Protein AF-A0A2S6G2S8-F1 (afdb_monomer)

Organism: NCBI:txid930118

Foldseek 3Di:
DDDDDDDDDDDDDDDDDDDDDDDDDDDDDDDDDDDDDDDDDDDDDDDDDDDDDDDDDDDDDDDPPDPPDDPQLAQFDADPDPVLLLVLQVVLQCQLDPPDPDVPDPDPDPPDAAFQEEQEQWADLRQVLLVVLLVVLVVLLVVQVVVLVVVVVVVVVVPPDPVVVVCVVVVDDDDDPPDGQDSGRHQYEYEYLAQCPPVVVVVVCPVPPDPCVVPRSSYDYPPLPVLPHDGLAQAQLSLQLSLRLVRRFDLVPDPDVSSSSVCSQQAHCQQFPRHSHAEYEQEAELRHNNRLNNLFNSLQRNQLNLLCVVPPPVVVVVPDPPPVRPDDRDHHAYEYAYEQEDDPDPDDDSSLSSLLSNLVSLLLQLLLLLLQPPPCPPPDDDSSSVSVNDGSGQAYEYFYLCLLVQQCVPPVNPCVDDDPVNSSVQSSVQSSVLVSLLSLLAGDCPSPDPVQCVQLVPDPPFDLHCDRVNCSVFHGYYKKKFKFWDAADPPPPCPPPPPPDPPHDDDLLVRLLQSAARWHADPPVRHTGHMRAHLEPNVQSNVLSVVCVVVVNQLVSQQPRLQQALFAHKEKEKEEEQPDRNHNVSVVVNVVSSCRNRVLYPYYHYHYGYNSDSIIMMMMMTHLSSCNYPSNLSSNLSNQLVWWFDPVRNPDCPSVVLLVCCQVPPDHPVVVLVVGTDFWTDCCSNVVDDPVVVQVVSQVSSCVRNVDPSPRDGSRSSIDTSSSSNSSSVSSNCSSCSDPPPPDPDDPPDDPPDPDDDDDDDDD

Sequence (764 aa):
MSNRHPADMDESIENSNQDRGADNSSAVASEARVVKKATTSRSTSKSKSSSSSSRKTSKAPAAKSADSQAPDSYMYFTERDLDQILSNLDYLRESVFPRVFTDSQKEEGKQQFFPSVCLIGLGRCGSNIALDVAELVHSARSYYLQELDNEERRSREKEIGPMRWIRQSLNLPTANTVKPVFLIEPMVMLGDLDKDIEGRIRFSRRADESTFLEDYNKMKIMDLSEVHAGGAGNAPILGQYLARIILNKDTDHFSNEEWKFIHSYLIDSCGIKANQSRLYFYIFSAGGGTGSGMASEFGLAQQYSYMRKTFDPKLEDRELENRDHSFVFEPIFTSGICILPNIQDNRIEMSEALHINAGRLLCKYLAEEWDFSYNFDADETRDADMMHRIRPWNAMMLISNDIMRYAEQQDEGKIRDVDVNAMEKYANQYISQQIFNILTAQAVTTDYDEDYFRRAGVDIGETIRLDANDLFMSLAGPVAVAYAESVVPTDAHATEFRSINGESRLDIDDLFFRSIDLPHFNKVTEAIEGVSLLPIEASRYREALHKYKESGYDASHLKDLHFFKNCSSIVSIVSLPKDYKLSYMDLNRLKTHLNALFPNTTLKRYALVIGASANLSLTTLVVKSPCLSDDFLTLILAYIKRCFANDQTRYDDSLDEAMLDFIRSPELDEELMDSMLNEFENPAKILDTNWYAIKPMYEKKYREMCHDQDNFVSINDLRLSRGNVKKAIKYLREIFRHRISKTRMISLNGEEGSGSGLTLSGDD

Structure (mmCIF, N/CA/C/O backbone):
data_AF-A0A2S6G2S8-F1
#
_entry.id   AF-A0A2S6G2S8-F1
#
loop_
_atom_site.group_PDB
_atom_site.id
_atom_site.type_symbol
_atom_site.label_atom_id
_atom_site.label_alt_id
_atom_site.label_comp_id
_atom_site.label_asym_id
_atom_site.label_entity_id
_atom_site.label_seq_id
_atom_site.pdbx_PDB_ins_code
_atom_site.Cartn_x
_atom_site.Cartn_y
_atom_site.Cartn_z
_atom_site.occupancy
_atom_site.B_iso_or_equiv
_atom_site.auth_seq_id
_atom_site.auth_comp_id
_atom_site.auth_asym_id
_atom_site.auth_atom_id
_atom_site.pdbx_PDB_model_num
ATOM 1 N N . MET A 1 1 ? 69.456 5.064 32.249 1.00 33.69 1 MET A N 1
ATOM 2 C CA . MET A 1 1 ? 70.598 5.920 31.869 1.00 33.69 1 MET A CA 1
ATOM 3 C C . MET A 1 1 ? 70.098 7.352 31.788 1.00 33.69 1 MET A C 1
ATOM 5 O O . MET A 1 1 ? 69.127 7.586 31.091 1.00 33.69 1 MET A O 1
ATOM 9 N N . SER A 1 2 ? 70.709 8.202 32.619 1.00 32.41 2 SER A N 1
ATOM 10 C CA . SER A 1 2 ? 70.666 9.675 32.744 1.00 32.41 2 SER A CA 1
ATOM 11 C C . SER A 1 2 ? 69.394 10.451 32.337 1.00 32.41 2 SER A C 1
ATOM 13 O O . SER A 1 2 ? 69.088 10.536 31.157 1.00 32.41 2 SER A O 1
ATOM 15 N N . ASN A 1 3 ? 68.603 11.000 33.270 1.00 32.50 3 ASN A N 1
ATOM 16 C CA . ASN A 1 3 ? 68.837 12.166 34.161 1.00 32.50 3 ASN A CA 1
ATOM 17 C C . ASN A 1 3 ? 68.714 13.548 33.484 1.00 32.50 3 ASN A C 1
ATOM 19 O O . ASN A 1 3 ? 69.651 13.945 32.798 1.00 32.50 3 ASN A O 1
ATOM 23 N N . ARG A 1 4 ? 67.655 14.315 33.824 1.00 31.97 4 ARG A N 1
ATOM 24 C CA . ARG A 1 4 ? 67.674 15.554 34.663 1.00 31.97 4 ARG A CA 1
ATOM 25 C C . ARG A 1 4 ? 66.447 16.469 34.409 1.00 31.97 4 ARG A C 1
ATOM 27 O O . ARG A 1 4 ? 66.418 17.186 33.421 1.00 31.97 4 ARG A O 1
ATOM 34 N N . HIS A 1 5 ? 65.411 16.359 35.255 1.00 34.19 5 HIS A N 1
ATOM 35 C CA . HIS A 1 5 ? 65.022 17.278 36.360 1.00 34.19 5 HIS A CA 1
ATOM 36 C C . HIS A 1 5 ? 65.553 18.741 36.392 1.00 34.19 5 HIS A C 1
ATOM 38 O O . HIS A 1 5 ? 66.616 18.979 35.821 1.00 34.19 5 HIS A O 1
ATOM 44 N N . PRO A 1 6 ? 65.055 19.631 37.293 1.00 57.12 6 PRO A N 1
ATOM 45 C CA . PRO A 1 6 ? 63.710 19.833 37.896 1.00 57.12 6 PRO A CA 1
ATOM 46 C C . PRO A 1 6 ? 63.413 21.340 38.218 1.00 57.12 6 PRO A C 1
ATOM 48 O O . PRO A 1 6 ? 64.112 22.220 37.720 1.00 57.12 6 PRO A O 1
ATOM 51 N N . ALA A 1 7 ? 62.467 21.561 39.151 1.00 31.25 7 ALA A N 1
ATOM 52 C CA . ALA A 1 7 ? 62.392 22.631 40.166 1.00 31.25 7 ALA A CA 1
ATOM 53 C C . ALA A 1 7 ? 61.607 23.905 39.814 1.00 31.25 7 ALA A C 1
ATOM 55 O O . ALA A 1 7 ? 61.679 24.391 38.692 1.00 31.25 7 ALA A O 1
ATOM 56 N N . ASP A 1 8 ? 60.902 24.566 40.733 1.00 31.73 8 ASP A N 1
ATOM 57 C CA . ASP A 1 8 ? 60.400 24.284 42.094 1.00 31.73 8 ASP A CA 1
ATOM 58 C C . ASP A 1 8 ? 59.629 25.551 42.537 1.00 31.73 8 ASP A C 1
ATOM 60 O O . ASP A 1 8 ? 59.796 26.616 41.938 1.00 31.73 8 ASP A O 1
ATOM 64 N N . MET A 1 9 ? 58.922 25.408 43.664 1.00 29.02 9 MET A N 1
ATOM 65 C CA . MET A 1 9 ? 58.543 26.431 44.652 1.00 29.02 9 MET A CA 1
ATOM 66 C C . MET A 1 9 ? 57.290 27.275 44.397 1.00 29.02 9 MET A C 1
ATOM 68 O O . MET A 1 9 ? 57.040 27.724 43.286 1.00 29.02 9 MET A O 1
ATOM 72 N N . ASP A 1 10 ? 56.531 27.691 45.409 1.00 29.83 10 ASP A N 1
ATOM 73 C CA . ASP A 1 10 ? 56.193 27.229 46.771 1.00 29.83 10 ASP A CA 1
ATOM 74 C C . ASP A 1 10 ? 55.261 28.325 47.344 1.00 29.83 10 ASP A C 1
ATOM 76 O O . ASP A 1 10 ? 55.234 29.433 46.806 1.00 29.83 10 ASP A O 1
ATOM 80 N N . GLU A 1 11 ? 54.600 28.033 48.472 1.00 30.38 11 GLU A N 1
ATOM 81 C CA . GLU A 1 11 ? 54.036 29.006 49.442 1.00 30.38 11 GLU A CA 1
ATOM 82 C C . GLU A 1 11 ? 52.785 29.829 49.018 1.00 30.38 11 GLU A C 1
ATOM 84 O O . GLU A 1 11 ? 52.640 30.259 47.884 1.00 30.38 11 GLU A O 1
ATOM 89 N N . SER A 1 12 ? 51.807 30.191 49.860 1.00 29.03 12 SER A N 1
ATOM 90 C CA . SER A 1 12 ? 51.545 30.087 51.310 1.00 29.03 12 SER A CA 1
ATOM 91 C C . SER A 1 12 ? 50.116 30.669 51.569 1.00 29.03 12 SER A C 1
ATOM 93 O O . SER A 1 12 ? 49.644 31.490 50.790 1.00 29.03 12 SER A O 1
ATOM 95 N N . ILE A 1 13 ? 49.273 30.067 52.426 1.00 31.22 13 ILE A N 1
ATOM 96 C CA . ILE A 1 13 ? 48.926 30.442 53.826 1.00 31.22 13 ILE A CA 1
ATOM 97 C C . ILE A 1 13 ? 47.856 31.562 54.011 1.00 31.22 13 ILE A C 1
ATOM 99 O O . ILE A 1 13 ? 48.021 32.694 53.581 1.00 31.22 13 ILE A O 1
ATOM 103 N N . GLU A 1 14 ? 46.799 31.175 54.753 1.00 29.50 14 GLU A N 1
ATOM 104 C CA . GLU A 1 14 ? 45.887 31.921 55.662 1.00 29.50 14 GLU A CA 1
ATOM 105 C C . GLU A 1 14 ? 45.035 33.118 55.180 1.00 29.50 14 GLU A C 1
ATOM 107 O O . GLU A 1 14 ? 45.537 34.201 54.903 1.00 29.50 14 GLU A O 1
ATOM 112 N N . ASN A 1 15 ? 43.706 33.035 55.381 1.00 30.06 15 ASN A N 1
ATOM 113 C CA . ASN A 1 15 ? 43.141 33.575 56.628 1.00 30.06 15 ASN A CA 1
ATOM 114 C C . ASN A 1 15 ? 41.675 33.216 56.925 1.00 30.06 15 ASN A C 1
ATOM 116 O O . ASN A 1 15 ? 40.821 33.053 56.061 1.00 30.06 15 ASN A O 1
ATOM 120 N N . SER A 1 16 ? 41.463 33.119 58.231 1.00 30.69 16 SER A N 1
ATOM 121 C CA . SER A 1 16 ? 40.285 32.750 59.008 1.00 30.69 16 SER A CA 1
ATOM 122 C C . SER A 1 16 ? 39.187 33.825 59.140 1.00 30.69 16 SER A C 1
ATOM 124 O O . SER A 1 16 ? 39.471 35.016 59.062 1.00 30.69 16 SER A O 1
ATOM 126 N N . ASN A 1 17 ? 37.967 33.357 59.459 1.00 31.69 17 ASN A N 1
ATOM 127 C CA . ASN A 1 17 ? 37.160 33.661 60.665 1.00 31.69 17 ASN A CA 1
ATOM 128 C C . ASN A 1 17 ? 35.695 34.114 60.469 1.00 31.69 17 ASN A C 1
ATOM 130 O O . ASN A 1 17 ? 35.445 35.190 59.943 1.00 31.69 17 ASN A O 1
ATOM 134 N N . GLN A 1 18 ? 34.801 33.296 61.068 1.00 32.59 18 GLN A N 1
ATOM 135 C CA . GLN A 1 18 ? 33.694 33.627 62.005 1.00 32.59 18 GLN A CA 1
ATOM 136 C C . GLN A 1 18 ? 32.527 34.514 61.489 1.00 32.59 18 GLN A C 1
ATOM 138 O O . GLN A 1 18 ? 32.732 35.466 60.759 1.00 32.59 18 GLN A O 1
ATOM 143 N N . ASP A 1 19 ? 31.247 34.315 61.842 1.00 31.69 19 ASP A N 1
ATOM 144 C CA . ASP A 1 19 ? 30.673 33.786 63.087 1.00 31.69 19 ASP A CA 1
ATOM 145 C C . ASP A 1 19 ? 29.133 33.536 62.968 1.00 31.69 19 ASP A C 1
ATOM 147 O O . ASP A 1 19 ? 28.464 34.261 62.232 1.00 31.69 19 ASP A O 1
ATOM 151 N N . ARG A 1 20 ? 28.606 32.617 63.815 1.00 32.47 20 ARG A N 1
ATOM 152 C CA . ARG A 1 20 ? 27.221 32.473 64.395 1.00 32.47 20 ARG A CA 1
ATOM 153 C C . ARG A 1 20 ? 26.062 31.983 63.489 1.00 32.47 20 ARG A C 1
ATOM 155 O O . ARG A 1 20 ? 25.803 32.577 62.457 1.00 32.47 20 ARG A O 1
ATOM 162 N N . GLY A 1 21 ? 25.268 30.930 63.777 1.00 28.66 21 GLY A N 1
ATOM 163 C CA . GLY A 1 21 ? 24.804 30.294 65.039 1.00 28.66 21 GLY A CA 1
ATOM 164 C C . GLY A 1 21 ? 23.603 31.066 65.631 1.00 28.66 21 GLY A C 1
ATOM 165 O O . GLY A 1 21 ? 23.690 32.283 65.689 1.00 28.66 21 GLY A O 1
ATOM 166 N N . ALA A 1 22 ? 22.472 30.543 66.120 1.00 31.11 22 ALA A N 1
ATOM 167 C CA . ALA A 1 22 ? 21.889 29.219 66.351 1.00 31.11 22 ALA A CA 1
ATOM 168 C C . ALA A 1 22 ? 20.380 29.415 66.710 1.00 31.11 22 ALA A C 1
ATOM 170 O O . ALA A 1 22 ? 19.976 30.536 67.008 1.00 31.11 22 ALA A O 1
ATOM 171 N N . ASP A 1 23 ? 19.602 28.324 66.695 1.00 30.73 23 ASP A N 1
ATOM 172 C CA . ASP A 1 23 ? 18.443 27.953 67.544 1.00 30.73 23 ASP A CA 1
ATOM 173 C C . ASP A 1 23 ? 17.408 28.986 68.055 1.00 30.73 23 ASP A C 1
ATOM 175 O O . ASP A 1 23 ? 17.740 29.922 68.777 1.00 30.73 23 ASP A O 1
ATOM 179 N N . ASN A 1 24 ? 16.105 28.678 67.906 1.00 30.42 24 ASN A N 1
ATOM 180 C CA . ASN A 1 24 ? 15.337 28.080 69.018 1.00 30.42 24 ASN A CA 1
ATOM 181 C C . ASN A 1 24 ? 13.877 27.700 68.696 1.00 30.42 24 ASN A C 1
ATOM 183 O O . ASN A 1 24 ? 13.142 28.377 67.984 1.00 30.42 24 ASN A O 1
ATOM 187 N N . SER A 1 25 ? 13.473 26.613 69.349 1.00 29.48 25 SER A N 1
ATOM 188 C CA . SER A 1 25 ? 12.137 26.039 69.527 1.00 29.48 25 SER A CA 1
ATOM 189 C C . SER A 1 25 ? 11.186 26.868 70.408 1.00 29.48 25 SER A C 1
ATOM 191 O O . SER A 1 25 ? 11.648 27.549 71.320 1.00 29.48 25 SER A O 1
ATOM 193 N N . SER A 1 26 ? 9.865 26.671 70.281 1.00 29.25 26 SER A N 1
ATOM 194 C CA . SER A 1 26 ? 8.993 26.121 71.353 1.00 29.25 26 SER A CA 1
ATOM 195 C C . SER A 1 26 ? 7.488 26.293 71.071 1.00 29.25 26 SER A C 1
ATOM 197 O O . SER A 1 26 ? 7.057 27.132 70.288 1.00 29.25 26 SER A O 1
ATOM 199 N N . ALA A 1 27 ? 6.720 25.398 71.692 1.00 30.36 27 ALA A N 1
ATOM 200 C CA . ALA A 1 27 ? 5.308 25.086 71.500 1.00 30.36 27 ALA A CA 1
ATOM 201 C C . ALA A 1 27 ? 4.349 25.866 72.432 1.00 30.36 27 ALA A C 1
ATOM 203 O O . ALA A 1 27 ? 4.798 26.690 73.223 1.00 30.36 27 ALA A O 1
ATOM 204 N N . VAL A 1 28 ? 3.059 25.467 72.383 1.00 29.58 28 VAL A N 1
ATOM 205 C CA . VAL A 1 28 ? 1.973 25.470 73.413 1.00 29.58 28 VAL A CA 1
ATOM 206 C C . VAL A 1 28 ? 0.704 26.148 72.845 1.00 29.58 28 VAL A C 1
ATOM 208 O O . VAL A 1 28 ? 0.724 27.330 72.540 1.00 29.58 28 VAL A O 1
ATOM 211 N N . ALA A 1 29 ? -0.332 25.412 72.413 1.00 29.47 29 ALA A N 1
ATOM 212 C CA . ALA A 1 29 ? -1.417 24.699 73.130 1.00 29.47 29 ALA A CA 1
ATOM 213 C C . ALA A 1 29 ? -2.687 25.540 73.399 1.00 29.47 29 ALA A C 1
ATOM 215 O O . ALA A 1 29 ? -2.593 26.656 73.898 1.00 29.47 29 ALA A O 1
ATOM 216 N N . SER A 1 30 ? -3.858 24.940 73.114 1.00 27.31 30 SER A N 1
ATOM 217 C CA . SER A 1 30 ? -5.182 25.008 73.800 1.00 27.31 30 SER A CA 1
ATOM 218 C C . SER A 1 30 ? -6.311 24.846 72.759 1.00 27.31 30 SER A C 1
ATOM 220 O O . SER A 1 30 ? -6.373 25.576 71.781 1.00 27.31 30 SER A O 1
ATOM 222 N N . GLU A 1 31 ? -7.004 23.705 72.697 1.00 27.62 31 GLU A N 1
ATOM 223 C CA . GLU A 1 31 ? -8.147 23.216 73.504 1.00 27.62 31 GLU A CA 1
ATOM 224 C C . GLU A 1 31 ? -9.522 23.409 72.820 1.00 27.62 31 GLU A C 1
ATOM 226 O O . GLU A 1 31 ? -9.998 24.516 72.614 1.00 27.62 31 GLU A O 1
ATOM 231 N N . ALA A 1 32 ? -10.124 22.257 72.482 1.00 28.20 32 ALA A N 1
ATOM 232 C CA . ALA A 1 32 ? -11.521 21.814 72.628 1.00 28.20 32 ALA A CA 1
ATOM 233 C C . ALA A 1 32 ? -12.688 22.836 72.606 1.00 28.20 32 ALA A C 1
ATOM 235 O O . ALA A 1 32 ? -12.688 23.812 73.345 1.00 28.20 32 ALA A O 1
ATOM 236 N N . ARG A 1 33 ? -13.843 22.459 72.012 1.00 28.23 33 ARG A N 1
ATOM 237 C CA . ARG A 1 33 ? -14.913 21.648 72.660 1.00 28.23 33 ARG A CA 1
ATOM 238 C C . ARG A 1 33 ? -16.267 21.676 71.890 1.00 28.23 33 ARG A C 1
ATOM 240 O O . ARG A 1 33 ? -16.645 22.696 71.335 1.00 28.23 33 ARG A O 1
ATOM 247 N N . VAL A 1 34 ? -17.035 20.580 72.052 1.00 27.73 34 VAL A N 1
ATOM 248 C CA . VAL A 1 34 ? -18.521 20.399 71.956 1.00 27.73 34 VAL A CA 1
ATOM 249 C C . VAL A 1 34 ? -19.128 20.270 70.535 1.00 27.73 34 VAL A C 1
ATOM 251 O O . VAL A 1 34 ? -19.021 21.192 69.749 1.00 27.73 34 VAL A O 1
ATOM 254 N N . VAL A 1 35 ? -19.719 19.155 70.055 1.00 27.91 35 VAL A N 1
ATOM 255 C CA . VAL A 1 35 ? -20.724 18.160 70.542 1.00 27.91 35 VAL A CA 1
ATOM 256 C C . VAL A 1 35 ? -22.197 18.550 70.291 1.00 27.91 35 VAL A C 1
ATOM 258 O O . VAL A 1 35 ? -22.747 19.347 71.037 1.00 27.91 35 VAL A O 1
ATOM 261 N N . LYS A 1 36 ? -22.851 17.849 69.342 1.00 26.78 36 LYS A N 1
ATOM 262 C CA . LYS A 1 36 ? -24.203 17.203 69.355 1.00 26.78 36 LYS A CA 1
ATOM 263 C C . LYS A 1 36 ? -24.899 17.355 67.989 1.00 26.78 36 LYS A C 1
ATOM 265 O O . LYS A 1 36 ? -24.846 18.435 67.431 1.00 26.78 36 LYS A O 1
ATOM 270 N N . LYS A 1 37 ? -25.487 16.352 67.320 1.00 26.12 37 LYS A N 1
ATOM 271 C CA . LYS A 1 37 ? -26.313 15.151 67.629 1.00 26.12 37 LYS A CA 1
ATOM 272 C C . LYS A 1 37 ? -27.771 15.401 67.203 1.00 26.12 37 LYS A C 1
ATOM 274 O O . LYS A 1 37 ? -28.396 16.313 67.726 1.00 26.12 37 LYS A O 1
ATOM 279 N N . ALA A 1 38 ? -28.283 14.451 66.408 1.00 26.05 38 ALA A N 1
ATOM 280 C CA . ALA A 1 38 ? -29.694 14.096 66.194 1.00 26.05 38 ALA A CA 1
ATOM 281 C C . ALA A 1 38 ? -30.528 15.100 65.352 1.00 26.05 38 ALA A C 1
ATOM 283 O O . ALA A 1 38 ? -30.262 16.287 65.354 1.00 26.05 38 ALA A O 1
ATOM 284 N N . THR A 1 39 ? -31.551 14.715 64.585 1.00 26.08 39 THR A N 1
ATOM 285 C CA . THR A 1 39 ? -32.437 13.557 64.744 1.00 26.08 39 THR A CA 1
ATOM 286 C C . THR A 1 39 ? -33.169 13.241 63.433 1.00 26.08 39 THR A C 1
ATOM 288 O O . THR A 1 39 ? -33.609 14.126 62.711 1.00 26.08 39 THR A O 1
ATOM 291 N N . THR A 1 40 ? -33.330 11.945 63.202 1.00 25.88 40 THR A N 1
ATOM 292 C CA . THR A 1 40 ? -34.345 11.238 62.410 1.00 25.88 40 THR A CA 1
ATOM 293 C C . THR A 1 40 ? -35.781 11.775 62.471 1.00 25.88 40 THR A C 1
ATOM 295 O O . THR A 1 40 ? -36.286 12.062 63.551 1.00 25.88 40 THR A O 1
ATOM 298 N N . SER A 1 41 ? -36.494 11.664 61.346 1.00 27.47 41 SER A N 1
ATOM 299 C CA . SER A 1 41 ? -37.841 11.056 61.204 1.00 27.47 41 SER A CA 1
ATOM 300 C C . SER A 1 41 ? -38.021 10.774 59.698 1.00 27.47 41 SER A C 1
ATOM 302 O O . SER A 1 41 ? -37.724 11.643 58.893 1.00 27.47 41 SER A O 1
ATOM 304 N N . ARG A 1 42 ? -38.277 9.582 59.142 1.00 25.27 42 ARG A N 1
ATOM 305 C CA . ARG A 1 42 ? -39.037 8.364 59.481 1.00 25.27 42 ARG A CA 1
ATOM 306 C C . ARG A 1 42 ? -40.539 8.600 59.659 1.00 25.27 42 ARG A C 1
ATOM 308 O O . ARG A 1 42 ? -40.987 8.932 60.746 1.00 25.27 42 ARG A O 1
ATOM 315 N N . SER A 1 43 ? -41.303 8.333 58.601 1.00 25.11 43 SER A N 1
ATOM 316 C CA . SER A 1 43 ? -42.492 7.454 58.595 1.00 25.11 43 SER A CA 1
ATOM 317 C C . SER A 1 43 ? -43.115 7.490 57.188 1.00 25.11 43 SER A C 1
ATOM 319 O O . SER A 1 43 ? -43.446 8.549 56.683 1.00 25.11 43 SER A O 1
ATOM 321 N N . THR A 1 44 ? -42.988 6.446 56.366 1.00 23.88 44 THR A N 1
ATOM 322 C CA . THR A 1 44 ? -43.687 5.144 56.354 1.00 23.88 44 THR A CA 1
ATOM 323 C C . THR A 1 44 ? -45.146 5.185 55.910 1.00 23.88 44 THR A C 1
ATOM 325 O O . THR A 1 44 ? -46.006 5.657 56.646 1.00 23.88 44 THR A O 1
ATOM 328 N N . SER A 1 45 ? -45.385 4.384 54.860 1.00 24.08 45 SER A N 1
ATOM 329 C CA . SER A 1 45 ? -46.539 3.487 54.673 1.00 24.08 45 SER A CA 1
ATOM 330 C C . SER A 1 45 ? -47.832 4.153 54.186 1.00 24.08 45 SER A C 1
ATOM 332 O O . SER A 1 45 ? -48.115 5.278 54.552 1.00 24.08 45 SER A O 1
ATOM 334 N N . LYS A 1 46 ? -48.701 3.540 53.379 1.00 24.64 46 LYS A N 1
ATOM 335 C CA . LYS A 1 46 ? -48.976 2.133 53.028 1.00 24.64 46 LYS A CA 1
ATOM 336 C C . LYS A 1 46 ? -49.990 2.237 51.860 1.00 24.64 46 LYS A C 1
ATOM 338 O O . LYS A 1 46 ? -50.892 3.055 51.935 1.00 24.64 46 LYS A O 1
ATOM 343 N N . SER A 1 47 ? -49.783 1.593 50.713 1.00 22.66 47 SER A N 1
ATOM 344 C CA . SER A 1 47 ? -50.210 0.221 50.382 1.00 22.66 47 SER A CA 1
ATOM 345 C C . SER A 1 47 ? -51.607 0.086 49.760 1.00 22.66 47 SER A C 1
ATOM 347 O O . SER A 1 47 ? -52.557 0.648 50.294 1.00 22.66 47 SER A O 1
ATOM 349 N N . LYS A 1 48 ? -51.677 -0.878 48.823 1.00 24.66 48 LYS A N 1
ATOM 350 C CA . LYS A 1 48 ? -52.823 -1.705 48.385 1.00 24.66 48 LYS A CA 1
ATOM 351 C C . LYS A 1 48 ? -53.735 -1.105 47.308 1.00 24.66 48 LYS A C 1
ATOM 353 O O . LYS A 1 48 ? -54.063 0.064 47.377 1.00 24.66 48 LYS A O 1
ATOM 358 N N . SER A 1 49 ? -54.268 -1.857 46.346 1.00 22.75 49 SER A N 1
ATOM 359 C CA . SER A 1 49 ? -54.046 -3.214 45.800 1.00 22.75 49 SER A CA 1
ATOM 360 C C . SER A 1 49 ? -55.136 -3.441 44.734 1.00 22.75 49 SER A C 1
ATOM 362 O O . SER A 1 49 ? -56.226 -2.917 44.934 1.00 22.75 49 SER A O 1
ATOM 364 N N . SER A 1 50 ? -54.876 -4.315 43.740 1.00 22.94 50 SER A N 1
ATOM 365 C CA . SER A 1 50 ? -55.834 -5.220 43.033 1.00 22.94 50 SER A CA 1
ATOM 366 C C . SER A 1 50 ? -57.035 -4.609 42.270 1.00 22.94 50 SER A C 1
ATOM 368 O O . SER A 1 50 ? -57.648 -3.671 42.740 1.00 22.94 50 SER A O 1
ATOM 370 N N . SER A 1 51 ? -57.564 -5.122 41.155 1.00 23.44 51 SER A N 1
ATOM 371 C CA . SER A 1 51 ? -57.268 -6.229 40.233 1.00 23.44 51 SER A CA 1
ATOM 372 C C . SER A 1 51 ? -58.316 -6.193 39.093 1.00 23.44 51 SER A C 1
ATOM 374 O O . SER A 1 51 ? -59.450 -5.788 39.319 1.00 23.44 51 SER A O 1
ATOM 376 N N . SER A 1 52 ? -57.947 -6.728 37.921 1.00 22.47 52 SER A N 1
ATOM 377 C CA . SER A 1 52 ? -58.779 -7.475 36.944 1.00 22.47 52 SER A CA 1
ATOM 378 C C . SER A 1 52 ? -59.956 -6.842 36.154 1.00 22.47 52 SER A C 1
ATOM 380 O O . SER A 1 52 ? -61.058 -6.666 36.663 1.00 22.47 52 SER A O 1
ATOM 382 N N . SER A 1 53 ? -59.761 -6.827 34.823 1.00 22.47 53 SER A N 1
ATOM 383 C CA . SER A 1 53 ? -60.591 -7.473 33.771 1.00 22.47 53 SER A CA 1
ATOM 384 C C . SER A 1 53 ? -61.312 -6.609 32.707 1.00 22.47 53 SER A C 1
ATOM 386 O O . SER A 1 53 ? -62.344 -5.993 32.928 1.00 22.47 53 SER A O 1
ATOM 388 N N . SER A 1 54 ? -60.814 -6.784 31.474 1.00 22.52 54 SER A N 1
ATOM 389 C CA . SER A 1 54 ? -61.541 -7.030 30.212 1.00 22.52 54 SER A CA 1
ATOM 390 C C . SER A 1 54 ? -62.178 -5.892 29.380 1.00 22.52 54 SER A C 1
ATOM 392 O O . SER A 1 54 ? -63.123 -5.226 29.777 1.00 22.52 54 SER A O 1
ATOM 394 N N . ARG A 1 55 ? -61.710 -5.865 28.115 1.00 24.02 55 ARG A N 1
ATOM 395 C CA . ARG A 1 55 ? -62.366 -5.491 26.840 1.00 24.02 55 ARG A CA 1
ATOM 396 C C . ARG A 1 55 ? -62.901 -4.060 26.668 1.00 24.02 55 ARG A C 1
ATOM 398 O O . ARG A 1 55 ? -64.014 -3.759 27.079 1.00 24.02 55 ARG A O 1
ATOM 405 N N . LYS A 1 56 ? -62.261 -3.313 25.758 1.00 24.31 56 LYS A N 1
ATOM 406 C CA . LYS A 1 56 ? -62.830 -3.011 24.425 1.00 24.31 56 LYS A CA 1
ATOM 407 C C . LYS A 1 56 ? -61.820 -2.307 23.515 1.00 24.31 56 LYS A C 1
ATOM 409 O O . LYS A 1 56 ? -61.056 -1.450 23.927 1.00 24.31 56 LYS A O 1
ATOM 414 N N . THR A 1 57 ? -61.862 -2.732 22.263 1.00 28.58 57 THR A N 1
ATOM 415 C CA . THR A 1 57 ? -61.190 -2.215 21.074 1.00 28.58 57 THR A CA 1
ATOM 416 C C . THR A 1 57 ? -61.574 -0.767 20.766 1.00 28.58 57 THR A C 1
ATOM 418 O O . THR A 1 57 ? -62.762 -0.481 20.618 1.00 28.58 57 THR A O 1
ATOM 421 N N . SER A 1 58 ? -60.592 0.103 20.530 1.00 23.61 58 SER A N 1
ATOM 422 C CA . SER A 1 58 ? -60.776 1.314 19.720 1.00 23.61 58 SER A CA 1
ATOM 423 C C . SER A 1 58 ? -59.446 1.747 19.101 1.00 23.61 58 SER A C 1
ATOM 425 O O . SER A 1 58 ? -58.497 2.074 19.808 1.00 23.61 58 SER A O 1
ATOM 427 N N . LYS A 1 59 ? -59.405 1.709 17.765 1.00 32.31 59 LYS A N 1
ATOM 428 C CA . LYS A 1 59 ? -58.343 2.230 16.897 1.00 32.31 59 LYS A CA 1
ATOM 429 C C . LYS A 1 59 ? -58.094 3.719 17.173 1.00 32.31 59 LYS A C 1
ATOM 431 O O . LYS A 1 59 ? -59.051 4.487 17.216 1.00 32.31 59 LYS A O 1
ATOM 436 N N . ALA A 1 60 ? -56.825 4.108 17.270 1.00 22.75 60 ALA A N 1
ATOM 437 C CA . ALA A 1 60 ? -56.330 5.487 17.209 1.00 22.75 60 ALA A CA 1
ATOM 438 C C . ALA A 1 60 ? -54.873 5.457 16.670 1.00 22.75 60 ALA A C 1
ATOM 440 O O . ALA A 1 60 ? -54.271 4.384 16.658 1.00 22.75 60 ALA A O 1
ATOM 441 N N . PRO A 1 61 ? -54.357 6.561 16.106 1.00 25.22 61 PRO A N 1
ATOM 442 C CA . PRO A 1 61 ? -53.774 6.617 14.769 1.00 25.22 61 PRO A CA 1
ATOM 443 C C . PRO A 1 61 ? -52.270 6.324 14.724 1.00 25.22 61 PRO A C 1
ATOM 445 O O . PRO A 1 61 ? -51.572 6.425 15.728 1.00 25.22 61 PRO A O 1
ATOM 448 N N . ALA A 1 62 ? -51.795 5.984 13.522 1.00 25.05 62 ALA A N 1
ATOM 449 C CA . ALA A 1 62 ? -50.397 5.737 13.193 1.00 25.05 62 ALA A CA 1
ATOM 450 C C . ALA A 1 62 ? -49.488 6.865 13.709 1.00 25.05 62 ALA A C 1
ATOM 452 O O . ALA A 1 62 ? -49.502 7.985 13.194 1.00 25.05 62 ALA A O 1
ATOM 453 N N . ALA A 1 63 ? -48.700 6.549 14.735 1.00 24.94 63 ALA A N 1
ATOM 454 C CA . ALA A 1 63 ? -47.565 7.354 15.138 1.00 24.94 63 ALA A CA 1
ATOM 455 C C . ALA A 1 63 ? -46.485 7.196 14.063 1.00 24.94 63 ALA A C 1
ATOM 457 O O . ALA A 1 63 ? -46.041 6.084 13.784 1.00 24.94 63 ALA A O 1
ATOM 458 N N . LYS A 1 64 ? -46.106 8.318 13.446 1.00 25.53 64 LYS A N 1
ATOM 459 C CA . LYS A 1 64 ? -44.904 8.434 12.621 1.00 25.53 64 LYS A CA 1
ATOM 460 C C . LYS A 1 64 ? -43.725 7.926 13.451 1.00 25.53 64 LYS A C 1
ATOM 462 O O . LYS A 1 64 ? -43.404 8.526 14.476 1.00 25.53 64 LYS A O 1
ATOM 467 N N . SER A 1 65 ? -43.133 6.813 13.035 1.00 25.33 65 SER A N 1
ATOM 468 C CA . SER A 1 65 ? -41.837 6.371 13.530 1.00 25.33 65 SER A CA 1
ATOM 469 C C . SER A 1 65 ? -40.828 7.461 13.191 1.00 25.33 65 SER A C 1
ATOM 471 O O . SER A 1 65 ? -40.606 7.765 12.021 1.00 25.33 65 SER A O 1
ATOM 473 N N . ALA A 1 66 ? -40.284 8.097 14.223 1.00 25.53 66 ALA A N 1
ATOM 474 C CA . ALA A 1 66 ? -39.043 8.832 14.101 1.00 25.53 66 ALA A CA 1
ATOM 475 C C . ALA A 1 66 ? -37.970 7.805 13.725 1.00 25.53 66 ALA A C 1
ATOM 477 O O . ALA A 1 66 ? -37.669 6.920 14.528 1.00 25.53 66 ALA A O 1
ATOM 478 N N . ASP A 1 67 ? -37.477 7.886 12.491 1.00 25.81 67 ASP A N 1
ATOM 479 C CA . ASP A 1 67 ? -36.257 7.209 12.074 1.00 25.81 67 ASP A CA 1
ATOM 480 C C . ASP A 1 67 ? -35.130 7.675 12.996 1.00 25.81 67 ASP A C 1
ATOM 482 O O . ASP A 1 67 ? -34.662 8.811 12.921 1.00 25.81 67 ASP A O 1
ATOM 486 N N . SER A 1 68 ? -34.704 6.798 13.896 1.00 25.83 68 SER A N 1
ATOM 487 C CA . SER A 1 68 ? -33.388 6.883 14.507 1.00 25.83 68 SER A CA 1
ATOM 488 C C . SER A 1 68 ? -32.375 6.438 13.453 1.00 25.83 68 SER A C 1
ATOM 490 O O . SER A 1 68 ? -31.995 5.268 13.419 1.00 25.83 68 SER A O 1
ATOM 492 N N . GLN A 1 69 ? -31.994 7.349 12.555 1.00 29.67 69 GLN A N 1
ATOM 493 C CA . GLN A 1 69 ? -30.802 7.167 11.730 1.00 29.67 69 GLN A CA 1
ATOM 494 C C . GLN A 1 69 ? -29.603 7.066 12.678 1.00 29.67 69 GLN A C 1
ATOM 496 O O . GLN A 1 69 ? -29.364 7.966 13.487 1.00 29.67 69 GLN A O 1
ATOM 501 N N . ALA A 1 70 ? -28.893 5.939 12.632 1.00 29.81 70 ALA A N 1
ATOM 502 C CA . ALA A 1 70 ? -27.558 5.863 13.202 1.00 29.81 70 ALA A CA 1
ATOM 503 C C . ALA A 1 70 ? -26.693 6.945 12.523 1.00 29.81 70 ALA A C 1
ATOM 505 O O . ALA A 1 70 ? -26.864 7.167 11.324 1.00 29.81 70 ALA A O 1
ATOM 506 N N . PRO A 1 71 ? -25.828 7.660 13.258 1.00 37.16 71 PRO A N 1
ATOM 507 C CA . PRO A 1 71 ? -25.014 8.717 12.669 1.00 37.16 71 PRO A CA 1
ATOM 508 C C . PRO A 1 71 ? -24.109 8.135 11.577 1.00 37.16 71 PRO A C 1
ATOM 510 O O . PRO A 1 71 ? -23.439 7.124 11.801 1.00 37.16 71 PRO A O 1
ATOM 513 N N . ASP A 1 72 ? -24.090 8.775 10.406 1.00 45.66 72 ASP A N 1
ATOM 514 C CA . ASP A 1 72 ? -23.206 8.416 9.297 1.00 45.66 72 ASP A CA 1
ATOM 515 C C . ASP A 1 72 ? -21.747 8.373 9.785 1.00 45.66 72 ASP A C 1
ATOM 517 O O . ASP A 1 72 ? -21.171 9.376 10.210 1.00 45.66 72 ASP A O 1
ATOM 521 N N . SER A 1 73 ? -21.129 7.189 9.731 1.00 50.00 73 SER A N 1
ATOM 522 C CA . SER A 1 73 ? -19.792 6.932 10.294 1.00 50.00 73 SER A CA 1
ATOM 523 C C . SER A 1 73 ? -18.662 7.694 9.585 1.00 50.00 73 SER A C 1
ATOM 525 O O . SER A 1 73 ? -17.551 7.755 10.116 1.00 50.00 73 SER A O 1
ATOM 527 N N . TYR A 1 74 ? -18.913 8.279 8.412 1.00 55.22 74 TYR A N 1
ATOM 528 C CA . TYR A 1 74 ? -17.930 8.992 7.593 1.00 55.22 74 TYR A CA 1
ATOM 529 C C . TYR A 1 74 ? -18.526 10.311 7.092 1.00 55.22 74 TYR A C 1
ATOM 531 O O . TYR A 1 74 ? -19.046 10.405 5.987 1.00 55.22 74 TYR A O 1
ATOM 539 N N . MET A 1 75 ? -18.484 11.339 7.934 1.00 68.81 75 MET A N 1
ATOM 540 C CA . MET A 1 75 ? -18.904 12.694 7.572 1.00 68.81 75 MET A CA 1
ATOM 541 C C . MET A 1 75 ? -17.686 13.492 7.104 1.00 68.81 75 MET A C 1
ATOM 543 O O . MET A 1 75 ? -17.165 14.284 7.881 1.00 68.81 75 MET A O 1
ATOM 547 N N . TYR A 1 76 ? -17.197 13.232 5.886 1.00 84.25 76 TYR A N 1
ATOM 548 C CA . TYR A 1 76 ? -16.142 14.037 5.251 1.00 84.25 76 TYR A CA 1
ATOM 549 C C . TYR A 1 76 ? -16.753 15.229 4.503 1.00 84.25 76 TYR A C 1
ATOM 551 O O . TYR A 1 76 ? -17.845 15.114 3.931 1.00 84.25 76 TYR A O 1
ATOM 559 N N . PHE A 1 77 ? -16.053 16.365 4.478 1.00 85.31 77 PHE A N 1
ATOM 560 C CA . PHE A 1 77 ? -16.410 17.467 3.593 1.00 85.31 77 PHE A CA 1
ATOM 561 C C . PHE A 1 77 ? -16.168 17.030 2.144 1.00 85.31 77 PHE A C 1
ATOM 563 O O . PHE A 1 77 ? -15.122 16.486 1.804 1.00 85.31 77 PHE A O 1
ATOM 570 N N . THR A 1 78 ? -17.164 17.238 1.289 1.00 83.81 78 THR A N 1
ATOM 571 C CA . THR A 1 78 ? -17.072 16.949 -0.145 1.00 83.81 78 THR A CA 1
ATOM 572 C C . THR A 1 78 ? -17.775 18.061 -0.896 1.00 83.81 78 THR A C 1
ATOM 574 O O . THR A 1 78 ? -18.959 18.310 -0.624 1.00 83.81 78 THR A O 1
ATOM 577 N N . GLU A 1 79 ? -17.088 18.674 -1.856 1.00 83.88 79 GLU A N 1
ATOM 578 C CA . GLU A 1 79 ? -17.696 19.685 -2.715 1.00 83.88 79 GLU A CA 1
ATOM 579 C C . GLU A 1 79 ? -18.779 19.032 -3.588 1.00 83.88 79 GLU A C 1
ATOM 581 O O . GLU A 1 79 ? -18.601 17.942 -4.154 1.00 83.88 79 GLU A O 1
ATOM 586 N N . ARG A 1 80 ? -19.944 19.680 -3.646 1.00 79.12 80 ARG A N 1
ATOM 587 C CA . ARG A 1 80 ? -21.126 19.215 -4.380 1.00 79.12 80 ARG A CA 1
ATOM 588 C C . ARG A 1 80 ? -21.304 19.955 -5.698 1.00 79.12 80 ARG A C 1
ATOM 590 O O . ARG A 1 80 ? -21.946 19.405 -6.593 1.00 79.12 80 ARG A O 1
ATOM 597 N N . ASP A 1 81 ? -20.798 21.180 -5.803 1.00 84.00 81 ASP A N 1
ATOM 598 C CA . ASP A 1 81 ? -20.876 21.963 -7.028 1.00 84.00 81 ASP A CA 1
ATOM 599 C C . ASP A 1 81 ? -19.806 21.513 -8.034 1.00 84.00 81 ASP A C 1
ATOM 601 O O . ASP A 1 81 ? -18.601 21.623 -7.808 1.00 84.00 81 ASP A O 1
ATOM 605 N N . LEU A 1 82 ? -20.263 20.980 -9.167 1.00 80.69 82 LEU A N 1
ATOM 606 C CA . LEU A 1 82 ? -19.389 20.487 -10.225 1.00 80.69 82 LEU A CA 1
ATOM 607 C C . LEU A 1 82 ? -18.627 21.619 -10.901 1.00 80.69 82 LEU A C 1
ATOM 609 O O . LEU A 1 82 ? -17.454 21.436 -11.215 1.00 80.69 82 LEU A O 1
ATOM 613 N N . ASP A 1 83 ? -19.261 22.773 -11.103 1.00 85.81 83 ASP A N 1
ATOM 614 C CA . ASP A 1 83 ? -18.616 23.898 -11.777 1.00 85.81 83 ASP A CA 1
ATOM 615 C C . ASP A 1 83 ? -17.459 24.423 -10.920 1.00 85.81 83 ASP A C 1
ATOM 617 O O . ASP A 1 83 ? -16.377 24.721 -11.433 1.00 85.81 83 ASP A O 1
ATOM 621 N N . GLN A 1 84 ? -17.639 24.412 -9.596 1.00 87.56 84 GLN A N 1
ATOM 622 C CA . GLN A 1 84 ? -16.582 24.734 -8.643 1.00 87.56 84 GLN A CA 1
ATOM 623 C C . GLN A 1 84 ? -15.445 23.703 -8.675 1.00 87.56 84 GLN A C 1
ATOM 625 O O . GLN A 1 84 ? -14.276 24.090 -8.743 1.00 87.56 84 GLN A O 1
ATOM 630 N N . ILE A 1 85 ? -15.757 22.399 -8.687 1.00 87.31 85 ILE A N 1
ATOM 631 C CA . ILE A 1 85 ? -14.743 21.333 -8.802 1.00 87.31 85 ILE A CA 1
ATOM 632 C C . ILE A 1 85 ? -13.940 21.496 -10.097 1.00 87.31 85 ILE A C 1
ATOM 634 O O . ILE A 1 85 ? -12.710 21.443 -10.070 1.00 87.31 85 ILE A O 1
ATOM 638 N N . LEU A 1 86 ? -14.610 21.711 -11.231 1.00 88.75 86 LEU A N 1
ATOM 639 C CA . LEU A 1 86 ? -13.962 21.879 -12.532 1.00 88.75 86 LEU A CA 1
ATOM 640 C C . LEU A 1 86 ? -13.097 23.144 -12.568 1.00 88.75 86 LEU A C 1
ATOM 642 O O . LEU A 1 86 ? -11.944 23.069 -12.987 1.00 88.75 86 LEU A O 1
ATOM 646 N N . SER A 1 87 ? -13.590 24.267 -12.039 1.00 89.81 87 SER A N 1
ATOM 647 C CA . SER A 1 87 ? -12.808 25.501 -11.910 1.00 89.81 87 SER A CA 1
ATOM 648 C C . SER A 1 87 ? -11.564 25.305 -11.037 1.00 89.81 87 SER A C 1
ATOM 650 O O . SER A 1 87 ? -10.488 25.810 -11.360 1.00 89.81 87 SER A O 1
ATOM 652 N N . ASN A 1 88 ? -11.687 24.564 -9.933 1.00 91.62 88 ASN A N 1
ATOM 653 C CA . ASN A 1 88 ? -10.565 24.264 -9.047 1.00 91.62 88 ASN A CA 1
ATOM 654 C C . ASN A 1 88 ? -9.518 23.373 -9.737 1.00 91.62 88 ASN A C 1
ATOM 656 O O . ASN A 1 88 ? -8.314 23.595 -9.587 1.00 91.62 88 ASN A O 1
ATOM 660 N N . LEU A 1 89 ? -9.962 22.386 -10.522 1.00 89.50 89 LEU A N 1
ATOM 661 C CA . LEU A 1 89 ? -9.081 21.540 -11.329 1.00 89.50 89 LEU A CA 1
ATOM 662 C C . LEU A 1 89 ? -8.360 22.325 -12.420 1.00 89.50 89 LEU A C 1
ATOM 664 O O . LEU A 1 89 ? -7.178 22.084 -12.660 1.00 89.50 89 LEU A O 1
ATOM 668 N N . ASP A 1 90 ? -9.057 23.242 -13.084 1.00 88.31 90 ASP A N 1
ATOM 669 C CA . ASP A 1 90 ? -8.478 24.075 -14.133 1.00 88.31 90 ASP A CA 1
ATOM 670 C C . ASP A 1 90 ? -7.376 24.971 -13.561 1.00 88.31 90 ASP A C 1
ATOM 672 O O . ASP A 1 90 ? -6.275 25.005 -14.113 1.00 88.31 90 ASP A O 1
ATOM 676 N N . TYR A 1 91 ? -7.611 25.582 -12.395 1.00 89.88 91 TYR A N 1
ATOM 677 C CA . TYR A 1 91 ? -6.587 26.348 -11.684 1.00 89.88 91 TYR A CA 1
ATOM 678 C C . TYR A 1 91 ? -5.365 25.488 -11.328 1.00 89.88 91 TYR A C 1
ATOM 680 O O . TYR A 1 91 ? -4.221 25.860 -11.608 1.00 89.88 91 TYR A O 1
ATOM 688 N N . LEU A 1 92 ? -5.588 24.298 -10.753 1.00 89.12 92 LEU A N 1
ATOM 689 C CA . LEU A 1 92 ? -4.491 23.392 -10.414 1.00 89.12 92 LEU A CA 1
ATOM 690 C C . LEU A 1 92 ? -3.691 23.000 -11.661 1.00 89.12 92 LEU A C 1
ATOM 692 O O . LEU A 1 92 ? -2.459 23.000 -11.630 1.00 89.12 92 LEU A O 1
ATOM 696 N N . ARG A 1 93 ? -4.378 22.707 -12.768 1.00 88.06 93 ARG A N 1
ATOM 697 C CA . ARG A 1 93 ? -3.760 22.336 -14.043 1.00 88.06 93 ARG A CA 1
ATOM 698 C C . ARG A 1 93 ? -2.874 23.451 -14.588 1.00 88.06 93 ARG A C 1
ATOM 700 O O . ARG A 1 93 ? -1.750 23.167 -14.992 1.00 88.06 93 ARG A O 1
ATOM 707 N N . GLU A 1 94 ? -3.337 24.698 -14.558 1.00 86.31 94 GLU A N 1
ATOM 708 C CA . GLU A 1 94 ? -2.536 25.853 -14.985 1.00 86.31 94 GLU A CA 1
ATOM 709 C C . GLU A 1 94 ? -1.285 26.045 -14.121 1.00 86.31 94 GLU A C 1
ATOM 711 O O . GLU A 1 94 ? -0.229 26.406 -14.638 1.00 86.31 94 GLU A O 1
ATOM 716 N N . SER A 1 95 ? -1.375 25.743 -12.822 1.00 84.62 95 SER A N 1
ATOM 717 C CA . SER A 1 95 ? -0.228 25.827 -11.913 1.00 84.62 95 SER A CA 1
ATOM 718 C C . SER A 1 95 ? 0.817 24.725 -12.140 1.00 84.62 95 SER A C 1
ATOM 720 O O . SER A 1 95 ? 2.001 24.942 -11.902 1.00 84.62 95 SER A O 1
ATOM 722 N N . VAL A 1 96 ? 0.383 23.540 -12.582 1.00 83.12 96 VAL A N 1
ATOM 723 C CA . VAL A 1 96 ? 1.240 22.360 -12.780 1.00 83.12 96 VAL A CA 1
ATOM 724 C C . VAL A 1 96 ? 1.889 22.353 -14.165 1.00 83.12 96 VAL A C 1
ATOM 726 O O . VAL A 1 96 ? 3.004 21.859 -14.341 1.00 83.12 96 VAL A O 1
ATOM 729 N N . PHE A 1 97 ? 1.205 22.922 -15.154 1.00 80.06 97 PHE A N 1
ATOM 730 C CA . PHE A 1 97 ? 1.705 23.056 -16.512 1.00 80.06 97 PHE A CA 1
ATOM 731 C C . PHE A 1 97 ? 1.838 24.539 -16.892 1.00 80.06 97 PHE A C 1
ATOM 733 O O . PHE A 1 97 ? 1.015 25.066 -17.649 1.00 80.06 97 PHE A O 1
ATOM 740 N N . PRO A 1 98 ? 2.876 25.239 -16.394 1.00 65.81 98 PRO A N 1
ATOM 741 C CA . PRO A 1 98 ? 3.088 26.630 -16.757 1.00 65.81 98 PRO A CA 1
ATOM 742 C C . PRO A 1 98 ? 3.264 26.750 -18.275 1.00 65.81 98 PRO A C 1
ATOM 744 O O . PRO A 1 98 ? 4.031 26.009 -18.898 1.00 65.81 98 PRO A O 1
ATOM 747 N N . ARG A 1 99 ? 2.533 27.685 -18.896 1.00 56.94 99 ARG A N 1
ATOM 748 C CA . ARG A 1 99 ? 2.632 27.949 -20.338 1.00 56.94 99 ARG A CA 1
ATOM 749 C C . ARG A 1 99 ? 4.036 28.464 -20.647 1.00 56.94 99 ARG A C 1
ATOM 751 O O . ARG A 1 99 ? 4.339 29.631 -20.412 1.00 56.94 99 ARG A O 1
ATOM 758 N N . VAL A 1 100 ? 4.893 27.604 -21.187 1.00 50.09 100 VAL A N 1
ATOM 759 C CA . VAL A 1 100 ? 6.198 28.024 -21.700 1.00 50.09 100 VAL A CA 1
ATOM 760 C C . VAL A 1 100 ? 5.940 28.878 -22.941 1.00 50.09 100 VAL A C 1
ATOM 762 O O . VAL A 1 100 ? 5.586 28.358 -23.999 1.00 50.09 100 VAL A O 1
ATOM 765 N N . PHE A 1 101 ? 6.086 30.198 -22.811 1.00 40.72 101 PHE A N 1
ATOM 766 C CA . PHE A 1 101 ? 6.064 31.138 -23.931 1.00 40.72 101 PHE A CA 1
ATOM 767 C C . PHE A 1 101 ? 7.289 30.888 -24.822 1.00 40.72 101 PHE A C 1
ATOM 769 O O . PHE A 1 101 ? 8.306 31.566 -24.722 1.00 40.72 101 PHE A O 1
ATOM 776 N N . THR A 1 102 ? 7.214 29.882 -25.689 1.00 39.53 102 THR A N 1
ATOM 777 C CA . THR A 1 102 ? 8.094 29.791 -26.853 1.00 39.53 102 THR A CA 1
ATOM 778 C C . THR A 1 102 ? 7.353 30.413 -28.028 1.00 39.53 102 THR A C 1
ATOM 780 O O . THR A 1 102 ? 6.299 29.939 -28.446 1.00 39.53 102 THR A O 1
ATOM 783 N N . ASP A 1 103 ? 7.899 31.516 -28.541 1.00 35.88 103 ASP A N 1
ATOM 784 C CA . ASP A 1 103 ? 7.351 32.399 -29.587 1.00 35.88 103 ASP A CA 1
ATOM 785 C C . ASP A 1 103 ? 7.214 31.737 -30.978 1.00 35.88 103 ASP A C 1
ATOM 787 O O . ASP A 1 103 ? 7.278 32.377 -32.028 1.00 35.88 103 ASP A O 1
ATOM 791 N N . SER A 1 104 ? 7.085 30.416 -31.047 1.00 34.31 104 SER A N 1
ATOM 792 C CA . SER A 1 104 ? 7.153 29.667 -32.300 1.00 34.31 104 SER A CA 1
ATOM 793 C C . SER A 1 104 ? 6.319 28.397 -32.262 1.00 34.31 104 SER A C 1
ATOM 795 O O . SER A 1 104 ? 6.821 27.339 -32.608 1.00 34.31 104 SER A O 1
ATOM 797 N N . GLN A 1 105 ? 5.045 28.506 -31.878 1.00 36.69 105 GLN A N 1
ATOM 798 C CA . GLN A 1 105 ? 3.953 27.711 -32.454 1.00 36.69 105 GLN A CA 1
ATOM 799 C C . GLN A 1 105 ? 2.610 28.203 -31.906 1.00 36.69 105 GLN A C 1
ATOM 801 O O . GLN A 1 105 ? 2.242 27.960 -30.762 1.00 36.69 105 GLN A O 1
ATOM 806 N N . LYS A 1 106 ? 1.844 28.882 -32.764 1.00 37.38 106 LYS A N 1
ATOM 807 C CA . LYS A 1 106 ? 0.386 28.943 -32.638 1.00 37.38 106 LYS A CA 1
ATOM 808 C C . LYS A 1 106 ? -0.165 27.549 -32.976 1.00 37.38 106 LYS A C 1
ATOM 810 O O . LYS A 1 106 ? -0.686 27.364 -34.069 1.00 37.38 106 LYS A O 1
ATOM 815 N N . GLU A 1 107 ? 0.015 26.565 -32.100 1.00 39.12 107 GLU A N 1
ATOM 816 C CA . GLU A 1 107 ? -0.838 25.374 -32.119 1.00 39.12 107 GLU A CA 1
ATOM 817 C C . GLU A 1 107 ? -2.047 25.644 -31.221 1.00 39.12 107 GLU A C 1
ATOM 819 O O . GLU A 1 107 ? -1.922 26.106 -30.088 1.00 39.12 107 GLU A O 1
ATOM 824 N N . GLU A 1 108 ? -3.227 25.421 -31.789 1.00 37.03 108 GLU A N 1
ATOM 825 C CA . GLU A 1 108 ? -4.531 25.495 -31.141 1.00 37.03 108 GLU A CA 1
ATOM 826 C C . GLU A 1 108 ? -4.534 24.719 -29.814 1.00 37.03 108 GLU A C 1
ATOM 828 O O . GLU A 1 108 ? -3.863 23.696 -29.682 1.00 37.03 108 GLU A O 1
ATOM 833 N N . GLY A 1 109 ? -5.276 25.222 -28.822 1.00 41.19 109 GLY A N 1
ATOM 834 C CA . GLY A 1 109 ? -5.253 24.750 -27.438 1.00 41.19 109 GLY A CA 1
ATOM 835 C C . GLY A 1 109 ? -5.531 23.255 -27.270 1.00 41.19 109 GLY A C 1
ATOM 836 O O . GLY A 1 109 ? -6.663 22.851 -27.017 1.00 41.19 109 GLY A O 1
ATOM 837 N N . LYS A 1 110 ? -4.485 22.425 -27.330 1.00 47.53 110 LYS A N 1
ATOM 838 C CA . LYS A 1 110 ? -4.528 21.066 -26.791 1.00 47.53 110 LYS A CA 1
ATOM 839 C C . LYS A 1 110 ? -4.635 21.194 -25.276 1.00 47.53 110 LYS A C 1
ATOM 841 O O . LYS A 1 110 ? -3.675 21.578 -24.611 1.00 47.53 110 LYS A O 1
ATOM 846 N N . GLN A 1 111 ? -5.826 20.919 -24.753 1.00 57.56 111 GLN A N 1
ATOM 847 C CA . GLN A 1 111 ? -6.084 20.816 -23.322 1.00 57.56 111 GLN A CA 1
ATOM 848 C C . GLN A 1 111 ? -5.058 19.846 -22.719 1.00 57.56 111 GLN A C 1
ATOM 850 O O . GLN A 1 111 ? -4.981 18.687 -23.121 1.00 57.56 111 GLN A O 1
ATOM 855 N N . GLN A 1 112 ? -4.201 20.343 -21.827 1.00 70.19 112 GLN A N 1
ATOM 856 C CA . GLN A 1 112 ? -3.228 19.500 -21.140 1.00 70.19 112 GLN A CA 1
ATOM 857 C C . GLN A 1 112 ? -3.974 18.606 -20.147 1.00 70.19 112 GLN A C 1
ATOM 859 O O . GLN A 1 112 ? -4.872 19.061 -19.445 1.00 70.19 112 GLN A O 1
ATOM 864 N N . PHE A 1 113 ? -3.634 17.324 -20.109 1.00 77.88 113 PHE A N 1
ATOM 865 C CA . PHE A 1 113 ? -4.282 16.359 -19.224 1.00 77.88 113 PHE A CA 1
ATOM 866 C C . PHE A 1 113 ? -3.431 16.128 -17.980 1.00 77.88 113 PHE A C 1
ATOM 868 O O . PHE A 1 113 ? -2.199 16.175 -18.048 1.00 77.88 113 PHE A O 1
ATOM 875 N N . PHE A 1 114 ? -4.081 15.863 -16.847 1.00 83.12 114 PHE A N 1
ATOM 876 C CA . PHE A 1 114 ? -3.361 15.409 -15.664 1.00 83.12 114 PHE A CA 1
ATOM 877 C C . PHE A 1 114 ? -2.674 14.063 -15.944 1.00 83.12 114 PHE A C 1
ATOM 879 O O . PHE A 1 114 ? -3.167 13.276 -16.759 1.00 83.12 114 PHE A O 1
ATOM 886 N N . PRO A 1 115 ? -1.540 13.769 -15.284 1.00 81.38 115 PRO A N 1
ATOM 887 C CA . PRO A 1 115 ? -0.943 12.442 -15.338 1.00 81.38 115 PRO A CA 1
ATOM 888 C C . PRO A 1 115 ? -1.940 11.362 -14.904 1.00 81.38 115 PRO A C 1
ATOM 890 O O . PRO A 1 115 ? -2.752 11.584 -14.008 1.00 81.38 115 PRO A O 1
ATOM 893 N N . SER A 1 116 ? -1.844 10.160 -15.472 1.00 79.75 116 SER A N 1
ATOM 894 C CA . SER A 1 116 ? -2.698 9.031 -15.067 1.00 79.75 116 SER A CA 1
ATOM 895 C C . SER A 1 116 ? -2.411 8.525 -13.648 1.00 79.75 116 SER A C 1
ATOM 897 O O . SER A 1 116 ? -3.190 7.746 -13.094 1.00 79.75 116 SER A O 1
ATOM 899 N N . VAL A 1 117 ? -1.308 8.977 -13.051 1.00 84.25 117 VAL A N 1
ATOM 900 C CA . VAL A 1 117 ? -0.780 8.500 -11.777 1.00 84.25 117 VAL A CA 1
ATOM 901 C C . VAL A 1 117 ? -0.567 9.665 -10.825 1.00 84.25 117 VAL A C 1
ATOM 903 O O . VAL A 1 117 ? 0.066 10.660 -11.181 1.00 84.25 117 VAL A O 1
ATOM 906 N N . CYS A 1 118 ? -1.023 9.487 -9.589 1.00 90.44 118 CYS A N 1
ATOM 907 C CA . CYS A 1 118 ? -0.717 10.347 -8.462 1.00 90.44 118 CYS A CA 1
ATOM 908 C C . CYS A 1 118 ? 0.059 9.581 -7.379 1.00 90.44 118 CYS A C 1
ATOM 910 O O . CYS A 1 118 ? -0.374 8.520 -6.926 1.00 90.44 118 CYS A O 1
ATOM 912 N N . LEU A 1 119 ? 1.176 10.146 -6.925 1.00 91.69 119 LEU A N 1
ATOM 913 C CA . LEU A 1 119 ? 1.902 9.720 -5.730 1.00 91.69 119 LEU A CA 1
ATOM 914 C C . LEU A 1 119 ? 1.525 10.644 -4.572 1.00 91.69 119 LEU A C 1
ATOM 916 O O . LEU A 1 119 ? 1.618 11.863 -4.703 1.00 91.69 119 LEU A O 1
ATOM 920 N N . ILE A 1 120 ? 1.100 10.075 -3.447 1.00 94.75 120 ILE A N 1
ATOM 921 C CA . ILE A 1 120 ? 0.748 10.811 -2.234 1.00 94.75 120 ILE A CA 1
ATOM 922 C C . ILE A 1 120 ? 1.711 10.388 -1.124 1.00 94.75 120 ILE A C 1
ATOM 924 O O . ILE A 1 120 ? 1.567 9.311 -0.550 1.00 94.75 120 ILE A O 1
ATOM 928 N N . GLY A 1 121 ? 2.701 11.224 -0.819 1.00 93.44 121 GLY A N 1
ATOM 929 C CA . GLY A 1 121 ? 3.648 10.989 0.271 1.00 93.44 121 GLY A CA 1
ATOM 930 C C . GLY A 1 121 ? 3.145 11.600 1.575 1.00 93.44 121 GLY A C 1
ATOM 931 O O . GLY A 1 121 ? 2.997 12.817 1.652 1.00 93.44 121 GLY A O 1
ATOM 932 N N . LEU A 1 122 ? 2.894 10.782 2.605 1.00 91.62 122 LEU A N 1
ATOM 933 C CA . LEU A 1 122 ? 2.355 11.258 3.887 1.00 91.62 122 LEU A CA 1
ATOM 934 C C . LEU A 1 122 ? 3.302 11.003 5.063 1.00 91.62 122 LEU A C 1
ATOM 936 O O . LEU A 1 122 ? 3.820 9.902 5.274 1.00 91.62 122 LEU A O 1
ATOM 940 N N . GLY A 1 123 ? 3.502 12.051 5.861 1.00 87.62 123 GLY A N 1
ATOM 941 C CA . GLY A 1 123 ? 4.518 12.104 6.904 1.00 87.62 123 GLY A CA 1
ATOM 942 C C . GLY A 1 123 ? 5.938 12.191 6.338 1.00 87.62 123 GLY A C 1
ATOM 943 O O . GLY A 1 123 ? 6.157 12.221 5.124 1.00 87.62 123 GLY A O 1
ATOM 944 N N . ARG A 1 124 ? 6.926 12.174 7.238 1.00 83.94 124 ARG A N 1
ATOM 945 C CA . ARG A 1 124 ? 8.349 12.315 6.893 1.00 83.94 124 ARG A CA 1
ATOM 946 C C . ARG A 1 124 ? 8.850 11.255 5.909 1.00 83.94 124 ARG A C 1
ATOM 948 O O . ARG A 1 124 ? 9.332 11.608 4.838 1.00 83.94 124 ARG A O 1
ATOM 955 N N . CYS A 1 125 ? 8.710 9.979 6.269 1.00 82.94 125 CYS A N 1
ATOM 956 C CA . CYS A 1 125 ? 9.170 8.851 5.451 1.00 82.94 125 CYS A CA 1
ATOM 957 C C . CYS A 1 125 ? 8.438 8.806 4.098 1.00 82.94 125 CYS A C 1
ATOM 959 O O . CYS A 1 125 ? 9.080 8.762 3.052 1.00 82.94 125 CYS A O 1
ATOM 961 N N . GLY A 1 126 ? 7.104 8.931 4.109 1.00 87.00 126 GLY A N 1
ATOM 962 C CA . GLY A 1 126 ? 6.293 8.910 2.891 1.00 87.00 126 GLY A CA 1
ATOM 963 C C . GLY A 1 126 ? 6.637 10.031 1.912 1.00 87.00 126 GLY A C 1
ATOM 964 O O . GLY A 1 126 ? 6.751 9.787 0.713 1.00 87.00 126 GLY A O 1
ATOM 965 N N . SER A 1 127 ? 6.859 11.249 2.419 1.00 87.19 127 SER A N 1
ATOM 966 C CA . SER A 1 127 ? 7.244 12.391 1.581 1.00 87.19 127 SER A CA 1
ATOM 967 C C . SER A 1 127 ? 8.611 12.210 0.920 1.00 87.19 127 SER A C 1
ATOM 969 O O . SER A 1 127 ? 8.768 12.556 -0.246 1.00 87.19 127 SER A O 1
ATOM 971 N N . ASN A 1 128 ? 9.592 11.659 1.643 1.00 83.69 128 ASN A N 1
ATOM 972 C CA . ASN A 1 128 ? 10.934 11.433 1.100 1.00 83.69 128 ASN A CA 1
ATOM 973 C C . ASN A 1 128 ? 10.907 10.394 -0.028 1.00 83.69 128 ASN A C 1
ATOM 975 O O . ASN A 1 128 ? 11.416 10.658 -1.110 1.00 83.69 128 ASN A O 1
ATOM 979 N N . ILE A 1 129 ? 10.228 9.264 0.189 1.00 82.62 129 ILE A N 1
ATOM 980 C CA . ILE A 1 129 ? 10.106 8.215 -0.832 1.00 82.62 129 ILE A CA 1
ATOM 981 C C . ILE A 1 129 ? 9.378 8.743 -2.072 1.00 82.62 129 ILE A C 1
ATOM 983 O O . ILE A 1 129 ? 9.810 8.491 -3.189 1.00 82.62 129 ILE A O 1
ATOM 987 N N . ALA A 1 130 ? 8.284 9.493 -1.901 1.00 86.56 130 ALA A N 1
ATOM 988 C CA . ALA A 1 130 ? 7.544 10.052 -3.032 1.00 86.56 130 ALA A CA 1
ATOM 989 C C . ALA A 1 130 ? 8.417 10.971 -3.909 1.00 86.56 130 ALA A C 1
ATOM 991 O O . ALA A 1 130 ? 8.292 10.946 -5.134 1.00 86.56 130 ALA A O 1
ATOM 992 N N . LEU A 1 131 ? 9.313 11.746 -3.290 1.00 83.50 131 LEU A N 1
ATOM 993 C CA . LEU A 1 131 ? 10.291 12.575 -3.994 1.00 83.50 131 LEU A CA 1
ATOM 994 C C . LEU A 1 131 ? 11.342 11.736 -4.723 1.00 83.50 131 LEU A C 1
ATOM 996 O O . LEU A 1 131 ? 11.610 12.004 -5.891 1.00 83.50 131 LEU A O 1
ATOM 1000 N N . ASP A 1 132 ? 11.888 10.712 -4.067 1.00 78.75 132 ASP A N 1
ATOM 1001 C CA . ASP A 1 132 ? 12.884 9.812 -4.661 1.00 78.75 132 ASP A CA 1
ATOM 1002 C C . ASP A 1 132 ? 12.306 9.095 -5.900 1.00 78.75 132 ASP A C 1
ATOM 1004 O O . ASP A 1 132 ? 12.949 9.037 -6.948 1.00 78.75 132 ASP A O 1
ATOM 1008 N N . VAL A 1 133 ? 11.046 8.640 -5.839 1.00 77.69 133 VAL A N 1
ATOM 1009 C CA . VAL A 1 133 ? 10.332 8.076 -7.002 1.00 77.69 133 VAL A CA 1
ATOM 1010 C C . VAL A 1 133 ? 10.207 9.105 -8.124 1.00 77.69 133 VAL A C 1
ATOM 1012 O O . VAL A 1 133 ? 10.460 8.793 -9.289 1.00 77.69 133 VAL A O 1
ATOM 1015 N N . ALA A 1 134 ? 9.770 10.322 -7.796 1.00 81.44 134 ALA A N 1
ATOM 1016 C CA . ALA A 1 134 ? 9.529 11.367 -8.782 1.00 81.44 134 ALA A CA 1
ATOM 1017 C C . ALA A 1 134 ? 10.818 11.765 -9.511 1.00 81.44 134 ALA A C 1
ATOM 1019 O O . ALA A 1 134 ? 10.813 11.931 -10.732 1.00 81.44 134 ALA A O 1
ATOM 1020 N N . GLU A 1 135 ? 11.924 11.849 -8.778 1.00 78.88 135 GLU A N 1
ATOM 1021 C CA . GLU A 1 135 ? 13.253 12.104 -9.319 1.00 78.88 135 GLU A CA 1
ATOM 1022 C C . GLU A 1 135 ? 13.746 10.958 -10.202 1.00 78.88 135 GLU A C 1
ATOM 1024 O O . GLU A 1 135 ? 14.272 11.220 -11.284 1.00 78.88 135 GLU A O 1
ATOM 1029 N N . LEU A 1 136 ? 13.553 9.699 -9.793 1.00 73.88 136 LEU A N 1
ATOM 1030 C CA . LEU A 1 136 ? 13.918 8.537 -10.608 1.00 73.88 136 LEU A CA 1
ATOM 1031 C C . LEU A 1 136 ? 13.160 8.538 -11.939 1.00 73.88 136 LEU A C 1
ATOM 1033 O O . LEU A 1 136 ? 13.767 8.373 -12.998 1.00 73.88 136 LEU A O 1
ATOM 1037 N N . VAL A 1 137 ? 11.850 8.800 -11.907 1.00 72.69 137 VAL A N 1
ATOM 1038 C CA . VAL A 1 137 ? 11.027 8.916 -13.121 1.00 72.69 137 VAL A CA 1
ATOM 1039 C C . VAL A 1 137 ? 11.492 10.086 -13.990 1.00 72.69 137 VAL A C 1
ATOM 1041 O O . VAL A 1 137 ? 11.614 9.937 -15.207 1.00 72.69 137 VAL A O 1
ATOM 1044 N N . HIS A 1 138 ? 11.765 11.243 -13.385 1.00 76.25 138 HIS A N 1
ATOM 1045 C CA . HIS A 1 138 ? 12.197 12.436 -14.107 1.00 76.25 138 HIS A CA 1
ATOM 1046 C C . HIS A 1 138 ? 13.583 12.263 -14.744 1.00 76.25 138 HIS A C 1
ATOM 1048 O O . HIS A 1 138 ? 13.782 12.619 -15.908 1.00 76.25 138 HIS A O 1
ATOM 1054 N N . SER A 1 139 ? 14.522 11.658 -14.018 1.00 71.81 139 SER A N 1
ATOM 1055 C CA . SER A 1 139 ? 15.875 11.348 -14.485 1.00 71.81 139 SER A CA 1
ATOM 1056 C C . SER A 1 139 ? 15.848 10.327 -15.615 1.00 71.81 139 SER A C 1
ATOM 1058 O O . SER A 1 139 ? 16.447 10.563 -16.664 1.00 71.81 139 SER A O 1
ATOM 1060 N N . ALA A 1 140 ? 15.088 9.239 -15.453 1.00 66.81 140 ALA A N 1
ATOM 1061 C CA . ALA A 1 140 ? 14.912 8.230 -16.492 1.00 66.81 140 ALA A CA 1
ATOM 1062 C C . ALA A 1 140 ? 14.307 8.852 -17.758 1.00 66.81 140 ALA A C 1
ATOM 1064 O O . ALA A 1 140 ? 14.844 8.686 -18.852 1.00 66.81 140 ALA A O 1
ATOM 1065 N N . ARG A 1 141 ? 13.244 9.654 -17.624 1.00 70.06 141 ARG A N 1
ATOM 1066 C CA . ARG A 1 141 ? 12.628 10.357 -18.757 1.00 70.06 141 ARG A CA 1
ATOM 1067 C C . ARG A 1 141 ? 13.606 11.307 -19.446 1.00 70.06 141 ARG A C 1
ATOM 1069 O O . ARG A 1 141 ? 13.670 11.315 -20.672 1.00 70.06 141 ARG A O 1
ATOM 1076 N N . SER A 1 142 ? 14.361 12.090 -18.681 1.00 70.62 142 SER A N 1
ATOM 1077 C CA . SER A 1 142 ? 15.346 13.034 -19.221 1.00 70.62 142 SER A CA 1
ATOM 1078 C C . SER A 1 142 ? 16.462 12.314 -19.974 1.00 70.62 142 SER A C 1
ATOM 1080 O O . SER A 1 142 ? 16.821 12.732 -21.073 1.00 70.62 142 SER A O 1
ATOM 1082 N N . TYR A 1 143 ? 16.953 11.198 -19.430 1.00 69.19 143 TYR A N 1
ATOM 1083 C CA . TYR A 1 143 ? 17.925 10.331 -20.090 1.00 69.19 143 TYR A CA 1
ATOM 1084 C C . TYR A 1 143 ? 17.391 9.799 -21.427 1.00 69.19 143 TYR A C 1
ATOM 1086 O O . TYR A 1 143 ? 18.042 9.976 -22.456 1.00 69.19 143 TYR A O 1
ATOM 1094 N N . TYR A 1 144 ? 16.173 9.244 -21.446 1.00 63.44 144 TYR A N 1
ATOM 1095 C CA . TYR A 1 144 ? 15.555 8.748 -22.681 1.00 63.44 144 TYR A CA 1
ATOM 1096 C C . TYR A 1 144 ? 15.334 9.857 -23.718 1.00 63.44 144 TYR A C 1
ATOM 1098 O O . TYR A 1 144 ? 15.578 9.646 -24.904 1.00 63.44 144 TYR A O 1
ATOM 1106 N N . LEU A 1 145 ? 14.900 11.050 -23.300 1.00 67.00 145 LEU A N 1
ATOM 1107 C CA . LEU A 1 145 ? 14.736 12.190 -24.208 1.00 67.00 145 LEU A CA 1
ATOM 1108 C C . LEU A 1 145 ? 16.077 12.637 -24.806 1.00 67.00 145 LEU A C 1
ATOM 1110 O O . LEU A 1 145 ? 16.147 12.911 -26.001 1.00 67.00 145 LEU A O 1
ATOM 1114 N N . GLN A 1 146 ? 17.150 12.659 -24.010 1.00 69.75 146 GLN A N 1
ATOM 1115 C CA . GLN A 1 146 ? 18.496 12.962 -24.505 1.00 69.75 146 GLN A CA 1
ATOM 1116 C C . GLN A 1 146 ? 19.014 11.889 -25.467 1.00 69.75 146 GLN A C 1
ATOM 1118 O O . GLN A 1 146 ? 19.659 12.217 -26.464 1.00 69.75 146 GLN A O 1
ATOM 1123 N N . GLU A 1 147 ? 18.751 10.611 -25.191 1.00 66.69 147 GLU A N 1
ATOM 1124 C CA . GLU A 1 147 ? 19.124 9.513 -26.080 1.00 66.69 147 GLU A CA 1
ATOM 1125 C C . GLU A 1 147 ? 18.395 9.615 -27.423 1.00 66.69 147 GLU A C 1
ATOM 1127 O O . GLU A 1 147 ? 19.038 9.519 -28.468 1.00 66.69 147 GLU A O 1
ATOM 1132 N N . LEU A 1 148 ? 17.096 9.926 -27.410 1.00 62.81 148 LEU A N 1
ATOM 1133 C CA . LEU A 1 148 ? 16.313 10.185 -28.620 1.00 62.81 148 LEU A CA 1
ATOM 1134 C C . LEU A 1 148 ? 16.835 11.392 -29.396 1.00 62.81 148 LEU A C 1
ATOM 1136 O O . LEU A 1 148 ? 17.038 11.288 -30.602 1.00 62.81 148 LEU A O 1
ATOM 1140 N N . ASP A 1 149 ? 17.119 12.508 -28.726 1.00 67.12 149 ASP A N 1
ATOM 1141 C CA . ASP A 1 149 ? 17.717 13.684 -29.363 1.00 67.12 149 ASP A CA 1
ATOM 1142 C C . ASP A 1 149 ? 19.072 13.343 -30.001 1.00 67.12 149 ASP A C 1
ATOM 1144 O O . ASP A 1 149 ? 19.397 13.815 -31.094 1.00 67.12 149 ASP A O 1
ATOM 1148 N N . ASN A 1 150 ? 19.869 12.497 -29.346 1.00 71.38 150 ASN A N 1
ATOM 1149 C CA . ASN A 1 150 ? 21.146 12.026 -29.867 1.00 71.38 150 ASN A CA 1
ATOM 1150 C C . ASN A 1 150 ? 20.974 11.052 -31.044 1.00 71.38 150 ASN A C 1
ATOM 1152 O O . ASN A 1 150 ? 21.730 11.147 -32.010 1.00 71.38 150 ASN A O 1
ATOM 1156 N N . GLU A 1 151 ? 19.995 10.144 -31.013 1.00 65.00 151 GLU A N 1
ATOM 1157 C CA . GLU A 1 151 ? 19.634 9.264 -32.134 1.00 65.00 151 GLU A CA 1
ATOM 1158 C C . GLU A 1 151 ? 19.089 10.065 -33.325 1.00 65.00 151 GLU A C 1
ATOM 1160 O O . GLU A 1 151 ? 19.477 9.824 -34.472 1.00 65.00 151 GLU A O 1
ATOM 1165 N N . GLU A 1 152 ? 18.254 11.073 -33.078 1.00 64.56 152 GLU A N 1
ATOM 1166 C CA . GLU A 1 152 ? 17.776 12.013 -34.087 1.00 64.56 152 GLU A CA 1
ATOM 1167 C C . GLU A 1 152 ? 18.930 12.814 -34.691 1.00 64.56 152 GLU A C 1
ATOM 1169 O O . GLU A 1 152 ? 19.031 12.932 -35.911 1.00 64.56 152 GLU A O 1
ATOM 1174 N N . ARG A 1 153 ? 19.849 13.333 -33.872 1.00 67.50 153 ARG A N 1
ATOM 1175 C CA . ARG A 1 153 ? 21.048 14.027 -34.367 1.00 67.50 153 ARG A CA 1
ATOM 1176 C C . ARG A 1 153 ? 21.933 13.088 -35.179 1.00 67.50 153 ARG A C 1
ATOM 1178 O O . ARG A 1 153 ? 22.297 13.438 -36.296 1.00 67.50 153 ARG A O 1
ATOM 1185 N N . ARG A 1 154 ? 22.189 11.868 -34.700 1.00 66.44 154 ARG A N 1
ATOM 1186 C CA . ARG A 1 154 ? 22.977 10.848 -35.416 1.00 66.44 154 ARG A CA 1
ATOM 1187 C C . ARG A 1 154 ? 22.310 10.386 -36.711 1.00 66.44 154 ARG A C 1
ATOM 1189 O O . ARG A 1 154 ? 23.007 10.122 -37.684 1.00 66.44 154 ARG A O 1
ATOM 1196 N N . SER A 1 155 ? 20.984 10.270 -36.756 1.00 62.16 155 SER A N 1
ATOM 1197 C CA . SER A 1 155 ? 20.250 9.926 -37.982 1.00 62.16 155 SER A CA 1
ATOM 1198 C C . SER A 1 155 ? 20.271 11.081 -38.987 1.00 62.16 155 SER A C 1
ATOM 1200 O O . SER A 1 155 ? 20.544 10.852 -40.166 1.00 62.16 155 SER A O 1
ATOM 1202 N N . ARG A 1 156 ? 20.119 12.329 -38.520 1.00 62.06 156 ARG A N 1
ATOM 1203 C CA . ARG A 1 156 ? 20.305 13.546 -39.330 1.00 62.06 156 ARG A CA 1
ATOM 1204 C C . ARG A 1 156 ? 21.745 13.696 -39.839 1.00 62.06 156 ARG A C 1
ATOM 1206 O O . ARG A 1 156 ? 21.932 14.170 -40.954 1.00 62.06 156 ARG A O 1
ATOM 1213 N N . GLU A 1 157 ? 22.743 13.274 -39.063 1.00 62.81 157 GLU A N 1
ATOM 1214 C CA . GLU A 1 157 ? 24.164 13.259 -39.447 1.00 62.81 157 GLU A CA 1
ATOM 1215 C C . GLU A 1 157 ? 24.526 12.088 -40.375 1.00 62.81 157 GLU A C 1
ATOM 1217 O O . GLU A 1 157 ? 25.415 12.225 -41.211 1.00 62.81 157 GLU A O 1
ATOM 1222 N N . LYS A 1 158 ? 23.839 10.940 -40.287 1.00 58.12 158 LYS A N 1
ATOM 1223 C CA . LYS A 1 158 ? 23.988 9.826 -41.243 1.00 58.12 158 LYS A CA 1
ATOM 1224 C C . LYS A 1 158 ? 23.308 10.114 -42.589 1.00 58.12 158 LYS A C 1
ATOM 1226 O O . LYS A 1 158 ? 23.743 9.579 -43.607 1.00 58.12 158 LYS A O 1
ATOM 1231 N N . GLU A 1 159 ? 22.295 10.983 -42.634 1.00 51.38 159 GLU A N 1
ATOM 1232 C CA . GLU A 1 159 ? 21.713 11.518 -43.877 1.00 51.38 159 GLU A CA 1
ATOM 1233 C C . GLU A 1 159 ? 22.572 12.655 -44.486 1.00 51.38 159 GLU A C 1
ATOM 1235 O O . GLU A 1 159 ? 22.105 13.778 -44.693 1.00 51.38 159 GLU A O 1
ATOM 1240 N N . ILE A 1 160 ? 23.836 12.383 -44.830 1.00 51.44 160 ILE A N 1
ATOM 1241 C CA . ILE A 1 160 ? 24.658 13.308 -45.633 1.00 51.44 160 ILE A CA 1
ATOM 1242 C C . ILE A 1 160 ? 24.647 12.858 -47.100 1.00 51.44 160 ILE A C 1
ATOM 1244 O O . ILE A 1 160 ? 25.248 11.848 -47.460 1.00 51.44 160 ILE A O 1
ATOM 1248 N N . GLY A 1 161 ? 23.977 13.632 -47.966 1.00 62.03 161 GLY A N 1
ATOM 1249 C CA . GLY A 1 161 ? 24.071 13.504 -49.427 1.00 62.03 161 GLY A CA 1
ATOM 1250 C C . GLY A 1 161 ? 22.756 13.668 -50.217 1.00 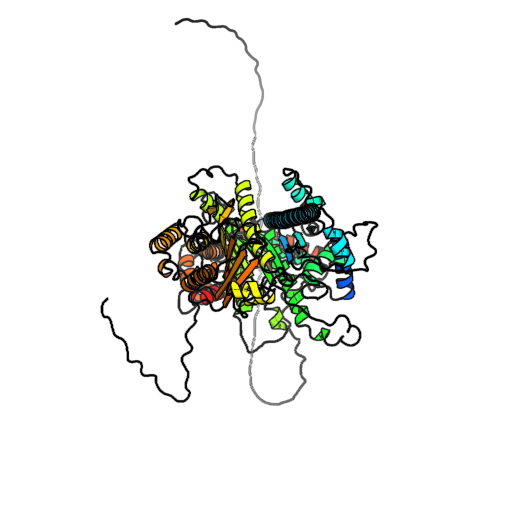62.03 161 GLY A C 1
ATOM 1251 O O . GLY A 1 161 ? 21.692 13.876 -49.630 1.00 62.03 161 GLY A O 1
ATOM 1252 N N . PRO A 1 162 ? 22.811 13.543 -51.566 1.00 53.12 162 PRO A N 1
ATOM 1253 C CA . PRO A 1 162 ? 21.711 13.798 -52.519 1.00 53.12 162 PRO A CA 1
ATOM 1254 C C . PRO A 1 162 ? 20.431 12.972 -52.288 1.00 53.12 162 PRO A C 1
ATOM 1256 O O . PRO A 1 162 ? 19.382 13.286 -52.850 1.00 53.12 162 PRO A O 1
ATOM 1259 N N . MET A 1 163 ? 20.487 11.967 -51.410 1.00 52.00 163 MET A N 1
ATOM 1260 C CA . MET A 1 163 ? 19.344 11.178 -50.949 1.00 52.00 163 MET A CA 1
ATOM 1261 C C . MET A 1 163 ? 18.256 12.039 -50.282 1.00 52.00 163 MET A C 1
ATOM 1263 O O . MET A 1 163 ? 17.071 11.766 -50.456 1.00 52.00 163 MET A O 1
ATOM 1267 N N . ARG A 1 164 ? 18.635 13.113 -49.570 1.00 55.16 164 ARG A N 1
ATOM 1268 C CA . ARG A 1 164 ? 17.695 13.995 -48.849 1.00 55.16 164 ARG A CA 1
ATOM 1269 C C . ARG A 1 164 ? 16.821 14.827 -49.801 1.00 55.16 164 ARG A C 1
ATOM 1271 O O . ARG A 1 164 ? 15.625 14.984 -49.573 1.00 55.16 164 ARG A O 1
ATOM 1278 N N . TRP A 1 165 ? 17.403 15.274 -50.919 1.00 53.47 165 TRP A N 1
ATOM 1279 C CA . TRP A 1 165 ? 16.705 16.001 -51.991 1.00 53.47 165 TRP A CA 1
ATOM 1280 C C . TRP A 1 165 ? 15.763 15.091 -52.799 1.00 53.47 165 TRP A C 1
ATOM 1282 O O . TRP A 1 165 ? 14.637 15.475 -53.123 1.00 53.47 165 TRP A O 1
ATOM 1292 N N . ILE A 1 166 ? 16.180 13.848 -53.065 1.00 57.00 166 ILE A N 1
ATOM 1293 C CA . ILE A 1 166 ? 15.349 12.850 -53.761 1.00 57.00 166 ILE A CA 1
ATOM 1294 C C . ILE A 1 166 ? 14.142 12.441 -52.896 1.00 57.00 166 ILE A C 1
ATOM 1296 O O . ILE A 1 166 ? 13.039 12.270 -53.406 1.00 57.00 166 ILE A O 1
ATOM 1300 N N . ARG A 1 167 ? 14.308 12.351 -51.571 1.00 56.19 167 ARG A N 1
ATOM 1301 C CA . ARG A 1 167 ? 13.216 11.994 -50.648 1.00 56.19 167 ARG A CA 1
ATOM 1302 C C . ARG A 1 167 ? 12.171 13.107 -50.505 1.00 56.19 167 ARG A C 1
ATOM 1304 O O . ARG A 1 167 ? 10.978 12.817 -50.547 1.00 56.19 167 ARG A O 1
ATOM 1311 N N . GLN A 1 168 ? 12.610 14.368 -50.414 1.00 53.91 168 GLN A N 1
ATOM 1312 C CA . GLN A 1 168 ? 11.722 15.541 -50.368 1.00 53.91 168 GLN A CA 1
ATOM 1313 C C . GLN A 1 168 ? 10.954 15.772 -51.677 1.00 53.91 168 GLN A C 1
ATOM 1315 O O . GLN A 1 168 ? 9.820 16.233 -51.636 1.00 53.91 168 GLN A O 1
ATOM 1320 N N . SER A 1 169 ? 11.537 15.436 -52.832 1.00 53.66 169 SER A N 1
ATOM 1321 C CA . SER A 1 169 ? 10.853 15.575 -54.129 1.00 53.66 169 SER A CA 1
ATOM 1322 C C . SER A 1 169 ? 9.840 14.462 -54.421 1.00 53.66 169 SER A C 1
ATOM 1324 O O . SER A 1 169 ? 8.943 14.666 -55.236 1.00 53.66 169 SER A O 1
ATOM 1326 N N . LEU A 1 170 ? 9.942 13.311 -53.743 1.00 56.97 170 LEU A N 1
ATOM 1327 C CA . LEU A 1 170 ? 9.063 12.152 -53.945 1.00 56.97 170 LEU A CA 1
ATOM 1328 C C . LEU A 1 170 ? 8.017 11.939 -52.835 1.00 56.97 170 LEU A C 1
ATOM 1330 O O . LEU A 1 170 ? 7.277 10.962 -52.912 1.00 56.97 170 LEU A O 1
ATOM 1334 N N . ASN A 1 171 ? 7.931 12.816 -51.823 1.00 47.06 171 ASN A N 1
ATOM 1335 C CA . ASN A 1 171 ? 6.998 12.681 -50.686 1.00 47.06 171 ASN A CA 1
ATOM 1336 C C . ASN A 1 171 ? 7.004 11.270 -50.051 1.00 47.06 171 ASN A C 1
ATOM 1338 O O . ASN A 1 171 ? 5.981 10.765 -49.587 1.00 47.06 171 ASN A O 1
ATOM 1342 N N . LEU A 1 172 ? 8.163 10.606 -50.051 1.00 47.31 172 LEU A N 1
ATOM 1343 C CA . LEU A 1 172 ? 8.298 9.277 -49.465 1.00 47.31 172 LEU A CA 1
ATOM 1344 C C . LEU A 1 172 ? 8.241 9.390 -47.933 1.00 47.31 172 LEU A C 1
ATOM 1346 O O . LEU A 1 172 ? 8.933 10.248 -47.377 1.00 47.31 172 LEU A O 1
ATOM 1350 N N . PRO A 1 173 ? 7.468 8.533 -47.241 1.00 41.34 173 PRO A N 1
ATOM 1351 C CA . PRO A 1 173 ? 7.365 8.571 -45.788 1.00 41.34 173 PRO A CA 1
ATOM 1352 C C . PRO A 1 173 ? 8.737 8.347 -45.133 1.00 41.34 173 PRO A C 1
ATOM 1354 O O . PRO A 1 173 ? 9.565 7.557 -45.605 1.00 41.34 173 PRO A O 1
ATOM 1357 N N . THR A 1 174 ? 8.996 9.081 -44.052 1.00 42.41 174 THR A N 1
ATOM 1358 C CA . THR A 1 174 ? 10.186 8.938 -43.208 1.00 42.41 174 THR A CA 1
ATOM 1359 C C . THR A 1 174 ? 10.275 7.502 -42.694 1.00 42.41 174 THR A C 1
ATOM 1361 O O . THR A 1 174 ? 9.300 6.961 -42.177 1.00 42.41 174 THR A O 1
ATOM 1364 N N . ALA A 1 175 ? 11.437 6.860 -42.849 1.00 41.56 175 ALA A N 1
ATOM 1365 C CA . ALA A 1 175 ? 11.665 5.550 -42.245 1.00 41.56 175 ALA A CA 1
ATOM 1366 C C . ALA A 1 175 ? 11.688 5.716 -40.720 1.00 41.56 175 ALA A C 1
ATOM 1368 O O . ALA A 1 175 ? 12.519 6.469 -40.222 1.00 41.56 175 ALA A O 1
ATOM 1369 N N . ASN A 1 176 ? 10.750 5.043 -40.043 1.00 42.47 176 ASN A N 1
ATOM 1370 C CA . ASN A 1 176 ? 10.597 4.898 -38.594 1.00 42.47 176 ASN A CA 1
ATOM 1371 C C . ASN A 1 176 ? 11.056 6.107 -37.772 1.00 42.47 176 ASN A C 1
ATOM 1373 O O . ASN A 1 176 ? 12.164 6.133 -37.241 1.00 42.47 176 ASN A O 1
ATOM 1377 N N . THR A 1 177 ? 10.159 7.078 -37.601 1.00 37.56 177 THR A N 1
ATOM 1378 C CA . THR A 1 177 ? 10.225 7.980 -36.448 1.00 37.56 177 THR A CA 1
ATOM 1379 C C . THR A 1 177 ? 10.211 7.115 -35.190 1.00 37.56 177 THR A C 1
ATOM 1381 O O . THR A 1 177 ? 9.195 6.481 -34.895 1.00 37.56 177 THR A O 1
ATOM 1384 N N . VAL A 1 178 ? 11.346 7.032 -34.498 1.00 40.91 178 VAL A N 1
ATOM 1385 C CA . VAL A 1 178 ? 11.452 6.389 -33.189 1.00 40.91 178 VAL A CA 1
ATOM 1386 C C . VAL A 1 178 ? 10.501 7.139 -32.266 1.00 40.91 178 VAL A C 1
ATOM 1388 O O . VAL A 1 178 ? 10.754 8.285 -31.904 1.00 40.91 178 VAL A O 1
ATOM 1391 N N . LYS A 1 179 ? 9.353 6.536 -31.954 1.00 38.16 179 LYS A N 1
ATOM 1392 C CA . LYS A 1 179 ? 8.430 7.124 -30.990 1.00 38.16 179 LYS A CA 1
ATOM 1393 C C . LYS A 1 179 ? 9.018 6.951 -29.586 1.00 38.16 179 LYS A C 1
ATOM 1395 O O . LYS A 1 179 ? 9.526 5.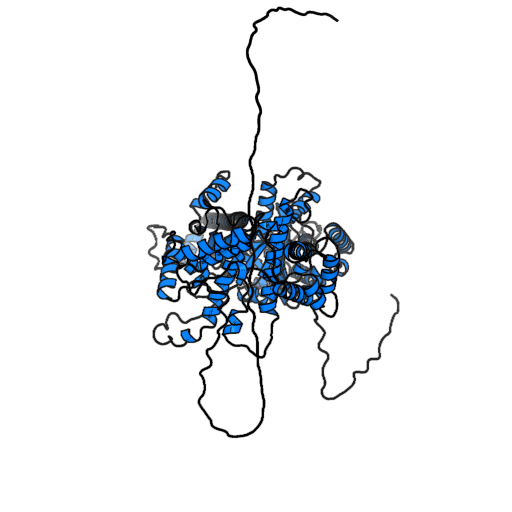867 -29.287 1.00 38.16 179 LYS A O 1
ATOM 1400 N N . PRO A 1 180 ? 8.983 7.989 -28.737 1.00 41.41 180 PRO A N 1
ATOM 1401 C CA . PRO A 1 180 ? 9.436 7.871 -27.359 1.00 41.41 180 PRO A CA 1
ATOM 1402 C C . PRO A 1 180 ? 8.591 6.839 -26.610 1.00 41.41 180 PRO A C 1
ATOM 1404 O O . PRO A 1 180 ? 7.365 6.876 -26.680 1.00 41.41 180 PRO A O 1
ATOM 1407 N N . VAL A 1 181 ? 9.236 5.954 -25.847 1.00 44.28 181 VAL A N 1
ATOM 1408 C CA . VAL A 1 181 ? 8.546 5.188 -24.802 1.00 44.28 181 VAL A CA 1
ATOM 1409 C C . VAL A 1 181 ? 8.183 6.189 -23.706 1.00 44.28 181 VAL A C 1
ATOM 1411 O O . VAL A 1 181 ? 9.058 6.783 -23.075 1.00 44.28 181 VAL A O 1
ATOM 1414 N N . PHE A 1 182 ? 6.890 6.465 -23.537 1.00 51.72 182 PHE A N 1
ATOM 1415 C CA . PHE A 1 182 ? 6.420 7.479 -22.597 1.00 51.72 182 PHE A CA 1
ATOM 1416 C C . PHE A 1 182 ? 6.519 6.972 -21.156 1.00 51.72 182 PHE A C 1
ATOM 1418 O O . PHE A 1 182 ? 5.625 6.289 -20.660 1.00 51.72 182 PHE A O 1
ATOM 1425 N N . LEU A 1 183 ? 7.583 7.366 -20.455 1.00 59.31 183 LEU A N 1
ATOM 1426 C CA . LEU A 1 183 ? 7.578 7.375 -18.996 1.00 59.31 183 LEU A CA 1
ATOM 1427 C C . LEU A 1 183 ? 6.595 8.444 -18.511 1.00 59.31 183 LEU A C 1
ATOM 1429 O O . LEU A 1 183 ? 6.746 9.634 -18.805 1.00 59.31 183 LEU A O 1
ATOM 1433 N N . ILE A 1 184 ? 5.563 8.003 -17.793 1.00 66.00 184 ILE A N 1
ATOM 1434 C CA . ILE A 1 184 ? 4.539 8.880 -17.229 1.00 66.00 184 ILE A CA 1
ATOM 1435 C C . ILE A 1 184 ? 5.137 9.568 -16.004 1.00 66.00 184 ILE A C 1
ATOM 1437 O O . ILE A 1 184 ? 5.338 8.937 -14.972 1.00 66.00 184 ILE A O 1
ATOM 1441 N N . GLU A 1 185 ? 5.409 10.867 -16.109 1.00 75.00 185 GLU A N 1
ATOM 1442 C CA . GLU A 1 185 ? 5.737 11.687 -14.941 1.00 75.00 185 GLU A CA 1
ATOM 1443 C C . GLU A 1 185 ? 4.495 11.850 -14.057 1.00 75.00 185 GLU A C 1
ATOM 1445 O O . GLU A 1 185 ? 3.523 12.460 -14.525 1.00 75.00 185 GLU A O 1
ATOM 1450 N N . PRO A 1 186 ? 4.512 11.335 -12.816 1.00 83.12 186 PRO A N 1
ATOM 1451 C CA . PRO A 1 186 ? 3.348 11.359 -11.944 1.00 83.12 186 PRO A CA 1
ATOM 1452 C C . PRO A 1 186 ? 3.040 12.769 -11.429 1.00 83.12 186 PRO A C 1
ATOM 1454 O O . PRO A 1 186 ? 3.884 13.660 -11.422 1.00 83.12 186 PRO A O 1
ATOM 1457 N N . MET A 1 187 ? 1.815 12.964 -10.951 1.00 89.25 187 MET A N 1
ATOM 1458 C CA . MET A 1 187 ? 1.518 14.054 -10.024 1.00 89.25 187 MET A CA 1
ATOM 1459 C C . MET A 1 187 ? 2.047 13.674 -8.639 1.00 89.25 187 MET A C 1
ATOM 1461 O O . MET A 1 187 ? 1.866 12.529 -8.223 1.00 89.25 187 MET A O 1
ATOM 1465 N N . VAL A 1 188 ? 2.661 14.605 -7.909 1.00 91.12 188 VAL A N 1
ATOM 1466 C CA . VAL A 1 188 ? 3.220 14.333 -6.575 1.00 91.12 188 VAL A CA 1
ATOM 1467 C C . VAL A 1 188 ? 2.581 15.257 -5.548 1.00 91.12 188 VAL A C 1
ATOM 1469 O O . VAL A 1 188 ? 2.690 16.475 -5.647 1.00 91.12 188 VAL A O 1
ATOM 1472 N N . MET A 1 189 ? 1.929 14.673 -4.548 1.00 92.44 189 MET A N 1
ATOM 1473 C CA . MET A 1 189 ? 1.267 15.378 -3.451 1.00 92.44 189 MET A CA 1
ATOM 1474 C C . MET A 1 189 ? 1.953 15.003 -2.140 1.00 92.44 189 MET A C 1
ATOM 1476 O O . MET A 1 189 ? 1.987 13.830 -1.771 1.00 92.44 189 MET A O 1
ATOM 1480 N N . LEU A 1 190 ? 2.506 15.981 -1.430 1.00 91.50 190 LEU A N 1
ATOM 1481 C CA . LEU A 1 190 ? 3.256 15.748 -0.193 1.00 91.50 190 LEU A CA 1
ATOM 1482 C C . LEU A 1 190 ? 2.518 16.363 0.986 1.00 91.50 190 LEU A C 1
ATOM 1484 O O . LEU A 1 190 ? 2.179 17.538 0.937 1.00 91.50 190 LEU A O 1
ATOM 1488 N N . GLY A 1 191 ? 2.275 15.591 2.041 1.00 87.00 191 GLY A N 1
ATOM 1489 C CA . GLY A 1 191 ? 1.606 16.077 3.246 1.00 87.00 191 GLY A CA 1
ATOM 1490 C C . GLY A 1 191 ? 2.308 15.649 4.517 1.00 87.00 191 GLY A C 1
ATOM 1491 O O . GLY A 1 191 ? 2.689 14.491 4.684 1.00 87.00 191 GLY A O 1
ATOM 1492 N N . ASP A 1 192 ? 2.428 16.574 5.457 1.00 83.31 192 ASP A N 1
ATOM 1493 C CA . ASP A 1 192 ? 2.928 16.315 6.800 1.00 83.31 192 ASP A CA 1
ATOM 1494 C C . ASP A 1 192 ? 2.221 17.258 7.781 1.00 83.31 192 ASP A C 1
ATOM 1496 O O . ASP A 1 192 ? 1.732 18.317 7.397 1.00 83.31 192 ASP A O 1
ATOM 1500 N N . LEU A 1 193 ? 2.167 16.869 9.052 1.00 76.94 193 LEU A N 1
ATOM 1501 C CA . LEU A 1 193 ? 1.688 17.732 10.144 1.00 76.94 193 LEU A CA 1
ATOM 1502 C C . LEU A 1 193 ? 2.855 18.465 10.825 1.00 76.94 193 LEU A C 1
ATOM 1504 O O . LEU A 1 193 ? 2.700 19.069 11.891 1.00 76.94 193 LEU A O 1
ATOM 1508 N N . ASP A 1 194 ? 4.058 18.331 10.272 1.00 71.19 194 ASP A N 1
ATOM 1509 C CA . ASP A 1 194 ? 5.233 19.062 10.718 1.00 71.19 194 ASP A CA 1
ATOM 1510 C C . ASP A 1 194 ? 5.202 20.503 10.190 1.00 71.19 194 ASP A C 1
ATOM 1512 O O . ASP A 1 194 ? 4.698 20.780 9.104 1.00 71.19 194 ASP A O 1
ATOM 1516 N N . LYS A 1 195 ? 5.736 21.434 10.980 1.00 61.16 195 LYS A N 1
ATOM 1517 C CA . LYS A 1 195 ? 5.577 22.881 10.779 1.00 61.16 195 LYS A CA 1
ATOM 1518 C C . LYS A 1 195 ? 6.306 23.415 9.539 1.00 61.16 195 LYS A C 1
ATOM 1520 O O . LYS A 1 195 ? 5.963 24.491 9.065 1.00 61.16 195 LYS A O 1
ATOM 1525 N N . ASP A 1 196 ? 7.323 22.707 9.056 1.00 69.44 196 ASP A N 1
ATOM 1526 C CA . ASP A 1 196 ? 8.173 23.158 7.950 1.00 69.44 196 ASP A CA 1
ATOM 1527 C C . ASP A 1 196 ? 8.523 22.002 7.001 1.00 69.44 196 ASP A C 1
ATOM 1529 O O . ASP A 1 196 ? 9.682 21.612 6.841 1.00 69.44 196 ASP A O 1
ATOM 1533 N N . ILE A 1 197 ? 7.495 21.405 6.389 1.00 74.06 197 ILE A N 1
ATOM 1534 C CA . ILE A 1 197 ? 7.684 20.357 5.376 1.00 74.06 197 ILE A CA 1
ATOM 1535 C C . ILE A 1 197 ? 8.521 20.868 4.193 1.00 74.06 197 ILE A C 1
ATOM 1537 O O . ILE A 1 197 ? 9.406 20.158 3.719 1.00 74.06 197 ILE A O 1
ATOM 1541 N N . GLU A 1 198 ? 8.293 22.104 3.750 1.00 73.62 198 GLU A N 1
ATOM 1542 C CA . GLU A 1 198 ? 8.985 22.688 2.604 1.00 73.62 198 GLU A CA 1
ATOM 1543 C C . GLU A 1 198 ? 10.466 22.940 2.906 1.00 73.62 198 GLU A C 1
ATOM 1545 O O . GLU A 1 198 ? 11.339 22.510 2.145 1.00 73.62 198 GLU A O 1
ATOM 1550 N N . GLY A 1 199 ? 10.778 23.568 4.043 1.00 71.25 199 GLY A N 1
ATOM 1551 C CA . GLY A 1 199 ? 12.151 23.756 4.493 1.00 71.25 199 GLY A CA 1
ATOM 1552 C C . GLY A 1 199 ? 12.860 22.429 4.748 1.00 71.25 199 GLY A C 1
ATOM 1553 O O . GLY A 1 199 ? 14.023 22.290 4.370 1.00 71.25 199 GLY A O 1
ATOM 1554 N N . ARG A 1 200 ? 12.162 21.416 5.284 1.00 76.31 200 ARG A N 1
ATOM 1555 C CA . ARG A 1 200 ? 12.701 20.057 5.442 1.00 76.31 200 ARG A CA 1
ATOM 1556 C C . ARG A 1 200 ? 13.057 19.429 4.099 1.00 76.31 200 ARG A C 1
ATOM 1558 O O . ARG A 1 200 ? 14.1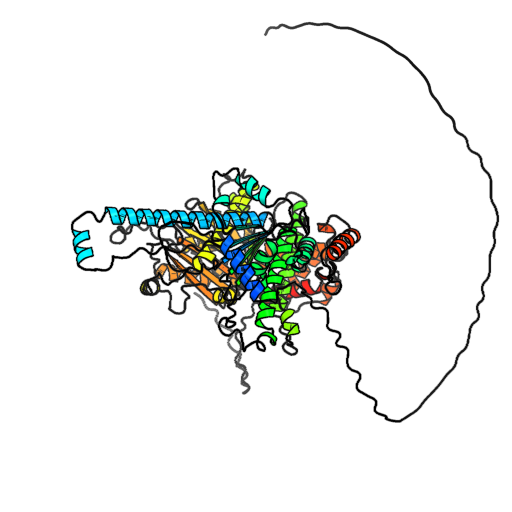78 18.955 3.953 1.00 76.31 200 ARG A O 1
ATOM 1565 N N . ILE A 1 201 ? 12.144 19.443 3.127 1.00 74.25 201 ILE A N 1
ATOM 1566 C CA . ILE A 1 201 ? 12.379 18.892 1.782 1.00 74.25 201 ILE A CA 1
AT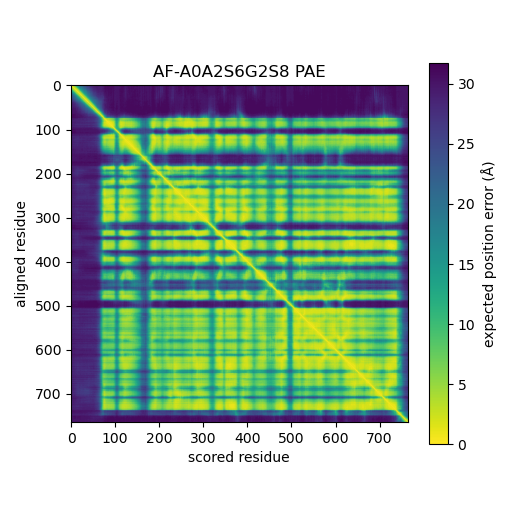OM 1567 C C . ILE A 1 201 ? 13.585 19.580 1.132 1.00 74.25 201 ILE A C 1
ATOM 1569 O O . ILE A 1 201 ? 14.497 18.908 0.650 1.00 74.25 201 ILE A O 1
ATOM 1573 N N . ARG A 1 202 ? 13.641 20.916 1.195 1.00 70.19 202 ARG A N 1
ATOM 1574 C CA . ARG A 1 202 ? 14.766 21.700 0.664 1.00 70.19 202 ARG A CA 1
ATOM 1575 C C . ARG A 1 202 ? 16.077 21.405 1.402 1.00 70.19 202 ARG A C 1
ATOM 1577 O O . ARG A 1 202 ? 17.126 21.327 0.770 1.00 70.19 202 ARG A O 1
ATOM 1584 N N . PHE A 1 203 ? 16.053 21.236 2.726 1.00 64.75 203 PHE A N 1
ATOM 1585 C CA . PHE A 1 203 ? 17.252 20.980 3.531 1.00 64.75 203 PHE A CA 1
ATOM 1586 C C . PHE A 1 203 ? 17.800 19.565 3.336 1.00 64.75 203 PHE A C 1
ATOM 1588 O O . PHE A 1 203 ? 19.006 19.408 3.168 1.00 64.75 203 PHE A O 1
ATOM 1595 N N . SER A 1 204 ? 16.930 18.551 3.297 1.00 61.09 204 SER A N 1
ATOM 1596 C CA . SER A 1 204 ? 17.310 17.159 3.022 1.00 61.09 204 SER A CA 1
ATOM 1597 C C . SER A 1 204 ? 18.009 16.994 1.671 1.00 61.09 204 SER A C 1
ATOM 1599 O O . SER A 1 204 ? 18.779 16.056 1.501 1.00 61.09 204 SER A O 1
ATOM 1601 N N . ARG A 1 205 ? 17.776 17.922 0.735 1.00 61.69 205 ARG A N 1
ATOM 1602 C CA . ARG A 1 205 ? 18.289 17.887 -0.637 1.00 61.69 205 ARG A CA 1
ATOM 1603 C C . ARG A 1 205 ? 19.449 18.852 -0.912 1.00 61.69 205 ARG A C 1
ATOM 1605 O O . ARG A 1 205 ? 20.064 18.748 -1.959 1.00 61.69 205 ARG A O 1
ATOM 1612 N N . ARG A 1 206 ? 19.832 19.733 0.026 1.00 52.06 206 ARG A N 1
ATOM 1613 C CA . ARG A 1 206 ? 20.978 20.663 -0.141 1.00 52.06 206 ARG A CA 1
ATOM 1614 C C . ARG A 1 206 ? 22.347 19.983 -0.286 1.00 52.06 206 ARG A C 1
ATOM 1616 O O . ARG A 1 206 ? 23.317 20.672 -0.588 1.00 52.06 206 ARG A O 1
ATOM 1623 N N . ALA A 1 207 ? 22.441 18.680 -0.024 1.00 50.62 207 ALA A N 1
ATOM 1624 C CA . ALA A 1 207 ? 23.661 17.904 -0.232 1.00 50.62 207 ALA A CA 1
ATOM 1625 C C . ALA A 1 207 ? 23.832 17.416 -1.686 1.00 50.62 207 ALA A C 1
ATOM 1627 O O . ALA A 1 207 ? 24.958 17.110 -2.065 1.00 50.62 207 ALA A O 1
ATOM 1628 N N . ASP A 1 208 ? 22.757 17.392 -2.486 1.00 52.84 208 ASP A N 1
ATOM 1629 C CA . ASP A 1 208 ? 22.775 17.001 -3.898 1.00 52.84 208 ASP A CA 1
ATOM 1630 C C . ASP A 1 208 ? 22.643 18.257 -4.783 1.00 52.84 208 ASP A C 1
ATOM 1632 O O . ASP A 1 208 ? 21.763 19.090 -4.580 1.00 52.84 208 ASP A O 1
ATOM 1636 N N . GLU A 1 209 ? 23.514 18.413 -5.785 1.00 51.16 209 GLU A N 1
ATOM 1637 C CA . GLU A 1 209 ? 23.570 19.568 -6.711 1.00 51.16 209 GLU A CA 1
ATOM 1638 C C . GLU A 1 209 ? 22.357 19.678 -7.672 1.00 51.16 209 GLU A C 1
ATOM 1640 O O . GLU A 1 209 ? 22.404 20.397 -8.670 1.00 51.16 209 GLU A O 1
ATOM 1645 N N . SER A 1 210 ? 21.263 18.954 -7.419 1.00 55.94 210 SER A N 1
ATOM 1646 C CA . SER A 1 210 ? 20.126 18.833 -8.337 1.00 55.94 210 SER A CA 1
ATOM 1647 C C . SER A 1 210 ? 19.165 20.032 -8.253 1.00 55.94 210 SER A C 1
ATOM 1649 O O . SER A 1 210 ? 18.601 20.298 -7.191 1.00 55.94 210 SER A O 1
ATOM 1651 N N . THR A 1 211 ? 18.876 20.692 -9.382 1.00 63.50 211 THR A N 1
ATOM 1652 C CA . THR A 1 211 ? 17.809 21.714 -9.532 1.00 63.50 211 THR A CA 1
ATOM 1653 C C . THR A 1 211 ? 16.392 21.120 -9.592 1.00 63.50 211 THR A C 1
ATOM 1655 O O . THR A 1 211 ? 15.420 21.838 -9.8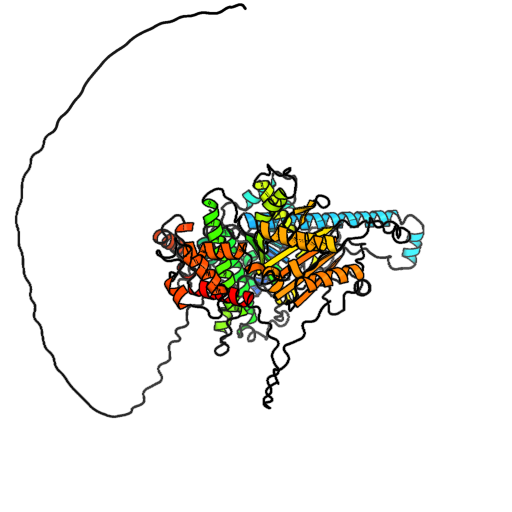04 1.00 63.50 211 THR A O 1
ATOM 1658 N N . PHE A 1 212 ? 16.244 19.812 -9.345 1.00 70.06 212 PHE A N 1
ATOM 1659 C CA . PHE A 1 212 ? 14.997 19.053 -9.498 1.00 70.06 212 PHE A CA 1
ATOM 1660 C C . PHE A 1 212 ? 13.780 19.700 -8.818 1.00 70.06 212 PHE A C 1
ATOM 1662 O O . PHE A 1 212 ? 12.712 19.775 -9.418 1.00 70.06 212 PHE A O 1
ATOM 1669 N N . LEU A 1 213 ? 13.934 20.191 -7.583 1.00 68.94 213 LEU A N 1
ATOM 1670 C CA . LEU A 1 213 ? 12.828 20.804 -6.837 1.00 68.94 213 LEU A CA 1
ATOM 1671 C C . LEU A 1 213 ? 12.317 22.106 -7.474 1.00 68.94 213 LEU A C 1
ATOM 1673 O O . LEU A 1 213 ? 11.151 22.441 -7.285 1.00 68.94 213 LEU A O 1
ATOM 1677 N N . GLU A 1 214 ? 13.170 22.835 -8.197 1.00 66.31 214 GLU A N 1
ATOM 1678 C CA . GLU A 1 214 ? 12.788 24.059 -8.914 1.00 66.31 214 GLU A CA 1
ATOM 1679 C C . GLU A 1 214 ? 12.188 23.736 -10.292 1.00 66.31 214 GLU A C 1
ATOM 1681 O O . GLU A 1 214 ? 11.292 24.439 -10.756 1.00 66.31 214 GLU A O 1
ATOM 1686 N N . ASP A 1 215 ? 12.630 22.641 -10.915 1.00 69.00 215 ASP A N 1
ATOM 1687 C CA . ASP A 1 215 ? 12.226 22.250 -12.269 1.00 69.00 215 ASP A CA 1
ATOM 1688 C C . ASP A 1 215 ? 10.932 21.400 -12.300 1.00 69.00 215 ASP A C 1
ATOM 1690 O O . ASP A 1 215 ? 10.218 21.362 -13.312 1.00 69.00 215 ASP A O 1
ATOM 1694 N N . TYR A 1 216 ? 10.582 20.719 -11.200 1.00 79.44 216 TYR A N 1
ATOM 1695 C CA . TYR A 1 216 ? 9.459 19.776 -11.146 1.00 79.44 216 TYR A CA 1
ATOM 1696 C C . TYR A 1 216 ? 8.120 20.419 -10.734 1.00 79.44 216 TYR A C 1
ATOM 1698 O O . TYR A 1 216 ? 7.632 20.279 -9.613 1.00 79.44 216 TYR A O 1
ATOM 1706 N N . ASN A 1 217 ? 7.447 21.059 -11.695 1.00 80.69 217 ASN A N 1
ATOM 1707 C CA . ASN A 1 217 ? 6.175 21.780 -11.482 1.00 80.69 217 ASN A CA 1
ATOM 1708 C C . ASN A 1 217 ? 4.958 20.901 -11.098 1.00 80.69 217 ASN A C 1
ATOM 1710 O O . ASN A 1 217 ? 3.911 21.418 -10.709 1.00 80.69 217 ASN A O 1
ATOM 1714 N N . LYS A 1 218 ? 5.069 19.568 -11.202 1.00 86.44 218 LYS A N 1
ATOM 1715 C CA . LYS A 1 218 ? 4.002 18.594 -10.875 1.00 86.44 218 LYS A CA 1
ATOM 1716 C C . LYS A 1 218 ? 3.962 18.191 -9.400 1.00 86.44 218 LYS A C 1
ATOM 1718 O O . LYS A 1 218 ? 3.196 17.303 -9.027 1.00 86.44 218 LYS A O 1
ATOM 1723 N N . MET A 1 219 ? 4.791 18.815 -8.570 1.00 88.81 219 MET A N 1
ATOM 1724 C CA . MET A 1 219 ? 4.789 18.622 -7.127 1.00 88.81 219 MET A CA 1
ATOM 1725 C C . MET A 1 219 ? 3.945 19.697 -6.445 1.00 88.81 219 MET A C 1
ATOM 1727 O O . MET A 1 219 ? 4.089 20.887 -6.726 1.00 88.81 219 MET A O 1
ATOM 1731 N N . LYS A 1 220 ? 3.101 19.278 -5.502 1.00 89.94 220 LYS A N 1
ATOM 1732 C CA . LYS A 1 220 ? 2.352 20.164 -4.610 1.00 89.94 220 LYS A CA 1
ATOM 1733 C C . LYS A 1 220 ? 2.514 19.732 -3.163 1.00 89.94 220 LYS A C 1
ATOM 1735 O O . LYS A 1 220 ? 2.510 18.543 -2.839 1.00 89.94 220 LYS A O 1
ATOM 1740 N N . ILE A 1 221 ? 2.654 20.726 -2.296 1.00 87.69 221 ILE A N 1
ATOM 1741 C CA . ILE A 1 221 ? 2.826 20.543 -0.861 1.00 87.69 221 ILE A CA 1
ATOM 1742 C C . ILE A 1 221 ? 1.508 20.914 -0.182 1.00 87.69 221 ILE A C 1
ATOM 1744 O O . ILE A 1 221 ? 1.016 22.030 -0.304 1.00 87.69 221 ILE A O 1
ATOM 1748 N N . MET A 1 222 ? 0.937 19.963 0.547 1.00 87.38 222 MET A N 1
ATOM 1749 C CA . MET A 1 222 ? -0.219 20.166 1.407 1.00 87.38 222 MET A CA 1
ATOM 1750 C C . MET A 1 222 ? 0.261 20.780 2.720 1.00 87.38 222 MET A C 1
ATOM 1752 O O . MET A 1 222 ? 0.678 20.063 3.631 1.00 87.38 222 MET A O 1
ATOM 1756 N N . ASP A 1 223 ? 0.213 22.108 2.817 1.00 81.69 223 ASP A N 1
ATOM 1757 C CA . ASP A 1 223 ? 0.407 22.784 4.100 1.00 81.69 223 ASP A CA 1
ATOM 1758 C C . ASP A 1 223 ? -0.852 22.626 4.965 1.00 81.69 223 ASP A C 1
ATOM 1760 O O . ASP A 1 223 ? -1.885 23.253 4.721 1.00 81.69 223 ASP A O 1
ATOM 1764 N N . LEU A 1 224 ? -0.744 21.743 5.962 1.00 81.50 224 LEU A N 1
ATOM 1765 C CA . LEU A 1 224 ? -1.790 21.391 6.928 1.00 81.50 224 LEU A CA 1
ATOM 1766 C C . LEU A 1 224 ? -1.467 21.928 8.336 1.00 81.50 224 LEU A C 1
ATOM 1768 O O . LEU A 1 224 ? -2.111 21.547 9.323 1.00 81.50 224 LEU A O 1
ATOM 1772 N N . SER A 1 225 ? -0.471 22.817 8.438 1.00 75.50 225 SER A N 1
ATOM 1773 C CA . SER A 1 225 ? 0.060 23.337 9.704 1.00 75.50 225 SER A CA 1
ATOM 1774 C C . SER A 1 225 ? -0.974 24.107 10.532 1.00 75.50 225 SER A C 1
ATOM 1776 O O . SER A 1 225 ? -0.861 24.162 11.761 1.00 75.50 225 SER A O 1
ATOM 1778 N N . GLU A 1 226 ? -2.018 24.632 9.881 1.00 79.69 226 GLU A N 1
ATOM 1779 C CA . GLU A 1 226 ? -3.158 25.292 10.522 1.00 79.69 226 GLU A CA 1
ATOM 1780 C C . GLU A 1 226 ? -3.836 24.385 11.560 1.00 79.69 226 GLU A C 1
ATOM 1782 O O . GLU A 1 226 ? -4.136 24.805 12.679 1.00 79.69 226 GLU A O 1
ATOM 1787 N N . VAL A 1 227 ? -4.053 23.113 11.209 1.00 78.62 227 VAL A N 1
ATOM 1788 C CA . VAL A 1 227 ? -4.726 22.159 12.095 1.00 78.62 227 VAL A CA 1
ATOM 1789 C C . VAL A 1 227 ? -3.767 21.670 13.164 1.00 78.62 227 VAL A C 1
ATOM 1791 O O . VAL A 1 227 ? -4.141 21.568 14.337 1.00 78.62 227 VAL A O 1
ATOM 1794 N N . HIS A 1 228 ? -2.517 21.381 12.813 1.00 76.50 228 HIS A N 1
ATOM 1795 C CA . HIS A 1 228 ? -1.491 21.069 13.794 1.00 76.50 228 HIS A CA 1
ATOM 1796 C C . HIS A 1 228 ? -0.092 21.333 13.248 1.00 76.50 228 HIS A C 1
ATOM 1798 O O . HIS A 1 228 ? 0.248 20.863 12.172 1.00 76.50 228 HIS A O 1
ATOM 1804 N N . ALA A 1 229 ? 0.728 22.017 14.044 1.00 62.50 229 ALA A N 1
ATOM 1805 C CA . ALA A 1 229 ? 2.142 22.227 13.776 1.00 62.50 229 ALA A CA 1
ATOM 1806 C C . ALA A 1 229 ? 2.964 21.456 14.819 1.00 62.50 229 ALA A C 1
ATOM 1808 O O . ALA A 1 229 ? 3.055 21.889 15.971 1.00 62.50 229 ALA A O 1
ATOM 1809 N N . GLY A 1 230 ? 3.519 20.304 14.429 1.00 64.56 230 GLY A N 1
ATOM 1810 C CA . GLY A 1 230 ? 4.384 19.481 15.289 1.00 64.56 230 GLY A CA 1
ATOM 1811 C C . GLY A 1 230 ? 4.206 17.961 15.178 1.00 64.56 230 GLY A C 1
ATOM 1812 O O . GLY A 1 230 ? 4.798 17.232 15.971 1.00 64.56 230 GLY A O 1
ATOM 1813 N N . GLY A 1 231 ? 3.414 17.467 14.218 1.00 61.91 231 GLY A N 1
ATOM 1814 C CA . GLY A 1 231 ? 3.152 16.034 14.057 1.00 61.91 231 GLY A CA 1
ATOM 1815 C C . GLY A 1 231 ? 2.114 15.477 15.040 1.00 61.91 231 GLY A C 1
ATOM 1816 O O . GLY A 1 231 ? 1.866 16.038 16.096 1.00 61.91 231 GLY A O 1
ATOM 1817 N N . ALA A 1 232 ? 1.523 14.320 14.739 1.00 58.66 232 ALA A N 1
ATOM 1818 C CA . ALA A 1 232 ? 0.578 13.638 15.632 1.00 58.66 232 ALA A CA 1
ATOM 1819 C C . ALA A 1 232 ? 1.253 12.873 16.796 1.00 58.66 232 ALA A C 1
ATOM 1821 O O . ALA A 1 232 ? 0.629 12.031 17.445 1.00 58.66 232 ALA A O 1
ATOM 1822 N N . GLY A 1 233 ? 2.550 13.108 17.025 1.00 65.88 233 GLY A N 1
ATOM 1823 C CA . GLY A 1 233 ? 3.400 12.247 17.843 1.00 65.88 233 GLY A CA 1
ATOM 1824 C C . GLY A 1 233 ? 3.525 10.827 17.273 1.00 65.88 233 GLY A C 1
ATOM 1825 O O . GLY A 1 233 ? 3.197 10.557 16.116 1.00 65.88 233 GLY A O 1
ATOM 1826 N N . ASN A 1 234 ? 3.969 9.887 18.106 1.00 71.44 234 ASN A N 1
ATOM 1827 C CA . ASN A 1 234 ? 4.104 8.476 17.736 1.00 71.44 234 ASN A CA 1
ATOM 1828 C C . ASN A 1 234 ? 2.764 7.718 17.764 1.00 71.44 234 ASN A C 1
ATOM 1830 O O . ASN A 1 234 ? 2.791 6.513 17.939 1.00 71.44 234 ASN A O 1
ATOM 1834 N N . ALA A 1 235 ? 1.598 8.364 17.615 1.00 83.38 235 ALA A N 1
ATOM 1835 C CA . ALA A 1 235 ? 0.294 7.712 17.782 1.00 83.38 235 ALA A CA 1
ATOM 1836 C C . ALA A 1 235 ? -0.624 7.835 16.546 1.00 83.38 235 ALA A C 1
ATOM 1838 O O . ALA A 1 235 ? -1.196 8.901 16.306 1.00 83.38 235 ALA A O 1
ATOM 1839 N N . PRO A 1 236 ? -0.861 6.737 15.801 1.00 83.38 236 PRO A N 1
ATOM 1840 C CA . PRO A 1 236 ? -1.714 6.722 14.614 1.00 83.38 236 PRO A CA 1
ATOM 1841 C C . PRO A 1 236 ? -3.140 7.200 14.864 1.00 83.38 236 PRO A C 1
ATOM 1843 O O . PRO A 1 236 ? -3.707 7.877 14.017 1.00 83.38 236 PRO A O 1
ATOM 1846 N N . ILE A 1 237 ? -3.717 6.905 16.034 1.00 88.31 237 ILE A N 1
ATOM 1847 C CA . ILE A 1 237 ? -5.069 7.365 16.389 1.00 88.31 237 ILE A CA 1
ATOM 1848 C C . ILE A 1 237 ? -5.179 8.898 16.403 1.00 88.31 237 ILE A C 1
ATOM 1850 O O . ILE A 1 237 ? -6.193 9.446 15.977 1.00 88.31 237 ILE A O 1
ATOM 1854 N N . LEU A 1 238 ? -4.127 9.601 16.839 1.00 88.31 238 LEU A N 1
ATOM 1855 C CA . LEU A 1 238 ? -4.089 11.062 16.795 1.00 88.31 238 LEU A CA 1
ATOM 1856 C C . LEU A 1 238 ? -3.923 11.557 15.360 1.00 88.31 238 LEU A C 1
ATOM 1858 O O . LEU A 1 238 ? -4.579 12.518 14.973 1.00 88.31 238 LEU A O 1
ATOM 1862 N N . GLY A 1 239 ? -3.090 10.878 14.564 1.00 89.19 239 GLY A N 1
ATOM 1863 C CA . GLY A 1 239 ? -2.915 11.182 13.144 1.00 89.19 239 GLY A CA 1
ATOM 1864 C C . GLY A 1 239 ? -4.225 11.059 12.371 1.00 89.19 239 GLY A C 1
ATOM 1865 O O . GLY A 1 239 ? -4.566 11.960 11.612 1.00 89.19 239 GLY A O 1
ATOM 1866 N N . GLN A 1 240 ? -4.999 10.002 12.634 1.00 90.75 240 GLN A N 1
ATOM 1867 C CA . GLN A 1 240 ? -6.342 9.813 12.075 1.00 90.75 240 GLN A CA 1
ATOM 1868 C C . GLN A 1 240 ? -7.287 10.930 12.514 1.00 90.75 240 GLN A C 1
ATOM 1870 O O . GLN A 1 240 ? -7.965 11.530 11.688 1.00 90.75 240 GLN A O 1
ATOM 1875 N N . TYR A 1 241 ? -7.305 11.265 13.805 1.00 90.94 241 TYR A N 1
ATOM 1876 C CA . TYR A 1 241 ? -8.194 12.309 14.306 1.00 90.94 241 TYR A CA 1
ATOM 1877 C C . TYR A 1 241 ? -7.879 13.689 13.712 1.00 90.94 241 TYR A C 1
ATOM 1879 O O . TYR A 1 241 ? -8.789 14.421 13.330 1.00 90.94 241 TYR A O 1
ATOM 1887 N N . LEU A 1 242 ? -6.596 14.033 13.577 1.00 90.38 242 LEU A N 1
ATOM 1888 C CA . LEU A 1 242 ? -6.161 15.275 12.937 1.00 90.38 242 LEU A CA 1
ATOM 1889 C C . LEU A 1 242 ? -6.482 15.292 11.439 1.00 90.38 242 LEU A C 1
ATOM 1891 O O . LEU A 1 242 ? -7.000 16.293 10.952 1.00 90.38 242 LEU A O 1
ATOM 1895 N N . ALA A 1 243 ? -6.245 14.187 10.727 1.00 91.19 243 ALA A N 1
ATOM 1896 C CA . ALA A 1 243 ? -6.637 14.047 9.325 1.00 91.19 243 ALA A CA 1
ATOM 1897 C C . ALA A 1 243 ? -8.146 14.222 9.142 1.00 91.19 243 ALA A C 1
ATOM 1899 O O . ALA A 1 243 ? -8.590 14.886 8.214 1.00 91.19 243 ALA A O 1
ATOM 1900 N N . ARG A 1 244 ? -8.939 13.687 10.070 1.00 90.25 244 ARG A N 1
ATOM 1901 C CA . ARG A 1 244 ? -10.389 13.830 10.046 1.00 90.25 244 ARG A CA 1
ATOM 1902 C C . ARG A 1 244 ? -10.840 15.265 10.303 1.00 90.25 244 ARG A C 1
ATOM 1904 O O . ARG A 1 244 ? -11.749 15.722 9.632 1.00 90.25 244 ARG A O 1
ATOM 1911 N N . ILE A 1 245 ? -10.174 16.012 11.189 1.00 89.38 245 ILE A N 1
ATOM 1912 C CA . ILE A 1 245 ? -10.405 17.465 11.319 1.00 89.38 245 ILE A CA 1
ATOM 1913 C C . ILE A 1 245 ? -10.113 18.173 9.991 1.00 89.38 245 ILE A C 1
ATOM 1915 O O . ILE A 1 245 ? -10.899 19.014 9.567 1.00 89.38 245 ILE A O 1
ATOM 1919 N N . ILE A 1 246 ? -9.001 17.826 9.336 1.00 89.81 246 ILE A N 1
ATOM 1920 C CA . ILE A 1 246 ? -8.594 18.427 8.059 1.00 89.81 246 ILE A CA 1
ATOM 1921 C C . ILE A 1 246 ? -9.640 18.174 6.970 1.00 89.81 246 ILE A C 1
ATOM 1923 O O . ILE A 1 246 ? -10.026 19.102 6.270 1.00 89.81 246 ILE A O 1
ATOM 1927 N N . LEU A 1 247 ? -10.111 16.933 6.859 1.00 90.50 247 LEU A N 1
ATOM 1928 C CA . LEU A 1 247 ? -11.051 16.489 5.827 1.00 90.50 247 LEU A CA 1
ATOM 1929 C C . LEU A 1 247 ? -12.509 16.866 6.124 1.00 90.50 247 LEU A C 1
ATOM 1931 O O . LEU A 1 247 ? -13.343 16.792 5.231 1.00 90.50 247 LEU A O 1
ATOM 1935 N N . ASN A 1 248 ? -12.841 17.245 7.360 1.00 88.81 248 ASN A N 1
ATOM 1936 C CA . ASN A 1 248 ? -14.193 17.669 7.741 1.00 88.81 248 ASN A CA 1
ATOM 1937 C C . ASN A 1 248 ? -14.365 19.189 7.714 1.00 88.81 248 ASN A C 1
ATOM 1939 O O . ASN A 1 248 ? -15.492 19.684 7.672 1.00 88.81 248 ASN A O 1
ATOM 1943 N N . LYS A 1 249 ? -13.259 19.931 7.775 1.00 87.06 249 LYS A N 1
ATOM 1944 C CA . LYS A 1 249 ? -13.271 21.384 7.688 1.00 87.06 249 LYS A CA 1
ATOM 1945 C C . LYS A 1 249 ? -13.514 21.813 6.238 1.00 87.06 249 LYS A C 1
ATOM 1947 O O . LYS A 1 249 ? -12.922 21.272 5.311 1.00 87.06 249 LYS A O 1
ATOM 1952 N N . ASP A 1 250 ? -14.368 22.817 6.074 1.00 84.38 250 ASP A N 1
ATOM 1953 C CA . ASP A 1 250 ? -14.659 23.440 4.784 1.00 84.38 250 ASP A CA 1
ATOM 1954 C C . ASP A 1 250 ? -13.380 23.992 4.131 1.00 84.38 250 ASP A C 1
ATOM 1956 O O . ASP A 1 250 ? -12.591 24.702 4.768 1.00 84.38 250 ASP A O 1
ATOM 1960 N N . THR A 1 251 ? -13.187 23.658 2.854 1.00 84.69 251 THR A N 1
ATOM 1961 C CA . THR A 1 251 ? -12.012 24.026 2.064 1.00 84.69 251 THR A CA 1
ATOM 1962 C C . THR A 1 251 ? -11.842 25.531 1.886 1.00 84.69 251 THR A C 1
ATOM 1964 O O . THR A 1 251 ? -10.702 25.987 1.812 1.00 84.69 251 THR A O 1
ATOM 1967 N N . ASP A 1 252 ? -12.926 26.312 1.864 1.00 83.62 252 ASP A N 1
ATOM 1968 C CA . ASP A 1 252 ? -12.854 27.773 1.692 1.00 83.62 252 ASP A CA 1
ATOM 1969 C C . ASP A 1 252 ? -12.388 28.502 2.959 1.00 83.62 252 ASP A C 1
ATOM 1971 O O . ASP A 1 252 ? -11.925 29.641 2.907 1.00 83.62 252 ASP A O 1
ATOM 1975 N N . HIS A 1 253 ? -12.479 27.832 4.107 1.00 82.94 253 HIS A N 1
ATOM 1976 C CA . HIS A 1 253 ? -12.118 28.380 5.412 1.00 82.94 253 HIS A CA 1
ATOM 1977 C C . HIS A 1 253 ? -10.704 27.979 5.860 1.00 82.94 253 HIS A C 1
ATOM 1979 O O . HIS A 1 253 ? -10.314 28.256 6.999 1.00 82.94 253 HIS A O 1
ATOM 1985 N N . PHE A 1 254 ? -9.934 27.295 5.012 1.00 84.81 254 PHE A N 1
ATOM 1986 C CA . PHE A 1 254 ? -8.528 26.997 5.279 1.00 84.81 254 PHE A CA 1
ATOM 1987 C C . PHE A 1 254 ? -7.641 28.227 5.090 1.00 84.81 254 PHE A C 1
ATOM 1989 O O . PHE A 1 254 ? -7.840 29.019 4.175 1.00 84.81 254 PHE A O 1
ATOM 1996 N N . SER A 1 255 ? -6.619 28.370 5.939 1.00 82.81 255 SER A N 1
ATOM 1997 C CA . SER A 1 255 ? -5.642 29.457 5.806 1.00 82.81 255 SER A CA 1
ATOM 1998 C C . SER A 1 255 ? -4.782 29.322 4.549 1.00 82.81 255 SER A C 1
ATOM 2000 O O . SER A 1 255 ? -4.281 30.319 4.037 1.00 82.81 255 SER A O 1
ATOM 2002 N N . ASN A 1 256 ? -4.587 28.089 4.074 1.00 84.12 256 ASN A N 1
ATOM 2003 C CA . ASN A 1 256 ? -3.890 27.804 2.831 1.00 84.12 256 ASN A CA 1
ATOM 2004 C C . ASN A 1 256 ? -4.883 27.794 1.660 1.00 84.12 256 ASN A C 1
ATOM 2006 O O . ASN A 1 256 ? -5.668 26.856 1.514 1.00 84.12 256 ASN A O 1
ATOM 2010 N N . GLU A 1 257 ? -4.798 28.804 0.795 1.00 84.88 257 GLU A N 1
ATOM 2011 C CA . GLU A 1 257 ? -5.647 28.924 -0.394 1.00 84.88 257 GLU A CA 1
ATOM 2012 C C . GLU A 1 257 ? -5.437 27.785 -1.405 1.00 84.88 257 GLU A C 1
ATOM 2014 O O . GLU A 1 257 ? -6.336 27.512 -2.202 1.00 84.88 257 GLU A O 1
ATOM 2019 N N . GLU A 1 258 ? -4.291 27.089 -1.371 1.00 87.19 258 GLU A N 1
ATOM 2020 C CA . GLU A 1 258 ? -4.024 25.957 -2.264 1.00 87.19 258 GLU A CA 1
ATOM 2021 C C . GLU A 1 258 ? -4.794 24.688 -1.876 1.00 87.19 258 GLU A C 1
ATOM 2023 O O . GLU A 1 258 ? -5.053 23.835 -2.732 1.00 87.19 258 GLU A O 1
ATOM 2028 N N . TRP A 1 259 ? -5.196 24.560 -0.605 1.00 90.06 259 TRP A N 1
ATOM 2029 C CA . TRP A 1 259 ? -5.827 23.344 -0.090 1.00 90.06 259 TRP A CA 1
ATOM 2030 C C . TRP A 1 259 ? -7.095 22.979 -0.860 1.00 90.06 259 TRP A C 1
ATOM 2032 O O . TRP A 1 259 ? -7.263 21.817 -1.216 1.00 90.06 259 TRP A O 1
ATOM 2042 N N . LYS A 1 260 ? -7.950 23.950 -1.199 1.00 91.50 260 LYS A N 1
ATOM 2043 C CA . LYS A 1 260 ? -9.183 23.689 -1.960 1.00 91.50 260 LYS A CA 1
ATOM 2044 C C . LYS A 1 260 ? -8.914 23.061 -3.330 1.00 91.50 260 LYS A C 1
ATOM 2046 O O . LYS A 1 260 ? -9.640 22.163 -3.749 1.00 91.50 260 LYS A O 1
ATOM 2051 N N . PHE A 1 261 ? -7.838 23.473 -4.004 1.00 92.62 261 PHE A N 1
ATOM 2052 C CA . PHE A 1 261 ? -7.456 22.930 -5.308 1.00 92.62 261 PHE A CA 1
ATOM 2053 C C . PHE A 1 261 ? -6.916 21.505 -5.173 1.00 92.62 261 PHE A C 1
ATOM 2055 O O . PHE A 1 261 ? -7.280 20.624 -5.955 1.00 92.62 261 PHE A O 1
ATOM 2062 N N . ILE A 1 262 ? -6.096 21.259 -4.147 1.00 92.00 262 ILE A N 1
ATOM 2063 C CA . ILE A 1 262 ? -5.560 19.926 -3.851 1.00 92.00 262 ILE A CA 1
ATOM 2064 C C . ILE A 1 262 ? -6.681 18.973 -3.414 1.00 92.00 262 ILE A C 1
ATOM 2066 O O . ILE A 1 262 ? -6.748 17.849 -3.911 1.00 92.00 262 ILE A O 1
ATOM 2070 N N . HIS A 1 263 ? -7.590 19.422 -2.547 1.00 93.31 263 HIS A N 1
ATOM 2071 C CA . HIS A 1 263 ? -8.759 18.665 -2.100 1.00 93.31 263 HIS A CA 1
ATOM 2072 C C . HIS A 1 263 ? -9.665 18.301 -3.279 1.00 93.31 263 HIS A C 1
ATOM 2074 O O . HIS A 1 263 ? -10.010 17.131 -3.456 1.00 93.31 263 HIS A O 1
ATOM 2080 N N . SER A 1 264 ? -9.959 19.271 -4.154 1.00 92.19 264 SER A N 1
ATOM 2081 C CA . SER A 1 264 ? -10.735 19.027 -5.372 1.00 92.19 264 SER A CA 1
ATOM 2082 C C . SER A 1 264 ? -10.081 17.982 -6.274 1.00 92.19 264 SER A C 1
ATOM 2084 O O . SER A 1 264 ? -10.766 17.124 -6.827 1.00 92.19 264 SER A O 1
ATOM 2086 N N . TYR A 1 265 ? -8.755 17.987 -6.406 1.00 93.00 265 TYR A N 1
ATOM 2087 C CA . TYR A 1 265 ? -8.038 16.989 -7.201 1.00 93.00 265 TYR A CA 1
ATOM 2088 C C . TYR A 1 265 ? -7.978 15.599 -6.545 1.00 93.00 265 TYR A C 1
ATOM 2090 O O . TYR A 1 265 ? -8.221 14.596 -7.215 1.00 93.00 265 TYR A O 1
ATOM 2098 N N . LEU A 1 266 ? -7.658 15.519 -5.252 1.00 92.38 266 LEU A N 1
ATOM 2099 C CA . LEU A 1 266 ? -7.457 14.247 -4.554 1.00 92.38 266 LEU A CA 1
ATOM 2100 C C . LEU A 1 266 ? -8.769 13.555 -4.175 1.00 92.38 266 LEU A C 1
ATOM 2102 O O . LEU A 1 266 ? -8.860 12.333 -4.297 1.00 92.38 266 LEU A O 1
ATOM 2106 N N . ILE A 1 267 ? -9.758 14.314 -3.704 1.00 92.44 267 ILE A N 1
ATOM 2107 C CA . ILE A 1 267 ? -10.972 13.789 -3.072 1.00 92.44 267 ILE A CA 1
ATOM 2108 C C . ILE A 1 267 ? -12.188 14.012 -3.969 1.00 92.44 267 ILE A C 1
ATOM 2110 O O . ILE A 1 267 ? -12.864 13.051 -4.339 1.00 92.44 267 ILE A O 1
ATOM 2114 N N . ASP A 1 268 ? -12.475 15.257 -4.358 1.00 89.19 268 ASP A N 1
ATOM 2115 C CA . ASP A 1 268 ? -13.757 15.558 -5.008 1.00 89.19 268 ASP A CA 1
ATOM 2116 C C . ASP A 1 268 ? -13.808 15.068 -6.460 1.00 89.19 268 ASP A C 1
ATOM 2118 O O . ASP A 1 268 ? -14.826 14.558 -6.915 1.00 89.19 268 ASP A O 1
ATOM 2122 N N . SER A 1 269 ? -12.731 15.186 -7.223 1.00 87.94 269 SER A N 1
ATOM 2123 C CA . SER A 1 269 ? -12.737 14.838 -8.650 1.00 87.94 269 SER A CA 1
ATOM 2124 C C . SER A 1 269 ? -12.375 13.387 -8.953 1.00 87.94 269 SER A C 1
ATOM 2126 O O . SER A 1 269 ? -12.307 13.004 -10.122 1.00 87.94 269 SER A O 1
ATOM 2128 N N . CYS A 1 270 ? -12.138 12.575 -7.924 1.00 86.69 270 CYS A N 1
ATOM 2129 C CA . CYS A 1 270 ? -11.724 11.193 -8.098 1.00 86.69 270 CYS A CA 1
ATOM 2130 C C . CYS A 1 270 ? -12.789 10.404 -8.881 1.00 86.69 270 CYS A C 1
ATOM 2132 O O . CYS A 1 270 ? -13.972 10.422 -8.540 1.00 86.69 270 CYS A O 1
ATOM 2134 N N . GLY A 1 271 ? -12.386 9.748 -9.973 1.00 81.06 271 GLY A N 1
ATOM 2135 C CA . GLY A 1 271 ? -13.300 9.019 -10.857 1.00 81.06 271 GLY A CA 1
ATOM 2136 C C . GLY A 1 271 ? -13.938 9.856 -11.978 1.00 81.06 271 GLY A C 1
ATOM 2137 O O . GLY A 1 271 ? -14.363 9.278 -12.980 1.00 81.06 271 GLY A O 1
ATOM 2138 N N . ILE A 1 272 ? -13.942 11.192 -11.890 1.00 84.44 272 ILE A N 1
ATOM 2139 C CA . ILE A 1 272 ? -14.543 12.086 -12.898 1.00 84.44 272 ILE A CA 1
ATOM 2140 C C . ILE A 1 272 ? -13.633 12.202 -14.128 1.00 84.44 272 ILE A C 1
ATOM 2142 O O . ILE A 1 272 ? -12.433 12.387 -13.994 1.00 84.44 272 ILE A O 1
ATOM 2146 N N . LYS A 1 273 ? -14.191 12.192 -15.346 1.00 81.38 273 LYS A N 1
ATOM 2147 C CA . LYS A 1 273 ? -13.446 12.316 -16.622 1.00 81.38 273 LYS A CA 1
ATOM 2148 C C . LYS A 1 273 ? -12.495 13.527 -16.718 1.00 81.38 273 LYS A C 1
ATOM 2150 O O . LYS A 1 273 ? -11.481 13.468 -17.416 1.00 81.38 273 LYS A O 1
ATOM 2155 N N . ALA A 1 274 ? -12.818 14.630 -16.041 1.00 82.00 274 ALA A N 1
ATOM 2156 C CA . ALA A 1 274 ? -11.982 15.833 -15.992 1.00 82.00 274 ALA A CA 1
ATOM 2157 C C . ALA A 1 274 ? -10.663 15.622 -15.226 1.00 82.00 274 ALA A C 1
ATOM 2159 O O . ALA A 1 274 ? -9.689 16.329 -15.494 1.00 82.00 274 ALA A O 1
ATOM 2160 N N . ASN A 1 275 ? -10.622 14.638 -14.324 1.00 85.94 275 ASN A N 1
ATOM 2161 C CA . ASN A 1 275 ? -9.415 14.156 -13.674 1.00 85.94 275 ASN A CA 1
ATOM 2162 C C . ASN A 1 275 ? -8.972 12.841 -14.334 1.00 85.94 275 ASN A C 1
ATOM 2164 O O . ASN A 1 275 ? -9.624 11.808 -14.208 1.00 85.94 275 ASN A O 1
ATOM 2168 N N . GLN A 1 276 ? -7.864 12.879 -15.073 1.00 83.75 276 GLN A N 1
ATOM 2169 C CA . GLN A 1 276 ? -7.365 11.710 -15.806 1.00 83.75 276 GLN A CA 1
ATOM 2170 C C . GLN A 1 276 ? -6.543 10.760 -14.926 1.00 83.75 276 GLN A C 1
ATOM 2172 O O . GLN A 1 276 ? -6.134 9.697 -15.397 1.00 83.75 276 GLN A O 1
ATOM 2177 N N . SER A 1 277 ? -6.289 11.115 -13.664 1.00 86.38 277 SER A N 1
ATOM 2178 C CA . SER A 1 277 ? -5.598 10.241 -12.725 1.00 86.38 277 SER A CA 1
ATOM 2179 C C . SER A 1 277 ? -6.488 9.069 -12.320 1.00 86.38 277 SER A C 1
ATOM 2181 O O . SER A 1 277 ? -7.604 9.244 -11.837 1.00 86.38 277 SER A O 1
ATOM 2183 N N . ARG A 1 278 ? -5.981 7.852 -12.525 1.00 85.44 278 ARG A N 1
ATOM 2184 C CA . ARG A 1 278 ? -6.675 6.594 -12.208 1.00 85.44 278 ARG A CA 1
ATOM 2185 C C . ARG A 1 278 ? -5.945 5.763 -11.171 1.00 85.44 278 ARG A C 1
ATOM 2187 O O . ARG A 1 278 ? -6.577 4.936 -10.524 1.00 85.44 278 ARG A O 1
ATOM 2194 N N . LEU A 1 279 ? -4.643 5.983 -11.000 1.00 86.50 279 LEU A N 1
ATOM 2195 C CA . LEU A 1 279 ? -3.819 5.264 -10.034 1.00 86.50 279 LEU A CA 1
ATOM 2196 C C . LEU A 1 279 ? -3.366 6.218 -8.937 1.00 86.50 279 LEU A C 1
ATOM 2198 O O . LEU A 1 279 ? -2.714 7.224 -9.222 1.00 86.50 279 LEU A O 1
ATOM 2202 N N . TYR A 1 280 ? -3.677 5.880 -7.692 1.00 91.44 280 TYR A N 1
ATOM 2203 C CA . TYR A 1 280 ? -3.278 6.660 -6.526 1.00 91.44 280 TYR A CA 1
ATOM 2204 C C . TYR A 1 280 ? -2.448 5.786 -5.589 1.00 91.44 280 TYR A C 1
ATOM 2206 O O . TYR A 1 280 ? -2.932 4.781 -5.066 1.00 91.44 280 TYR A O 1
ATOM 2214 N N . PHE A 1 281 ? -1.193 6.172 -5.373 1.00 91.88 281 PHE A N 1
ATOM 2215 C CA . PHE A 1 281 ? -0.270 5.462 -4.493 1.00 91.88 281 PHE A CA 1
ATOM 2216 C C . PHE A 1 281 ? -0.026 6.279 -3.228 1.00 91.88 281 PHE A C 1
ATOM 2218 O O . PHE A 1 281 ? 0.628 7.318 -3.272 1.00 91.88 281 PHE A O 1
ATOM 2225 N N . TYR A 1 282 ? -0.548 5.804 -2.101 1.00 94.69 282 TYR A N 1
ATOM 2226 C CA . TYR A 1 282 ? -0.347 6.413 -0.789 1.00 94.69 282 TYR A CA 1
ATOM 2227 C C . TYR A 1 282 ? 0.896 5.819 -0.142 1.00 94.69 282 TYR A C 1
ATOM 2229 O O . TYR A 1 282 ? 0.889 4.652 0.229 1.00 94.69 282 TYR A O 1
ATOM 2237 N N . ILE A 1 283 ? 1.952 6.606 0.014 1.00 92.88 283 ILE A N 1
ATOM 2238 C CA . ILE A 1 283 ? 3.243 6.158 0.533 1.00 92.88 283 ILE A CA 1
ATOM 2239 C C . ILE A 1 283 ? 3.399 6.659 1.964 1.00 92.88 283 ILE A C 1
ATOM 2241 O O . ILE A 1 283 ? 3.338 7.865 2.218 1.00 92.88 283 ILE A O 1
ATOM 2245 N N . PHE A 1 284 ? 3.593 5.740 2.908 1.00 92.81 284 PHE A N 1
ATOM 2246 C CA . PHE A 1 284 ? 3.707 6.077 4.325 1.00 92.81 284 PHE A CA 1
ATOM 2247 C C . PHE A 1 284 ? 4.418 4.977 5.128 1.00 92.81 284 PHE A C 1
ATOM 2249 O O . PHE A 1 284 ? 4.421 3.799 4.776 1.00 92.81 284 PHE A O 1
ATOM 2256 N N . SER A 1 285 ? 4.971 5.357 6.280 1.00 90.69 285 SER A N 1
ATOM 2257 C CA . SER A 1 285 ? 5.487 4.394 7.258 1.00 90.69 285 SER A CA 1
ATOM 2258 C C . SER A 1 285 ? 4.375 3.912 8.188 1.00 90.69 285 SER A C 1
ATOM 2260 O O . SER A 1 285 ? 3.688 4.730 8.805 1.00 90.69 285 SER A O 1
ATOM 2262 N N . ALA A 1 286 ? 4.234 2.592 8.333 1.00 90.38 286 ALA A N 1
ATOM 2263 C CA . ALA A 1 286 ? 3.255 1.953 9.214 1.00 90.38 286 ALA A CA 1
ATOM 2264 C C . ALA A 1 286 ? 3.498 2.282 10.694 1.00 90.38 286 ALA A C 1
ATOM 2266 O O . ALA A 1 286 ? 2.558 2.433 11.470 1.00 90.38 286 ALA A O 1
ATOM 2267 N N . GLY A 1 287 ? 4.772 2.407 11.077 1.00 85.50 287 GLY A N 1
ATOM 2268 C CA . GLY A 1 287 ? 5.175 2.746 12.439 1.00 85.50 287 GLY A CA 1
ATOM 2269 C C . GLY A 1 287 ? 5.000 4.230 12.780 1.00 85.50 287 GLY A C 1
ATOM 2270 O O . GLY A 1 287 ? 4.938 4.582 13.956 1.00 85.50 287 GLY A O 1
ATOM 2271 N N . GLY A 1 288 ? 4.906 5.114 11.782 1.00 84.69 288 GLY A N 1
ATOM 2272 C CA . GLY A 1 288 ? 4.786 6.556 11.999 1.00 84.69 288 GLY A CA 1
ATOM 2273 C C . GLY A 1 288 ? 3.365 6.971 12.383 1.00 84.69 288 GLY A C 1
ATOM 2274 O O . GLY A 1 288 ? 2.421 6.641 11.670 1.00 84.69 288 GLY A O 1
ATOM 2275 N N . GLY A 1 289 ? 3.199 7.749 13.459 1.00 84.06 289 GLY A N 1
ATOM 2276 C CA . GLY A 1 289 ? 1.876 8.200 13.918 1.00 84.06 289 GLY A CA 1
ATOM 2277 C C . GLY A 1 289 ? 1.153 9.102 12.911 1.00 84.06 289 GLY A C 1
ATOM 2278 O O . GLY A 1 289 ? 0.013 8.836 12.540 1.00 84.06 289 GLY A O 1
ATOM 2279 N N . THR A 1 290 ? 1.835 10.131 12.403 1.00 86.38 290 THR A N 1
ATOM 2280 C CA . THR A 1 290 ? 1.280 11.041 11.386 1.00 86.38 290 THR A CA 1
ATOM 2281 C C . THR A 1 290 ? 1.018 10.331 10.054 1.00 86.38 290 THR A C 1
ATOM 2283 O O . THR A 1 290 ? -0.096 10.379 9.544 1.00 86.38 290 THR A O 1
ATOM 2286 N N . GLY A 1 291 ? 2.030 9.653 9.497 1.00 88.38 291 GLY A N 1
ATOM 2287 C CA . GLY A 1 291 ? 1.961 9.064 8.154 1.00 88.38 291 GLY A CA 1
ATOM 2288 C C . GLY A 1 291 ? 0.882 7.989 8.027 1.00 88.38 291 GLY A C 1
ATOM 2289 O O . GLY A 1 291 ? -0.007 8.121 7.191 1.00 88.38 291 GLY A O 1
ATOM 2290 N N . SER A 1 292 ? 0.912 6.967 8.892 1.00 90.81 292 SER A N 1
ATOM 2291 C CA . SER A 1 292 ? -0.084 5.883 8.870 1.00 90.81 292 SER A CA 1
ATOM 2292 C C . SER A 1 292 ? -1.505 6.379 9.158 1.00 90.81 292 SER A C 1
ATOM 2294 O O . SER A 1 292 ? -2.462 5.927 8.525 1.00 90.81 292 SER A O 1
ATOM 2296 N N . GLY A 1 293 ? -1.649 7.328 10.091 1.00 90.94 293 GLY A N 1
ATOM 2297 C CA . GLY A 1 293 ? -2.944 7.869 10.474 1.00 90.94 293 GLY A CA 1
ATOM 2298 C C . GLY A 1 293 ? -3.581 8.704 9.367 1.00 90.94 293 GLY A C 1
ATOM 2299 O O . GLY A 1 293 ? -4.722 8.443 8.992 1.00 90.94 293 GLY A O 1
ATOM 2300 N N . MET A 1 294 ? -2.831 9.654 8.796 1.00 91.75 294 MET A N 1
ATOM 2301 C CA . MET A 1 294 ? -3.325 10.471 7.686 1.00 91.75 294 MET A CA 1
ATOM 2302 C C . MET A 1 294 ? -3.595 9.638 6.442 1.00 91.75 294 MET A C 1
ATOM 2304 O O . MET A 1 294 ? -4.635 9.817 5.821 1.00 91.75 294 MET A O 1
ATOM 2308 N N . ALA A 1 295 ? -2.704 8.711 6.086 1.00 93.94 295 ALA A N 1
ATOM 2309 C CA . ALA A 1 295 ? -2.873 7.933 4.865 1.00 93.94 295 ALA A CA 1
ATOM 2310 C C . ALA A 1 295 ? -4.159 7.107 4.882 1.00 93.94 295 ALA A C 1
ATOM 2312 O O . ALA A 1 295 ? -4.880 7.084 3.886 1.00 93.94 295 ALA A O 1
ATOM 2313 N N . SER A 1 296 ? -4.470 6.477 6.018 1.00 92.75 296 SER A N 1
ATOM 2314 C CA . SER A 1 296 ? -5.707 5.713 6.172 1.00 92.75 296 SER A CA 1
ATOM 2315 C C . SER A 1 296 ? -6.948 6.602 6.031 1.00 92.75 296 SER A C 1
ATOM 2317 O O . SER A 1 296 ? -7.876 6.225 5.325 1.00 92.75 296 SER A O 1
ATOM 2319 N N . GLU A 1 297 ? -6.971 7.791 6.640 1.00 92.56 297 GLU A N 1
ATOM 2320 C CA . GLU A 1 297 ? -8.146 8.675 6.564 1.00 92.56 297 GLU A CA 1
ATOM 2321 C C . GLU A 1 297 ? -8.295 9.374 5.210 1.00 92.56 297 GLU A C 1
ATOM 2323 O O . GLU A 1 297 ? -9.407 9.475 4.704 1.00 92.56 297 GLU A O 1
ATOM 2328 N N . PHE A 1 298 ? -7.200 9.804 4.578 1.00 94.31 298 PHE A N 1
ATOM 2329 C CA . PHE A 1 298 ? -7.252 10.369 3.227 1.00 94.31 298 PHE A CA 1
ATOM 2330 C C . PHE A 1 298 ? -7.697 9.325 2.195 1.00 94.31 298 PHE A C 1
ATOM 2332 O O . PHE A 1 298 ? -8.474 9.653 1.301 1.00 94.31 298 PHE A O 1
ATOM 2339 N N . GLY A 1 299 ? -7.238 8.073 2.324 1.00 93.44 299 GLY A N 1
ATOM 2340 C CA . GLY A 1 299 ? -7.714 6.967 1.490 1.00 93.44 299 GLY A CA 1
ATOM 2341 C C . GLY A 1 299 ? -9.212 6.719 1.682 1.00 93.44 299 GLY A C 1
ATOM 2342 O O . GLY A 1 299 ? -9.956 6.643 0.707 1.00 93.44 299 GLY A O 1
ATOM 2343 N N . LEU A 1 300 ? -9.683 6.689 2.936 1.00 91.88 300 LEU A N 1
ATOM 2344 C CA . LEU A 1 300 ? -11.110 6.547 3.244 1.00 91.88 300 LEU A CA 1
ATOM 2345 C C . LEU A 1 300 ? -11.949 7.699 2.686 1.00 91.88 300 LEU A C 1
ATOM 2347 O O . LEU A 1 300 ? -12.990 7.437 2.096 1.00 91.88 300 LEU A O 1
ATOM 2351 N N . ALA A 1 301 ? -11.501 8.950 2.814 1.00 92.06 301 ALA A N 1
ATOM 2352 C CA . ALA A 1 301 ? -12.212 10.103 2.263 1.00 92.06 301 ALA A CA 1
ATOM 2353 C C . ALA A 1 301 ? -12.281 10.069 0.731 1.00 92.06 301 ALA A C 1
ATOM 2355 O O . ALA A 1 301 ? -13.336 10.346 0.157 1.00 92.06 301 ALA A O 1
ATOM 2356 N N . GLN A 1 302 ? -11.195 9.665 0.065 1.00 92.25 302 GLN A N 1
ATOM 2357 C CA . GLN A 1 302 ? -11.179 9.494 -1.388 1.00 92.25 302 GLN A CA 1
ATOM 2358 C C . GLN A 1 302 ? -12.173 8.410 -1.828 1.00 92.25 302 GLN A C 1
ATOM 2360 O O . GLN A 1 302 ? -12.986 8.640 -2.724 1.00 92.25 302 GLN A O 1
ATOM 2365 N N . GLN A 1 303 ? -12.148 7.245 -1.175 1.00 89.00 303 GLN A N 1
ATOM 2366 C CA . GLN A 1 303 ? -13.053 6.135 -1.482 1.00 89.00 303 GLN A CA 1
ATOM 2367 C C . GLN A 1 303 ? -14.507 6.479 -1.153 1.00 89.00 303 GLN A C 1
ATOM 2369 O O . GLN A 1 303 ? -15.398 6.175 -1.940 1.00 89.00 303 GLN A O 1
ATOM 2374 N N . TYR A 1 304 ? -14.750 7.178 -0.045 1.00 87.69 304 TYR A N 1
ATOM 2375 C CA . TYR A 1 304 ? -16.069 7.679 0.325 1.00 87.69 304 TYR A CA 1
ATOM 2376 C C . TYR A 1 304 ? -16.621 8.642 -0.732 1.00 87.69 304 TYR A C 1
ATOM 2378 O O . TYR A 1 304 ? -17.744 8.455 -1.194 1.00 87.69 304 TYR A O 1
ATOM 2386 N N . SER A 1 305 ? -15.831 9.632 -1.164 1.00 86.75 305 SER A N 1
ATOM 2387 C CA . SER A 1 305 ? -16.222 10.576 -2.222 1.00 86.75 305 SER A CA 1
ATOM 2388 C C . SER A 1 305 ? -16.541 9.850 -3.535 1.00 86.75 305 SER A C 1
ATOM 2390 O O . SER A 1 305 ? -17.585 10.091 -4.144 1.00 86.75 305 SER A O 1
ATOM 2392 N N . TYR A 1 306 ? -15.690 8.900 -3.932 1.00 86.06 306 TYR A N 1
ATOM 2393 C CA . TYR A 1 306 ? -15.877 8.100 -5.142 1.00 86.06 306 TYR A CA 1
ATOM 2394 C C . TYR A 1 306 ? -17.143 7.222 -5.082 1.00 86.06 306 TYR A C 1
ATOM 2396 O O . TYR A 1 306 ? -17.967 7.261 -5.999 1.00 86.06 306 TYR A O 1
ATOM 2404 N N . MET A 1 307 ? -17.351 6.480 -3.987 1.00 80.06 307 MET A N 1
ATOM 2405 C CA . MET A 1 307 ? -18.540 5.640 -3.784 1.00 80.06 307 MET A CA 1
ATOM 2406 C C . MET A 1 307 ? -19.815 6.482 -3.735 1.00 80.06 307 MET A C 1
ATOM 2408 O O . MET A 1 307 ? -20.778 6.177 -4.436 1.00 80.06 307 MET A O 1
ATOM 2412 N N . ARG A 1 308 ? -19.804 7.592 -2.987 1.00 79.00 308 ARG A N 1
ATOM 2413 C CA . ARG A 1 308 ? -20.943 8.511 -2.894 1.00 79.00 308 ARG A CA 1
ATOM 2414 C C . ARG A 1 308 ? -21.417 8.962 -4.267 1.00 79.00 308 ARG A C 1
ATOM 2416 O O . ARG A 1 308 ? -22.608 8.948 -4.531 1.00 79.00 308 ARG A O 1
ATOM 2423 N N . LYS A 1 309 ? -20.487 9.369 -5.133 1.00 76.12 309 LYS A N 1
ATOM 2424 C CA . LYS A 1 309 ? -20.803 9.887 -6.470 1.00 76.12 309 LYS A CA 1
ATOM 2425 C C . LYS A 1 309 ? -21.253 8.790 -7.431 1.00 76.12 309 LYS A C 1
ATOM 2427 O O . LYS A 1 309 ? -22.081 9.057 -8.292 1.00 76.12 309 LYS A O 1
ATOM 2432 N N . THR A 1 310 ? -20.747 7.571 -7.252 1.00 71.25 310 THR A N 1
ATOM 2433 C CA . THR A 1 310 ? -21.139 6.401 -8.050 1.00 71.25 310 THR A CA 1
ATOM 2434 C C . THR A 1 310 ? -22.564 5.934 -7.730 1.00 71.25 310 THR A C 1
ATOM 2436 O O . THR A 1 310 ? -23.251 5.444 -8.620 1.00 71.25 310 THR A O 1
ATOM 2439 N N . PHE A 1 311 ? -23.014 6.092 -6.480 1.00 66.75 311 PHE A N 1
ATOM 2440 C CA . PHE A 1 311 ? -24.283 5.544 -5.986 1.00 66.75 311 PHE A CA 1
ATOM 2441 C C . PHE A 1 311 ? -25.320 6.602 -5.558 1.00 66.75 311 PHE A C 1
ATOM 2443 O O . PHE A 1 311 ? -26.309 6.230 -4.937 1.00 66.75 311 PHE A O 1
ATOM 2450 N N . ASP A 1 312 ? -25.140 7.901 -5.845 1.00 63.81 312 ASP A N 1
ATOM 2451 C CA . ASP A 1 312 ? -26.149 8.927 -5.513 1.00 63.81 312 ASP A CA 1
ATOM 2452 C C . ASP A 1 312 ? -27.256 8.986 -6.588 1.00 63.81 312 ASP A C 1
ATOM 2454 O O . ASP A 1 312 ? -27.030 9.543 -7.668 1.00 63.81 312 ASP A O 1
ATOM 2458 N N . PRO A 1 313 ? -28.479 8.489 -6.307 1.00 52.12 313 PRO A N 1
ATOM 2459 C CA . PRO A 1 313 ? -29.576 8.485 -7.276 1.00 52.12 313 PRO A CA 1
ATOM 2460 C C . PRO A 1 313 ? -30.053 9.900 -7.644 1.00 52.12 313 PRO A C 1
ATOM 2462 O O . PRO A 1 313 ? -30.684 10.091 -8.677 1.00 52.12 313 PRO A O 1
ATOM 2465 N N . LYS A 1 314 ? -29.742 10.932 -6.840 1.00 52.22 314 LYS A N 1
ATOM 2466 C CA . LYS A 1 314 ? -30.152 12.322 -7.127 1.00 52.22 314 LYS A CA 1
ATOM 2467 C C . LYS A 1 314 ? -29.351 12.972 -8.255 1.00 52.22 314 LYS A C 1
ATOM 2469 O O . LYS A 1 314 ? -29.731 14.052 -8.715 1.00 52.22 314 LYS A O 1
ATOM 2474 N N . LEU A 1 315 ? -28.244 12.360 -8.678 1.00 51.47 315 LEU A N 1
ATOM 2475 C CA . LEU A 1 315 ? -27.483 12.809 -9.844 1.00 51.47 315 LEU A CA 1
ATOM 2476 C C . LEU A 1 315 ? -28.168 12.412 -11.163 1.00 51.47 315 LEU A C 1
ATOM 2478 O O . LEU A 1 315 ? -28.028 13.155 -12.133 1.00 51.47 315 LEU A O 1
ATOM 2482 N N . GLU A 1 316 ? -28.976 11.343 -11.179 1.00 44.75 316 GLU A N 1
ATOM 2483 C CA . GLU A 1 316 ? -29.779 10.935 -12.348 1.00 44.75 316 GLU A CA 1
ATOM 2484 C C . GLU A 1 316 ? -30.914 11.940 -12.654 1.00 44.75 316 GLU A C 1
ATOM 2486 O O . GLU A 1 316 ? -31.265 12.170 -13.807 1.00 44.75 316 GLU A O 1
ATOM 2491 N N . ASP A 1 317 ? -31.455 12.633 -11.644 1.00 46.12 317 ASP A N 1
ATOM 2492 C CA . ASP A 1 317 ? -32.578 13.574 -11.824 1.00 46.12 317 ASP A CA 1
ATOM 2493 C C . ASP A 1 317 ? -32.169 14.956 -12.390 1.00 46.12 317 ASP A C 1
ATOM 2495 O O . ASP A 1 317 ? -33.028 15.745 -12.796 1.00 46.12 317 ASP A O 1
ATOM 2499 N N . ARG A 1 318 ? -30.868 15.290 -12.448 1.00 50.50 318 ARG A N 1
ATOM 2500 C CA . ARG A 1 318 ? -30.362 16.581 -12.982 1.00 50.50 318 ARG A CA 1
ATOM 2501 C C . ARG A 1 318 ? -30.111 16.571 -14.506 1.00 50.50 318 ARG A C 1
ATOM 2503 O O . ARG A 1 318 ? -29.569 17.529 -15.054 1.00 50.50 318 ARG A O 1
ATOM 2510 N N . GLU A 1 319 ? -30.525 15.515 -15.204 1.00 47.75 319 GLU A N 1
ATOM 2511 C CA . GLU A 1 319 ? -30.057 15.105 -16.542 1.00 47.75 319 GLU A CA 1
ATOM 2512 C C . GLU A 1 319 ? -30.480 15.925 -17.786 1.00 47.75 319 GLU A C 1
ATOM 2514 O O . GLU A 1 319 ? -30.180 15.516 -18.914 1.00 47.75 319 GLU A O 1
ATOM 2519 N N . LEU A 1 320 ? -31.137 17.084 -17.670 1.00 48.78 320 LEU A N 1
ATOM 2520 C CA . LEU A 1 320 ? -31.642 17.787 -18.868 1.00 48.78 320 LEU A CA 1
ATOM 2521 C C . LEU A 1 320 ? -30.769 18.937 -19.398 1.00 48.78 320 LEU A C 1
ATOM 2523 O O . LEU A 1 320 ? -30.846 19.204 -20.596 1.00 48.78 320 LEU A O 1
ATOM 2527 N N . GLU A 1 321 ? -29.904 19.566 -18.592 1.00 48.41 321 GLU A N 1
ATOM 2528 C CA . GLU A 1 321 ? -29.138 20.756 -19.035 1.00 48.41 321 GLU A CA 1
ATOM 2529 C C . GLU A 1 321 ? -27.616 20.541 -19.208 1.00 48.41 321 GLU A C 1
ATOM 2531 O O . GLU A 1 321 ? -27.008 21.258 -19.996 1.00 48.41 321 GLU A O 1
ATOM 2536 N N . ASN A 1 322 ? -27.003 19.503 -18.613 1.00 46.06 322 ASN A N 1
ATOM 2537 C CA . ASN A 1 322 ? -25.538 19.270 -18.640 1.00 46.06 322 ASN A CA 1
ATOM 2538 C C . ASN A 1 322 ? -25.091 18.037 -19.463 1.00 46.06 322 ASN A C 1
ATOM 2540 O O . ASN A 1 322 ? -24.202 17.282 -19.069 1.00 46.06 322 ASN A O 1
ATOM 2544 N N . ARG A 1 323 ? -25.702 17.806 -20.633 1.00 42.97 323 ARG A N 1
ATOM 2545 C CA . ARG A 1 323 ? -25.462 16.598 -21.456 1.00 42.97 323 ARG A CA 1
ATOM 2546 C C . ARG A 1 323 ? -24.083 16.488 -22.124 1.00 42.97 323 ARG A C 1
ATOM 2548 O O . ARG A 1 323 ? -23.705 15.376 -22.486 1.00 42.97 323 ARG A O 1
ATOM 2555 N N . ASP A 1 324 ? -23.314 17.570 -22.244 1.00 44.78 324 ASP A N 1
ATOM 2556 C CA . ASP A 1 324 ? -21.975 17.518 -22.864 1.00 44.78 324 ASP A CA 1
ATOM 2557 C C . ASP A 1 324 ? -20.876 17.005 -21.906 1.00 44.78 324 ASP A C 1
ATOM 2559 O O . ASP A 1 324 ? -19.797 16.599 -22.345 1.00 44.78 324 ASP A O 1
ATOM 2563 N N . HIS A 1 325 ? -21.173 16.912 -20.604 1.00 44.56 325 HIS A N 1
ATOM 2564 C CA . HIS A 1 325 ? -20.324 16.292 -19.581 1.00 44.56 325 HIS A CA 1
ATOM 2565 C C . HIS A 1 325 ? -20.959 15.007 -19.033 1.00 44.56 325 HIS A C 1
ATOM 2567 O O . HIS A 1 325 ? -21.042 14.823 -17.821 1.00 44.56 325 HIS A O 1
ATOM 2573 N N . SER A 1 326 ? -21.430 14.119 -19.922 1.00 42.12 326 SER A N 1
ATOM 2574 C CA . SER A 1 326 ? -22.047 12.847 -19.525 1.00 42.12 326 SER A CA 1
ATOM 2575 C C . SER A 1 326 ? -21.183 12.125 -18.483 1.00 42.12 326 SER A C 1
ATOM 2577 O O . SER A 1 326 ? -20.013 11.831 -18.754 1.00 42.12 326 SER A O 1
ATOM 2579 N N . PHE A 1 327 ? -21.769 11.862 -17.315 1.00 52.50 327 PHE A N 1
ATOM 2580 C CA . PHE A 1 327 ? -21.199 11.144 -16.178 1.00 52.50 327 PHE A CA 1
ATOM 2581 C C . PHE A 1 327 ? -20.703 9.746 -16.580 1.00 52.50 327 PHE A C 1
ATOM 2583 O O . PHE A 1 327 ? -21.388 8.742 -16.419 1.00 52.50 327 PHE A O 1
ATOM 2590 N N . VAL A 1 328 ? -19.487 9.670 -17.114 1.00 55.00 328 VAL A N 1
ATOM 2591 C CA . VAL A 1 328 ? -18.743 8.418 -17.241 1.00 55.00 328 VAL A CA 1
ATOM 2592 C C . VAL A 1 328 ? -17.789 8.384 -16.058 1.00 55.00 328 VAL A C 1
ATOM 2594 O O . VAL A 1 328 ? -16.720 8.998 -16.095 1.00 55.00 328 VAL A O 1
ATOM 2597 N N . PHE A 1 329 ? -18.222 7.735 -14.976 1.00 66.25 329 PHE A N 1
ATOM 2598 C CA . PHE A 1 329 ? -17.330 7.392 -13.878 1.00 66.25 329 PHE A CA 1
ATOM 2599 C C . PHE A 1 329 ? -16.398 6.294 -14.354 1.00 66.25 329 PHE A C 1
ATOM 2601 O O . PHE A 1 329 ? -16.822 5.221 -14.781 1.00 66.25 329 PHE A O 1
ATOM 2608 N N . GLU A 1 330 ? -15.114 6.600 -14.313 1.00 73.50 330 GLU A N 1
ATOM 2609 C CA . GLU A 1 330 ? -14.073 5.667 -14.695 1.00 73.50 330 GLU A CA 1
ATOM 2610 C C . GLU A 1 330 ? -13.429 5.100 -13.419 1.00 73.50 330 GLU A C 1
ATOM 2612 O O . GLU A 1 330 ? -13.173 5.846 -12.465 1.00 73.50 330 GLU A O 1
ATOM 2617 N N . PRO A 1 331 ? -13.153 3.791 -13.403 1.00 77.81 331 PRO A N 1
ATOM 2618 C CA . PRO A 1 331 ? -12.660 3.085 -12.234 1.00 77.81 331 PRO A CA 1
ATOM 2619 C C . PRO A 1 331 ? -11.276 3.582 -11.829 1.00 77.81 331 PRO A C 1
ATOM 2621 O O . PRO A 1 331 ? -10.412 3.847 -12.668 1.00 77.81 331 PRO A O 1
ATOM 2624 N N . ILE A 1 332 ? -11.077 3.693 -10.520 1.00 86.25 332 ILE A N 1
ATOM 2625 C CA . ILE A 1 332 ? -9.804 4.067 -9.908 1.00 86.25 332 ILE A CA 1
ATOM 2626 C C . ILE A 1 332 ? -9.193 2.860 -9.205 1.00 86.25 332 ILE A C 1
ATOM 2628 O O . ILE A 1 332 ? -9.902 1.996 -8.685 1.00 86.25 332 ILE A O 1
ATOM 2632 N N . PHE A 1 333 ? -7.870 2.839 -9.141 1.00 88.44 333 PHE A N 1
ATOM 2633 C CA . PHE A 1 333 ? -7.117 1.906 -8.325 1.00 88.44 333 PHE A CA 1
ATOM 2634 C C . PHE A 1 333 ? -6.282 2.677 -7.310 1.00 88.44 333 PHE A C 1
ATOM 2636 O O . PHE A 1 333 ? -5.484 3.550 -7.657 1.00 88.44 333 PHE A O 1
ATOM 2643 N N . THR A 1 334 ? -6.465 2.343 -6.040 1.00 91.88 334 THR A N 1
ATOM 2644 C CA . THR A 1 334 ? -5.759 2.959 -4.924 1.00 91.88 334 THR A CA 1
ATOM 2645 C C . THR A 1 334 ? -4.934 1.913 -4.191 1.00 91.88 334 THR A C 1
ATOM 2647 O O . THR A 1 334 ? -5.410 0.819 -3.880 1.00 91.88 334 THR A O 1
ATOM 2650 N N . SER A 1 335 ? -3.673 2.238 -3.920 1.00 92.19 335 SER A N 1
ATOM 2651 C CA . SER A 1 335 ? -2.746 1.335 -3.245 1.00 92.19 335 SER A CA 1
ATOM 2652 C C . SER A 1 335 ? -2.027 2.046 -2.109 1.00 92.19 335 SER A C 1
ATOM 2654 O O . SER A 1 335 ? -1.398 3.083 -2.315 1.00 92.19 335 SER A O 1
ATOM 2656 N N . GLY A 1 336 ? -2.086 1.463 -0.915 1.00 93.69 336 GLY A N 1
ATOM 2657 C CA . GLY A 1 336 ? -1.275 1.870 0.226 1.00 93.69 336 GLY A CA 1
ATOM 2658 C C . GLY A 1 336 ? 0.086 1.185 0.174 1.00 93.69 336 GLY A C 1
ATOM 2659 O O . GLY A 1 336 ? 0.167 -0.033 0.286 1.00 93.69 336 GLY A O 1
ATOM 2660 N N . ILE A 1 337 ? 1.159 1.946 0.009 1.00 92.00 337 ILE A N 1
ATOM 2661 C CA . ILE A 1 337 ? 2.543 1.475 0.077 1.00 92.00 337 ILE A CA 1
ATOM 2662 C C . ILE A 1 337 ? 3.025 1.683 1.505 1.00 92.00 337 ILE A C 1
ATOM 2664 O O . ILE A 1 337 ? 3.290 2.801 1.949 1.00 92.00 337 ILE A O 1
ATOM 2668 N N . CYS A 1 338 ? 3.072 0.569 2.222 1.00 92.06 338 CYS A N 1
ATOM 2669 C CA . CYS A 1 338 ? 3.194 0.495 3.662 1.00 92.06 338 CYS A CA 1
ATOM 2670 C C . CYS A 1 338 ? 4.588 -0.018 4.032 1.00 92.06 338 CYS A C 1
ATOM 2672 O O . CYS A 1 338 ? 4.906 -1.196 3.839 1.00 92.06 338 CYS A O 1
ATOM 2674 N N . ILE A 1 339 ? 5.414 0.878 4.575 1.00 89.94 339 ILE A N 1
ATOM 2675 C CA . ILE A 1 339 ? 6.751 0.540 5.062 1.00 89.94 339 ILE A CA 1
ATOM 2676 C C . ILE A 1 339 ? 6.644 0.038 6.507 1.00 89.94 339 ILE A C 1
ATOM 2678 O O . ILE A 1 339 ? 6.276 0.804 7.409 1.00 89.94 339 ILE A O 1
ATOM 2682 N N . LEU A 1 340 ? 6.948 -1.241 6.729 1.00 89.50 340 LEU A N 1
ATOM 2683 C CA . LEU A 1 340 ? 6.898 -1.893 8.037 1.00 89.50 340 LEU A CA 1
ATOM 2684 C C . LEU A 1 340 ? 8.194 -1.644 8.831 1.00 89.50 340 LEU A C 1
ATOM 2686 O O . LEU A 1 340 ? 9.280 -1.643 8.250 1.00 89.50 340 LEU A O 1
ATOM 2690 N N . PRO A 1 341 ? 8.103 -1.437 10.158 1.00 85.81 341 PRO A N 1
ATOM 2691 C CA . PRO A 1 341 ? 9.277 -1.262 11.010 1.00 85.81 341 PRO A CA 1
ATOM 2692 C C . PRO A 1 341 ? 10.076 -2.566 11.163 1.00 85.81 341 PRO A C 1
ATOM 2694 O O . PRO A 1 341 ? 9.528 -3.649 10.982 1.00 85.81 341 PRO A O 1
ATOM 2697 N N . ASN A 1 342 ? 11.344 -2.456 11.575 1.00 80.31 342 ASN A N 1
ATOM 2698 C CA . ASN A 1 342 ? 12.194 -3.613 11.882 1.00 80.31 342 ASN A CA 1
ATOM 2699 C C . ASN A 1 342 ? 11.623 -4.410 13.055 1.00 80.31 342 ASN A C 1
ATOM 2701 O O . ASN A 1 342 ? 11.356 -3.834 14.114 1.00 80.31 342 ASN A O 1
ATOM 2705 N N . ILE A 1 343 ? 11.483 -5.725 12.905 1.00 75.06 343 ILE A N 1
ATOM 2706 C CA . ILE A 1 343 ? 10.897 -6.588 13.945 1.00 75.06 343 ILE A CA 1
ATOM 2707 C C . ILE A 1 343 ? 11.978 -7.167 14.862 1.00 75.06 343 ILE A C 1
ATOM 2709 O O . ILE A 1 343 ? 11.762 -7.320 16.063 1.00 75.06 343 ILE A O 1
ATOM 2713 N N . GLN A 1 344 ? 13.166 -7.440 14.323 1.00 64.00 344 GLN A N 1
ATOM 2714 C CA . GLN A 1 344 ? 14.221 -8.195 15.007 1.00 64.00 344 GLN A CA 1
ATOM 2715 C C . GLN A 1 344 ? 15.348 -7.326 15.606 1.00 64.00 344 GLN A C 1
ATOM 2717 O O . GLN A 1 344 ? 16.454 -7.836 15.825 1.00 64.00 344 GLN A O 1
ATOM 2722 N N . ASP A 1 345 ? 15.130 -6.023 15.820 1.00 57.12 345 ASP A N 1
ATOM 2723 C CA . ASP A 1 345 ? 16.152 -5.155 16.419 1.00 57.12 345 ASP A CA 1
ATOM 2724 C C . ASP A 1 345 ? 16.170 -5.296 17.952 1.00 57.12 345 ASP A C 1
ATOM 2726 O O . ASP A 1 345 ? 15.225 -4.931 18.649 1.00 57.12 345 ASP A O 1
ATOM 2730 N N . ASN A 1 346 ? 17.276 -5.830 18.480 1.00 43.22 346 ASN A N 1
ATOM 2731 C CA . ASN A 1 346 ? 17.504 -6.025 19.915 1.00 43.22 346 ASN A CA 1
ATOM 2732 C C . ASN A 1 346 ? 17.817 -4.710 20.662 1.00 43.22 346 ASN A C 1
ATOM 2734 O O . ASN A 1 346 ? 18.052 -4.735 21.874 1.00 43.22 346 ASN A O 1
ATOM 2738 N N . ARG A 1 347 ? 17.866 -3.558 19.977 1.00 47.50 347 ARG A N 1
ATOM 2739 C CA . ARG A 1 347 ? 18.118 -2.251 20.597 1.00 47.50 347 ARG A CA 1
ATOM 2740 C C . ARG A 1 347 ? 16.808 -1.509 20.928 1.00 47.50 347 ARG A C 1
ATOM 2742 O O . ARG A 1 347 ? 16.294 -0.760 20.115 1.00 47.50 347 ARG A O 1
ATOM 2749 N N . ILE A 1 348 ? 16.374 -1.667 22.186 1.00 47.72 348 ILE A N 1
ATOM 2750 C CA . ILE A 1 348 ? 15.721 -0.668 23.071 1.00 47.72 348 ILE A CA 1
ATOM 2751 C C . ILE A 1 348 ? 14.326 -0.136 22.647 1.00 47.72 348 ILE A C 1
ATOM 2753 O O . ILE A 1 348 ? 14.188 0.513 21.621 1.00 47.72 348 ILE A O 1
ATOM 2757 N N . GLU A 1 349 ? 13.324 -0.353 23.518 1.00 50.19 349 GLU A N 1
ATOM 2758 C CA . GLU A 1 349 ? 12.008 0.309 23.772 1.00 50.19 349 GLU A CA 1
ATOM 2759 C C . GLU A 1 349 ? 11.290 1.133 22.671 1.00 50.19 349 GLU A C 1
ATOM 2761 O O . GLU A 1 349 ? 10.078 1.003 22.506 1.00 50.19 349 GLU A O 1
ATOM 2766 N N . MET A 1 350 ? 11.990 1.954 21.887 1.00 50.81 350 MET A N 1
ATOM 2767 C CA . MET A 1 350 ? 11.450 2.752 20.777 1.00 50.81 350 MET A CA 1
ATOM 2768 C C . MET A 1 350 ? 10.894 1.881 19.633 1.00 50.81 350 MET A C 1
ATOM 2770 O O . MET A 1 350 ? 9.974 2.302 18.931 1.00 50.81 350 MET A O 1
ATOM 2774 N N . SER A 1 351 ? 11.382 0.642 19.501 1.00 64.50 351 SER A N 1
ATOM 2775 C CA . SER A 1 351 ? 10.841 -0.375 18.585 1.00 64.50 351 SER A CA 1
ATOM 2776 C C . SER A 1 351 ? 9.394 -0.770 18.928 1.00 64.50 351 SER A C 1
ATOM 2778 O O . SER A 1 351 ? 8.564 -0.956 18.036 1.00 64.50 351 SER A O 1
ATOM 2780 N N . GLU A 1 352 ? 9.026 -0.794 20.218 1.00 78.69 352 GLU A N 1
ATOM 2781 C CA . GLU A 1 352 ? 7.707 -1.285 20.631 1.00 78.69 352 GLU A CA 1
ATOM 2782 C C . GLU A 1 352 ? 6.567 -0.383 20.155 1.00 78.69 352 GLU A C 1
ATOM 2784 O O . GLU A 1 352 ? 5.556 -0.876 19.658 1.00 78.69 352 GLU A O 1
ATOM 2789 N N . ALA A 1 353 ? 6.714 0.940 20.279 1.00 82.75 353 ALA A N 1
ATOM 2790 C CA . ALA A 1 353 ? 5.691 1.878 19.821 1.00 82.75 353 ALA A CA 1
ATOM 2791 C C . ALA A 1 353 ? 5.457 1.748 18.307 1.00 82.75 353 ALA A C 1
ATOM 2793 O O . ALA A 1 353 ? 4.311 1.727 17.860 1.00 82.75 353 ALA A O 1
ATOM 2794 N N . LEU A 1 354 ? 6.532 1.577 17.529 1.00 87.12 354 LEU A N 1
ATOM 2795 C CA . LEU A 1 354 ? 6.452 1.365 16.083 1.00 87.12 354 LEU A CA 1
ATOM 2796 C C . LEU A 1 354 ? 5.717 0.061 15.743 1.00 87.12 354 LEU A C 1
ATOM 2798 O O . LEU A 1 354 ? 4.887 0.057 14.833 1.00 87.12 354 LEU A O 1
ATOM 2802 N N . HIS A 1 355 ? 5.964 -1.022 16.489 1.00 89.12 355 HIS A N 1
ATOM 2803 C CA . HIS A 1 355 ? 5.257 -2.297 16.307 1.00 89.12 355 HIS A CA 1
ATOM 2804 C C . HIS A 1 355 ? 3.771 -2.184 16.625 1.00 89.12 355 HIS A C 1
ATOM 2806 O O . HIS A 1 355 ? 2.944 -2.661 15.852 1.00 89.12 355 HIS A O 1
ATOM 2812 N N . ILE A 1 356 ? 3.420 -1.522 17.733 1.00 89.69 356 ILE A N 1
ATOM 2813 C CA . ILE A 1 356 ? 2.020 -1.300 18.117 1.00 89.69 356 ILE A CA 1
ATOM 2814 C C . ILE A 1 356 ? 1.308 -0.469 17.042 1.00 89.69 356 ILE A C 1
ATOM 2816 O O . ILE A 1 356 ? 0.183 -0.789 16.665 1.00 89.69 356 ILE A O 1
ATOM 2820 N N . ASN A 1 357 ? 1.964 0.567 16.518 1.00 91.12 357 ASN A N 1
ATOM 2821 C CA . ASN A 1 357 ? 1.413 1.428 15.475 1.00 91.12 357 ASN A CA 1
ATOM 2822 C C . ASN A 1 357 ? 1.153 0.675 14.173 1.00 91.12 357 ASN A C 1
ATOM 2824 O O . ASN A 1 357 ? 0.047 0.747 13.632 1.00 91.12 357 ASN A O 1
ATOM 2828 N N . ALA A 1 358 ? 2.151 -0.080 13.710 1.00 93.06 358 ALA A N 1
ATOM 2829 C CA . ALA A 1 358 ? 2.021 -0.901 12.519 1.00 93.06 358 ALA A CA 1
ATOM 2830 C C . ALA A 1 358 ? 0.920 -1.952 12.715 1.00 93.06 358 ALA A C 1
ATOM 2832 O O . ALA A 1 358 ? 0.002 -2.036 11.904 1.00 93.06 358 ALA A O 1
ATOM 2833 N N . GLY A 1 359 ? 0.926 -2.674 13.839 1.00 94.38 359 GLY A N 1
ATOM 2834 C CA . GLY A 1 359 ? -0.106 -3.652 14.178 1.00 94.38 359 GLY A CA 1
ATOM 2835 C C . GLY A 1 359 ? -1.516 -3.062 14.237 1.00 94.38 359 GLY A C 1
ATOM 2836 O O . GLY A 1 359 ? -2.454 -3.680 13.735 1.00 94.38 359 GLY A O 1
ATOM 2837 N N . ARG A 1 360 ? -1.675 -1.843 14.772 1.00 94.12 360 ARG A N 1
ATOM 2838 C CA . ARG A 1 360 ? -2.954 -1.117 14.777 1.00 94.12 360 ARG A CA 1
ATOM 2839 C C . ARG A 1 360 ? -3.447 -0.842 13.362 1.00 94.12 360 ARG A C 1
ATOM 2841 O O . ARG A 1 360 ? -4.615 -1.092 13.072 1.00 94.12 360 ARG A O 1
ATOM 2848 N N . LEU A 1 361 ? -2.577 -0.321 12.493 1.00 95.12 361 LEU A N 1
ATOM 2849 C CA . LEU A 1 361 ? -2.919 -0.041 11.098 1.00 95.12 361 LEU A CA 1
ATOM 2850 C C . LEU A 1 361 ? -3.328 -1.323 10.364 1.00 95.12 361 LEU A C 1
ATOM 2852 O O . LEU A 1 361 ? -4.366 -1.340 9.707 1.00 95.12 361 LEU A O 1
ATOM 2856 N N . LEU A 1 362 ? -2.534 -2.388 10.500 1.00 95.81 362 LEU A N 1
ATOM 2857 C CA . LEU A 1 362 ? -2.798 -3.674 9.858 1.00 95.81 362 LEU A CA 1
ATOM 2858 C C . LEU A 1 362 ? -4.115 -4.285 10.352 1.00 95.81 362 LEU A C 1
ATOM 2860 O O . LEU A 1 362 ? -4.916 -4.748 9.546 1.00 95.81 362 LEU A O 1
ATOM 2864 N N . CYS A 1 363 ? -4.376 -4.230 11.661 1.00 96.12 363 CYS A N 1
ATOM 2865 C CA . CYS A 1 363 ? -5.627 -4.700 12.253 1.00 96.12 363 CYS A CA 1
ATOM 2866 C C . CYS A 1 363 ? -6.838 -3.898 11.745 1.00 96.12 363 CYS A C 1
ATOM 2868 O O . CYS A 1 363 ? -7.835 -4.500 11.348 1.00 96.12 363 CYS A O 1
ATOM 2870 N N . LYS A 1 364 ? -6.736 -2.558 11.685 1.00 94.88 364 LYS A N 1
ATOM 2871 C CA . LYS A 1 364 ? -7.776 -1.691 11.097 1.00 94.88 364 LYS A CA 1
ATOM 2872 C C . LYS A 1 364 ? -8.058 -2.092 9.651 1.00 94.88 364 LYS A C 1
ATOM 2874 O O . LYS A 1 364 ? -9.199 -2.392 9.320 1.00 94.88 364 LYS A O 1
ATOM 2879 N N . TYR A 1 365 ? -7.010 -2.158 8.831 1.00 95.38 365 TYR A N 1
ATOM 2880 C CA . TYR A 1 365 ? -7.127 -2.474 7.413 1.00 95.38 365 TYR A CA 1
ATOM 2881 C C . TYR A 1 365 ? -7.749 -3.853 7.181 1.00 95.38 365 TYR A C 1
ATOM 2883 O O . TYR A 1 365 ? -8.674 -3.970 6.391 1.00 95.38 365 TYR A O 1
ATOM 2891 N N . LEU A 1 366 ? -7.316 -4.895 7.904 1.00 95.56 366 LEU A N 1
ATOM 2892 C CA . LEU A 1 366 ? -7.913 -6.228 7.767 1.00 95.56 366 LEU A CA 1
ATOM 2893 C C . LEU A 1 366 ? -9.380 -6.282 8.212 1.00 95.56 366 LEU A C 1
ATOM 2895 O O . LEU A 1 366 ? -10.160 -7.048 7.648 1.00 95.56 366 LEU A O 1
ATOM 2899 N N . ALA A 1 367 ? -9.763 -5.497 9.220 1.00 93.88 367 ALA A N 1
ATOM 2900 C CA . ALA A 1 367 ? -11.154 -5.404 9.647 1.00 93.88 367 ALA A CA 1
ATOM 2901 C C . ALA A 1 367 ? -12.034 -4.727 8.580 1.00 93.88 367 ALA A C 1
ATOM 2903 O O . ALA A 1 367 ? -13.119 -5.224 8.290 1.00 93.88 367 ALA A O 1
ATOM 2904 N N . GLU A 1 368 ? -11.553 -3.642 7.971 1.00 91.62 368 GLU A N 1
ATOM 2905 C CA . GLU A 1 368 ? -12.227 -2.950 6.861 1.00 91.62 368 GLU A CA 1
ATOM 2906 C C . GLU A 1 368 ? -12.278 -3.834 5.600 1.00 91.62 368 GLU A C 1
ATOM 2908 O O . GLU A 1 368 ? -13.305 -3.916 4.929 1.00 91.62 368 GLU A O 1
ATOM 2913 N N . GLU A 1 369 ? -11.210 -4.586 5.315 1.00 91.12 369 GLU A N 1
ATOM 2914 C CA . GLU A 1 369 ? -11.165 -5.582 4.238 1.00 91.12 369 GLU A CA 1
ATOM 2915 C C . GLU A 1 369 ? -12.168 -6.720 4.441 1.00 91.12 369 GLU A C 1
ATOM 2917 O O . GLU A 1 369 ? -12.753 -7.201 3.469 1.00 91.12 369 GLU A O 1
ATOM 2922 N N . TRP A 1 370 ? -12.376 -7.165 5.683 1.00 91.12 370 TRP A N 1
ATOM 2923 C CA . TRP A 1 370 ? -13.405 -8.151 6.012 1.00 91.12 370 TRP A CA 1
ATOM 2924 C C . TRP A 1 370 ? -14.805 -7.621 5.702 1.00 91.12 370 TRP A C 1
ATOM 2926 O O . TRP A 1 370 ? -15.588 -8.302 5.035 1.00 91.12 370 TRP A O 1
ATOM 2936 N N . ASP A 1 371 ? -15.096 -6.398 6.151 1.00 87.81 371 ASP A N 1
ATOM 2937 C CA . ASP A 1 371 ? -16.380 -5.739 5.915 1.00 87.81 371 ASP A CA 1
ATOM 2938 C C . ASP A 1 371 ? -16.640 -5.508 4.423 1.00 87.81 371 ASP A C 1
ATOM 2940 O O . ASP A 1 371 ? -17.761 -5.704 3.955 1.00 87.81 371 ASP A O 1
ATOM 2944 N N . PHE A 1 372 ? -15.599 -5.163 3.663 1.00 85.94 372 PHE A N 1
ATOM 2945 C CA . PHE A 1 372 ? -15.688 -4.978 2.219 1.00 85.94 372 PHE A CA 1
ATOM 2946 C C . PHE A 1 372 ? -15.850 -6.303 1.457 1.00 85.94 372 PHE A C 1
ATOM 2948 O O . PHE A 1 372 ? -16.698 -6.416 0.574 1.00 85.94 372 PHE A O 1
ATOM 2955 N N . SER A 1 373 ? -15.012 -7.300 1.760 1.00 82.38 373 SER A N 1
ATOM 2956 C CA . SER A 1 373 ? -14.821 -8.473 0.894 1.00 82.38 373 SER A CA 1
ATOM 2957 C C . SER A 1 373 ? -15.660 -9.692 1.267 1.00 82.38 373 SER A C 1
ATOM 2959 O O . SER A 1 373 ? -15.852 -10.548 0.406 1.00 82.38 373 SER A O 1
ATOM 2961 N N . TYR A 1 374 ? -16.091 -9.831 2.525 1.00 78.06 374 TYR A N 1
ATOM 2962 C CA . TYR A 1 374 ? -16.679 -11.084 3.027 1.00 78.06 374 TYR A CA 1
ATOM 2963 C C . TYR A 1 374 ? -17.939 -10.906 3.874 1.00 78.06 374 TYR A C 1
ATOM 2965 O O . TYR A 1 374 ? -18.656 -11.884 4.091 1.00 78.06 374 TYR A O 1
ATOM 2973 N N . ASN A 1 375 ? -18.248 -9.692 4.337 1.00 68.25 375 ASN A N 1
ATOM 2974 C CA . ASN A 1 375 ? -19.460 -9.425 5.106 1.00 68.25 375 ASN A CA 1
ATOM 2975 C C . ASN A 1 375 ? -20.696 -9.311 4.188 1.00 68.25 375 ASN A C 1
ATOM 2977 O O . ASN A 1 375 ? -21.250 -8.234 3.967 1.00 68.25 375 ASN A O 1
ATOM 2981 N N . PHE A 1 376 ? -21.101 -10.443 3.608 1.00 59.16 376 PHE A N 1
ATOM 2982 C CA . PHE A 1 376 ? -22.307 -10.585 2.792 1.00 59.16 376 PHE A CA 1
ATOM 2983 C C . PHE A 1 376 ? -23.483 -11.083 3.638 1.00 59.16 376 PHE A C 1
ATOM 2985 O O . PHE A 1 376 ? -24.048 -12.137 3.349 1.00 59.16 376 PHE A O 1
ATOM 2992 N N . ASP A 1 377 ? -23.889 -10.335 4.665 1.00 55.34 377 ASP A N 1
ATOM 2993 C CA . ASP A 1 377 ? -25.268 -10.467 5.143 1.00 55.34 377 ASP A CA 1
ATOM 2994 C C . ASP A 1 377 ? -26.163 -9.939 4.007 1.00 55.34 377 ASP A C 1
ATOM 2996 O O . ASP A 1 377 ? -26.305 -8.736 3.782 1.00 55.34 377 ASP A O 1
ATOM 3000 N N . ALA A 1 378 ? -26.610 -10.869 3.161 1.00 45.41 378 ALA A N 1
ATOM 3001 C CA . ALA A 1 378 ? -27.166 -10.613 1.833 1.00 45.41 378 ALA A CA 1
ATOM 3002 C C . ALA A 1 378 ? -28.618 -10.101 1.850 1.00 45.41 378 ALA A C 1
ATOM 3004 O O . ALA A 1 378 ? -29.124 -9.699 0.805 1.00 45.41 378 ALA A O 1
ATOM 3005 N N . ASP A 1 379 ? -29.273 -10.078 3.013 1.00 45.16 379 ASP A N 1
ATOM 3006 C CA . ASP A 1 379 ? -30.725 -9.883 3.106 1.00 45.16 379 ASP A CA 1
ATOM 3007 C C . ASP A 1 379 ? -31.168 -8.436 3.426 1.00 45.16 379 ASP A C 1
ATOM 3009 O O . ASP A 1 379 ? -32.356 -8.135 3.324 1.00 45.16 379 ASP A O 1
ATOM 3013 N N . GLU A 1 380 ? -30.251 -7.507 3.733 1.00 45.03 380 GLU A N 1
ATOM 3014 C CA . GLU A 1 380 ? -30.581 -6.102 4.055 1.00 45.03 380 GLU A CA 1
ATOM 3015 C C . GLU A 1 380 ? -29.656 -5.089 3.352 1.00 45.03 380 GLU A C 1
ATOM 3017 O O . GLU A 1 380 ? -29.071 -4.223 3.981 1.00 45.03 380 GLU A O 1
ATOM 3022 N N . THR A 1 381 ? -29.480 -5.162 2.030 1.00 44.88 381 THR A N 1
ATOM 3023 C CA . THR A 1 381 ? -28.701 -4.137 1.300 1.00 44.88 381 THR A CA 1
ATOM 3024 C C . THR A 1 381 ? -29.551 -2.892 1.029 1.00 44.88 381 THR A C 1
ATOM 3026 O O . THR A 1 381 ? -30.209 -2.782 -0.003 1.00 44.88 381 THR A O 1
ATOM 3029 N N . ARG A 1 382 ? -29.562 -1.940 1.970 1.00 55.47 382 ARG A N 1
ATOM 3030 C CA . ARG A 1 382 ? -29.969 -0.549 1.691 1.00 55.47 382 ARG A CA 1
ATOM 3031 C C . ARG A 1 382 ? -28.759 0.241 1.182 1.00 55.47 382 ARG A C 1
ATOM 3033 O O . ARG A 1 382 ? -27.633 -0.063 1.562 1.00 55.47 382 ARG A O 1
ATOM 3040 N N . ASP A 1 383 ? -28.979 1.303 0.402 1.00 54.72 383 ASP A N 1
ATOM 3041 C CA . ASP A 1 383 ? -27.905 2.201 -0.078 1.00 54.72 383 ASP A CA 1
ATOM 3042 C C . ASP A 1 383 ? -27.032 2.750 1.073 1.00 54.72 383 ASP A C 1
ATOM 3044 O O . ASP A 1 383 ? -25.831 2.966 0.915 1.00 54.72 383 ASP A O 1
ATOM 3048 N N . ALA A 1 384 ? -27.619 2.904 2.268 1.00 53.47 384 ALA A N 1
ATOM 3049 C CA . ALA A 1 384 ? -26.913 3.290 3.490 1.00 53.47 384 ALA A CA 1
ATOM 3050 C C . ALA A 1 384 ? -25.847 2.261 3.927 1.00 53.47 384 ALA A C 1
ATOM 3052 O O . ALA A 1 384 ? -24.771 2.648 4.377 1.00 53.47 384 ALA A O 1
ATOM 3053 N N . ASP A 1 385 ? -26.090 0.960 3.728 1.00 57.56 385 ASP A N 1
ATOM 3054 C CA . ASP A 1 385 ? -25.160 -0.108 4.115 1.00 57.56 385 ASP A CA 1
ATOM 3055 C C . ASP A 1 385 ? -23.968 -0.235 3.161 1.00 57.56 385 ASP A C 1
ATOM 3057 O O . ASP A 1 385 ? -22.903 -0.706 3.564 1.00 57.56 385 ASP A O 1
ATOM 3061 N N . MET A 1 386 ? -24.093 0.232 1.911 1.00 62.03 386 MET A N 1
ATOM 3062 C CA . MET A 1 386 ? -22.964 0.272 0.972 1.00 62.03 386 MET A CA 1
ATOM 3063 C C . MET A 1 386 ? -21.911 1.298 1.399 1.00 62.03 386 MET A C 1
ATOM 3065 O O . MET A 1 386 ? -20.716 1.033 1.293 1.00 62.03 386 MET A O 1
ATOM 3069 N N . MET A 1 387 ? -22.338 2.426 1.974 1.00 62.62 387 MET A N 1
ATOM 3070 C CA . MET A 1 387 ? -21.434 3.456 2.503 1.00 62.62 387 MET A CA 1
ATOM 3071 C C . MET A 1 387 ? -20.693 3.006 3.770 1.00 62.62 387 MET A C 1
ATOM 3073 O O . MET A 1 387 ? -19.659 3.574 4.120 1.00 62.62 387 MET A O 1
ATOM 3077 N N . HIS A 1 388 ? -21.175 1.950 4.434 1.00 62.25 388 HIS A N 1
ATOM 3078 C CA . HIS A 1 388 ? -20.483 1.289 5.541 1.00 62.25 388 HIS A CA 1
ATOM 3079 C C . HIS A 1 388 ? -19.441 0.255 5.080 1.00 62.25 388 HIS A C 1
ATOM 3081 O O . HIS A 1 388 ? -18.660 -0.226 5.899 1.00 62.25 388 HIS A O 1
ATOM 3087 N N . ARG A 1 389 ? -19.383 -0.063 3.780 1.00 75.56 389 ARG A N 1
ATOM 3088 C CA . ARG A 1 389 ? -18.416 -0.993 3.175 1.00 75.56 389 ARG A CA 1
ATOM 3089 C C . ARG A 1 389 ? -17.354 -0.228 2.397 1.00 75.56 389 ARG A C 1
ATOM 3091 O O . ARG A 1 389 ? -17.181 -0.429 1.198 1.00 75.56 389 ARG A O 1
ATOM 3098 N N . ILE A 1 390 ? -16.642 0.661 3.081 1.00 82.62 390 ILE A N 1
ATOM 3099 C CA . ILE A 1 390 ? -15.484 1.346 2.508 1.00 82.62 390 ILE A CA 1
ATOM 3100 C C . ILE A 1 390 ? -14.197 0.859 3.162 1.00 82.62 390 ILE A C 1
ATOM 3102 O O . ILE A 1 390 ? -14.144 0.531 4.344 1.00 82.62 390 ILE A O 1
ATOM 3106 N N . ARG A 1 391 ? -13.146 0.836 2.357 1.00 88.38 391 ARG A N 1
ATOM 3107 C CA . ARG A 1 391 ? -11.773 0.540 2.757 1.00 88.38 391 ARG A CA 1
ATOM 3108 C C . ARG A 1 391 ? -10.880 1.661 2.237 1.00 8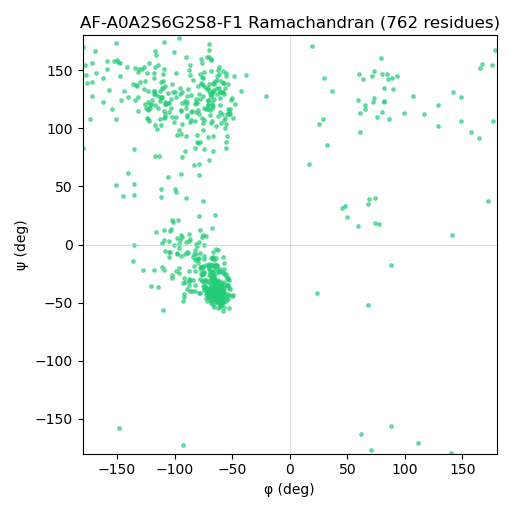8.38 391 ARG A C 1
ATOM 3110 O O . ARG A 1 391 ? -11.223 2.236 1.209 1.00 88.38 391 ARG A O 1
ATOM 3117 N N . PRO A 1 392 ? -9.758 1.984 2.895 1.00 90.44 392 PRO A N 1
ATOM 3118 C CA . PRO A 1 392 ? -8.900 3.097 2.492 1.00 90.44 392 PRO A CA 1
ATOM 3119 C C . PRO A 1 392 ? -8.241 2.882 1.128 1.00 90.44 392 PRO A C 1
ATOM 3121 O O . PRO A 1 392 ? -8.067 3.836 0.375 1.00 90.44 392 PRO A O 1
ATOM 3124 N N . TRP A 1 393 ? -7.870 1.638 0.819 1.00 93.62 393 TRP A N 1
ATOM 3125 C CA . TRP A 1 393 ? -7.151 1.280 -0.401 1.00 93.62 393 TRP A CA 1
ATOM 3126 C C . TRP A 1 393 ? -7.655 -0.044 -0.953 1.00 93.62 393 TRP A C 1
ATOM 3128 O O . TRP A 1 393 ? -8.085 -0.899 -0.186 1.00 93.62 393 TRP A O 1
ATOM 3138 N N . ASN A 1 394 ? -7.553 -0.245 -2.266 1.00 91.88 394 ASN A N 1
ATOM 3139 C CA . ASN A 1 394 ? -7.846 -1.539 -2.886 1.00 91.88 394 ASN A CA 1
ATOM 3140 C C . ASN A 1 394 ? -6.789 -2.588 -2.522 1.00 91.88 394 ASN A C 1
ATOM 3142 O O . ASN A 1 394 ? -7.121 -3.746 -2.261 1.00 91.88 394 ASN A O 1
ATOM 3146 N N . ALA A 1 395 ? -5.523 -2.171 -2.498 1.00 92.62 395 ALA A N 1
ATOM 3147 C CA . ALA A 1 395 ? -4.390 -3.012 -2.146 1.00 92.62 395 ALA A CA 1
ATOM 3148 C C . ALA A 1 395 ? -3.487 -2.330 -1.112 1.00 92.62 395 ALA A C 1
ATOM 3150 O O . ALA A 1 395 ? -3.361 -1.106 -1.081 1.00 92.62 395 ALA A O 1
ATOM 3151 N N . MET A 1 396 ? -2.808 -3.136 -0.295 1.00 94.62 396 MET A N 1
ATOM 3152 C CA . MET A 1 396 ? -1.765 -2.673 0.619 1.00 94.62 396 MET A CA 1
ATOM 3153 C C . MET A 1 396 ? -0.465 -3.408 0.315 1.00 94.62 396 MET A C 1
ATOM 3155 O O . MET A 1 396 ? -0.329 -4.581 0.651 1.00 94.62 396 MET A O 1
ATOM 3159 N N . MET A 1 397 ? 0.487 -2.723 -0.309 1.00 92.31 397 MET A N 1
ATOM 3160 C CA . MET A 1 397 ? 1.818 -3.248 -0.603 1.00 92.31 397 MET A CA 1
ATOM 3161 C C . MET A 1 397 ? 2.700 -3.140 0.637 1.00 92.31 397 MET A C 1
ATOM 3163 O O . MET A 1 397 ? 2.880 -2.053 1.183 1.00 92.31 397 MET A O 1
ATOM 3167 N N . LEU A 1 398 ? 3.233 -4.272 1.081 1.00 92.25 398 LEU A N 1
ATOM 3168 C CA . LEU A 1 398 ? 4.007 -4.407 2.308 1.00 92.25 398 LEU A CA 1
ATOM 3169 C C . LEU A 1 398 ? 5.493 -4.496 1.983 1.00 92.25 398 LEU A C 1
ATOM 3171 O O . LEU A 1 398 ? 5.920 -5.359 1.209 1.00 92.25 398 LEU A O 1
ATOM 3175 N N . ILE A 1 399 ? 6.274 -3.613 2.595 1.00 88.44 399 ILE A N 1
ATOM 3176 C CA . ILE A 1 399 ? 7.722 -3.556 2.412 1.00 88.44 399 ILE A CA 1
ATOM 3177 C C . ILE A 1 399 ? 8.363 -3.486 3.793 1.00 88.44 399 ILE A C 1
ATOM 3179 O O . ILE A 1 399 ? 8.135 -2.533 4.532 1.00 88.44 399 ILE A O 1
ATOM 3183 N N . SER A 1 400 ? 9.116 -4.519 4.163 1.00 86.69 400 SER A N 1
ATOM 3184 C CA . SER A 1 400 ? 9.791 -4.581 5.457 1.00 86.69 400 SER A CA 1
ATOM 3185 C C . SER A 1 400 ? 11.077 -3.761 5.454 1.00 86.69 400 SER A C 1
ATOM 3187 O O . SER A 1 400 ? 11.879 -3.859 4.530 1.00 86.69 400 SER A O 1
ATOM 3189 N N . ASN A 1 401 ? 11.329 -2.991 6.510 1.00 80.12 401 ASN A N 1
ATOM 3190 C CA . ASN A 1 401 ? 12.633 -2.348 6.682 1.00 80.12 401 ASN A CA 1
ATOM 3191 C C . ASN A 1 401 ? 13.763 -3.358 6.960 1.00 80.12 401 ASN A C 1
ATOM 3193 O O . ASN A 1 401 ? 14.931 -3.048 6.711 1.00 80.12 401 ASN A O 1
ATOM 3197 N N . ASP A 1 402 ? 13.436 -4.594 7.365 1.00 77.06 402 ASP A N 1
ATOM 3198 C CA . ASP A 1 402 ? 14.429 -5.654 7.574 1.00 77.06 402 ASP A CA 1
ATOM 3199 C C . ASP A 1 402 ? 15.110 -6.100 6.257 1.00 77.06 402 ASP A C 1
ATOM 3201 O O . ASP A 1 402 ? 16.156 -6.750 6.299 1.00 77.06 402 ASP A O 1
ATOM 3205 N N . ILE A 1 403 ? 14.593 -5.689 5.084 1.00 74.69 403 ILE A N 1
ATOM 3206 C CA . ILE A 1 403 ? 15.212 -5.907 3.760 1.00 74.69 403 ILE A CA 1
ATOM 3207 C C . ILE A 1 403 ? 16.693 -5.497 3.769 1.00 74.69 403 ILE A C 1
ATOM 3209 O O . ILE A 1 403 ? 17.542 -6.247 3.286 1.00 74.69 403 ILE A O 1
ATOM 3213 N N . MET A 1 404 ? 17.028 -4.351 4.370 1.00 69.81 404 MET A N 1
ATOM 3214 C CA . MET A 1 404 ? 18.414 -3.868 4.398 1.00 69.81 404 MET A CA 1
ATOM 3215 C C . MET A 1 404 ? 19.316 -4.785 5.217 1.00 69.81 404 MET A C 1
ATOM 3217 O O . MET A 1 404 ? 20.396 -5.160 4.770 1.00 69.81 404 MET A O 1
ATOM 3221 N N . ARG A 1 405 ? 18.843 -5.232 6.383 1.00 72.19 405 ARG A N 1
ATOM 3222 C CA . ARG A 1 405 ? 19.604 -6.125 7.262 1.00 72.19 405 ARG A CA 1
ATOM 3223 C C . ARG A 1 405 ? 19.965 -7.436 6.564 1.00 72.19 405 ARG A C 1
ATOM 3225 O O . ARG A 1 405 ? 21.050 -7.975 6.787 1.00 72.19 405 ARG A O 1
ATOM 3232 N N . TYR A 1 406 ? 19.059 -7.983 5.758 1.00 70.56 406 TYR A N 1
ATOM 3233 C CA . TYR A 1 406 ? 19.331 -9.217 5.022 1.00 70.56 406 TYR A CA 1
ATOM 3234 C C . TYR A 1 406 ? 20.319 -8.995 3.878 1.00 70.56 406 TYR A C 1
ATOM 3236 O O . TYR A 1 406 ? 21.215 -9.826 3.699 1.00 70.56 406 TYR A O 1
ATOM 3244 N N . ALA A 1 407 ? 20.234 -7.847 3.202 1.00 64.75 407 ALA A N 1
ATOM 3245 C CA . ALA A 1 407 ? 21.188 -7.485 2.165 1.00 64.75 407 ALA A CA 1
ATOM 3246 C C . ALA A 1 407 ? 22.617 -7.338 2.717 1.00 64.75 407 ALA A C 1
ATOM 3248 O O . ALA A 1 407 ? 23.565 -7.837 2.111 1.00 64.75 407 ALA A O 1
ATOM 3249 N N . GLU A 1 408 ? 22.777 -6.768 3.914 1.00 64.81 408 GLU A N 1
ATOM 3250 C CA . GLU A 1 408 ? 24.079 -6.655 4.590 1.00 64.81 408 GLU A CA 1
ATOM 3251 C C . GLU A 1 408 ? 24.694 -8.004 4.967 1.00 64.81 408 GLU A C 1
ATOM 3253 O O . GLU A 1 408 ? 25.906 -8.206 4.850 1.00 64.81 408 GLU A O 1
ATOM 3258 N N . GLN A 1 409 ? 23.864 -8.937 5.444 1.00 64.56 409 GLN A N 1
ATOM 3259 C CA . GLN A 1 409 ? 24.321 -10.251 5.898 1.00 64.56 409 GLN A CA 1
ATOM 3260 C C . GLN A 1 409 ? 24.864 -11.112 4.759 1.00 64.56 409 GLN A C 1
ATOM 3262 O O . GLN A 1 409 ? 25.772 -11.910 4.996 1.00 64.56 409 GLN A O 1
ATOM 3267 N N . GLN A 1 410 ? 24.317 -10.975 3.548 1.00 60.78 410 GLN A N 1
ATOM 3268 C CA . GLN A 1 410 ? 24.800 -11.724 2.390 1.00 60.78 410 GLN A CA 1
ATOM 3269 C C . GLN A 1 410 ? 26.102 -11.156 1.803 1.00 60.78 410 GLN A C 1
ATOM 3271 O O . GLN A 1 410 ? 26.871 -11.921 1.224 1.00 60.78 410 GLN A O 1
ATOM 3276 N N . ASP A 1 411 ? 26.411 -9.867 1.985 1.00 56.25 411 ASP A N 1
ATOM 3277 C CA . ASP A 1 411 ? 27.548 -9.229 1.303 1.00 56.25 411 ASP A CA 1
ATOM 3278 C C . ASP A 1 411 ? 28.895 -9.296 2.066 1.00 56.25 411 ASP A C 1
ATOM 3280 O O . ASP A 1 411 ? 29.670 -8.336 2.127 1.00 56.25 411 ASP A O 1
ATOM 3284 N N . GLU A 1 412 ? 29.174 -10.448 2.695 1.00 53.81 412 GLU A N 1
ATOM 3285 C CA . GLU A 1 412 ? 30.433 -10.791 3.396 1.00 53.81 412 GLU A CA 1
ATOM 3286 C C . GLU A 1 412 ? 30.941 -9.734 4.405 1.00 53.81 412 GLU A C 1
ATOM 3288 O O . GLU A 1 412 ? 32.121 -9.683 4.756 1.00 53.81 412 GLU A O 1
ATOM 3293 N N . GLY A 1 413 ? 30.051 -8.886 4.924 1.00 46.12 413 GLY A N 1
ATOM 3294 C CA . GLY A 1 413 ? 30.385 -7.894 5.940 1.00 46.12 413 GLY A CA 1
ATOM 3295 C C . GLY A 1 413 ? 31.182 -6.679 5.454 1.00 46.12 413 GLY A C 1
ATOM 3296 O O . GLY A 1 413 ? 31.741 -5.979 6.298 1.00 46.12 413 GLY A O 1
ATOM 3297 N N . LYS A 1 414 ? 31.215 -6.373 4.144 1.00 48.94 414 LYS A N 1
ATOM 3298 C CA . LYS A 1 414 ? 31.659 -5.039 3.673 1.00 48.94 414 LYS A CA 1
ATOM 3299 C C . LYS A 1 414 ? 30.691 -3.927 4.083 1.00 48.94 414 LYS A C 1
ATOM 3301 O O . LYS A 1 414 ? 31.101 -2.782 4.231 1.00 48.94 414 LYS A O 1
ATOM 3306 N N . ILE A 1 415 ? 29.437 -4.293 4.329 1.00 50.31 415 ILE A N 1
ATOM 3307 C CA . ILE A 1 415 ? 28.346 -3.415 4.752 1.00 50.31 415 ILE A CA 1
ATOM 3308 C C . ILE A 1 415 ? 28.156 -3.513 6.280 1.00 50.31 415 ILE A C 1
ATOM 3310 O O . ILE A 1 415 ? 27.062 -3.735 6.771 1.00 50.31 415 ILE A O 1
ATOM 3314 N N . ARG A 1 416 ? 29.246 -3.477 7.064 1.00 44.75 416 ARG A N 1
ATOM 3315 C CA . ARG A 1 416 ? 29.177 -3.585 8.541 1.00 44.75 416 ARG A CA 1
ATOM 3316 C C . ARG A 1 416 ? 29.054 -2.247 9.273 1.00 44.75 416 ARG A C 1
ATOM 3318 O O . ARG A 1 416 ? 28.790 -2.263 10.468 1.00 44.75 416 ARG A O 1
ATOM 3325 N N . ASP A 1 417 ? 29.192 -1.132 8.558 1.00 46.91 417 ASP A N 1
ATOM 3326 C CA . ASP A 1 417 ? 29.150 0.233 9.101 1.00 46.91 417 ASP A CA 1
ATOM 3327 C C . ASP A 1 417 ? 28.290 1.164 8.221 1.00 46.91 417 ASP A C 1
ATOM 3329 O O . ASP A 1 417 ? 28.683 2.291 7.915 1.00 46.91 417 ASP A O 1
ATOM 3333 N N . VAL A 1 418 ? 27.128 0.700 7.748 1.00 49.53 418 VAL A N 1
ATOM 3334 C CA . VAL A 1 418 ? 26.199 1.587 7.035 1.00 49.53 418 VAL A CA 1
ATOM 3335 C C . VAL A 1 418 ? 25.362 2.367 8.041 1.00 49.53 418 VAL A C 1
ATOM 3337 O O . VAL A 1 418 ? 24.681 1.807 8.896 1.00 49.53 418 VAL A O 1
ATOM 3340 N N . ASP A 1 419 ? 25.470 3.692 7.949 1.00 55.09 419 ASP A N 1
ATOM 3341 C CA . ASP A 1 419 ? 24.674 4.648 8.714 1.00 55.09 419 ASP A CA 1
ATOM 3342 C C . ASP A 1 419 ? 23.170 4.380 8.510 1.00 55.09 419 ASP A C 1
ATOM 3344 O O . ASP A 1 419 ? 22.730 4.050 7.408 1.00 55.09 419 ASP A O 1
ATOM 3348 N N . VAL A 1 420 ? 22.363 4.583 9.553 1.00 57.44 420 VAL A N 1
ATOM 3349 C CA . VAL A 1 420 ? 20.897 4.418 9.524 1.00 57.44 420 VAL A CA 1
ATOM 3350 C C . VAL A 1 420 ? 20.276 5.238 8.385 1.00 57.44 420 VAL A C 1
ATOM 3352 O O . VAL A 1 420 ? 19.349 4.778 7.721 1.00 57.44 420 VAL A O 1
ATOM 3355 N N . ASN A 1 421 ? 20.838 6.416 8.093 1.00 56.44 421 ASN A N 1
ATOM 3356 C CA . ASN A 1 421 ? 20.397 7.263 6.980 1.00 56.44 421 ASN A CA 1
ATOM 3357 C C . ASN A 1 421 ? 20.653 6.627 5.601 1.00 56.44 421 ASN A C 1
ATOM 3359 O O . ASN A 1 421 ? 19.864 6.804 4.675 1.00 56.44 421 ASN A O 1
ATOM 3363 N N . ALA A 1 422 ? 21.754 5.889 5.447 1.00 60.97 422 ALA A N 1
ATOM 3364 C CA . ALA A 1 422 ? 22.070 5.194 4.205 1.00 60.97 422 ALA A CA 1
ATOM 3365 C C . ALA A 1 422 ? 21.204 3.934 4.035 1.00 60.97 422 ALA A C 1
ATOM 3367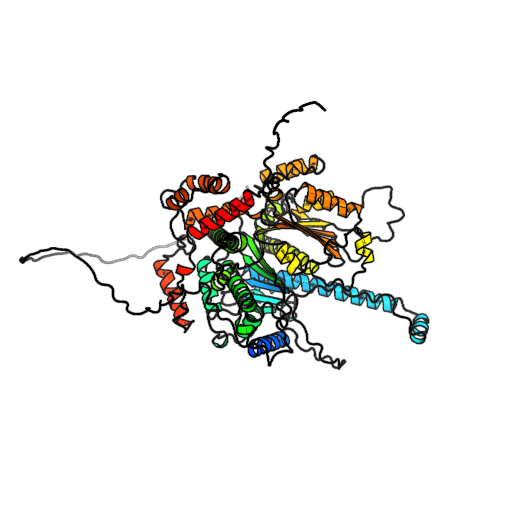 O O . ALA A 1 422 ? 20.746 3.671 2.925 1.00 60.97 422 ALA A O 1
ATOM 3368 N N . MET A 1 423 ? 20.883 3.220 5.123 1.00 59.50 423 MET A N 1
ATOM 3369 C CA . MET A 1 423 ? 19.897 2.128 5.096 1.00 59.50 423 MET A CA 1
ATOM 3370 C C . MET A 1 423 ? 18.509 2.621 4.659 1.00 59.50 423 MET A C 1
A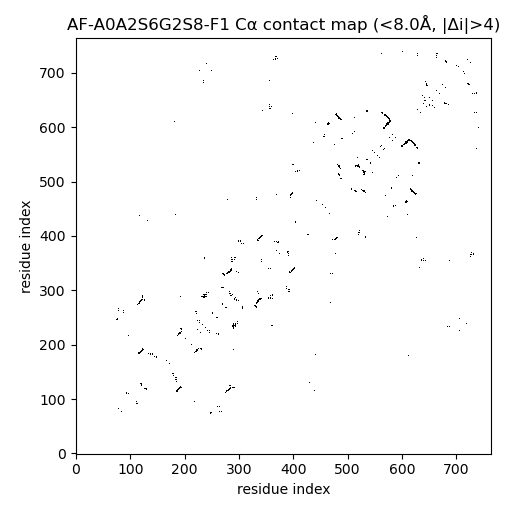TOM 3372 O O . MET A 1 423 ? 17.870 1.995 3.817 1.00 59.50 423 MET A O 1
ATOM 3376 N N . GLU A 1 424 ? 18.052 3.764 5.185 1.00 62.59 424 GLU A N 1
ATOM 3377 C CA . GLU A 1 424 ? 16.780 4.376 4.775 1.00 62.59 424 GLU A CA 1
ATOM 3378 C C . GLU A 1 424 ? 16.794 4.743 3.281 1.00 62.59 424 GLU A C 1
ATOM 3380 O O . GLU A 1 424 ? 15.841 4.443 2.566 1.00 62.59 424 GLU A O 1
ATOM 3385 N N . LYS A 1 425 ? 17.903 5.300 2.771 1.00 66.25 425 LYS A N 1
ATOM 3386 C CA . LYS A 1 425 ? 18.055 5.640 1.345 1.00 66.25 425 LYS A CA 1
ATOM 3387 C C . LYS A 1 425 ? 17.938 4.413 0.431 1.00 66.25 425 LYS A C 1
ATOM 3389 O O . LYS A 1 425 ? 17.237 4.469 -0.577 1.00 66.25 425 LYS A O 1
ATOM 3394 N N . TYR A 1 426 ? 18.579 3.301 0.783 1.00 66.50 426 TYR A N 1
ATOM 3395 C CA . TYR A 1 426 ? 18.507 2.061 0.003 1.00 66.50 426 TYR A CA 1
ATOM 3396 C C . TYR A 1 426 ? 17.117 1.411 0.044 1.00 66.50 426 TYR A C 1
ATOM 3398 O O . TYR A 1 426 ? 16.618 0.947 -0.984 1.00 66.50 426 TYR A O 1
ATOM 3406 N N . ALA A 1 427 ? 16.447 1.429 1.200 1.00 64.38 427 ALA A N 1
ATOM 3407 C CA . ALA A 1 427 ? 15.061 0.980 1.304 1.00 64.38 427 ALA A CA 1
ATOM 3408 C C . ALA A 1 427 ? 14.138 1.839 0.423 1.00 64.38 427 ALA A C 1
ATOM 3410 O O . ALA A 1 427 ? 13.338 1.300 -0.342 1.00 64.38 427 ALA A O 1
ATOM 3411 N N . ASN A 1 428 ? 14.305 3.164 0.451 1.00 69.56 428 ASN A N 1
ATOM 3412 C CA . ASN A 1 428 ? 13.563 4.084 -0.410 1.00 69.56 428 ASN A CA 1
ATOM 3413 C C . ASN A 1 428 ? 13.824 3.813 -1.894 1.00 69.56 428 ASN A C 1
ATOM 3415 O O . ASN A 1 428 ? 12.880 3.826 -2.683 1.00 69.56 428 ASN A O 1
ATOM 3419 N N . GLN A 1 429 ? 15.067 3.515 -2.281 1.00 70.50 429 GLN A N 1
ATOM 3420 C CA . GLN A 1 429 ? 15.418 3.144 -3.653 1.00 70.50 429 GLN A CA 1
ATOM 3421 C C . GLN A 1 429 ? 14.703 1.857 -4.089 1.00 70.50 429 GLN A C 1
ATOM 3423 O O . GLN A 1 429 ? 14.096 1.834 -5.159 1.00 70.50 429 GLN A O 1
ATOM 3428 N N . TYR A 1 430 ? 14.703 0.816 -3.247 1.00 74.00 430 TYR A N 1
ATOM 3429 C CA . TYR A 1 430 ? 13.973 -0.425 -3.520 1.00 74.00 430 TYR A CA 1
ATOM 3430 C C . TYR A 1 430 ? 12.477 -0.165 -3.722 1.00 74.00 430 TYR A C 1
ATOM 3432 O O . TYR A 1 430 ? 11.902 -0.587 -4.727 1.00 74.00 430 TYR A O 1
ATOM 3440 N N . ILE A 1 431 ? 11.854 0.579 -2.802 1.00 72.38 431 ILE A N 1
ATOM 3441 C CA . ILE A 1 431 ? 10.435 0.953 -2.881 1.00 72.38 431 ILE A CA 1
ATOM 3442 C C . ILE A 1 431 ? 10.164 1.715 -4.177 1.00 72.38 431 ILE A C 1
ATOM 3444 O O . ILE A 1 431 ? 9.208 1.414 -4.895 1.00 72.38 431 ILE A O 1
ATOM 3448 N N . SER A 1 432 ? 11.030 2.674 -4.495 1.00 71.25 432 SER A N 1
ATOM 3449 C CA . SER A 1 432 ? 10.866 3.522 -5.665 1.00 71.25 432 SER A CA 1
ATOM 3450 C C . SER A 1 432 ? 10.951 2.738 -6.966 1.00 71.25 432 SER A C 1
ATOM 3452 O O . SER A 1 432 ? 10.147 2.970 -7.869 1.00 71.25 432 SER A O 1
ATOM 3454 N N . GLN A 1 433 ? 11.846 1.752 -7.033 1.00 74.06 433 GLN A N 1
ATOM 3455 C CA . GLN A 1 433 ? 11.952 0.841 -8.166 1.00 74.06 433 GLN A CA 1
ATOM 3456 C C . GLN A 1 433 ? 10.683 -0.007 -8.343 1.00 74.06 433 GLN A C 1
ATOM 3458 O O . GLN A 1 433 ? 10.208 -0.177 -9.466 1.00 74.06 433 GLN A O 1
ATOM 3463 N N . GLN A 1 434 ? 10.090 -0.508 -7.252 1.00 75.00 434 GLN A N 1
ATOM 3464 C CA . GLN A 1 434 ? 8.852 -1.292 -7.346 1.00 75.00 434 GLN A CA 1
ATOM 3465 C C . GLN A 1 434 ? 7.680 -0.447 -7.840 1.00 75.00 434 GLN A C 1
ATOM 3467 O O . GLN A 1 434 ? 6.912 -0.892 -8.694 1.00 75.00 434 GLN A O 1
ATOM 3472 N N . ILE A 1 435 ? 7.574 0.793 -7.352 1.00 73.44 435 ILE A N 1
ATOM 3473 C CA . ILE A 1 435 ? 6.581 1.749 -7.844 1.00 73.44 435 ILE A CA 1
ATOM 3474 C C . ILE A 1 435 ? 6.815 1.992 -9.332 1.00 73.44 435 ILE A C 1
ATOM 3476 O O . ILE A 1 435 ? 5.903 1.788 -10.127 1.00 73.44 435 ILE A O 1
ATOM 3480 N N . PHE A 1 436 ? 8.042 2.330 -9.729 1.00 73.38 436 PHE A N 1
ATOM 3481 C CA . PHE A 1 436 ? 8.416 2.564 -11.123 1.00 73.38 436 PHE A CA 1
ATOM 3482 C C . PHE A 1 436 ? 8.023 1.406 -12.056 1.00 73.38 436 PHE A C 1
ATOM 3484 O O . PHE A 1 436 ? 7.452 1.634 -13.124 1.00 73.38 436 PHE A O 1
ATOM 3491 N N . ASN A 1 437 ? 8.248 0.156 -11.651 1.00 73.06 437 ASN A N 1
ATOM 3492 C CA . ASN A 1 437 ? 7.881 -1.009 -12.461 1.00 73.06 437 ASN A CA 1
ATOM 3493 C C . ASN A 1 437 ? 6.358 -1.142 -12.640 1.00 73.06 437 ASN A C 1
ATOM 3495 O O . ASN A 1 437 ? 5.883 -1.475 -13.726 1.00 73.06 437 ASN A O 1
ATOM 3499 N N . ILE A 1 438 ? 5.571 -0.824 -11.609 1.00 72.12 438 ILE A N 1
ATOM 3500 C CA . ILE A 1 438 ? 4.104 -0.796 -11.714 1.00 72.12 438 ILE A CA 1
ATOM 3501 C C . ILE A 1 438 ? 3.652 0.347 -12.632 1.00 72.12 438 ILE A C 1
ATOM 3503 O O . ILE A 1 438 ? 2.753 0.150 -13.448 1.00 72.12 438 ILE A O 1
ATOM 3507 N N . LEU A 1 439 ? 4.289 1.520 -12.539 1.00 69.88 439 LEU A N 1
ATOM 3508 C CA . LEU A 1 439 ? 3.987 2.683 -13.382 1.00 69.88 439 LEU A CA 1
ATOM 3509 C C . LEU A 1 439 ? 4.274 2.416 -14.861 1.00 69.88 439 LEU A C 1
ATOM 3511 O O . LEU A 1 439 ? 3.475 2.765 -15.727 1.00 69.88 439 LEU A O 1
ATOM 3515 N N . THR A 1 440 ? 5.402 1.778 -15.160 1.00 66.50 440 THR A N 1
ATOM 3516 C CA . THR A 1 440 ? 5.805 1.467 -16.539 1.00 66.50 440 THR A CA 1
ATOM 3517 C C . THR A 1 440 ? 4.905 0.414 -17.186 1.00 66.50 440 THR A C 1
ATOM 3519 O O . THR A 1 440 ? 4.646 0.497 -18.385 1.00 66.50 440 THR A O 1
ATOM 3522 N N . ALA A 1 441 ? 4.320 -0.498 -16.400 1.00 63.16 441 ALA A N 1
ATOM 3523 C CA . ALA A 1 441 ? 3.330 -1.470 -16.874 1.00 63.16 441 ALA A CA 1
ATOM 3524 C C . ALA A 1 441 ? 1.987 -0.864 -17.337 1.00 63.16 441 ALA A C 1
ATOM 3526 O O . ALA A 1 441 ? 1.145 -1.579 -17.884 1.00 63.16 441 ALA A O 1
ATOM 3527 N N . GLN A 1 442 ? 1.792 0.445 -17.144 1.00 61.38 442 GLN A N 1
ATOM 3528 C CA . GLN A 1 442 ? 0.596 1.199 -17.545 1.00 61.38 442 GLN A CA 1
ATOM 3529 C C . GLN A 1 442 ? 0.764 1.942 -18.881 1.00 61.38 442 GLN A C 1
ATOM 3531 O O . GLN A 1 442 ? -0.198 2.531 -19.380 1.00 61.38 442 GLN A O 1
ATOM 3536 N N . ALA A 1 443 ? 1.976 1.985 -19.448 1.00 55.44 443 ALA A N 1
ATOM 3537 C CA . ALA A 1 443 ? 2.262 2.791 -20.632 1.00 55.44 443 ALA A CA 1
ATOM 3538 C C . ALA A 1 443 ? 1.447 2.340 -21.867 1.00 55.44 443 ALA A C 1
ATOM 3540 O O . ALA A 1 443 ? 1.140 1.162 -22.067 1.00 55.44 443 ALA A O 1
ATOM 3541 N N . VAL A 1 444 ? 1.058 3.307 -22.706 1.00 47.31 444 VAL A N 1
ATOM 3542 C CA . VAL A 1 444 ? 0.110 3.109 -23.814 1.00 47.31 444 VAL A CA 1
ATOM 3543 C C . VAL A 1 444 ? 0.737 2.277 -24.943 1.00 47.31 444 VAL A C 1
ATOM 3545 O O . VAL A 1 444 ? 1.732 2.660 -25.543 1.00 47.31 444 VAL A O 1
ATOM 3548 N N . THR A 1 445 ? 0.094 1.162 -25.306 1.00 47.09 445 THR A N 1
ATOM 3549 C CA . THR A 1 445 ? 0.548 0.232 -26.363 1.00 47.09 445 THR A CA 1
ATOM 3550 C C . THR A 1 445 ? 0.334 0.690 -27.806 1.00 47.09 445 THR A C 1
ATOM 3552 O O . THR A 1 445 ? 0.593 -0.085 -28.721 1.00 47.09 445 THR A O 1
ATOM 3555 N N . THR A 1 446 ? -0.115 1.922 -28.061 1.00 45.44 446 THR A N 1
ATOM 3556 C CA . THR A 1 446 ? -0.282 2.436 -29.440 1.00 45.44 446 THR A CA 1
ATOM 3557 C C . THR A 1 446 ? 1.040 2.547 -30.212 1.00 45.44 446 THR A C 1
ATOM 3559 O O . THR A 1 446 ? 1.036 2.885 -31.397 1.00 45.44 446 THR A O 1
ATOM 3562 N N . ASP A 1 447 ? 2.157 2.259 -29.542 1.00 42.47 447 ASP A N 1
ATOM 3563 C CA . ASP A 1 447 ? 3.513 2.316 -30.074 1.00 42.47 447 ASP A CA 1
ATOM 3564 C C . ASP A 1 447 ? 4.176 0.934 -30.226 1.00 42.47 447 ASP A C 1
ATOM 3566 O O . ASP A 1 447 ? 5.312 0.868 -30.692 1.00 42.47 447 ASP A O 1
ATOM 3570 N N . TYR A 1 448 ? 3.484 -0.171 -29.904 1.00 50.59 448 TYR A N 1
ATOM 3571 C CA . TYR A 1 448 ? 4.036 -1.523 -30.050 1.00 50.59 448 TYR A CA 1
ATOM 3572 C C . TYR A 1 448 ? 3.384 -2.304 -31.201 1.00 50.59 448 TYR A C 1
ATOM 3574 O O . TYR A 1 448 ? 2.168 -2.306 -31.370 1.00 50.59 448 TYR A O 1
ATOM 3582 N N . ASP A 1 449 ? 4.214 -2.995 -31.982 1.00 50.72 449 ASP A N 1
ATOM 3583 C CA . ASP A 1 449 ? 3.800 -3.872 -33.081 1.00 50.72 449 ASP A CA 1
ATOM 3584 C C . ASP A 1 449 ? 3.135 -5.151 -32.524 1.00 50.72 449 ASP A C 1
ATOM 3586 O O . ASP A 1 449 ? 3.786 -5.932 -31.824 1.00 50.72 449 ASP A O 1
ATOM 3590 N N . GLU A 1 450 ? 1.848 -5.382 -32.815 1.00 52.66 450 GLU A N 1
ATOM 3591 C CA . GLU A 1 450 ? 1.083 -6.559 -32.352 1.00 52.66 450 GLU A CA 1
ATOM 3592 C C . GLU A 1 450 ? 1.769 -7.893 -32.713 1.00 52.66 450 GLU A C 1
ATOM 3594 O O . GLU A 1 450 ? 1.677 -8.880 -31.973 1.00 52.66 450 GLU A O 1
ATOM 3599 N N . ASP A 1 451 ? 2.532 -7.918 -33.811 1.00 50.53 451 ASP A N 1
ATOM 3600 C CA . ASP A 1 451 ? 3.272 -9.095 -34.268 1.00 50.53 451 ASP A CA 1
ATOM 3601 C C . ASP A 1 451 ? 4.463 -9.445 -33.361 1.00 50.53 451 ASP A C 1
ATOM 3603 O O . ASP A 1 451 ? 4.961 -10.576 -33.375 1.00 50.53 451 ASP A O 1
ATOM 3607 N N . TYR A 1 452 ? 4.970 -8.503 -32.561 1.00 56.41 452 TYR A N 1
ATOM 3608 C CA . TYR A 1 452 ? 6.019 -8.778 -31.578 1.00 56.41 452 TYR A CA 1
ATOM 3609 C C . TYR A 1 452 ? 5.515 -9.688 -30.448 1.00 56.41 452 TYR A C 1
ATOM 3611 O O . TYR A 1 452 ? 6.147 -10.702 -30.151 1.00 56.41 452 TYR A O 1
ATOM 3619 N N . PHE A 1 453 ? 4.349 -9.381 -29.875 1.00 57.09 453 PHE A N 1
ATOM 3620 C CA . PHE A 1 453 ? 3.790 -10.118 -28.736 1.00 57.09 453 PHE A CA 1
ATOM 3621 C C . PHE A 1 453 ? 3.389 -11.548 -29.107 1.00 57.09 453 PHE A C 1
ATOM 3623 O O . PHE A 1 453 ? 3.685 -12.484 -28.363 1.00 57.09 453 PHE A O 1
ATOM 3630 N N . ARG A 1 454 ? 2.842 -11.745 -30.315 1.00 56.28 454 ARG A N 1
ATOM 3631 C CA . ARG A 1 454 ? 2.561 -13.089 -30.848 1.00 56.28 454 ARG A CA 1
ATOM 3632 C C . ARG A 1 454 ? 3.830 -13.925 -31.025 1.00 56.28 454 ARG A C 1
ATOM 3634 O O . ARG A 1 454 ? 3.807 -15.126 -30.776 1.00 56.28 454 ARG A O 1
ATOM 3641 N N . ARG A 1 455 ? 4.953 -13.306 -31.419 1.00 53.44 455 ARG A N 1
ATOM 3642 C CA . ARG A 1 455 ? 6.260 -13.982 -31.562 1.00 53.44 455 ARG A CA 1
ATOM 3643 C C . ARG A 1 455 ? 6.930 -14.288 -30.219 1.00 53.44 455 ARG A C 1
ATOM 3645 O O . ARG A 1 455 ? 7.632 -15.290 -30.125 1.00 53.44 455 ARG A O 1
ATOM 3652 N N . ALA A 1 456 ? 6.690 -13.471 -29.193 1.00 50.47 456 ALA A N 1
ATOM 3653 C CA . ALA A 1 456 ? 7.079 -13.761 -27.809 1.00 50.47 456 ALA A CA 1
ATOM 3654 C C . ALA A 1 456 ? 6.182 -14.835 -27.148 1.00 50.47 456 ALA A C 1
ATOM 3656 O O . ALA A 1 456 ? 6.508 -15.330 -26.072 1.00 50.47 456 ALA A O 1
ATOM 3657 N N . GLY A 1 457 ? 5.076 -15.211 -27.807 1.00 51.16 457 GLY A N 1
ATOM 3658 C CA . GLY A 1 457 ? 4.087 -16.197 -27.363 1.00 51.16 457 GLY A CA 1
ATOM 3659 C C . GLY A 1 457 ? 3.267 -15.765 -26.150 1.00 51.16 457 GLY A C 1
ATOM 3660 O O . GLY A 1 457 ? 2.910 -16.596 -25.315 1.00 51.16 457 GLY A O 1
ATOM 3661 N N . VAL A 1 458 ? 2.981 -14.464 -26.079 1.00 54.88 458 VAL A N 1
ATOM 3662 C CA . VAL A 1 458 ? 1.925 -13.894 -25.237 1.00 54.88 458 VAL A CA 1
ATOM 3663 C C . VAL A 1 458 ? 0.601 -14.096 -25.979 1.00 54.88 458 VAL A C 1
ATOM 3665 O O . VAL A 1 458 ? 0.474 -13.691 -27.138 1.00 54.88 458 VAL A O 1
ATOM 3668 N N . ASP A 1 459 ? -0.350 -14.788 -25.353 1.00 49.94 459 ASP A N 1
ATOM 3669 C CA . ASP A 1 459 ? -1.641 -15.107 -25.977 1.00 49.94 459 ASP A CA 1
ATOM 3670 C C . ASP A 1 459 ? -2.561 -13.870 -25.998 1.00 49.94 459 ASP A C 1
ATOM 3672 O O . ASP A 1 459 ? -2.423 -12.981 -25.164 1.00 49.94 459 ASP A O 1
ATOM 3676 N N . ILE A 1 460 ? -3.534 -13.796 -26.913 1.00 43.16 460 ILE A N 1
ATOM 3677 C CA . ILE A 1 460 ? -4.405 -12.603 -27.084 1.00 43.16 460 ILE A CA 1
ATOM 3678 C C . ILE A 1 460 ? -5.282 -12.327 -25.835 1.00 43.16 460 ILE A C 1
ATOM 3680 O O . ILE A 1 460 ? -5.789 -11.221 -25.661 1.00 43.16 460 ILE A O 1
ATOM 3684 N N . GLY A 1 461 ? -5.441 -13.316 -24.945 1.00 43.25 461 GLY A N 1
ATOM 3685 C CA . GLY A 1 461 ? -6.101 -13.171 -23.639 1.00 43.25 461 GLY A CA 1
ATOM 3686 C C . GLY A 1 461 ? -5.181 -12.761 -22.478 1.00 43.25 461 GLY A C 1
ATOM 3687 O O . GLY A 1 461 ? -5.675 -12.515 -21.380 1.00 43.25 461 GLY A O 1
ATOM 3688 N N . GLU A 1 462 ? -3.864 -12.695 -22.688 1.00 53.69 462 GLU A N 1
ATOM 3689 C CA . GLU A 1 462 ? -2.885 -12.197 -21.718 1.00 53.69 462 GLU A CA 1
ATOM 3690 C C . GLU A 1 462 ? -2.710 -10.689 -21.946 1.00 53.69 462 GLU A C 1
ATOM 3692 O O . GLU A 1 462 ? -2.414 -10.235 -23.053 1.00 53.69 462 GLU A O 1
ATOM 3697 N N . THR A 1 463 ? -2.983 -9.879 -20.921 1.00 52.03 463 THR A N 1
ATOM 3698 C CA . THR A 1 463 ? -3.104 -8.434 -21.106 1.00 52.03 463 THR A CA 1
ATOM 3699 C C . THR A 1 463 ? -1.731 -7.791 -21.312 1.00 52.03 463 THR A C 1
ATOM 3701 O O . THR A 1 463 ? -0.873 -7.785 -20.436 1.00 52.03 463 THR A O 1
ATOM 3704 N N . ILE A 1 464 ? -1.537 -7.186 -22.489 1.00 54.22 464 ILE A N 1
ATOM 3705 C CA . ILE A 1 464 ? -0.338 -6.396 -22.833 1.00 54.22 464 ILE A CA 1
ATOM 3706 C C . ILE A 1 464 ? -0.212 -5.159 -21.911 1.00 54.22 464 ILE A C 1
ATOM 3708 O O . ILE A 1 464 ? 0.862 -4.582 -21.776 1.00 54.22 464 ILE A O 1
ATOM 3712 N N . ARG A 1 465 ? -1.306 -4.765 -21.245 1.00 62.09 465 ARG A N 1
ATOM 3713 C CA . ARG A 1 465 ? -1.375 -3.685 -20.254 1.00 62.09 465 ARG A CA 1
ATOM 3714 C C . ARG A 1 465 ? -1.887 -4.224 -18.920 1.00 62.09 465 ARG A C 1
ATOM 3716 O O . ARG A 1 465 ? -2.611 -5.214 -18.883 1.00 62.09 465 ARG A O 1
ATOM 3723 N N . LEU A 1 466 ? -1.557 -3.536 -17.838 1.00 69.12 466 LEU A N 1
ATOM 3724 C CA . LEU A 1 466 ? -2.381 -3.546 -16.634 1.00 69.12 466 LEU A CA 1
ATOM 3725 C C . LEU A 1 466 ? -3.123 -2.217 -16.667 1.00 69.12 466 LEU A C 1
ATOM 3727 O O . LEU A 1 466 ? -2.455 -1.198 -16.680 1.00 69.12 466 LEU A O 1
ATOM 3731 N N . ASP A 1 467 ? -4.447 -2.179 -16.753 1.00 70.25 467 ASP A N 1
ATOM 3732 C CA . ASP A 1 467 ? -5.194 -0.937 -16.516 1.00 70.25 467 ASP A CA 1
ATOM 3733 C C . ASP A 1 467 ? -5.695 -0.880 -15.059 1.00 70.25 467 ASP A C 1
ATOM 3735 O O . ASP A 1 467 ? -5.472 -1.800 -14.265 1.00 70.25 467 ASP A O 1
ATOM 3739 N N . ALA A 1 468 ? -6.353 0.216 -14.669 1.00 73.88 468 ALA A N 1
ATOM 3740 C CA . ALA A 1 468 ? -6.872 0.363 -13.307 1.00 73.88 468 ALA A CA 1
ATOM 3741 C C . ALA A 1 468 ? -7.896 -0.733 -12.947 1.00 73.88 468 ALA A C 1
ATOM 3743 O O . ALA A 1 468 ? -7.937 -1.170 -11.799 1.00 73.88 468 ALA A O 1
ATOM 3744 N N . ASN A 1 469 ? -8.673 -1.223 -13.918 1.00 79.12 469 ASN A N 1
ATOM 3745 C CA . ASN A 1 469 ? -9.622 -2.318 -13.715 1.00 79.12 469 ASN A CA 1
ATOM 3746 C C . ASN A 1 469 ? -8.919 -3.648 -13.476 1.00 79.12 469 ASN A C 1
ATOM 3748 O O . ASN A 1 469 ? -9.277 -4.390 -12.563 1.00 79.12 469 ASN A O 1
ATOM 3752 N N . ASP A 1 470 ? -7.910 -3.956 -14.282 1.00 77.69 470 ASP A N 1
ATOM 3753 C CA . ASP A 1 470 ? -7.116 -5.163 -14.148 1.00 77.69 470 ASP A CA 1
ATOM 3754 C C . ASP A 1 470 ? -6.410 -5.185 -12.799 1.00 77.69 470 ASP A C 1
ATOM 3756 O O . ASP A 1 470 ? -6.433 -6.214 -12.120 1.00 77.69 470 ASP A O 1
ATOM 3760 N N . LEU A 1 471 ? -5.841 -4.054 -12.371 1.00 80.94 471 LEU A N 1
ATOM 3761 C CA . LEU A 1 471 ? -5.257 -3.919 -11.040 1.00 80.94 471 LEU A CA 1
ATOM 3762 C C . LEU A 1 471 ? -6.314 -4.071 -9.945 1.00 80.94 471 LEU A C 1
ATOM 3764 O O . LEU A 1 471 ? -6.090 -4.840 -9.018 1.00 80.94 471 LEU A O 1
ATOM 3768 N N . PHE A 1 472 ? -7.479 -3.435 -10.069 1.00 81.50 472 PHE A N 1
ATOM 3769 C CA . PHE A 1 472 ? -8.572 -3.562 -9.100 1.00 81.50 472 PHE A CA 1
ATOM 3770 C C . PHE A 1 472 ? -9.047 -5.014 -8.939 1.00 81.50 472 PHE A C 1
ATOM 3772 O O . PHE A 1 472 ? -9.243 -5.490 -7.822 1.00 81.50 472 PHE A O 1
ATOM 3779 N N . MET A 1 473 ? -9.193 -5.742 -10.048 1.00 78.81 473 MET A N 1
ATOM 3780 C CA . MET A 1 473 ? -9.647 -7.136 -10.039 1.00 78.81 473 MET A CA 1
ATOM 3781 C C . MET A 1 473 ? -8.562 -8.114 -9.575 1.00 78.81 473 MET A C 1
ATOM 3783 O O . MET A 1 473 ? -8.882 -9.201 -9.097 1.00 78.81 473 MET A O 1
ATOM 3787 N N . SER A 1 474 ? -7.284 -7.759 -9.735 1.00 82.69 474 SER A N 1
ATOM 3788 C CA . SER A 1 474 ? -6.162 -8.674 -9.476 1.00 82.69 474 SER A CA 1
ATOM 3789 C C . SER A 1 474 ? -5.463 -8.415 -8.150 1.00 82.69 474 SER A C 1
ATOM 3791 O O . SER A 1 474 ? -4.909 -9.349 -7.574 1.00 82.69 474 SER A O 1
ATOM 3793 N N . LEU A 1 475 ? -5.471 -7.175 -7.670 1.00 86.69 475 LEU A N 1
ATOM 3794 C CA . LEU A 1 475 ? -4.821 -6.737 -6.443 1.00 86.69 475 LEU A CA 1
ATOM 3795 C C . LEU A 1 475 ? -5.900 -6.282 -5.457 1.00 86.69 475 LEU A C 1
ATOM 3797 O O . LEU A 1 475 ? -6.404 -5.165 -5.531 1.00 86.69 475 LEU A O 1
ATOM 3801 N N . ALA A 1 476 ? -6.243 -7.167 -4.523 1.00 88.06 476 ALA A N 1
ATOM 3802 C CA . ALA A 1 476 ? -7.174 -6.870 -3.442 1.00 88.06 476 ALA A CA 1
ATOM 3803 C C . ALA A 1 476 ? -6.619 -7.382 -2.109 1.00 88.06 476 ALA A C 1
ATOM 3805 O O . ALA A 1 476 ? -6.326 -8.576 -1.976 1.00 88.06 476 ALA A O 1
ATOM 3806 N N . GLY A 1 477 ? -6.501 -6.492 -1.124 1.00 91.81 477 GLY A N 1
ATOM 3807 C CA . GLY A 1 477 ? -5.958 -6.813 0.194 1.00 91.81 477 GLY A CA 1
ATOM 3808 C C . GLY A 1 477 ? -4.427 -6.667 0.284 1.00 91.81 477 GLY A C 1
ATOM 3809 O O . GLY A 1 477 ? -3.834 -5.876 -0.451 1.00 91.81 477 GLY A O 1
ATOM 3810 N N . PRO A 1 478 ? -3.766 -7.365 1.226 1.00 95.00 478 PRO A N 1
ATOM 3811 C CA . PRO A 1 478 ? -2.313 -7.291 1.421 1.00 95.00 478 PRO A CA 1
ATOM 3812 C C . PRO A 1 478 ? -1.514 -7.858 0.237 1.00 95.00 478 PRO A C 1
ATOM 3814 O O . PRO A 1 478 ? -1.860 -8.915 -0.285 1.00 95.00 478 PRO A O 1
ATOM 3817 N N . VAL A 1 479 ? -0.428 -7.195 -0.162 1.00 94.19 479 VAL A N 1
ATOM 3818 C CA . VAL A 1 479 ? 0.418 -7.547 -1.314 1.00 94.19 479 VAL A CA 1
ATOM 3819 C C . VAL A 1 479 ? 1.894 -7.511 -0.919 1.00 94.19 479 VAL A C 1
ATOM 3821 O O . VAL A 1 479 ? 2.334 -6.579 -0.254 1.00 94.19 479 VAL A O 1
ATOM 3824 N N . ALA A 1 480 ? 2.666 -8.505 -1.349 1.00 93.38 480 ALA A N 1
ATOM 3825 C CA . ALA A 1 480 ? 4.124 -8.519 -1.258 1.00 93.38 480 ALA A CA 1
ATOM 3826 C C . ALA A 1 480 ? 4.724 -8.479 -2.663 1.00 93.38 480 ALA A C 1
ATOM 3828 O O . ALA A 1 480 ? 4.085 -8.902 -3.630 1.00 93.38 480 ALA A O 1
ATOM 3829 N N . VAL A 1 481 ? 5.947 -7.972 -2.767 1.00 91.94 481 VAL A N 1
ATOM 3830 C CA . VAL A 1 481 ? 6.645 -7.771 -4.036 1.00 91.94 481 VAL A CA 1
ATOM 3831 C C . VAL A 1 481 ? 7.902 -8.625 -4.056 1.00 91.94 481 VAL A C 1
ATOM 3833 O O . VAL A 1 481 ? 8.682 -8.581 -3.115 1.00 91.94 481 VAL A O 1
ATOM 3836 N N . ALA A 1 482 ? 8.093 -9.391 -5.120 1.00 92.81 482 ALA A N 1
ATOM 3837 C CA . ALA A 1 482 ? 9.305 -10.149 -5.410 1.00 92.81 482 ALA A CA 1
ATOM 3838 C C . ALA A 1 482 ? 9.982 -9.535 -6.639 1.00 92.81 482 ALA A C 1
ATOM 3840 O O . ALA A 1 482 ? 9.311 -9.352 -7.659 1.00 92.81 482 ALA A O 1
ATOM 3841 N N . TYR A 1 483 ? 11.269 -9.196 -6.552 1.00 92.19 483 TYR A N 1
ATOM 3842 C CA . TYR A 1 483 ? 11.971 -8.464 -7.611 1.00 92.19 483 TYR A CA 1
ATOM 3843 C C . TYR A 1 483 ? 13.358 -9.021 -7.920 1.00 92.19 483 TYR A C 1
ATOM 3845 O O . TYR A 1 483 ? 14.119 -9.309 -7.004 1.00 92.19 483 TYR A O 1
ATOM 3853 N N . ALA A 1 484 ? 13.708 -9.111 -9.203 1.00 91.94 484 ALA A N 1
ATOM 3854 C CA . ALA A 1 484 ? 15.084 -9.326 -9.645 1.00 91.94 484 ALA A CA 1
ATOM 3855 C C . ALA A 1 484 ? 15.358 -8.690 -11.008 1.00 91.94 484 ALA A C 1
ATOM 3857 O O . ALA A 1 484 ? 14.445 -8.471 -11.809 1.00 91.94 484 ALA A O 1
ATOM 3858 N N . GLU A 1 485 ? 16.634 -8.449 -11.293 1.00 88.62 485 GLU A N 1
ATOM 3859 C CA . GLU A 1 485 ? 17.099 -7.818 -12.520 1.00 88.62 485 GLU A CA 1
ATOM 3860 C C . GLU A 1 485 ? 18.291 -8.574 -13.118 1.00 88.62 485 GLU A C 1
ATOM 3862 O O . GLU A 1 485 ? 19.046 -9.270 -12.437 1.00 88.62 485 GLU A O 1
ATOM 3867 N N . SER A 1 486 ? 18.455 -8.503 -14.433 1.00 88.75 486 SER A N 1
ATOM 3868 C CA . SER A 1 486 ? 19.583 -9.108 -15.130 1.00 88.75 486 SER A CA 1
ATOM 3869 C C . SER A 1 486 ? 20.016 -8.237 -16.296 1.00 88.75 486 SER A C 1
ATOM 3871 O O . SER A 1 486 ? 19.197 -7.807 -17.114 1.00 88.75 486 SER A O 1
ATOM 3873 N N . VAL A 1 487 ? 21.323 -7.995 -16.379 1.00 84.50 487 VAL A N 1
ATOM 3874 C CA . VAL A 1 487 ? 21.921 -7.298 -17.515 1.00 84.50 487 VAL A CA 1
ATOM 3875 C C . VAL A 1 487 ? 21.832 -8.192 -18.740 1.00 84.50 487 VAL A C 1
ATOM 3877 O O . VAL A 1 487 ? 22.233 -9.357 -18.724 1.00 84.50 487 VAL A O 1
ATOM 3880 N N . VAL A 1 488 ? 21.328 -7.622 -19.824 1.00 77.12 488 VAL A N 1
ATOM 3881 C CA . VAL A 1 488 ? 21.182 -8.320 -21.092 1.00 77.12 488 VAL A CA 1
ATOM 3882 C C . VAL A 1 488 ? 22.319 -7.905 -22.033 1.00 77.12 488 VAL A C 1
ATOM 3884 O O . VAL A 1 488 ? 22.554 -6.708 -22.200 1.00 77.12 488 VAL A O 1
ATOM 3887 N N . PRO A 1 489 ? 23.024 -8.846 -22.687 1.00 65.44 489 PRO A N 1
ATOM 3888 C CA . PRO A 1 489 ? 24.045 -8.500 -23.670 1.00 65.44 489 PRO A CA 1
ATOM 3889 C C . PRO A 1 489 ? 23.416 -7.858 -24.920 1.00 65.44 489 PRO A C 1
ATOM 3891 O O . PRO A 1 489 ? 22.571 -8.453 -25.585 1.00 65.44 489 PRO A O 1
ATOM 3894 N N . THR A 1 490 ? 23.856 -6.643 -25.254 1.00 54.47 490 THR A N 1
ATOM 3895 C CA . THR A 1 490 ? 23.290 -5.764 -26.298 1.00 54.47 490 THR A CA 1
ATOM 3896 C C . THR A 1 490 ? 23.747 -6.076 -27.733 1.00 54.47 490 THR A C 1
ATOM 3898 O O . THR A 1 490 ? 23.329 -5.404 -28.676 1.00 54.47 490 THR A O 1
ATOM 3901 N N . ASP A 1 491 ? 24.586 -7.095 -27.949 1.00 49.56 491 ASP A N 1
ATOM 3902 C CA . ASP A 1 491 ? 25.161 -7.384 -29.269 1.00 49.56 491 ASP A CA 1
ATOM 3903 C C . ASP A 1 491 ? 24.174 -8.107 -30.206 1.00 49.56 491 ASP A C 1
ATOM 3905 O O . ASP A 1 491 ? 24.192 -9.331 -30.364 1.00 49.56 491 ASP A O 1
ATOM 3909 N N . ALA A 1 492 ? 23.379 -7.324 -30.938 1.00 42.78 492 ALA A N 1
ATOM 3910 C CA . ALA A 1 492 ? 22.519 -7.782 -32.036 1.00 42.78 492 ALA A CA 1
ATOM 3911 C C . ALA A 1 492 ? 23.279 -8.408 -33.235 1.00 42.78 492 ALA A C 1
ATOM 3913 O O . ALA A 1 492 ? 22.655 -8.932 -34.156 1.00 42.78 492 ALA A O 1
ATOM 3914 N N . HIS A 1 493 ? 24.619 -8.393 -33.239 1.00 38.91 493 HIS A N 1
ATOM 3915 C CA . HIS A 1 493 ? 25.458 -9.058 -34.248 1.00 38.91 493 HIS A CA 1
ATOM 3916 C C . HIS A 1 493 ? 25.954 -10.457 -33.838 1.00 38.91 493 HIS A C 1
ATOM 3918 O O . HIS A 1 493 ? 26.613 -11.127 -34.632 1.00 38.91 493 HIS A O 1
ATOM 3924 N N . ALA A 1 494 ? 25.651 -10.926 -32.624 1.00 41.31 494 ALA A N 1
ATOM 3925 C CA . ALA A 1 494 ? 26.156 -12.205 -32.116 1.00 41.31 494 ALA A CA 1
ATOM 3926 C C . ALA A 1 494 ? 25.190 -13.393 -32.300 1.00 41.31 494 ALA A C 1
ATOM 3928 O O . ALA A 1 494 ? 25.520 -14.515 -31.909 1.00 41.31 494 ALA A O 1
ATOM 3929 N N . THR A 1 495 ? 24.014 -13.181 -32.894 1.00 40.88 495 THR A N 1
ATOM 3930 C CA . THR A 1 495 ? 22.924 -14.172 -32.920 1.00 40.88 495 THR A CA 1
ATOM 3931 C C . THR A 1 495 ? 23.050 -15.267 -33.980 1.00 40.88 495 THR A C 1
ATOM 3933 O O . THR A 1 495 ? 22.308 -16.240 -33.897 1.00 40.88 495 THR A O 1
ATOM 3936 N N . GLU A 1 496 ? 24.001 -15.196 -34.919 1.00 41.59 496 GLU A N 1
ATOM 3937 C CA . GLU A 1 496 ? 24.178 -16.263 -35.925 1.00 41.59 496 GLU A CA 1
ATOM 3938 C C . GLU A 1 496 ? 25.388 -17.188 -35.694 1.00 41.59 496 GLU A C 1
ATOM 3940 O O . GLU A 1 496 ? 25.458 -18.236 -36.330 1.00 41.59 496 GLU A O 1
ATOM 3945 N N . PHE A 1 497 ? 26.318 -16.890 -34.769 1.00 38.72 497 PHE A N 1
ATOM 3946 C CA . PHE A 1 497 ? 27.549 -17.704 -34.637 1.00 38.72 497 PHE A CA 1
ATOM 3947 C C . PHE A 1 497 ? 28.001 -18.088 -33.216 1.00 38.72 497 PHE A C 1
ATOM 3949 O O . PHE A 1 497 ? 28.987 -18.810 -33.074 1.00 38.72 497 PHE A O 1
ATOM 3956 N N . ARG A 1 498 ? 27.298 -17.692 -32.143 1.00 43.03 498 ARG A N 1
ATOM 3957 C CA . ARG A 1 498 ? 27.642 -18.107 -30.761 1.00 43.03 498 ARG A CA 1
ATOM 3958 C C . ARG A 1 498 ? 26.784 -19.268 -30.240 1.00 43.03 498 ARG A C 1
ATOM 3960 O O . ARG A 1 498 ? 26.286 -19.223 -29.124 1.00 43.03 498 ARG A O 1
ATOM 3967 N N . SER A 1 499 ? 26.625 -20.333 -31.029 1.00 38.12 499 SER A N 1
ATOM 3968 C CA . SER A 1 499 ? 25.853 -21.528 -30.629 1.00 38.12 499 SER A CA 1
ATOM 3969 C C . SER A 1 499 ? 26.702 -22.687 -30.072 1.00 38.12 499 SER A C 1
ATOM 3971 O O . SER A 1 499 ? 26.260 -23.829 -30.097 1.00 38.12 499 SER A O 1
ATOM 3973 N N . ILE A 1 500 ? 27.931 -22.441 -29.591 1.00 41.03 500 ILE A N 1
ATOM 3974 C CA . ILE A 1 500 ? 28.810 -23.540 -29.126 1.00 41.03 500 ILE A CA 1
ATOM 3975 C C . ILE A 1 500 ? 29.377 -23.346 -27.704 1.00 41.03 500 ILE A C 1
ATOM 3977 O O . ILE A 1 500 ? 29.640 -24.344 -27.045 1.00 41.03 500 ILE A O 1
ATOM 3981 N N . ASN A 1 501 ? 29.451 -22.124 -27.154 1.00 34.31 501 ASN A N 1
ATOM 3982 C CA . ASN A 1 501 ? 29.918 -21.902 -25.773 1.00 34.31 501 ASN A CA 1
ATOM 3983 C C . ASN A 1 501 ? 28.843 -21.165 -24.952 1.00 34.31 501 ASN A C 1
ATOM 3985 O O . ASN A 1 501 ? 28.568 -19.992 -25.190 1.00 34.31 501 ASN A O 1
ATOM 3989 N N . GLY A 1 502 ? 28.205 -21.878 -24.020 1.00 40.56 502 GLY A N 1
ATOM 3990 C CA . GLY A 1 502 ? 26.984 -21.490 -23.300 1.00 40.56 502 GLY A CA 1
ATOM 3991 C C . GLY A 1 502 ? 27.113 -20.440 -22.188 1.00 40.56 502 GLY A C 1
ATOM 3992 O O . GLY A 1 502 ? 26.418 -20.563 -21.190 1.00 40.56 502 GLY A O 1
ATOM 3993 N N . GLU A 1 503 ? 27.952 -19.412 -22.333 1.00 40.94 503 GLU A N 1
ATOM 3994 C CA . GLU A 1 503 ? 28.230 -18.433 -21.257 1.00 40.94 503 GLU A CA 1
ATOM 3995 C C . GLU A 1 503 ? 27.533 -17.065 -21.424 1.00 40.94 503 GLU A C 1
ATOM 3997 O O . GLU A 1 503 ? 27.853 -16.105 -20.731 1.00 40.94 503 GLU A O 1
ATOM 4002 N N . SER A 1 504 ? 26.577 -16.912 -22.346 1.00 49.91 504 SER A N 1
ATOM 4003 C CA . SER A 1 504 ? 25.882 -15.620 -22.546 1.00 49.91 504 SER A CA 1
ATOM 4004 C C . SER A 1 504 ? 24.408 -15.780 -22.913 1.00 49.91 504 SER A C 1
ATOM 4006 O O . SER A 1 504 ? 23.907 -15.114 -23.817 1.00 49.91 504 SER A O 1
ATOM 4008 N N . ARG A 1 505 ? 23.712 -16.705 -22.247 1.00 62.81 505 ARG A N 1
ATOM 4009 C CA . ARG A 1 505 ? 22.259 -16.851 -22.362 1.00 62.81 505 ARG A CA 1
ATOM 4010 C C . ARG A 1 505 ? 21.624 -16.421 -21.044 1.00 62.81 505 ARG A C 1
ATOM 4012 O O . ARG A 1 505 ? 22.113 -16.805 -19.989 1.00 62.81 505 ARG A O 1
ATOM 4019 N N . LEU A 1 506 ? 20.565 -15.619 -21.129 1.00 76.50 506 LEU A N 1
ATOM 4020 C CA . LEU A 1 506 ? 19.736 -15.249 -19.987 1.00 76.50 506 LEU A CA 1
ATOM 4021 C C . LEU A 1 506 ? 19.303 -16.512 -19.228 1.00 76.50 506 LEU A C 1
ATOM 4023 O O . LEU A 1 506 ? 18.689 -17.401 -19.822 1.00 76.50 506 LEU A O 1
ATOM 4027 N N . ASP A 1 507 ? 19.604 -16.571 -17.933 1.00 86.50 507 ASP A N 1
ATOM 4028 C CA . ASP A 1 507 ? 19.151 -17.647 -17.057 1.00 86.50 507 ASP A CA 1
ATOM 4029 C C . ASP A 1 507 ? 17.881 -17.212 -16.312 1.00 86.50 507 ASP A C 1
ATOM 4031 O O . ASP A 1 507 ? 17.923 -16.479 -15.323 1.00 86.50 507 ASP A O 1
ATOM 4035 N N . ILE A 1 508 ? 16.727 -17.638 -16.833 1.00 89.44 508 ILE A N 1
ATOM 4036 C CA . ILE A 1 508 ? 15.419 -17.365 -16.224 1.00 89.44 508 ILE A CA 1
ATOM 4037 C C . ILE A 1 508 ? 15.261 -18.056 -14.874 1.00 89.44 508 ILE A C 1
ATOM 4039 O O . ILE A 1 508 ? 14.548 -17.530 -14.021 1.00 89.44 508 ILE A O 1
ATOM 4043 N N . ASP A 1 509 ? 15.891 -19.212 -14.669 1.00 91.31 509 ASP A N 1
ATOM 4044 C CA . ASP A 1 509 ? 15.749 -19.933 -13.406 1.00 91.31 509 ASP A CA 1
ATOM 4045 C C . ASP A 1 509 ? 16.458 -19.180 -12.292 1.00 91.31 509 ASP A C 1
ATOM 4047 O O . ASP A 1 509 ? 15.897 -18.996 -11.213 1.00 91.31 509 ASP A O 1
ATOM 4051 N N . ASP A 1 510 ? 17.665 -18.689 -12.579 1.00 91.44 510 ASP A N 1
ATOM 4052 C CA . ASP A 1 510 ? 18.406 -17.834 -11.661 1.00 91.44 510 ASP A CA 1
ATOM 4053 C C . ASP A 1 510 ? 17.688 -16.498 -11.422 1.00 91.44 510 ASP A C 1
ATOM 4055 O O . ASP A 1 510 ? 17.518 -16.101 -10.271 1.00 91.44 510 ASP A O 1
ATOM 4059 N N . LEU A 1 511 ? 17.178 -15.842 -12.474 1.00 92.25 511 LEU A N 1
ATOM 4060 C CA . LEU A 1 511 ? 16.391 -14.610 -12.332 1.00 92.25 511 LEU A CA 1
ATOM 4061 C C . LEU A 1 511 ? 15.156 -14.821 -11.442 1.00 92.25 511 LEU A C 1
ATOM 4063 O O . LEU A 1 511 ? 14.890 -14.021 -10.545 1.00 92.25 511 LEU A O 1
ATOM 4067 N N . PHE A 1 512 ? 14.405 -15.901 -11.670 1.00 94.25 512 PHE A N 1
ATOM 4068 C CA . PHE A 1 512 ? 13.238 -16.229 -10.859 1.00 94.25 512 PHE A CA 1
ATOM 4069 C C . PHE A 1 512 ? 13.634 -16.546 -9.415 1.00 94.25 512 PHE A C 1
ATOM 4071 O O . PHE A 1 512 ? 13.019 -16.023 -8.487 1.00 94.25 512 PHE A O 1
ATOM 4078 N N . PHE A 1 513 ? 14.680 -17.348 -9.214 1.00 94.88 513 PHE A N 1
ATOM 4079 C CA . PHE A 1 513 ? 15.199 -17.683 -7.890 1.00 94.88 513 PHE A CA 1
ATOM 4080 C C . PHE A 1 513 ? 15.610 -16.440 -7.101 1.00 94.88 513 PHE A C 1
ATOM 4082 O O . PHE A 1 513 ? 15.148 -16.273 -5.976 1.00 94.88 513 PHE A O 1
ATOM 4089 N N . ARG A 1 514 ? 16.398 -15.538 -7.700 1.00 93.25 514 ARG A N 1
ATOM 4090 C CA . ARG A 1 514 ? 16.805 -14.278 -7.061 1.00 93.25 514 ARG A CA 1
ATOM 4091 C C . ARG A 1 514 ? 15.607 -13.409 -6.701 1.00 93.25 514 ARG A C 1
ATOM 4093 O O . ARG A 1 514 ? 15.615 -12.786 -5.647 1.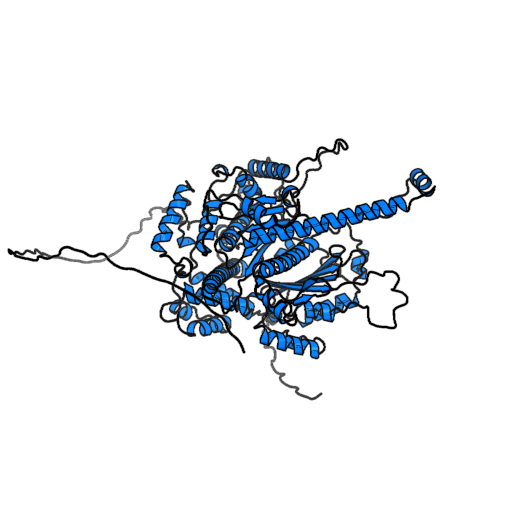00 93.25 514 ARG A O 1
ATOM 4100 N N . SER A 1 515 ? 14.544 -13.433 -7.512 1.00 93.50 515 SER A N 1
ATOM 4101 C CA . SER A 1 515 ? 13.333 -12.656 -7.218 1.00 93.50 515 SER A CA 1
ATOM 4102 C C . SER A 1 515 ? 12.613 -13.114 -5.951 1.00 93.50 515 SER A C 1
ATOM 4104 O O . SER A 1 515 ? 12.017 -12.291 -5.259 1.00 93.50 515 SER A O 1
ATOM 4106 N N . ILE A 1 516 ? 12.687 -14.411 -5.628 1.00 94.44 516 ILE A N 1
ATOM 4107 C CA . ILE A 1 516 ? 12.061 -14.996 -4.437 1.00 94.44 516 ILE A CA 1
ATOM 4108 C C . ILE A 1 516 ? 13.043 -15.217 -3.279 1.00 94.44 516 ILE A C 1
ATOM 4110 O O . ILE A 1 516 ? 12.633 -15.712 -2.229 1.00 94.44 516 ILE A O 1
ATOM 4114 N N . ASP A 1 517 ? 14.322 -14.883 -3.444 1.00 93.25 517 ASP A N 1
ATOM 4115 C CA . ASP A 1 517 ? 15.327 -15.023 -2.391 1.00 93.25 517 ASP A CA 1
ATOM 4116 C C . ASP A 1 517 ? 15.086 -14.002 -1.260 1.00 93.25 517 ASP A C 1
ATOM 4118 O O . ASP A 1 517 ? 14.235 -13.104 -1.342 1.00 93.25 517 ASP A O 1
ATOM 4122 N N . LEU A 1 518 ? 15.842 -14.142 -0.173 1.00 90.88 518 LEU A N 1
ATOM 4123 C CA . LEU A 1 518 ? 15.975 -13.084 0.811 1.00 90.88 518 LEU A CA 1
ATOM 4124 C C . LEU A 1 518 ? 16.507 -11.817 0.127 1.00 90.88 518 LEU A C 1
ATOM 4126 O O . LEU A 1 518 ? 17.308 -11.909 -0.809 1.00 90.88 518 LEU A O 1
ATOM 4130 N N . PRO A 1 519 ? 16.121 -10.642 0.640 1.00 87.25 519 PRO A N 1
ATOM 4131 C CA . PRO A 1 519 ? 16.650 -9.387 0.159 1.00 87.25 519 PRO A CA 1
ATOM 4132 C C . PRO A 1 519 ? 18.176 -9.350 0.082 1.00 87.25 519 PRO A C 1
ATOM 4134 O O . PRO A 1 519 ? 18.848 -9.632 1.078 1.00 87.25 519 PRO A O 1
ATOM 4137 N N . HIS A 1 520 ? 18.718 -9.007 -1.085 1.00 85.94 520 HIS A N 1
ATOM 4138 C CA . HIS A 1 520 ? 20.158 -8.932 -1.324 1.00 85.94 520 HIS A CA 1
ATOM 4139 C C . HIS A 1 520 ? 20.523 -7.878 -2.370 1.00 85.94 520 HIS A C 1
ATOM 4141 O O . HIS A 1 520 ? 19.701 -7.473 -3.189 1.00 85.94 520 HIS A O 1
ATOM 4147 N N . PHE A 1 521 ? 21.772 -7.412 -2.320 1.00 83.06 521 PHE A N 1
ATOM 4148 C CA . PHE A 1 521 ? 22.290 -6.430 -3.266 1.00 83.06 521 PHE A CA 1
ATOM 4149 C C . PHE A 1 521 ? 22.891 -7.127 -4.488 1.00 83.06 521 PHE A C 1
ATOM 4151 O O . PHE A 1 521 ? 23.827 -7.926 -4.374 1.00 83.06 521 PHE A O 1
ATOM 4158 N N . ASN A 1 522 ? 22.383 -6.803 -5.673 1.00 83.31 522 ASN A N 1
ATOM 4159 C CA . ASN A 1 522 ? 22.961 -7.257 -6.924 1.00 83.31 522 ASN A CA 1
ATOM 4160 C C . ASN A 1 522 ? 24.187 -6.403 -7.261 1.00 83.31 522 ASN A C 1
ATOM 4162 O O . ASN A 1 522 ? 24.082 -5.228 -7.595 1.00 83.31 522 ASN A O 1
ATOM 4166 N N . LYS A 1 523 ? 25.374 -7.012 -7.228 1.00 80.50 523 LYS A N 1
ATOM 4167 C CA . LYS A 1 523 ? 26.656 -6.327 -7.488 1.00 80.50 523 LYS A CA 1
ATOM 4168 C C . LYS A 1 523 ? 26.810 -5.799 -8.914 1.00 80.50 523 LYS A C 1
ATOM 4170 O O . LYS A 1 523 ? 27.715 -5.010 -9.160 1.00 80.50 523 LYS A O 1
ATOM 4175 N N . VAL A 1 524 ? 26.006 -6.294 -9.853 1.00 80.69 524 VAL A N 1
ATOM 4176 C CA . VAL A 1 524 ? 26.100 -5.936 -11.271 1.00 80.69 524 VAL A CA 1
ATOM 4177 C C . VAL A 1 524 ? 25.178 -4.768 -11.595 1.00 80.69 524 VAL A C 1
ATOM 4179 O O . VAL A 1 524 ? 25.609 -3.824 -12.247 1.00 80.69 524 VAL A O 1
ATOM 4182 N N . THR A 1 525 ? 23.918 -4.840 -11.165 1.00 78.12 525 THR A N 1
ATOM 4183 C CA . THR A 1 525 ? 22.909 -3.807 -11.458 1.00 78.12 525 THR A CA 1
ATOM 4184 C C . THR A 1 525 ? 22.778 -2.764 -10.355 1.00 78.12 525 THR A C 1
ATOM 4186 O O . THR A 1 525 ? 22.081 -1.777 -10.552 1.00 78.12 525 THR A O 1
ATOM 4189 N N . GLU A 1 526 ? 23.408 -2.989 -9.199 1.00 76.88 526 GLU A N 1
ATOM 4190 C CA . GLU A 1 526 ? 23.253 -2.186 -7.978 1.00 76.88 526 GLU A CA 1
ATOM 4191 C C . GLU A 1 526 ? 21.808 -2.143 -7.445 1.00 76.88 526 GLU A C 1
ATOM 4193 O O . GLU A 1 526 ? 21.452 -1.308 -6.612 1.00 76.88 526 GLU A O 1
ATOM 4198 N N . ALA A 1 527 ? 20.963 -3.065 -7.912 1.00 79.38 527 ALA A N 1
ATOM 4199 C CA . ALA A 1 527 ? 19.583 -3.183 -7.481 1.00 79.38 527 ALA A CA 1
ATOM 4200 C C . ALA A 1 527 ? 19.460 -4.081 -6.246 1.00 79.38 527 ALA A C 1
ATOM 4202 O O . ALA A 1 527 ? 20.222 -5.031 -6.061 1.00 79.38 527 ALA A O 1
ATOM 4203 N N . ILE A 1 528 ? 18.457 -3.805 -5.417 1.00 82.69 528 ILE A N 1
ATOM 4204 C CA . ILE A 1 528 ? 18.081 -4.677 -4.302 1.00 82.69 528 ILE A CA 1
ATOM 4205 C C . ILE A 1 528 ? 17.023 -5.649 -4.806 1.00 82.69 528 ILE A C 1
ATOM 4207 O O . ILE A 1 528 ? 15.987 -5.229 -5.316 1.00 82.69 528 ILE A O 1
ATOM 4211 N N . GLU A 1 529 ? 17.299 -6.937 -4.672 1.00 89.00 529 GLU A N 1
ATOM 4212 C CA . GLU A 1 529 ? 16.492 -8.042 -5.188 1.00 89.00 529 GLU A CA 1
ATOM 4213 C C . GLU A 1 529 ? 15.949 -8.893 -4.046 1.00 89.00 529 GLU A C 1
ATOM 4215 O O . GLU A 1 529 ? 16.462 -8.814 -2.936 1.00 89.00 529 GLU A O 1
ATOM 4220 N N . GLY A 1 530 ? 14.934 -9.714 -4.316 1.00 90.75 530 GLY A N 1
ATOM 4221 C CA . GLY A 1 530 ? 14.293 -10.605 -3.349 1.00 90.75 530 GLY A CA 1
ATOM 4222 C C . GLY A 1 530 ? 12.857 -10.207 -3.003 1.00 90.75 530 GLY A C 1
ATOM 4223 O O . GLY A 1 530 ? 12.249 -9.340 -3.639 1.00 90.75 530 GLY A O 1
ATOM 4224 N N . VAL A 1 531 ? 12.295 -10.872 -1.989 1.00 91.62 531 VAL A N 1
ATOM 4225 C CA . VAL A 1 531 ? 10.912 -10.646 -1.532 1.00 91.62 531 VAL A CA 1
ATOM 4226 C C . VAL A 1 531 ? 10.847 -9.531 -0.486 1.00 91.62 531 VAL A C 1
ATOM 4228 O O . VAL A 1 531 ? 11.584 -9.536 0.495 1.00 91.62 531 VAL A O 1
ATOM 4231 N N . SER A 1 532 ? 9.899 -8.605 -0.645 1.00 89.44 532 SER A N 1
ATOM 4232 C CA . SER A 1 532 ? 9.700 -7.435 0.224 1.00 89.44 532 SER A CA 1
ATOM 4233 C C . SER A 1 532 ? 9.238 -7.767 1.647 1.00 89.44 532 SER A C 1
ATOM 4235 O O . SER A 1 532 ? 9.308 -6.918 2.536 1.00 89.44 532 SER A O 1
ATOM 4237 N N . LEU A 1 533 ? 8.732 -8.980 1.853 1.00 90.06 533 LEU A N 1
ATOM 4238 C CA . LEU A 1 533 ? 8.267 -9.508 3.127 1.00 90.06 533 LEU A CA 1
ATOM 4239 C C . LEU A 1 533 ? 8.554 -11.005 3.156 1.00 90.06 533 LEU A C 1
ATOM 4241 O O . LEU A 1 533 ? 8.122 -11.731 2.257 1.00 90.06 533 LEU A O 1
ATOM 4245 N N . LEU A 1 534 ? 9.283 -11.472 4.167 1.00 89.69 534 LEU A N 1
ATOM 4246 C CA . LEU A 1 534 ? 9.698 -12.867 4.204 1.00 89.69 534 LEU A CA 1
ATOM 4247 C C . LEU A 1 534 ? 8.501 -13.801 4.465 1.00 89.69 534 LEU A C 1
ATOM 4249 O O . LEU A 1 534 ? 7.667 -13.507 5.323 1.00 89.69 534 LEU A O 1
ATOM 4253 N N . PRO A 1 535 ? 8.408 -14.951 3.768 1.00 87.25 535 PRO A N 1
ATOM 4254 C CA . PRO A 1 535 ? 7.336 -15.924 3.989 1.00 87.25 535 PRO A CA 1
ATOM 4255 C C . PRO A 1 535 ? 7.273 -16.477 5.414 1.00 87.25 535 PRO A C 1
ATOM 4257 O O . PRO A 1 535 ? 6.188 -16.732 5.930 1.00 87.25 535 PRO A O 1
ATOM 4260 N N . ILE A 1 536 ? 8.447 -16.708 5.997 1.00 89.81 536 ILE A N 1
ATOM 4261 C CA . ILE A 1 536 ? 8.696 -17.280 7.322 1.00 89.81 536 ILE A CA 1
ATOM 4262 C C . ILE A 1 536 ? 10.016 -16.706 7.847 1.00 89.81 536 ILE A C 1
ATOM 4264 O O . ILE A 1 536 ? 10.756 -16.072 7.090 1.00 89.81 536 ILE A O 1
ATOM 4268 N N . GLU A 1 537 ? 10.351 -16.996 9.103 1.00 86.62 537 GLU A N 1
ATOM 4269 C CA . GLU A 1 537 ? 11.642 -16.642 9.701 1.00 86.62 537 GLU A CA 1
ATOM 4270 C C . GLU A 1 537 ? 12.842 -16.884 8.755 1.00 86.62 537 GLU A C 1
ATOM 4272 O O . GLU A 1 537 ? 13.005 -17.958 8.163 1.00 86.62 537 GLU A O 1
ATOM 4277 N N . ALA A 1 538 ? 13.718 -15.879 8.647 1.00 86.50 538 ALA A N 1
ATOM 4278 C CA . ALA A 1 538 ? 14.821 -15.824 7.688 1.00 86.50 538 ALA A CA 1
ATOM 4279 C C . ALA A 1 538 ? 15.739 -17.060 7.687 1.00 86.50 538 ALA A C 1
ATOM 4281 O O . ALA A 1 538 ? 16.187 -17.495 6.626 1.00 86.50 538 ALA A O 1
ATOM 4282 N N . SER A 1 539 ? 16.030 -17.627 8.862 1.00 88.12 539 SER A N 1
ATOM 4283 C CA . SER A 1 539 ? 16.866 -18.826 9.020 1.00 88.12 539 SER A CA 1
ATOM 4284 C C . SER A 1 539 ? 16.254 -20.021 8.280 1.00 88.12 539 SER A C 1
ATOM 4286 O O . SER A 1 539 ? 16.872 -20.600 7.385 1.00 88.12 539 SER A O 1
ATOM 4288 N N . ARG A 1 540 ? 14.989 -20.309 8.582 1.00 91.00 540 ARG A N 1
ATOM 4289 C CA . ARG A 1 540 ? 14.205 -21.393 7.998 1.00 91.00 540 ARG A CA 1
ATOM 4290 C C . ARG A 1 540 ? 13.922 -21.168 6.516 1.00 91.00 540 ARG A C 1
ATOM 4292 O O . ARG A 1 540 ? 13.949 -22.124 5.741 1.00 91.00 540 ARG A O 1
ATOM 4299 N N . TYR A 1 541 ? 13.669 -19.923 6.108 1.00 93.19 541 TYR A N 1
ATOM 4300 C CA . TYR A 1 541 ? 13.440 -19.610 4.699 1.00 93.19 541 TYR A CA 1
ATOM 4301 C C . TYR A 1 541 ? 14.693 -19.856 3.854 1.00 93.19 541 TYR A C 1
ATOM 4303 O O . TYR A 1 541 ? 14.617 -20.503 2.810 1.00 93.19 541 TYR A O 1
ATOM 4311 N N . ARG A 1 542 ? 15.863 -19.442 4.355 1.00 91.44 542 ARG A N 1
ATOM 4312 C CA . ARG A 1 542 ? 17.156 -19.676 3.700 1.00 91.44 542 ARG A CA 1
ATOM 4313 C C . ARG A 1 542 ? 17.443 -21.166 3.505 1.00 91.44 542 ARG A C 1
ATOM 4315 O O . ARG A 1 542 ? 17.892 -21.566 2.435 1.00 91.44 542 ARG A O 1
ATOM 4322 N N . GLU A 1 543 ? 17.151 -22.001 4.502 1.00 92.94 543 GLU A N 1
ATOM 4323 C CA . GLU A 1 543 ? 17.295 -23.459 4.379 1.00 92.94 543 GLU A CA 1
ATOM 4324 C C . GLU A 1 543 ? 16.365 -24.058 3.315 1.00 92.94 543 GLU A C 1
ATOM 4326 O O . GLU A 1 543 ? 16.765 -24.952 2.567 1.00 92.94 543 GLU A O 1
ATOM 4331 N N . ALA A 1 544 ? 15.121 -23.577 3.235 1.00 93.50 544 ALA A N 1
ATOM 4332 C CA . ALA A 1 544 ? 14.164 -24.034 2.233 1.00 93.50 544 ALA A CA 1
ATOM 4333 C C . ALA A 1 544 ? 14.592 -23.627 0.812 1.00 93.50 544 ALA A C 1
ATOM 4335 O O . ALA A 1 544 ? 14.540 -24.448 -0.104 1.00 93.50 544 ALA A O 1
ATOM 4336 N N . LEU A 1 545 ? 15.089 -22.398 0.643 1.00 93.81 545 LEU A N 1
ATOM 4337 C CA . LEU A 1 545 ? 15.637 -21.899 -0.622 1.00 93.81 545 LEU A CA 1
ATOM 4338 C C . LEU A 1 545 ? 16.892 -22.657 -1.063 1.00 93.81 545 LEU A C 1
ATOM 4340 O O . LEU A 1 545 ? 17.044 -22.946 -2.248 1.00 93.81 545 LEU A O 1
ATOM 4344 N N . HIS A 1 546 ? 17.764 -23.035 -0.126 1.00 93.25 546 HIS A N 1
ATOM 4345 C CA . HIS A 1 546 ? 18.934 -23.858 -0.434 1.00 93.25 546 HIS A CA 1
ATOM 4346 C C . HIS A 1 546 ? 18.521 -25.204 -1.041 1.00 93.25 546 HIS A C 1
ATOM 4348 O O . HIS A 1 546 ? 18.991 -25.570 -2.116 1.00 93.25 546 HIS A O 1
ATOM 4354 N N . LYS A 1 547 ? 17.563 -25.897 -0.410 1.00 93.81 547 LYS A N 1
ATOM 4355 C CA . LYS A 1 547 ? 17.009 -27.162 -0.924 1.00 93.81 547 LYS A CA 1
ATOM 4356 C C . LYS A 1 547 ? 16.313 -26.979 -2.272 1.00 93.81 547 LYS A C 1
ATOM 4358 O O . LYS A 1 547 ? 16.462 -27.812 -3.162 1.00 93.81 547 LYS A O 1
ATOM 4363 N N . TYR A 1 548 ? 15.582 -25.878 -2.442 1.00 93.88 548 TYR A N 1
ATOM 4364 C CA . TYR A 1 548 ? 14.959 -25.516 -3.714 1.00 93.88 548 TYR A CA 1
ATOM 4365 C C . TYR A 1 548 ? 15.999 -25.367 -4.835 1.00 93.88 548 TYR A C 1
ATOM 4367 O O . TYR A 1 548 ? 15.817 -25.920 -5.914 1.00 93.88 548 TYR A O 1
ATOM 4375 N N . LYS A 1 549 ? 17.132 -24.704 -4.578 1.00 92.62 549 LYS A N 1
ATOM 4376 C CA . LYS A 1 549 ? 18.206 -24.548 -5.570 1.00 92.62 549 LYS A CA 1
ATOM 4377 C C . LYS A 1 549 ? 18.936 -25.866 -5.860 1.00 92.62 549 LYS A C 1
ATOM 4379 O O . LYS A 1 549 ? 19.149 -26.198 -7.022 1.00 92.62 549 LYS A O 1
ATOM 4384 N N . GLU A 1 550 ? 19.282 -26.641 -4.830 1.00 93.44 550 GLU A N 1
ATOM 4385 C CA . GLU A 1 550 ? 19.998 -27.923 -4.977 1.00 93.44 550 GLU A CA 1
ATOM 4386 C C . GLU A 1 550 ? 19.189 -29.001 -5.707 1.00 93.44 550 GLU A C 1
ATOM 4388 O O . GLU A 1 550 ? 19.758 -29.837 -6.407 1.00 93.44 550 GLU A O 1
ATOM 4393 N N . SER A 1 551 ? 17.863 -28.974 -5.573 1.00 91.31 551 SER A N 1
ATOM 4394 C CA . SER A 1 551 ? 16.945 -29.899 -6.253 1.00 91.31 551 SER A CA 1
ATOM 4395 C C . SER A 1 551 ? 16.681 -29.546 -7.722 1.00 91.31 551 SER A C 1
ATOM 4397 O O . SER A 1 551 ? 15.896 -30.226 -8.379 1.00 91.31 551 SER A O 1
ATOM 4399 N N . GLY A 1 552 ? 17.323 -28.501 -8.257 1.00 90.06 552 GLY A N 1
ATOM 4400 C CA . GLY A 1 552 ? 17.056 -28.019 -9.611 1.00 90.06 552 GLY A CA 1
ATOM 4401 C C . GLY A 1 552 ? 15.730 -27.266 -9.717 1.00 90.06 552 GLY A C 1
ATOM 4402 O O . GLY A 1 552 ? 15.020 -27.425 -10.708 1.00 90.06 552 GLY A O 1
ATOM 4403 N N . TYR A 1 553 ? 15.417 -26.443 -8.710 1.00 91.12 553 TYR A N 1
ATOM 4404 C CA . TYR A 1 553 ? 14.219 -25.602 -8.634 1.00 91.12 553 TYR A CA 1
ATOM 4405 C C . TYR A 1 553 ? 12.911 -26.393 -8.448 1.00 91.12 553 TYR A C 1
ATOM 4407 O O . TYR A 1 553 ? 11.869 -26.036 -9.001 1.00 91.12 553 TYR A O 1
ATOM 4415 N N . ASP A 1 554 ? 12.931 -27.463 -7.639 1.00 90.94 554 ASP A N 1
ATOM 4416 C CA . ASP A 1 554 ? 11.707 -28.200 -7.303 1.00 90.94 554 ASP A CA 1
ATOM 4417 C C . ASP A 1 554 ? 10.841 -27.427 -6.298 1.00 90.94 554 ASP A C 1
ATOM 4419 O O . ASP A 1 554 ? 11.114 -27.370 -5.094 1.00 90.94 554 ASP A O 1
ATOM 4423 N N . ALA A 1 555 ? 9.724 -26.889 -6.790 1.00 91.75 555 ALA A N 1
ATOM 4424 C CA . ALA A 1 555 ? 8.769 -26.122 -6.001 1.00 91.75 555 ALA A CA 1
ATOM 4425 C C . ALA A 1 555 ? 8.201 -26.880 -4.787 1.00 91.75 555 ALA A C 1
ATOM 4427 O O . ALA A 1 555 ? 7.660 -26.231 -3.894 1.00 91.75 555 ALA A O 1
ATOM 4428 N N . SER A 1 556 ? 8.319 -28.214 -4.696 1.00 91.88 556 SER A N 1
ATOM 4429 C CA . SER A 1 556 ? 7.874 -28.991 -3.526 1.00 91.88 556 SER A CA 1
ATOM 4430 C C . SER A 1 556 ? 8.458 -28.488 -2.197 1.00 91.88 556 SER A C 1
ATOM 4432 O O . SER A 1 556 ? 7.785 -28.560 -1.171 1.00 91.88 556 SER A O 1
ATOM 4434 N N . HIS A 1 557 ? 9.652 -27.887 -2.220 1.00 92.31 557 HIS A N 1
ATOM 4435 C CA . HIS A 1 557 ? 10.313 -27.353 -1.029 1.00 92.31 557 HIS A CA 1
ATOM 4436 C C . HIS A 1 557 ? 9.753 -26.012 -0.532 1.00 92.31 557 HIS A C 1
ATOM 4438 O O . HIS A 1 557 ? 9.971 -25.664 0.629 1.00 92.31 557 HIS A O 1
ATOM 4444 N N . LEU A 1 558 ? 9.034 -25.267 -1.380 1.00 93.25 558 LEU A N 1
ATOM 4445 C CA . LEU A 1 558 ? 8.531 -23.922 -1.068 1.00 93.25 558 LEU A CA 1
ATOM 4446 C C . LEU A 1 558 ? 7.005 -23.810 -1.157 1.00 93.25 558 LEU A C 1
ATOM 4448 O O . LEU A 1 558 ? 6.397 -23.107 -0.353 1.00 93.25 558 LEU A O 1
ATOM 4452 N N . LYS A 1 559 ? 6.368 -24.517 -2.096 1.00 90.75 559 LYS A N 1
ATOM 4453 C CA . LYS A 1 559 ? 4.946 -24.360 -2.452 1.00 90.75 559 LYS A CA 1
ATOM 4454 C C . LYS A 1 559 ? 3.974 -24.580 -1.294 1.00 90.75 559 LYS A C 1
ATOM 4456 O O . LYS A 1 559 ? 2.852 -24.094 -1.357 1.00 90.75 559 LYS A O 1
ATOM 4461 N N . ASP A 1 560 ? 4.375 -25.337 -0.271 1.00 90.88 560 ASP A N 1
ATOM 4462 C CA . ASP A 1 560 ? 3.532 -25.654 0.885 1.00 90.88 560 ASP A CA 1
ATOM 4463 C C . ASP A 1 560 ? 3.552 -24.569 1.971 1.00 90.88 560 ASP A C 1
ATOM 4465 O O . ASP A 1 560 ? 2.707 -24.590 2.869 1.00 90.88 560 ASP A O 1
ATOM 4469 N N . LEU A 1 561 ? 4.463 -23.594 1.879 1.00 92.25 561 LEU A N 1
ATOM 4470 C CA . LEU A 1 561 ? 4.438 -22.414 2.738 1.00 92.25 561 LEU A CA 1
ATOM 4471 C C . LEU A 1 561 ? 3.162 -21.615 2.467 1.00 92.25 561 LEU A C 1
ATOM 4473 O O . LEU A 1 561 ? 2.819 -21.352 1.313 1.00 92.25 561 LEU A O 1
ATOM 4477 N N . HIS A 1 562 ? 2.478 -21.177 3.527 1.00 91.38 562 HIS A N 1
ATOM 4478 C CA . HIS A 1 562 ? 1.216 -20.437 3.415 1.00 91.38 562 HIS A CA 1
ATOM 4479 C C . HIS A 1 562 ? 1.324 -19.198 2.523 1.00 91.38 562 HIS A C 1
ATOM 4481 O O . HIS A 1 562 ? 0.406 -18.905 1.762 1.00 91.38 562 HIS A O 1
ATOM 4487 N N . PHE A 1 563 ? 2.474 -18.526 2.544 1.00 92.38 563 PHE A N 1
ATOM 4488 C CA . PHE A 1 563 ? 2.765 -17.397 1.669 1.00 92.38 563 PHE A CA 1
ATOM 4489 C C . PHE A 1 563 ? 2.549 -17.713 0.176 1.00 92.38 563 PHE A C 1
ATOM 4491 O O . PHE A 1 563 ? 1.950 -16.915 -0.542 1.00 92.38 563 PHE A O 1
ATOM 4498 N N . PHE A 1 564 ? 2.974 -18.888 -0.295 1.00 93.00 564 PHE A N 1
ATOM 4499 C CA . PHE A 1 564 ? 2.823 -19.302 -1.694 1.00 93.00 564 PHE A CA 1
ATOM 4500 C C . PHE A 1 564 ? 1.518 -20.078 -1.920 1.00 93.00 564 PHE A C 1
ATOM 4502 O O . PHE A 1 564 ? 0.749 -19.781 -2.837 1.00 93.00 564 PHE A O 1
ATOM 4509 N N . LYS A 1 565 ? 1.215 -21.027 -1.028 1.00 90.56 565 LYS A N 1
ATOM 4510 C CA . LYS A 1 565 ? 0.059 -21.928 -1.109 1.00 90.56 565 LYS A CA 1
ATOM 4511 C C . LYS A 1 565 ? -1.284 -21.212 -1.061 1.00 90.56 565 LYS A C 1
ATOM 4513 O O . LYS A 1 565 ? -2.211 -21.611 -1.769 1.00 90.56 565 LYS A O 1
ATOM 4518 N N . ASN A 1 566 ? -1.409 -20.223 -0.177 1.00 90.56 566 ASN A N 1
ATOM 4519 C CA . ASN A 1 566 ? -2.666 -19.540 0.122 1.00 90.56 566 ASN A CA 1
ATOM 4520 C C . ASN A 1 566 ? -2.855 -18.260 -0.711 1.00 90.56 566 ASN A C 1
ATOM 4522 O O . ASN A 1 566 ? -3.778 -17.484 -0.466 1.00 90.56 566 ASN A O 1
ATOM 4526 N N . CYS A 1 567 ? -1.979 -18.020 -1.689 1.00 89.88 567 CYS A N 1
ATOM 4527 C CA . CYS A 1 567 ? -2.056 -16.852 -2.549 1.00 89.88 567 CYS A CA 1
ATOM 4528 C C . CYS A 1 567 ? -3.302 -16.907 -3.447 1.00 89.88 567 CYS A C 1
ATOM 4530 O O . CYS A 1 567 ? -3.582 -17.916 -4.101 1.00 89.88 567 CYS A O 1
ATOM 4532 N N . SER A 1 568 ? -4.047 -15.802 -3.498 1.00 86.50 568 SER A N 1
ATOM 4533 C CA . SER A 1 568 ? -5.292 -15.714 -4.275 1.00 86.50 568 SER A CA 1
ATOM 4534 C C . SER A 1 568 ? -5.063 -15.354 -5.745 1.00 86.50 568 SER A C 1
ATOM 4536 O O . SER A 1 568 ? -5.708 -15.927 -6.632 1.00 86.50 568 SER A O 1
ATOM 4538 N N . SER A 1 569 ? -4.122 -14.440 -5.987 1.00 89.50 569 SER A N 1
ATOM 4539 C CA . SER A 1 569 ? -3.805 -13.832 -7.277 1.00 89.50 569 SER A CA 1
ATOM 4540 C C . SER A 1 569 ? -2.310 -13.520 -7.354 1.00 89.50 569 SER A C 1
ATOM 4542 O O . SER A 1 569 ? -1.711 -13.139 -6.345 1.00 89.50 569 SER A O 1
ATOM 4544 N N . ILE A 1 570 ? -1.728 -13.661 -8.544 1.00 91.12 570 ILE A N 1
ATOM 4545 C CA . ILE A 1 570 ? -0.381 -13.171 -8.848 1.00 91.12 570 ILE A CA 1
ATOM 4546 C C . ILE A 1 570 ? -0.410 -12.275 -10.084 1.00 91.12 570 ILE A C 1
ATOM 4548 O O . ILE A 1 570 ? -1.083 -12.574 -11.077 1.00 91.12 570 ILE A O 1
ATOM 4552 N N . VAL A 1 571 ? 0.373 -11.201 -10.037 1.00 89.00 571 VAL A N 1
ATOM 4553 C CA . VAL A 1 571 ? 0.621 -10.325 -11.186 1.00 89.00 571 VAL A CA 1
ATOM 4554 C C . VAL A 1 571 ? 2.123 -10.268 -11.415 1.00 89.00 571 VAL A C 1
ATOM 4556 O O . VAL A 1 571 ? 2.858 -9.808 -10.548 1.00 89.00 571 VAL A O 1
ATOM 4559 N N . SER A 1 572 ? 2.583 -10.756 -12.562 1.00 89.12 572 SER A N 1
ATOM 4560 C CA . SER A 1 572 ? 3.994 -10.744 -12.939 1.00 89.12 572 SER A CA 1
ATOM 4561 C C . SER A 1 572 ? 4.224 -9.722 -14.048 1.00 89.12 572 SER A C 1
ATOM 4563 O O . SER A 1 572 ? 3.583 -9.787 -15.094 1.00 89.12 572 SER A O 1
ATOM 4565 N N . ILE A 1 573 ? 5.109 -8.762 -13.805 1.00 87.06 573 ILE A N 1
ATOM 4566 C CA . ILE A 1 573 ? 5.523 -7.721 -14.742 1.00 87.06 573 ILE A CA 1
ATOM 4567 C C . ILE A 1 573 ? 6.952 -8.045 -15.173 1.00 87.06 573 ILE A C 1
ATOM 4569 O O . ILE A 1 573 ? 7.858 -8.114 -14.342 1.00 87.06 573 ILE A O 1
ATOM 4573 N N . VAL A 1 574 ? 7.148 -8.231 -16.473 1.00 86.25 574 VAL A N 1
ATOM 4574 C CA . VAL A 1 574 ? 8.459 -8.445 -17.086 1.00 86.25 574 VAL A CA 1
ATOM 4575 C C . VAL A 1 574 ? 8.810 -7.201 -17.888 1.00 86.25 574 VAL A C 1
ATOM 4577 O O . VAL A 1 574 ? 8.129 -6.888 -18.863 1.00 86.25 574 VAL A O 1
ATOM 4580 N N . SER A 1 575 ? 9.858 -6.488 -17.483 1.00 81.12 575 SER A N 1
ATOM 4581 C CA . SER A 1 575 ? 10.361 -5.313 -18.197 1.00 81.12 575 SER A CA 1
ATOM 4582 C C . SER A 1 575 ? 11.568 -5.688 -19.045 1.00 81.12 575 SER A C 1
ATOM 4584 O O . SER A 1 575 ? 12.482 -6.356 -18.566 1.00 81.12 575 SER A O 1
ATOM 4586 N N . LEU A 1 576 ? 11.563 -5.280 -20.311 1.00 78.12 576 LEU A N 1
ATOM 4587 C CA . LEU A 1 576 ? 12.576 -5.592 -21.312 1.00 78.12 576 LEU A CA 1
ATOM 4588 C C . LEU A 1 576 ? 13.263 -4.316 -21.820 1.00 78.12 576 LEU A C 1
ATOM 4590 O O . LEU A 1 576 ? 12.588 -3.300 -22.001 1.00 78.12 576 LEU A O 1
ATOM 4594 N N . PRO A 1 577 ? 14.555 -4.382 -22.181 1.00 75.94 577 PRO A N 1
ATOM 4595 C CA . PRO A 1 577 ? 15.215 -3.345 -22.974 1.00 75.94 577 PRO A CA 1
ATOM 4596 C C . PRO A 1 577 ? 14.580 -3.161 -24.361 1.00 75.94 577 PRO A C 1
ATOM 4598 O O . PRO A 1 577 ? 14.033 -4.107 -24.929 1.00 75.94 577 PRO A O 1
ATOM 4601 N N . LYS A 1 578 ? 14.691 -1.952 -24.932 1.00 67.19 578 LYS A N 1
ATOM 4602 C CA . LYS A 1 578 ? 14.032 -1.528 -26.191 1.00 67.19 578 LYS A CA 1
ATOM 4603 C C . LYS A 1 578 ? 14.292 -2.467 -27.380 1.00 67.19 578 LYS A C 1
ATOM 4605 O O . LYS A 1 578 ? 13.382 -2.712 -28.166 1.00 67.19 578 LYS A O 1
ATOM 4610 N N . ASP A 1 579 ? 15.494 -3.034 -27.468 1.00 68.69 579 ASP A N 1
ATOM 4611 C CA . ASP A 1 579 ? 15.919 -3.893 -28.584 1.00 68.69 579 ASP A CA 1
ATOM 4612 C C . ASP A 1 579 ? 16.056 -5.378 -28.210 1.00 68.69 579 ASP A C 1
ATOM 4614 O O . ASP A 1 579 ? 16.461 -6.203 -29.036 1.00 68.69 579 ASP A O 1
ATOM 4618 N N . TYR A 1 580 ? 15.705 -5.752 -26.976 1.00 73.56 580 TYR A N 1
ATOM 4619 C CA . TYR A 1 580 ? 15.821 -7.131 -26.520 1.00 73.56 580 TYR A CA 1
ATOM 4620 C C . TYR A 1 580 ? 14.526 -7.912 -26.716 1.00 73.56 580 TYR A C 1
ATOM 4622 O O . TYR A 1 580 ? 13.452 -7.492 -26.289 1.00 73.56 580 TYR A O 1
ATOM 4630 N N . LYS A 1 581 ? 14.645 -9.105 -27.312 1.00 73.25 581 LYS A N 1
ATOM 4631 C CA . LYS A 1 581 ? 13.521 -10.023 -27.507 1.00 73.25 581 LYS A CA 1
ATOM 4632 C C . LYS A 1 581 ? 13.590 -11.181 -26.530 1.00 73.25 581 LYS A C 1
ATOM 4634 O O . LYS A 1 581 ? 14.476 -12.025 -26.644 1.00 73.25 581 LYS A O 1
ATOM 4639 N N . LEU A 1 582 ? 12.621 -11.255 -25.618 1.00 75.94 582 LEU A N 1
ATOM 4640 C CA . LEU A 1 582 ? 12.467 -12.420 -24.751 1.00 75.94 582 LEU A CA 1
ATOM 4641 C C . LEU A 1 582 ? 12.045 -13.632 -25.588 1.00 75.94 582 LEU A C 1
ATOM 4643 O O . LEU A 1 582 ? 11.103 -13.548 -26.381 1.00 75.94 582 LEU A O 1
ATOM 4647 N N . SER A 1 583 ? 12.739 -14.760 -25.428 1.00 80.12 583 SER A N 1
ATOM 4648 C CA . SER A 1 583 ? 12.387 -15.969 -26.167 1.00 80.12 583 SER A CA 1
ATOM 4649 C C . SER A 1 583 ? 11.117 -16.614 -25.602 1.00 80.12 583 SER A C 1
ATOM 4651 O O . SER A 1 583 ? 10.859 -16.580 -24.398 1.00 80.12 583 SER A O 1
ATOM 4653 N N . TYR A 1 584 ? 10.337 -17.264 -26.468 1.00 77.50 584 TYR A N 1
ATOM 4654 C CA . TYR A 1 584 ? 9.142 -18.005 -26.054 1.00 77.50 584 TYR A CA 1
ATOM 4655 C C . TYR A 1 584 ? 9.447 -19.091 -25.008 1.00 77.50 584 TYR A C 1
ATOM 4657 O O . TYR A 1 584 ? 8.670 -19.315 -24.081 1.00 77.50 584 TYR A O 1
ATOM 4665 N N . MET A 1 585 ? 10.600 -19.758 -25.140 1.00 81.31 585 MET A N 1
ATOM 4666 C CA . MET A 1 585 ? 11.039 -20.784 -24.190 1.00 81.31 585 MET A CA 1
ATOM 4667 C C . MET A 1 585 ? 11.269 -20.196 -22.796 1.00 81.31 585 MET A C 1
ATOM 4669 O O . MET A 1 585 ? 10.860 -20.802 -21.810 1.00 81.31 585 MET A O 1
ATOM 4673 N N . ASP A 1 586 ? 11.883 -19.016 -22.728 1.00 85.00 586 ASP A N 1
ATOM 4674 C CA . ASP A 1 586 ? 12.202 -18.323 -21.480 1.00 85.00 586 ASP A CA 1
ATOM 4675 C C . ASP A 1 586 ? 10.923 -17.867 -20.762 1.00 85.00 586 ASP A C 1
ATOM 4677 O O . ASP A 1 586 ? 10.753 -18.119 -19.568 1.00 85.00 586 ASP A O 1
ATOM 4681 N N . LEU A 1 587 ? 9.964 -17.298 -21.503 1.00 83.06 587 LEU A N 1
ATOM 4682 C CA . LEU A 1 587 ? 8.666 -16.906 -20.950 1.00 83.06 587 LEU A CA 1
ATOM 4683 C C . LEU A 1 587 ? 7.868 -18.118 -20.438 1.00 83.06 587 LEU A C 1
ATOM 4685 O O . LEU A 1 587 ? 7.318 -18.083 -19.338 1.00 83.06 587 LEU A O 1
ATOM 4689 N N . ASN A 1 588 ? 7.825 -19.216 -21.198 1.00 85.62 588 ASN A N 1
ATOM 4690 C CA . ASN A 1 588 ? 7.154 -20.442 -20.760 1.00 85.62 588 ASN A CA 1
ATOM 4691 C C . ASN A 1 588 ? 7.814 -21.075 -19.533 1.00 85.62 588 ASN A C 1
ATOM 4693 O O . ASN A 1 588 ? 7.121 -21.630 -18.675 1.00 85.62 588 ASN A O 1
ATOM 4697 N N . ARG A 1 589 ? 9.142 -20.989 -19.425 1.00 88.94 589 ARG A N 1
ATOM 4698 C CA . ARG A 1 589 ? 9.881 -21.462 -18.252 1.00 88.94 589 ARG A CA 1
ATOM 4699 C C . ARG A 1 589 ? 9.513 -20.648 -17.013 1.00 88.94 589 ARG A C 1
ATOM 4701 O O . ARG A 1 589 ? 9.156 -21.235 -15.996 1.00 88.94 589 ARG A O 1
ATOM 4708 N N . LEU A 1 590 ? 9.452 -19.320 -17.131 1.00 89.25 590 LEU A N 1
ATOM 4709 C CA . LEU A 1 590 ? 8.963 -18.437 -16.067 1.00 89.25 590 LEU A CA 1
ATOM 4710 C C . LEU A 1 590 ? 7.516 -18.768 -15.660 1.00 89.25 590 LEU A C 1
ATOM 4712 O O . LEU A 1 590 ? 7.215 -18.897 -14.472 1.00 89.25 590 LEU A O 1
ATOM 4716 N N . LYS A 1 591 ? 6.617 -18.966 -16.634 1.00 88.69 591 LYS A N 1
ATOM 4717 C CA . LYS A 1 591 ? 5.230 -19.392 -16.370 1.00 88.69 591 LYS A CA 1
ATOM 4718 C C . LYS A 1 591 ? 5.183 -20.727 -15.623 1.00 88.69 591 LYS A C 1
ATOM 4720 O O . LYS A 1 591 ? 4.369 -20.889 -14.718 1.00 88.69 591 LYS A O 1
ATOM 4725 N N . THR A 1 592 ? 6.059 -21.668 -15.971 1.00 91.00 592 THR A N 1
ATOM 4726 C CA . THR A 1 592 ? 6.157 -22.978 -15.307 1.00 91.00 592 THR A CA 1
ATOM 4727 C C . THR A 1 592 ? 6.564 -22.827 -13.843 1.00 91.00 592 THR A C 1
ATOM 4729 O O . THR A 1 592 ? 5.878 -23.370 -12.979 1.00 91.00 592 THR A O 1
ATOM 4732 N N . HIS A 1 593 ? 7.593 -22.025 -13.552 1.00 92.31 593 HIS A N 1
ATOM 4733 C CA . HIS A 1 593 ? 8.018 -21.718 -12.181 1.00 92.31 593 HIS A CA 1
ATOM 4734 C C . HIS A 1 593 ? 6.907 -21.086 -11.349 1.00 92.31 593 HIS A C 1
ATOM 4736 O O . HIS A 1 593 ? 6.584 -21.570 -10.264 1.00 92.31 593 HIS A O 1
ATOM 4742 N N . LEU A 1 594 ? 6.251 -20.056 -11.887 1.00 90.69 594 LEU A N 1
ATOM 4743 C CA . LEU A 1 594 ? 5.132 -19.396 -11.215 1.00 90.69 594 LEU A CA 1
ATOM 4744 C C . LEU A 1 594 ? 3.963 -20.363 -10.985 1.00 90.69 594 LEU A C 1
ATOM 4746 O O . LEU A 1 594 ? 3.343 -20.355 -9.926 1.00 90.69 594 LEU A O 1
ATOM 4750 N N . ASN A 1 595 ? 3.666 -21.244 -11.938 1.00 89.75 595 ASN A N 1
ATOM 4751 C CA . ASN A 1 595 ? 2.604 -22.232 -11.772 1.00 89.75 595 ASN A CA 1
ATOM 4752 C C . ASN A 1 595 ? 2.931 -23.305 -10.734 1.00 89.75 595 ASN A C 1
ATOM 4754 O O . ASN A 1 595 ? 2.032 -23.722 -10.003 1.00 89.75 595 ASN A O 1
ATOM 4758 N N . ALA A 1 596 ? 4.189 -23.731 -10.664 1.00 91.50 596 ALA A N 1
ATOM 4759 C CA . ALA A 1 596 ? 4.646 -24.728 -9.710 1.00 91.50 596 ALA A CA 1
ATOM 4760 C C . ALA A 1 596 ? 4.696 -24.171 -8.279 1.00 91.50 596 ALA A C 1
ATOM 4762 O O . ALA A 1 596 ? 4.265 -24.848 -7.343 1.00 91.50 596 ALA A O 1
ATOM 4763 N N . LEU A 1 597 ? 5.178 -22.933 -8.115 1.00 92.81 597 LEU A N 1
ATOM 4764 C CA . LEU A 1 597 ? 5.290 -22.278 -6.813 1.00 92.81 597 LEU A CA 1
ATOM 4765 C C . LEU A 1 597 ? 3.929 -21.824 -6.268 1.00 92.81 597 LEU A C 1
ATOM 4767 O O . LEU A 1 597 ? 3.689 -21.932 -5.068 1.00 92.81 597 LEU A O 1
ATOM 4771 N N . PHE A 1 598 ? 3.023 -21.377 -7.145 1.00 91.19 598 PHE A N 1
ATOM 4772 C CA . PHE A 1 598 ? 1.699 -20.856 -6.791 1.00 91.19 598 PHE A CA 1
ATOM 4773 C C . PHE A 1 598 ? 0.567 -21.772 -7.315 1.00 91.19 598 PHE A C 1
ATOM 4775 O O . PHE A 1 598 ? -0.087 -21.465 -8.326 1.00 91.19 598 PHE A O 1
ATOM 4782 N N . PRO A 1 599 ? 0.317 -22.924 -6.657 1.00 82.94 599 PRO A N 1
ATOM 4783 C CA . PRO A 1 599 ? -0.558 -23.970 -7.190 1.00 82.94 599 PRO A CA 1
ATOM 4784 C C . PRO A 1 599 ? -2.059 -23.646 -7.111 1.00 82.94 599 PRO A C 1
ATOM 4786 O O . PRO A 1 599 ? -2.812 -24.068 -7.983 1.00 82.94 599 PRO A O 1
ATOM 4789 N N . ASN A 1 600 ? -2.508 -22.898 -6.093 1.00 81.75 600 ASN A N 1
ATOM 4790 C CA . ASN A 1 600 ? -3.938 -22.647 -5.825 1.00 81.75 600 ASN A CA 1
ATOM 4791 C C . ASN A 1 600 ? -4.411 -21.250 -6.257 1.00 81.75 600 ASN A C 1
ATOM 4793 O O . ASN A 1 600 ? -5.476 -20.786 -5.845 1.00 81.75 600 ASN A O 1
ATOM 4797 N N . THR A 1 601 ? -3.602 -20.543 -7.038 1.00 81.69 601 THR A N 1
ATOM 4798 C CA . THR A 1 601 ? -3.908 -19.175 -7.449 1.00 81.69 601 THR A CA 1
ATOM 4799 C C . THR A 1 601 ? -4.977 -19.169 -8.532 1.00 81.69 601 THR A C 1
ATOM 4801 O O . THR A 1 601 ? -4.848 -19.849 -9.549 1.00 81.69 601 THR A O 1
ATOM 4804 N N . THR A 1 602 ? -6.025 -18.380 -8.306 1.00 69.06 602 THR A N 1
ATOM 4805 C CA . THR A 1 602 ? -7.201 -18.303 -9.187 1.00 69.06 602 THR A CA 1
ATOM 4806 C C . THR A 1 602 ? -6.986 -17.378 -10.382 1.00 69.06 602 THR A C 1
ATOM 4808 O O . THR A 1 602 ? -7.465 -17.667 -11.475 1.00 69.06 602 THR A O 1
ATOM 4811 N N . LEU A 1 603 ? -6.231 -16.293 -10.186 1.00 76.44 603 LEU A N 1
ATOM 4812 C CA . LEU A 1 603 ? -5.932 -15.285 -11.198 1.00 76.44 603 LEU A CA 1
ATOM 4813 C C . LEU A 1 603 ? -4.417 -15.158 -11.366 1.00 76.44 603 LEU A C 1
ATOM 4815 O O . LEU A 1 603 ? -3.699 -14.887 -10.406 1.00 76.44 603 LEU A O 1
ATOM 4819 N N . LYS A 1 604 ? -3.930 -15.361 -12.590 1.00 84.19 604 LYS A N 1
ATOM 4820 C CA . LYS A 1 604 ? -2.519 -15.189 -12.948 1.00 84.19 604 LYS A CA 1
ATOM 4821 C C . LYS A 1 604 ? -2.451 -14.223 -14.114 1.00 84.19 604 LYS A C 1
ATOM 4823 O O . LYS A 1 604 ? -3.009 -14.513 -15.171 1.00 84.19 604 LYS A O 1
ATOM 4828 N N . ARG A 1 605 ? -1.807 -13.076 -13.915 1.00 82.31 605 ARG A N 1
ATOM 4829 C CA . ARG A 1 605 ? -1.621 -12.072 -14.967 1.00 82.31 605 ARG A CA 1
ATOM 4830 C C . ARG A 1 605 ? -0.152 -11.865 -15.269 1.00 82.31 605 ARG A C 1
ATOM 4832 O O . ARG A 1 605 ? 0.679 -11.871 -14.363 1.00 82.31 605 ARG A O 1
ATOM 4839 N N . TYR A 1 606 ? 0.129 -11.654 -16.546 1.00 81.56 606 TYR A N 1
ATOM 4840 C CA . TYR A 1 606 ? 1.461 -11.420 -17.077 1.00 81.56 606 TYR A CA 1
ATOM 4841 C C . TYR A 1 606 ? 1.425 -10.125 -17.875 1.00 81.56 606 TYR A C 1
ATOM 4843 O O . TYR A 1 606 ? 0.654 -10.026 -18.823 1.00 81.56 606 TYR A O 1
ATOM 4851 N N . ALA A 1 607 ? 2.242 -9.155 -17.483 1.00 78.44 607 ALA A N 1
ATOM 4852 C CA . ALA A 1 607 ? 2.423 -7.901 -18.194 1.00 78.44 607 ALA A CA 1
ATOM 4853 C C . ALA A 1 607 ? 3.842 -7.858 -18.760 1.00 78.44 607 ALA A C 1
ATOM 4855 O O . ALA A 1 607 ? 4.805 -8.140 -18.046 1.00 78.44 607 ALA A O 1
ATOM 4856 N N . LEU A 1 608 ? 3.971 -7.511 -20.038 1.00 76.56 608 LEU A N 1
ATOM 4857 C CA . LEU A 1 608 ? 5.260 -7.381 -20.710 1.00 76.56 608 LEU A CA 1
ATOM 4858 C C . LEU A 1 608 ? 5.476 -5.921 -21.104 1.00 76.56 608 LEU A C 1
ATOM 4860 O O . LEU A 1 608 ? 4.734 -5.383 -21.922 1.00 76.56 608 LEU A O 1
ATOM 4864 N N . VAL A 1 609 ? 6.506 -5.300 -20.541 1.00 73.69 609 VAL A N 1
ATOM 4865 C CA . VAL A 1 609 ? 6.854 -3.892 -20.755 1.00 73.69 609 VAL A CA 1
ATOM 4866 C C . VAL A 1 609 ? 8.143 -3.827 -21.561 1.00 73.69 609 VAL A C 1
ATOM 4868 O O . VAL A 1 609 ? 9.082 -4.557 -21.267 1.00 73.69 609 VAL A O 1
ATOM 4871 N N . ILE A 1 610 ? 8.210 -2.979 -22.588 1.00 69.81 610 ILE A N 1
ATOM 4872 C CA . ILE A 1 610 ? 9.376 -2.891 -23.481 1.00 69.81 610 ILE A CA 1
ATOM 4873 C C . ILE A 1 610 ? 9.915 -1.463 -23.498 1.00 69.81 610 ILE A C 1
ATOM 4875 O O . ILE A 1 610 ? 9.162 -0.511 -23.709 1.00 69.81 610 ILE A O 1
ATOM 4879 N N . GLY A 1 611 ? 11.230 -1.331 -23.337 1.00 62.50 611 GLY A N 1
ATOM 4880 C CA . GLY A 1 611 ? 11.967 -0.072 -23.406 1.00 62.50 611 GLY A CA 1
ATOM 4881 C C . GLY A 1 611 ? 11.851 0.801 -22.159 1.00 62.50 611 GLY A C 1
ATOM 4882 O O . GLY A 1 611 ? 12.115 1.993 -22.250 1.00 62.50 611 GLY A O 1
ATOM 4883 N N . ALA A 1 612 ? 11.432 0.236 -21.023 1.00 61.69 612 ALA A N 1
ATOM 4884 C CA . ALA A 1 612 ? 11.322 0.967 -19.760 1.00 61.69 612 ALA A CA 1
ATOM 4885 C C . ALA A 1 612 ? 12.594 0.882 -18.897 1.00 61.69 612 ALA A C 1
ATOM 4887 O O . ALA A 1 612 ? 12.892 1.824 -18.164 1.00 61.69 612 ALA A O 1
ATOM 4888 N N . SER A 1 613 ? 13.365 -0.205 -19.008 1.00 65.44 613 SER A N 1
ATOM 4889 C CA . SER A 1 613 ? 14.644 -0.395 -18.311 1.00 65.44 613 SER A CA 1
ATOM 4890 C C . SER A 1 613 ? 15.763 -0.744 -19.294 1.00 65.44 613 SER A C 1
ATOM 4892 O O . SER A 1 613 ? 15.517 -1.331 -20.348 1.00 65.44 613 SER A O 1
ATOM 4894 N N . ALA A 1 614 ? 17.001 -0.400 -18.931 1.00 69.81 614 ALA A N 1
ATOM 4895 C CA . ALA A 1 614 ? 18.207 -0.837 -19.633 1.00 69.81 614 ALA A CA 1
ATOM 4896 C C . ALA A 1 614 ? 18.489 -2.339 -19.440 1.00 69.81 614 ALA A C 1
ATOM 4898 O O . ALA A 1 614 ? 19.197 -2.946 -20.244 1.00 69.81 614 ALA A O 1
ATOM 4899 N N . ASN A 1 615 ? 17.904 -2.945 -18.406 1.00 81.56 615 ASN A N 1
ATOM 4900 C CA . ASN A 1 615 ? 18.065 -4.352 -18.064 1.00 81.56 615 ASN A CA 1
ATOM 4901 C C . ASN A 1 615 ? 16.731 -5.100 -18.172 1.00 81.56 615 ASN A C 1
ATOM 4903 O O . ASN A 1 615 ? 15.654 -4.504 -18.228 1.00 81.56 615 ASN A O 1
ATOM 4907 N N . LEU A 1 616 ? 16.804 -6.429 -18.164 1.00 86.06 616 LEU A N 1
ATOM 4908 C CA . LEU A 1 616 ? 15.627 -7.264 -17.969 1.00 86.06 616 LEU A CA 1
ATOM 4909 C C . LEU A 1 616 ? 15.273 -7.270 -16.485 1.00 86.06 616 LEU A C 1
ATOM 4911 O O . LEU A 1 616 ? 16.101 -7.684 -15.675 1.00 86.06 616 LEU A O 1
ATOM 4915 N N . SER A 1 617 ? 14.041 -6.914 -16.136 1.00 87.31 617 SER A N 1
ATOM 4916 C CA . SER A 1 617 ? 13.562 -7.020 -14.760 1.00 87.31 617 SER A CA 1
ATOM 4917 C C . SER A 1 617 ? 12.291 -7.855 -14.642 1.00 87.31 617 SER A C 1
ATOM 4919 O O . SER A 1 617 ? 11.464 -7.916 -15.555 1.00 87.31 617 SER A O 1
ATOM 4921 N N . LEU A 1 618 ? 12.165 -8.536 -13.507 1.00 91.06 618 LEU A N 1
ATOM 4922 C CA . LEU A 1 618 ? 11.026 -9.358 -13.134 1.00 91.06 618 LEU A CA 1
ATOM 4923 C C . LEU A 1 618 ? 10.473 -8.840 -11.809 1.00 91.06 618 LEU A C 1
ATOM 4925 O O . LEU A 1 618 ? 11.136 -8.951 -10.782 1.00 91.06 618 LEU A O 1
ATOM 4929 N N . THR A 1 619 ? 9.243 -8.336 -11.827 1.00 91.31 619 THR A N 1
ATOM 4930 C CA . THR A 1 619 ? 8.470 -8.005 -10.625 1.00 91.31 619 THR A CA 1
ATOM 4931 C C . THR A 1 619 ? 7.298 -8.973 -10.516 1.00 91.31 619 THR A C 1
ATOM 4933 O O . THR A 1 619 ? 6.504 -9.089 -11.442 1.00 91.31 619 THR A O 1
ATOM 4936 N N . THR A 1 620 ? 7.138 -9.650 -9.382 1.00 92.62 620 THR A N 1
ATOM 4937 C CA . THR A 1 620 ? 5.972 -10.498 -9.094 1.00 92.62 620 THR A CA 1
ATOM 4938 C C . THR A 1 620 ? 5.254 -9.993 -7.848 1.00 92.62 620 THR A C 1
ATOM 4940 O O . THR A 1 620 ? 5.832 -9.929 -6.768 1.00 92.62 620 THR A O 1
ATOM 4943 N N . LEU A 1 621 ? 3.979 -9.641 -8.000 1.00 92.50 621 LEU A N 1
ATOM 4944 C CA . LEU A 1 621 ? 3.091 -9.213 -6.923 1.00 92.50 621 LEU A CA 1
ATOM 4945 C C . LEU A 1 621 ? 2.305 -10.421 -6.403 1.00 92.50 621 LEU A C 1
ATOM 4947 O O . LEU A 1 621 ? 1.584 -11.066 -7.165 1.00 92.50 621 LEU A O 1
ATOM 4951 N N . VAL A 1 622 ? 2.437 -10.712 -5.109 1.00 93.94 622 VAL A N 1
ATOM 4952 C CA . VAL A 1 622 ? 1.799 -11.844 -4.418 1.00 93.94 622 VAL A CA 1
ATOM 4953 C C . VAL A 1 622 ? 0.675 -11.323 -3.528 1.00 93.94 622 VAL A C 1
ATOM 4955 O O . VAL A 1 622 ? 0.929 -10.515 -2.638 1.00 93.94 622 VAL A O 1
ATOM 4958 N N . VAL A 1 623 ? -0.563 -11.777 -3.750 1.00 92.75 623 VAL A N 1
ATOM 4959 C CA . VAL A 1 623 ? -1.769 -11.127 -3.201 1.00 92.75 623 VAL A CA 1
ATOM 4960 C C . VAL A 1 623 ? -2.479 -11.973 -2.130 1.00 92.75 623 VAL A C 1
ATOM 4962 O O . VAL A 1 623 ? -2.682 -13.185 -2.280 1.00 92.75 623 VAL A O 1
ATOM 4965 N N . LYS A 1 624 ? -2.944 -11.297 -1.073 1.00 92.38 624 LYS A N 1
ATOM 4966 C CA . LYS A 1 624 ? -3.604 -11.763 0.164 1.00 92.38 624 LYS A CA 1
ATOM 4967 C C . LYS A 1 624 ? -2.729 -12.562 1.122 1.00 92.38 624 LYS A C 1
ATOM 4969 O O . LYS A 1 624 ? -2.645 -12.195 2.289 1.00 92.38 624 LYS A O 1
ATOM 4974 N N . SER A 1 625 ? -2.055 -13.609 0.659 1.00 92.62 625 SER A N 1
ATOM 4975 C CA . SER A 1 625 ? -1.217 -14.471 1.506 1.00 92.62 625 SER A CA 1
ATOM 4976 C C . SER A 1 625 ? -0.079 -13.789 2.287 1.00 92.62 625 SER A C 1
ATOM 4978 O O . SER A 1 625 ? 0.295 -14.356 3.315 1.00 92.62 625 SER A O 1
ATOM 4980 N N . PRO A 1 626 ? 0.439 -12.591 1.928 1.00 94.12 626 PRO A N 1
ATOM 4981 C CA . PRO A 1 626 ? 1.429 -11.891 2.753 1.00 94.12 626 PRO A CA 1
ATOM 4982 C C . PRO A 1 626 ? 0.996 -11.639 4.203 1.00 94.12 626 PRO A C 1
ATOM 4984 O O . PRO A 1 626 ? 1.848 -11.563 5.085 1.00 94.12 626 PRO A O 1
ATOM 4987 N N . CYS A 1 627 ? -0.311 -11.572 4.485 1.00 93.25 627 CYS A N 1
ATOM 4988 C CA . CYS A 1 627 ? -0.813 -11.439 5.858 1.00 93.25 627 CYS A CA 1
ATOM 4989 C C . CYS A 1 627 ? -0.586 -12.673 6.747 1.00 93.25 627 CYS A C 1
ATOM 4991 O O . CYS A 1 627 ? -0.780 -12.596 7.956 1.00 93.25 627 CYS A O 1
ATOM 4993 N N . LEU A 1 628 ? -0.185 -13.802 6.154 1.00 93.00 628 LEU A N 1
ATOM 4994 C CA . LEU A 1 628 ? 0.170 -15.036 6.857 1.00 93.00 628 LEU A CA 1
ATOM 4995 C C . LEU A 1 628 ? 1.680 -15.160 7.108 1.00 93.00 628 LEU A C 1
ATOM 4997 O O . LEU A 1 628 ? 2.116 -16.205 7.584 1.00 93.00 628 LEU A O 1
ATOM 5001 N N . SER A 1 629 ? 2.471 -14.141 6.756 1.00 92.06 629 SER A N 1
ATOM 5002 C CA . SER A 1 629 ? 3.892 -14.088 7.116 1.00 92.06 629 SER A CA 1
ATOM 5003 C C . SER A 1 629 ? 4.071 -13.909 8.623 1.00 92.06 629 SER A C 1
ATOM 5005 O O . SER A 1 629 ? 3.252 -13.264 9.290 1.00 92.06 629 SER A O 1
ATOM 5007 N N . ASP A 1 630 ? 5.170 -14.449 9.148 1.00 88.69 630 ASP A N 1
ATOM 5008 C CA . ASP A 1 630 ? 5.503 -14.354 10.573 1.00 88.69 630 ASP A CA 1
ATOM 5009 C C . ASP A 1 630 ? 5.612 -12.884 11.022 1.00 88.69 630 ASP A C 1
ATOM 5011 O O . ASP A 1 630 ? 5.089 -12.512 12.075 1.00 88.69 630 ASP A O 1
ATOM 5015 N N . ASP A 1 631 ? 6.201 -12.027 10.186 1.00 86.56 631 ASP A N 1
ATOM 5016 C CA . ASP A 1 631 ? 6.362 -10.591 10.432 1.00 86.56 631 ASP A CA 1
ATOM 5017 C C . ASP A 1 631 ? 5.009 -9.883 10.610 1.00 86.56 631 ASP A C 1
ATOM 5019 O O . ASP A 1 631 ? 4.773 -9.170 11.590 1.00 86.56 631 ASP A O 1
ATOM 5023 N N . PHE A 1 632 ? 4.076 -10.119 9.685 1.00 92.00 632 PHE A N 1
ATOM 5024 C CA . PHE A 1 632 ? 2.756 -9.493 9.712 1.00 92.00 632 PHE A CA 1
ATOM 5025 C C . PHE A 1 632 ? 1.944 -9.927 10.939 1.00 92.00 632 PHE A C 1
ATOM 5027 O O . PHE A 1 632 ? 1.340 -9.094 11.624 1.00 92.00 632 PHE A O 1
ATOM 5034 N N . LEU A 1 633 ? 1.949 -11.229 11.239 1.00 92.31 633 LEU A N 1
ATOM 5035 C CA . LEU A 1 633 ? 1.251 -11.788 12.397 1.00 92.31 633 LEU A CA 1
ATOM 5036 C C . LEU A 1 633 ? 1.839 -11.269 13.711 1.00 92.31 633 LEU A C 1
ATOM 5038 O O . LEU A 1 633 ? 1.084 -10.921 14.620 1.00 92.31 633 LEU A O 1
ATOM 5042 N N . THR A 1 634 ? 3.166 -11.147 13.790 1.00 90.81 634 THR A N 1
ATOM 5043 C CA . THR A 1 634 ? 3.866 -10.616 14.966 1.00 90.81 634 THR A CA 1
ATOM 5044 C C . THR A 1 634 ? 3.445 -9.180 15.266 1.00 90.81 634 THR A C 1
ATOM 5046 O O . THR A 1 634 ? 3.159 -8.856 16.418 1.00 90.81 634 THR A O 1
ATOM 5049 N N . LEU A 1 635 ? 3.330 -8.323 14.246 1.00 92.75 635 LEU A N 1
ATOM 5050 C CA . LEU A 1 635 ? 2.890 -6.934 14.419 1.00 92.75 635 LEU A CA 1
ATOM 5051 C C . LEU A 1 635 ? 1.441 -6.846 14.927 1.00 92.75 635 LEU A C 1
ATOM 5053 O O . LEU A 1 635 ? 1.162 -6.105 15.873 1.00 92.75 635 LEU A O 1
ATOM 5057 N N . ILE A 1 636 ? 0.517 -7.624 14.350 1.00 94.12 636 ILE A N 1
ATOM 5058 C CA . ILE A 1 636 ? -0.881 -7.668 14.814 1.00 94.12 636 ILE A CA 1
ATOM 5059 C C . ILE A 1 636 ? -0.968 -8.182 16.254 1.00 94.12 636 ILE A C 1
ATOM 5061 O O . ILE A 1 636 ? -1.643 -7.570 17.086 1.00 94.12 636 ILE A O 1
ATOM 5065 N N . LEU A 1 637 ? -0.268 -9.273 16.568 1.00 92.00 637 LEU A N 1
ATOM 5066 C CA . LEU A 1 637 ? -0.237 -9.848 17.910 1.00 92.00 637 LEU A CA 1
ATOM 5067 C C . LEU A 1 637 ? 0.333 -8.853 18.926 1.00 92.00 637 LEU A C 1
ATOM 5069 O O . LEU A 1 637 ? -0.258 -8.645 19.985 1.00 92.00 637 LEU A O 1
ATOM 5073 N N . ALA A 1 638 ? 1.432 -8.177 18.581 1.00 89.94 638 ALA A N 1
ATOM 5074 C CA . ALA A 1 638 ? 2.056 -7.165 19.424 1.00 89.94 638 ALA A CA 1
ATOM 5075 C C . ALA A 1 638 ? 1.082 -6.036 19.780 1.00 89.94 638 ALA A C 1
ATOM 5077 O O . ALA A 1 638 ? 1.050 -5.605 20.936 1.00 89.94 638 ALA A O 1
ATOM 5078 N N . TYR A 1 639 ? 0.274 -5.593 18.816 1.00 93.06 639 TYR A N 1
ATOM 5079 C CA . TYR A 1 639 ? -0.778 -4.607 19.033 1.00 93.06 639 TYR A CA 1
ATOM 5080 C C . TYR A 1 639 ? -1.905 -5.145 19.928 1.00 93.06 639 TYR A C 1
ATOM 5082 O O . TYR A 1 639 ? -2.214 -4.527 20.949 1.00 93.06 639 TYR A O 1
ATOM 5090 N N . ILE A 1 640 ? -2.482 -6.311 19.614 1.00 93.38 640 ILE A N 1
ATOM 5091 C CA . ILE A 1 640 ? -3.596 -6.894 20.386 1.00 93.38 640 ILE A CA 1
ATOM 5092 C C . ILE A 1 640 ? -3.171 -7.153 21.837 1.00 93.38 640 ILE A C 1
ATOM 5094 O O . ILE A 1 640 ? -3.836 -6.696 22.772 1.00 93.38 640 ILE A O 1
ATOM 5098 N N . LYS A 1 641 ? -2.019 -7.800 22.044 1.00 90.69 641 LYS A N 1
ATOM 5099 C CA . LYS A 1 641 ? -1.483 -8.104 23.377 1.00 90.69 641 LYS A CA 1
ATOM 5100 C C . LYS A 1 641 ? -1.241 -6.843 24.201 1.00 90.69 641 LYS A C 1
ATOM 5102 O O . LYS A 1 641 ? -1.496 -6.810 25.402 1.00 90.69 641 LYS A O 1
ATOM 5107 N N . ARG A 1 642 ? -0.769 -5.759 23.581 1.00 88.44 642 ARG A N 1
ATOM 5108 C CA . ARG A 1 642 ? -0.412 -4.535 24.315 1.00 88.44 642 ARG A CA 1
ATOM 5109 C C . ARG A 1 642 ? -1.584 -3.578 24.517 1.00 88.44 642 ARG A C 1
ATOM 5111 O O . ARG A 1 642 ? -1.582 -2.898 25.547 1.00 88.44 642 ARG A O 1
ATOM 5118 N N . CYS A 1 643 ? -2.545 -3.526 23.599 1.00 90.81 643 CYS A N 1
ATOM 5119 C CA . CYS A 1 643 ? -3.631 -2.542 23.607 1.00 90.81 643 CYS A CA 1
ATOM 5120 C C . CYS A 1 643 ? -5.009 -3.117 23.955 1.00 90.81 643 CYS A C 1
ATOM 5122 O O . CYS A 1 643 ? -5.852 -2.344 24.405 1.00 90.81 643 CYS A O 1
ATOM 5124 N N . PHE A 1 644 ? -5.244 -4.422 23.798 1.00 92.69 644 PHE A N 1
ATOM 5125 C CA . PHE A 1 644 ? -6.538 -5.051 24.089 1.00 92.69 644 PHE A CA 1
ATOM 5126 C C . PHE A 1 644 ? -6.505 -6.041 25.247 1.00 92.69 644 PHE A C 1
ATOM 5128 O O . PHE A 1 644 ? -7.482 -6.080 25.991 1.00 92.69 644 PHE A O 1
ATOM 5135 N N . ALA A 1 645 ? -5.428 -6.812 25.425 1.00 90.75 645 ALA A N 1
ATOM 5136 C CA . ALA A 1 645 ? -5.380 -7.851 26.455 1.00 90.75 645 ALA A CA 1
ATOM 5137 C C . ALA A 1 645 ? -5.715 -7.311 27.855 1.00 90.75 645 ALA A C 1
ATOM 5139 O O . ALA A 1 645 ? -5.280 -6.220 28.247 1.00 90.75 645 ALA A O 1
ATOM 5140 N N . ASN A 1 646 ? -6.504 -8.080 28.600 1.00 89.69 646 ASN A N 1
ATOM 5141 C CA . ASN A 1 646 ? -6.803 -7.801 29.999 1.00 89.69 646 ASN A CA 1
ATOM 5142 C C . ASN A 1 646 ? -5.564 -8.037 30.889 1.00 89.69 646 ASN A C 1
ATOM 5144 O O . ASN A 1 646 ? -4.579 -8.643 30.471 1.00 89.69 646 ASN A O 1
ATOM 5148 N N . ASP A 1 647 ? -5.608 -7.589 32.145 1.00 83.94 647 ASP A N 1
ATOM 5149 C CA . ASP A 1 647 ? -4.452 -7.696 33.050 1.00 83.94 647 ASP A CA 1
ATOM 5150 C C . ASP A 1 647 ? -4.025 -9.146 33.357 1.00 83.94 647 ASP A C 1
ATOM 5152 O O . ASP A 1 647 ? -2.905 -9.362 33.813 1.00 83.94 647 ASP A O 1
ATOM 5156 N N . GLN A 1 648 ? -4.894 -10.132 33.101 1.00 80.56 648 GLN A N 1
ATOM 5157 C CA . GLN A 1 648 ? -4.621 -11.552 33.347 1.00 80.56 648 GLN A CA 1
ATOM 5158 C C . GLN A 1 648 ? -3.813 -12.197 32.214 1.00 80.56 648 GLN A C 1
ATOM 5160 O O . GLN A 1 648 ? -2.909 -12.971 32.492 1.00 80.56 648 GLN A O 1
ATOM 5165 N N . THR A 1 649 ? -4.110 -11.848 30.961 1.00 82.19 649 THR A N 1
ATOM 5166 C CA . THR A 1 649 ? -3.559 -12.488 29.744 1.00 82.19 649 THR A CA 1
ATOM 5167 C C . THR A 1 649 ? -2.476 -11.657 29.056 1.00 82.19 649 THR A C 1
ATOM 5169 O O . THR A 1 649 ? -1.843 -12.079 28.094 1.00 82.19 649 THR A O 1
ATOM 5172 N N . ARG A 1 650 ? -2.245 -10.429 29.530 1.00 78.00 650 ARG A N 1
ATOM 5173 C CA . ARG A 1 650 ? -1.272 -9.510 28.929 1.00 78.00 650 ARG A CA 1
ATOM 5174 C C . ARG A 1 650 ? 0.182 -9.961 29.076 1.00 78.00 650 ARG A C 1
ATOM 5176 O O . ARG A 1 650 ? 1.013 -9.583 28.249 1.00 78.00 650 ARG A O 1
ATOM 5183 N N . TYR A 1 651 ? 0.496 -10.678 30.153 1.00 78.56 651 TYR A N 1
ATOM 5184 C CA . TYR A 1 651 ? 1.872 -10.965 30.574 1.00 78.56 651 TYR A CA 1
ATOM 5185 C C . TYR A 1 651 ? 2.300 -12.419 30.364 1.00 78.56 651 TYR A C 1
ATOM 5187 O O . TYR A 1 651 ? 3.466 -12.724 30.596 1.00 78.56 651 TYR A O 1
ATOM 5195 N N . ASP A 1 652 ? 1.390 -13.296 29.946 1.00 82.38 652 ASP A N 1
ATOM 5196 C CA . ASP A 1 652 ? 1.690 -14.692 29.640 1.00 82.38 652 ASP A CA 1
ATOM 5197 C C . ASP A 1 652 ? 1.625 -14.961 28.127 1.00 82.38 652 ASP A C 1
ATOM 5199 O O . ASP A 1 652 ? 1.293 -14.079 27.327 1.00 82.38 652 ASP A O 1
ATOM 5203 N N . ASP A 1 653 ? 1.990 -16.178 27.731 1.00 85.62 653 ASP A N 1
ATOM 5204 C CA . ASP A 1 653 ? 1.979 -16.616 26.330 1.00 85.62 653 ASP A CA 1
ATOM 5205 C C . ASP A 1 653 ? 0.605 -17.178 25.917 1.00 85.62 653 ASP A C 1
ATOM 5207 O O . ASP A 1 653 ? 0.415 -17.604 24.778 1.00 85.62 653 ASP A O 1
ATOM 5211 N N . SER A 1 654 ? -0.391 -17.139 26.817 1.00 88.00 654 SER A N 1
ATOM 5212 C CA . SER A 1 654 ? -1.717 -17.722 26.575 1.00 88.00 654 SER A CA 1
ATOM 5213 C C . SER A 1 654 ? -2.421 -17.065 25.390 1.00 88.00 654 SER A C 1
ATOM 5215 O O . SER A 1 654 ? -3.041 -17.748 24.577 1.00 88.00 654 SER A O 1
ATOM 5217 N N . LEU A 1 655 ? -2.293 -15.740 25.255 1.00 88.75 655 LEU A N 1
ATOM 5218 C CA . LEU A 1 655 ? -2.854 -15.002 24.128 1.00 88.75 655 LEU A CA 1
ATOM 5219 C C . LEU A 1 655 ? -2.125 -15.314 22.820 1.00 88.75 655 LEU A C 1
ATOM 5221 O O . LEU A 1 655 ? -2.758 -15.326 21.768 1.00 88.75 655 LEU A O 1
ATOM 5225 N N . ASP A 1 656 ? -0.822 -15.582 22.873 1.00 89.69 656 ASP A N 1
ATOM 5226 C CA . ASP A 1 656 ? -0.025 -15.877 21.683 1.00 89.69 656 ASP A CA 1
ATOM 5227 C C . ASP A 1 656 ? -0.434 -17.240 21.102 1.00 89.69 656 ASP A C 1
ATOM 5229 O O . ASP A 1 656 ? -0.703 -17.356 19.903 1.00 89.69 656 ASP A O 1
ATOM 5233 N N . GLU A 1 657 ? -0.586 -18.248 21.967 1.00 90.56 657 GLU A N 1
ATOM 5234 C CA . GLU A 1 657 ? -1.111 -19.569 21.602 1.00 90.56 657 GLU A CA 1
ATOM 5235 C C . GLU A 1 657 ? -2.566 -19.484 21.119 1.00 90.56 657 GLU A C 1
ATOM 5237 O O . GLU A 1 657 ? -2.892 -19.973 20.031 1.00 90.56 657 GLU A O 1
ATOM 5242 N N . ALA A 1 658 ? -3.427 -18.782 21.866 1.00 91.06 658 ALA A N 1
ATOM 5243 C CA . ALA A 1 658 ? -4.830 -18.607 21.506 1.00 91.06 658 ALA A CA 1
ATOM 5244 C C . ALA A 1 658 ? -4.995 -17.913 20.148 1.00 91.06 658 ALA A C 1
ATOM 5246 O O . ALA A 1 658 ? -5.860 -18.297 19.369 1.00 91.06 658 ALA A O 1
ATOM 5247 N N . MET A 1 659 ? -4.150 -16.933 19.811 1.00 90.56 659 MET A N 1
ATOM 5248 C CA . MET A 1 659 ? -4.192 -16.248 18.515 1.00 90.56 659 MET A CA 1
ATOM 5249 C C . MET A 1 659 ? -3.891 -17.181 17.339 1.00 90.56 659 MET A C 1
ATOM 5251 O O . MET A 1 659 ? -4.538 -17.076 16.293 1.00 90.56 659 MET A O 1
ATOM 5255 N N . LEU A 1 660 ? -2.964 -18.128 17.498 1.00 90.69 660 LEU A N 1
ATOM 5256 C CA . LEU A 1 660 ? -2.713 -19.151 16.480 1.00 90.69 660 LEU A CA 1
ATOM 5257 C C . LEU A 1 660 ? -3.905 -20.101 16.341 1.00 90.69 660 LEU A C 1
ATOM 5259 O O . LEU A 1 660 ? -4.306 -20.424 15.218 1.00 90.69 660 LEU A O 1
ATOM 5263 N N . ASP A 1 661 ? -4.510 -20.504 17.455 1.00 92.00 661 ASP A N 1
ATOM 5264 C CA . ASP A 1 661 ? -5.694 -21.364 17.458 1.00 92.00 661 ASP A CA 1
ATOM 5265 C C . ASP A 1 661 ? -6.915 -20.652 16.870 1.00 92.00 661 ASP A C 1
ATOM 5267 O O . ASP A 1 661 ? -7.647 -21.233 16.064 1.00 92.00 661 ASP A O 1
ATOM 5271 N N . PHE A 1 662 ? -7.085 -19.358 17.142 1.00 93.19 662 PHE A N 1
ATOM 5272 C CA . PHE A 1 662 ? -8.100 -18.530 16.502 1.00 93.19 662 PHE A CA 1
ATOM 5273 C C . PHE A 1 662 ? -7.920 -18.455 14.990 1.00 93.19 662 PHE A C 1
ATOM 5275 O O . PHE A 1 662 ? -8.896 -18.187 14.304 1.00 93.19 662 PHE A O 1
ATOM 5282 N N . ILE A 1 663 ? -6.743 -18.728 14.424 1.00 91.31 663 ILE A N 1
ATOM 5283 C CA . ILE A 1 663 ? -6.551 -18.808 12.968 1.00 91.31 663 ILE A CA 1
ATOM 5284 C C . ILE A 1 663 ? -6.748 -20.249 12.464 1.00 91.31 663 ILE A C 1
ATOM 5286 O O . ILE A 1 663 ? -7.422 -20.473 11.454 1.00 91.31 663 ILE A O 1
ATOM 5290 N N . ARG A 1 664 ? -6.207 -21.239 13.182 1.00 90.88 664 ARG A N 1
ATOM 5291 C CA . ARG A 1 664 ? -6.100 -22.638 12.730 1.00 90.88 664 ARG A CA 1
ATOM 5292 C C . ARG A 1 664 ? -7.337 -23.491 13.020 1.00 90.88 664 ARG A C 1
ATOM 5294 O O . ARG A 1 664 ? -7.728 -24.293 12.172 1.00 90.88 664 ARG A O 1
ATOM 5301 N N . SER A 1 665 ? -7.956 -23.330 14.189 1.00 88.81 665 SER A N 1
ATOM 5302 C CA . SER A 1 665 ? -9.056 -24.180 14.675 1.00 88.81 665 SER A CA 1
ATOM 5303 C C . SER A 1 665 ? -10.280 -24.117 13.766 1.00 88.81 665 SER A C 1
ATOM 5305 O O . SER A 1 665 ? -10.531 -23.046 13.216 1.00 88.81 665 SER A O 1
ATOM 5307 N N . PRO A 1 666 ? -11.070 -25.203 13.602 1.00 84.94 666 PRO A N 1
ATOM 5308 C CA . PRO A 1 666 ? -12.194 -25.298 12.655 1.00 84.94 666 PRO A CA 1
ATOM 5309 C C . PRO A 1 666 ? -13.343 -24.319 12.943 1.00 84.94 666 PRO A C 1
ATOM 5311 O O . PRO A 1 666 ? -13.945 -23.784 12.008 1.00 84.94 666 PRO A O 1
ATOM 5314 N N . GLU A 1 667 ? -13.569 -23.986 14.205 1.00 87.25 667 GLU A N 1
ATOM 5315 C CA . GLU A 1 667 ? -14.544 -22.986 14.645 1.00 87.25 667 GLU A CA 1
ATOM 5316 C C . GLU A 1 667 ? -13.814 -21.833 15.334 1.00 87.25 667 GLU A C 1
ATOM 5318 O O . GLU A 1 667 ? -12.660 -21.987 15.740 1.00 87.25 667 GLU A O 1
ATOM 5323 N N . LEU A 1 668 ? -14.402 -20.634 15.297 1.00 88.88 668 LEU A N 1
ATOM 5324 C CA . LEU A 1 668 ? -13.831 -19.466 15.967 1.00 88.88 668 LEU A CA 1
ATOM 5325 C C . LEU A 1 668 ? -14.484 -19.366 17.340 1.00 88.88 668 LEU A C 1
ATOM 5327 O O . LEU A 1 668 ? -15.686 -19.126 17.416 1.00 88.88 668 LEU A O 1
ATOM 5331 N N . ASP A 1 669 ? -13.691 -19.531 18.392 1.00 91.25 669 ASP A N 1
ATOM 5332 C CA . ASP A 1 669 ? -14.152 -19.324 19.760 1.00 91.25 669 ASP A CA 1
ATOM 5333 C C . ASP A 1 669 ? -14.156 -17.823 20.084 1.00 91.25 669 ASP A C 1
ATOM 5335 O O . ASP A 1 669 ? -13.169 -17.238 20.537 1.00 91.25 669 ASP A O 1
ATOM 5339 N N . GLU A 1 670 ? -15.272 -17.169 19.763 1.00 91.94 670 GLU A N 1
ATOM 5340 C CA . GLU A 1 670 ? -15.454 -15.750 20.054 1.00 91.94 670 GLU A CA 1
ATOM 5341 C C . GLU A 1 670 ? -15.619 -15.461 21.552 1.00 91.94 670 GLU A C 1
ATOM 5343 O O . GLU A 1 670 ? -15.279 -14.357 21.982 1.00 91.94 670 GLU A O 1
ATOM 5348 N N . GLU A 1 671 ? -16.103 -16.426 22.340 1.00 92.69 671 GLU A N 1
ATOM 5349 C CA . GLU A 1 671 ? -16.306 -16.265 23.784 1.00 92.69 671 GLU A CA 1
ATOM 5350 C C . GLU A 1 671 ? -14.966 -16.209 24.518 1.00 92.69 671 GLU A C 1
ATOM 5352 O O . GLU A 1 671 ? -14.752 -15.331 25.360 1.00 92.69 671 GLU A O 1
ATOM 5357 N N . LEU A 1 672 ? -14.030 -17.090 24.149 1.00 91.62 672 LEU A N 1
ATOM 5358 C CA . LEU A 1 672 ? -12.668 -17.052 24.669 1.00 91.62 672 LEU A CA 1
ATOM 5359 C C . LEU A 1 672 ? -12.014 -15.705 24.351 1.00 91.62 672 LEU A C 1
ATOM 5361 O O . LEU A 1 672 ? -11.483 -15.055 25.250 1.00 91.62 672 LEU A O 1
ATOM 5365 N N . MET A 1 673 ? -12.130 -15.225 23.112 1.00 91.56 673 MET A N 1
ATOM 5366 C CA . MET A 1 673 ? -11.588 -13.923 22.717 1.00 91.56 673 MET A CA 1
ATOM 5367 C C . MET A 1 673 ? -12.196 -12.765 23.525 1.00 91.56 673 MET A C 1
ATOM 5369 O O . MET A 1 673 ? -11.468 -11.886 23.990 1.00 91.56 673 MET A O 1
ATOM 5373 N N . ASP A 1 674 ? -13.513 -12.784 23.747 1.00 93.25 674 ASP A N 1
ATOM 5374 C CA . ASP A 1 674 ? -14.209 -11.781 24.559 1.00 93.25 674 ASP A CA 1
ATOM 5375 C C . ASP A 1 674 ? -13.796 -11.818 26.036 1.00 93.25 674 ASP A C 1
ATOM 5377 O O . ASP A 1 674 ? -13.844 -10.784 26.703 1.00 93.25 674 ASP A O 1
ATOM 5381 N N . SER A 1 675 ? -13.380 -12.981 26.545 1.00 92.69 675 SER A N 1
ATOM 5382 C CA . SER A 1 675 ? -12.874 -13.127 27.913 1.00 92.69 675 SER A CA 1
ATOM 5383 C C . SER A 1 675 ? -11.444 -12.595 28.079 1.00 92.69 675 SER A C 1
ATOM 5385 O O . SER A 1 675 ? -11.100 -12.086 29.148 1.00 92.69 675 SER A O 1
ATOM 5387 N N . MET A 1 676 ? -10.619 -12.673 27.027 1.00 92.25 676 MET A N 1
ATOM 5388 C CA . MET A 1 676 ? -9.206 -12.272 27.052 1.00 92.25 676 MET A CA 1
ATOM 5389 C C . MET A 1 676 ? -9.005 -10.781 26.740 1.00 92.25 676 MET A C 1
ATOM 5391 O O . MET A 1 676 ? -8.054 -10.169 27.230 1.00 92.25 676 MET A O 1
ATOM 5395 N N . LEU A 1 677 ? -9.889 -10.179 25.937 1.00 94.12 677 LEU A N 1
ATOM 5396 C CA . LEU A 1 677 ? -9.724 -8.820 25.414 1.00 94.12 677 LEU A CA 1
ATOM 5397 C C . LEU A 1 677 ? -10.708 -7.813 26.028 1.00 94.12 677 LEU A C 1
ATOM 5399 O O . LEU A 1 677 ? -11.897 -8.074 26.194 1.00 94.12 677 LEU A O 1
ATOM 5403 N N . ASN A 1 678 ? -10.218 -6.602 26.288 1.00 93.25 678 ASN A N 1
ATOM 5404 C CA . ASN A 1 678 ? -11.046 -5.445 26.615 1.00 93.25 678 ASN A CA 1
ATOM 5405 C C . ASN A 1 678 ? -11.874 -4.989 25.398 1.00 93.25 678 ASN A C 1
ATOM 5407 O O . ASN A 1 678 ? -11.525 -5.257 24.252 1.00 93.25 678 ASN A O 1
ATOM 5411 N N . GLU A 1 679 ? -12.956 -4.242 25.634 1.00 93.19 679 GLU A N 1
ATOM 5412 C CA . GLU A 1 679 ? -13.865 -3.806 24.563 1.00 93.19 679 GLU A CA 1
ATOM 5413 C C . GLU A 1 679 ? -13.210 -2.868 23.538 1.00 93.19 679 GLU A C 1
ATOM 5415 O O . GLU A 1 679 ? -13.456 -3.012 22.342 1.00 93.19 679 GLU A O 1
ATOM 5420 N N . PHE A 1 680 ? -12.356 -1.943 23.987 1.00 92.00 680 PHE A N 1
ATOM 5421 C CA . PHE A 1 680 ? -11.721 -0.921 23.152 1.00 92.00 680 PHE A CA 1
ATOM 5422 C C . PHE A 1 680 ? -10.214 -0.843 23.398 1.00 92.00 680 PHE A C 1
ATOM 5424 O O . PHE A 1 680 ? -9.761 -0.991 24.535 1.00 92.00 680 PHE A O 1
ATOM 5431 N N . GLU A 1 681 ? -9.452 -0.497 22.360 1.00 91.19 681 GLU A N 1
ATOM 5432 C CA . GLU A 1 681 ? -7.994 -0.357 22.428 1.00 91.19 681 GLU A CA 1
ATOM 5433 C C . GLU A 1 681 ? -7.552 0.676 23.472 1.00 91.19 681 GLU A C 1
ATOM 5435 O O . GLU A 1 681 ? -8.134 1.755 23.563 1.00 91.19 681 GLU A O 1
ATOM 5440 N N . ASN A 1 682 ? -6.500 0.406 24.242 1.00 87.69 682 ASN A N 1
ATOM 5441 C CA . ASN A 1 682 ? -5.904 1.378 25.156 1.00 87.69 682 ASN A CA 1
ATOM 5442 C C . ASN A 1 682 ? -4.635 2.013 24.544 1.00 87.69 682 ASN A C 1
ATOM 5444 O O . ASN A 1 682 ? -3.581 1.368 24.536 1.00 87.69 682 ASN A O 1
ATOM 5448 N N . PRO A 1 683 ? -4.690 3.278 24.079 1.00 81.50 683 PRO A N 1
ATOM 5449 C CA . PRO A 1 683 ? -3.556 3.941 23.432 1.00 81.50 683 PRO A CA 1
ATOM 5450 C C . PRO A 1 683 ? -2.519 4.509 24.418 1.00 81.50 683 PRO A C 1
ATOM 5452 O O . PRO A 1 683 ? -1.508 5.056 23.982 1.00 81.50 683 PRO A O 1
ATOM 5455 N N . ALA A 1 684 ? -2.726 4.390 25.738 1.00 78.75 684 ALA A N 1
ATOM 5456 C CA . ALA A 1 684 ? -1.862 5.012 26.749 1.00 78.75 684 ALA A CA 1
ATOM 5457 C C . ALA A 1 684 ? -0.381 4.606 26.636 1.00 78.75 684 ALA A C 1
ATOM 5459 O O . ALA A 1 684 ? 0.490 5.426 26.902 1.00 78.75 684 ALA A O 1
ATOM 5460 N N . LYS A 1 685 ? -0.094 3.370 26.196 1.00 74.12 685 LYS A N 1
ATOM 5461 C CA . LYS A 1 685 ? 1.284 2.891 25.987 1.00 74.12 685 LYS A CA 1
ATOM 5462 C C . LYS A 1 685 ? 2.036 3.639 24.885 1.00 74.12 685 LYS A C 1
ATOM 5464 O O . LYS A 1 685 ? 3.246 3.763 24.968 1.00 74.12 685 LYS A O 1
ATOM 5469 N N . ILE A 1 686 ? 1.331 4.102 23.858 1.00 75.12 686 ILE A N 1
ATOM 5470 C CA . ILE A 1 686 ? 1.932 4.787 22.707 1.00 75.12 686 ILE A CA 1
ATOM 5471 C C . ILE A 1 686 ? 2.067 6.287 22.986 1.00 75.12 686 ILE A C 1
ATOM 5473 O O . ILE A 1 686 ? 3.004 6.940 22.541 1.00 75.12 686 ILE A O 1
ATOM 5477 N N . LEU A 1 687 ? 1.095 6.836 23.713 1.00 73.31 687 LEU A N 1
ATOM 5478 C CA . LEU A 1 687 ? 0.989 8.267 23.980 1.00 73.31 687 LEU A CA 1
ATOM 5479 C C . LEU A 1 687 ? 1.868 8.745 25.135 1.00 73.31 687 LEU A C 1
ATOM 5481 O O . LEU A 1 687 ? 1.978 9.953 25.321 1.00 73.31 687 LEU A O 1
ATOM 5485 N N . ASP A 1 688 ? 2.413 7.821 25.932 1.00 71.44 688 ASP A N 1
ATOM 5486 C CA . ASP A 1 688 ? 3.164 8.097 27.167 1.00 71.44 688 ASP A CA 1
ATOM 5487 C C . ASP A 1 688 ? 2.472 9.142 28.070 1.00 71.44 688 ASP A C 1
ATOM 5489 O O . ASP A 1 688 ? 3.075 9.992 28.719 1.00 71.44 688 ASP A O 1
ATOM 5493 N N . THR A 1 689 ? 1.138 9.172 28.024 1.00 71.62 689 THR A N 1
ATOM 5494 C CA . THR A 1 689 ? 0.296 10.187 28.661 1.00 71.62 689 THR A CA 1
ATOM 5495 C C . THR A 1 689 ? -1.110 9.626 28.844 1.00 71.62 689 THR A C 1
ATOM 5497 O O . THR A 1 689 ? -1.590 8.779 28.087 1.00 71.62 689 THR A O 1
ATOM 5500 N N . ASN A 1 690 ? -1.805 10.111 29.873 1.00 77.25 690 ASN A N 1
ATOM 5501 C CA . ASN A 1 690 ? -3.156 9.676 30.189 1.00 77.25 690 ASN A CA 1
ATOM 5502 C C . ASN A 1 690 ? -4.161 10.073 29.086 1.00 77.25 690 ASN A C 1
ATOM 5504 O O . ASN A 1 690 ? -4.335 11.256 28.783 1.00 77.25 690 ASN A O 1
ATOM 5508 N N . TRP A 1 691 ? -4.896 9.089 28.556 1.00 80.75 691 TRP A N 1
ATOM 5509 C CA . TRP A 1 691 ? -5.968 9.289 27.572 1.00 80.75 691 TRP A CA 1
ATOM 5510 C C . TRP A 1 691 ? -7.009 10.326 28.018 1.00 80.75 691 TRP A C 1
ATOM 5512 O O . TRP A 1 691 ? -7.457 11.143 27.213 1.00 80.75 691 TRP A O 1
ATOM 5522 N N . TYR A 1 692 ? -7.340 10.359 29.315 1.00 80.38 692 TYR A N 1
ATOM 5523 C CA . TYR A 1 692 ? -8.293 11.319 29.881 1.00 80.38 692 TYR A CA 1
ATOM 5524 C C . TYR A 1 692 ? -7.812 12.777 29.813 1.00 80.38 692 TYR A C 1
ATOM 5526 O O . TYR A 1 692 ? -8.639 13.684 29.872 1.00 80.38 692 TYR A O 1
ATOM 5534 N N . ALA A 1 693 ? -6.504 13.011 29.673 1.00 81.56 693 ALA A N 1
ATOM 5535 C CA . ALA A 1 693 ? -5.935 14.346 29.489 1.00 81.56 693 ALA A CA 1
ATOM 5536 C C . ALA A 1 693 ? -5.860 14.740 28.004 1.00 81.56 693 ALA A C 1
ATOM 5538 O O . ALA A 1 693 ? -6.140 15.883 27.648 1.00 81.56 693 ALA A O 1
ATOM 5539 N N . ILE A 1 694 ? -5.525 13.783 27.134 1.00 81.75 694 ILE A N 1
ATOM 5540 C CA . ILE A 1 694 ? -5.365 14.002 25.690 1.00 81.75 694 ILE A CA 1
ATOM 5541 C C . ILE A 1 694 ? -6.708 14.246 25.003 1.00 81.75 694 ILE A C 1
ATOM 5543 O O . ILE A 1 694 ? -6.834 15.177 24.207 1.00 81.75 694 ILE A O 1
ATOM 5547 N N . LYS A 1 695 ? -7.724 13.441 25.329 1.00 87.06 695 LYS A N 1
ATOM 5548 C CA . LYS A 1 695 ? -9.036 13.498 24.675 1.00 87.06 695 LYS A CA 1
ATOM 5549 C C . LYS A 1 695 ? -9.648 14.914 24.679 1.00 87.06 695 LYS A C 1
ATOM 5551 O O . LYS A 1 695 ? -9.938 15.416 23.593 1.00 87.06 695 LYS A O 1
ATOM 5556 N N . PRO A 1 696 ? -9.805 15.600 25.831 1.00 87.50 696 PRO A N 1
ATOM 5557 C CA . PRO A 1 696 ? -10.406 16.933 25.856 1.00 87.50 696 PRO A CA 1
ATOM 5558 C C . PRO A 1 696 ? -9.633 17.967 25.033 1.00 87.50 696 PRO A C 1
ATOM 5560 O O . PRO A 1 696 ? -10.243 18.869 24.468 1.00 87.50 696 PRO A O 1
ATOM 5563 N N . MET A 1 697 ? -8.303 17.844 24.949 1.00 85.94 697 MET A N 1
ATOM 5564 C CA . MET A 1 697 ? -7.459 18.769 24.190 1.00 85.94 697 MET A CA 1
ATOM 5565 C C . MET A 1 697 ? -7.747 18.685 22.686 1.00 85.94 697 MET A C 1
ATOM 5567 O O . MET A 1 697 ? -7.981 19.710 22.045 1.00 85.94 697 MET A O 1
ATOM 5571 N N . TYR A 1 698 ? -7.768 17.473 22.129 1.00 86.38 698 TYR A N 1
ATOM 5572 C CA . TYR A 1 698 ? -8.030 17.269 20.703 1.00 86.38 698 TYR A CA 1
ATOM 5573 C C . TYR A 1 698 ? -9.501 17.508 20.343 1.00 86.38 698 TYR A C 1
ATOM 5575 O O . TYR A 1 698 ? -9.788 18.121 19.318 1.00 86.38 698 TYR A O 1
ATOM 5583 N N . GLU A 1 699 ? -10.448 17.110 21.195 1.00 89.12 699 GLU A N 1
ATOM 5584 C CA . GLU A 1 699 ? -11.871 17.394 20.966 1.00 89.12 699 GLU A CA 1
ATOM 5585 C C . GLU A 1 699 ? -12.187 18.889 21.025 1.00 89.12 699 GLU A C 1
ATOM 5587 O O . GLU A 1 699 ? -12.990 19.378 20.230 1.00 89.12 699 GLU A O 1
ATOM 5592 N N . LYS A 1 700 ? -11.524 19.637 21.917 1.00 88.31 700 LYS A N 1
ATOM 5593 C CA . LYS A 1 700 ? -11.607 21.100 21.932 1.00 88.31 700 LYS A CA 1
ATOM 5594 C C . LYS A 1 700 ? -11.107 21.684 20.610 1.00 88.31 700 LYS A C 1
ATOM 5596 O O . LYS A 1 700 ? -11.819 22.486 20.017 1.00 88.31 700 LYS A O 1
ATOM 5601 N N . LYS A 1 701 ? -9.949 21.226 20.122 1.00 86.00 701 LYS A N 1
ATOM 5602 C CA . LYS A 1 701 ? -9.415 21.643 18.818 1.00 86.00 701 LYS A CA 1
ATOM 5603 C C . LYS A 1 701 ? -10.394 21.349 17.675 1.00 86.00 701 LYS A C 1
ATOM 5605 O O . LYS A 1 701 ? -10.614 22.223 16.848 1.00 86.00 701 LYS A O 1
ATOM 5610 N N . TYR A 1 702 ? -11.021 20.170 17.640 1.00 85.69 702 TYR A N 1
ATOM 5611 C CA . TYR A 1 702 ? -12.032 19.852 16.619 1.00 85.69 702 TYR A CA 1
ATOM 5612 C C . TYR A 1 702 ? -13.151 20.896 16.604 1.00 85.69 702 TYR A C 1
ATOM 5614 O O . TYR A 1 702 ? -13.480 21.429 15.553 1.00 85.69 702 TYR A O 1
ATOM 5622 N N . ARG A 1 703 ? -13.706 21.230 17.775 1.00 86.31 703 ARG A N 1
ATOM 5623 C CA . ARG A 1 703 ? -14.807 22.203 17.898 1.00 86.31 703 ARG A CA 1
ATOM 5624 C C . ARG A 1 703 ? -14.400 23.639 17.564 1.00 86.31 703 ARG A C 1
ATOM 5626 O O . ARG A 1 703 ? -15.254 24.434 17.194 1.00 86.31 703 ARG A O 1
ATOM 5633 N N . GLU A 1 704 ? -13.129 23.985 17.746 1.00 85.31 704 GLU A N 1
ATOM 5634 C CA . GLU A 1 704 ? -12.592 25.292 17.349 1.00 85.31 704 GLU A CA 1
ATOM 5635 C C . GLU A 1 704 ? -12.434 25.393 15.825 1.00 85.31 704 GLU A C 1
ATOM 5637 O O . GLU A 1 704 ? -12.689 26.456 15.265 1.00 85.31 704 GLU A O 1
ATOM 5642 N N . MET A 1 705 ? -12.061 24.291 15.164 1.00 82.38 705 MET A N 1
ATOM 5643 C CA . MET A 1 705 ? -11.757 24.256 13.726 1.00 82.38 705 MET A CA 1
ATOM 5644 C C . MET A 1 705 ? -12.964 23.921 12.839 1.00 82.38 705 MET A C 1
ATOM 5646 O O . MET A 1 705 ? -13.040 24.392 11.708 1.00 82.38 705 MET A O 1
ATOM 5650 N N . CYS A 1 706 ? -13.893 23.095 13.324 1.00 80.62 706 CYS A N 1
ATOM 5651 C CA . CYS A 1 706 ? -15.108 22.689 12.619 1.00 80.62 706 CYS A CA 1
ATOM 5652 C C . CYS A 1 706 ? -16.315 23.371 13.280 1.00 80.62 706 CYS A C 1
ATOM 5654 O O . CYS A 1 706 ? -16.651 23.071 14.425 1.00 80.62 706 CYS A O 1
ATOM 5656 N N . HIS A 1 707 ? -16.962 24.300 12.569 1.00 67.88 707 HIS A N 1
ATOM 5657 C CA . HIS A 1 707 ? -18.063 25.110 13.113 1.00 67.88 707 HIS A CA 1
ATOM 5658 C C . HIS A 1 707 ? -19.423 24.395 13.145 1.00 67.88 707 HIS A C 1
ATOM 5660 O O . HIS A 1 707 ? -20.344 24.874 13.807 1.00 67.88 707 HIS A O 1
ATOM 5666 N N . ASP A 1 708 ? -19.545 23.252 12.469 1.00 68.31 708 ASP A N 1
ATOM 5667 C CA . ASP A 1 708 ? -20.774 22.465 12.426 1.00 68.31 708 ASP A CA 1
ATOM 5668 C C . ASP A 1 708 ? -20.858 21.506 13.627 1.00 68.31 708 ASP A C 1
ATOM 5670 O O . ASP A 1 708 ? -20.126 20.515 13.712 1.00 68.31 708 ASP A O 1
ATOM 5674 N N . GLN A 1 709 ? -21.733 21.826 14.587 1.00 61.69 709 GLN A N 1
ATOM 5675 C CA . GLN A 1 709 ? -21.921 21.017 15.797 1.00 61.69 709 GLN A CA 1
ATOM 5676 C C . GLN A 1 709 ? -22.577 19.666 15.508 1.00 61.69 709 GLN A C 1
ATOM 5678 O O . GLN A 1 709 ? -22.344 18.724 16.269 1.00 61.69 709 GLN A O 1
ATOM 5683 N N . ASP A 1 710 ? -23.342 19.558 14.419 1.00 66.50 710 ASP A N 1
ATOM 5684 C CA . ASP A 1 710 ? -24.040 18.324 14.055 1.00 66.50 710 ASP A CA 1
ATOM 5685 C C . ASP A 1 710 ? -23.064 17.275 13.482 1.00 66.50 710 ASP A C 1
ATOM 5687 O O . ASP A 1 710 ? -23.321 16.076 13.568 1.00 66.50 710 ASP A O 1
ATOM 5691 N N . ASN A 1 711 ? -21.884 17.710 13.019 1.00 70.00 711 ASN A N 1
ATOM 5692 C CA . ASN A 1 711 ? -20.827 16.856 12.464 1.00 70.00 711 ASN A CA 1
ATOM 5693 C C . ASN A 1 711 ? -19.668 16.601 13.444 1.00 70.00 711 ASN A C 1
ATOM 5695 O O . ASN A 1 711 ? -18.549 16.285 13.027 1.00 70.00 711 ASN A O 1
ATOM 5699 N N . PHE A 1 712 ? -19.878 16.770 14.753 1.00 81.06 712 PHE A N 1
ATOM 5700 C CA . PHE A 1 712 ? -18.840 16.487 15.746 1.00 81.06 712 PHE A CA 1
ATOM 5701 C C . PHE A 1 712 ? -18.546 14.983 15.843 1.00 81.06 712 PHE A C 1
ATOM 5703 O O . PHE A 1 712 ? -19.439 14.184 16.112 1.00 81.06 712 PHE A O 1
ATOM 5710 N N . VAL A 1 713 ? -17.270 14.612 15.711 1.00 82.50 713 VAL A N 1
ATOM 5711 C CA . VAL A 1 713 ? -16.787 13.235 15.889 1.00 82.50 713 VAL A CA 1
ATOM 5712 C C . VAL A 1 713 ? -15.939 13.175 17.154 1.00 82.50 713 VAL A C 1
ATOM 5714 O O . VAL A 1 713 ? -14.999 13.956 17.303 1.00 82.50 713 VAL A O 1
ATOM 5717 N N . SER A 1 714 ? -16.240 12.255 18.074 1.00 87.00 714 SER A N 1
ATOM 5718 C CA . SER A 1 714 ? -15.381 12.037 19.239 1.00 87.00 714 SER A CA 1
ATOM 5719 C C . SER A 1 714 ? -14.146 11.253 18.821 1.00 87.00 714 SER A C 1
ATOM 5721 O O . SER A 1 714 ? -14.212 10.304 18.045 1.00 87.00 714 SER A O 1
ATOM 5723 N N . ILE A 1 715 ? -12.998 11.563 19.421 1.00 86.62 715 ILE A N 1
ATOM 5724 C CA . ILE A 1 715 ? -11.790 10.751 19.219 1.00 86.62 715 ILE A CA 1
ATOM 5725 C C . ILE A 1 715 ? -11.972 9.300 19.695 1.00 86.62 715 ILE A C 1
ATOM 5727 O O . ILE A 1 715 ? -11.283 8.392 19.234 1.00 86.62 715 ILE A O 1
ATOM 5731 N N . ASN A 1 716 ? -12.918 9.060 20.609 1.00 87.25 716 ASN A N 1
ATOM 5732 C CA . ASN A 1 716 ? -13.276 7.709 21.024 1.00 87.25 716 ASN A CA 1
ATOM 5733 C C . ASN A 1 716 ? -13.938 6.905 19.899 1.00 87.25 716 ASN A C 1
ATOM 5735 O O . ASN A 1 716 ? -13.801 5.686 19.910 1.00 87.25 716 ASN A O 1
ATOM 5739 N N . ASP A 1 717 ? -14.598 7.560 18.945 1.00 85.56 717 ASP A N 1
ATOM 5740 C CA . ASP A 1 717 ? -15.288 6.894 17.835 1.00 85.56 717 ASP A CA 1
ATOM 5741 C C . ASP A 1 717 ? -14.283 6.321 16.820 1.00 85.56 717 ASP A C 1
ATOM 5743 O O . ASP A 1 717 ? -14.611 5.431 16.044 1.00 85.56 717 ASP A O 1
ATOM 5747 N N . LEU A 1 718 ? -13.026 6.784 16.866 1.00 86.88 718 LEU A N 1
ATOM 5748 C CA . LEU A 1 718 ? -11.913 6.243 16.080 1.00 86.88 718 LEU A CA 1
ATOM 5749 C C . LEU A 1 718 ? -11.180 5.083 16.767 1.00 86.88 718 LEU A C 1
ATOM 5751 O O . LEU A 1 718 ? -10.268 4.499 16.172 1.00 86.88 718 LEU A O 1
ATOM 5755 N N . ARG A 1 719 ? -11.505 4.771 18.030 1.00 89.81 719 ARG A N 1
ATOM 5756 C CA . ARG A 1 719 ? -10.853 3.667 18.742 1.00 89.81 719 ARG A CA 1
ATOM 5757 C C . ARG A 1 719 ? -11.298 2.345 18.144 1.00 89.81 719 ARG A C 1
ATOM 5759 O O . ARG A 1 719 ? -12.491 2.083 18.014 1.00 89.81 719 ARG A O 1
ATOM 5766 N N . LEU A 1 720 ? -10.333 1.475 17.870 1.00 93.00 720 LEU A N 1
ATOM 5767 C CA . LEU A 1 720 ? -10.653 0.108 17.487 1.00 93.00 720 LEU A CA 1
ATOM 5768 C C . LEU A 1 720 ? -11.289 -0.633 18.664 1.00 93.00 720 LEU A C 1
ATOM 5770 O O . LEU A 1 720 ? -10.862 -0.509 19.818 1.00 93.00 720 LEU A O 1
ATOM 5774 N N . SER A 1 721 ? -12.308 -1.421 18.349 1.00 94.50 721 SER A N 1
ATOM 5775 C CA . SER A 1 721 ? -12.986 -2.309 19.286 1.00 94.50 721 SER A CA 1
ATOM 5776 C C . SER A 1 721 ? -12.499 -3.750 19.130 1.00 94.50 721 SER A C 1
ATOM 5778 O O . SER A 1 721 ? -11.928 -4.130 18.103 1.00 94.50 721 SER A O 1
ATOM 5780 N N . ARG A 1 722 ? -12.809 -4.602 20.109 1.00 94.38 722 ARG A N 1
ATOM 5781 C CA . ARG A 1 722 ? -12.640 -6.059 19.986 1.00 94.38 722 ARG A CA 1
ATOM 5782 C C . ARG A 1 722 ? -13.388 -6.637 18.779 1.00 94.38 722 ARG A C 1
ATOM 5784 O O . ARG A 1 722 ? -12.963 -7.641 18.220 1.00 94.38 722 ARG A O 1
ATOM 5791 N N . GLY A 1 723 ? -14.464 -5.984 18.328 1.00 94.25 723 GLY A N 1
ATOM 5792 C CA . GLY A 1 723 ? -15.165 -6.346 17.097 1.00 94.25 723 GLY A CA 1
ATOM 5793 C C . GLY A 1 723 ? -14.273 -6.215 15.861 1.00 94.25 723 GLY A C 1
ATOM 5794 O O . GLY A 1 723 ? -14.285 -7.095 15.005 1.00 94.25 723 GLY A O 1
ATOM 5795 N N . ASN A 1 724 ? -13.431 -5.179 15.794 1.00 94.88 724 ASN A N 1
ATOM 5796 C CA . ASN A 1 724 ? -12.452 -5.026 14.714 1.00 94.88 724 ASN A CA 1
ATOM 5797 C C . ASN A 1 724 ? -11.397 -6.140 14.763 1.00 94.88 724 ASN A C 1
ATOM 5799 O O . ASN A 1 724 ? -11.080 -6.720 13.729 1.00 94.88 724 ASN A O 1
ATOM 5803 N N . VAL A 1 725 ? -10.927 -6.511 15.961 1.00 95.75 725 VAL A N 1
ATOM 5804 C CA . VAL A 1 725 ? -9.999 -7.643 16.144 1.00 95.75 725 VAL A CA 1
ATOM 5805 C C . VAL A 1 725 ? -10.620 -8.952 15.646 1.00 95.75 725 VAL A C 1
ATOM 5807 O O . VAL A 1 725 ? -9.998 -9.668 14.862 1.00 95.75 725 VAL A O 1
ATOM 5810 N N . LYS A 1 726 ? -11.879 -9.232 16.012 1.00 95.38 726 LYS A N 1
ATOM 5811 C CA . LYS A 1 726 ? -12.632 -10.396 15.515 1.00 95.38 726 LYS A CA 1
ATOM 5812 C C . LYS A 1 726 ? -12.698 -10.422 13.987 1.00 95.38 726 LYS A C 1
ATOM 5814 O O . LYS A 1 726 ? -12.447 -11.465 13.391 1.00 95.38 726 LYS A O 1
ATOM 5819 N N . LYS A 1 727 ? -13.011 -9.291 13.347 1.00 94.75 727 LYS A N 1
ATOM 5820 C CA . LYS A 1 727 ? -13.070 -9.168 11.878 1.00 94.75 727 LYS A CA 1
ATOM 5821 C C . LYS A 1 727 ? -11.707 -9.408 11.224 1.00 94.75 727 LYS A C 1
ATOM 5823 O O . LYS A 1 727 ? -11.620 -10.192 10.283 1.00 94.75 727 LYS A O 1
ATOM 5828 N N . ALA A 1 728 ? -10.639 -8.821 11.764 1.00 95.62 728 ALA A N 1
ATOM 5829 C CA . ALA A 1 728 ? -9.280 -9.043 11.274 1.00 95.62 728 ALA A CA 1
ATOM 5830 C C . ALA A 1 728 ? -8.869 -10.525 11.372 1.00 95.62 728 ALA A C 1
ATOM 5832 O O . ALA A 1 728 ? -8.337 -11.090 10.418 1.00 95.62 728 ALA A O 1
ATOM 5833 N N . ILE A 1 729 ? -9.183 -11.192 12.488 1.00 95.00 729 ILE A N 1
ATOM 5834 C CA . ILE A 1 729 ? -8.941 -12.632 12.662 1.00 95.00 729 ILE A CA 1
ATOM 5835 C C . ILE A 1 729 ? -9.789 -13.456 11.684 1.00 95.00 729 ILE A C 1
ATOM 5837 O O . ILE A 1 729 ? -9.276 -14.395 11.080 1.00 95.00 729 ILE A O 1
ATOM 5841 N N . LYS A 1 730 ? -11.067 -13.110 11.479 1.00 93.50 730 LYS A N 1
ATOM 5842 C CA . LYS A 1 730 ? -11.929 -13.763 10.477 1.00 93.50 730 LYS A CA 1
ATOM 5843 C C . LYS A 1 730 ? -11.341 -13.653 9.070 1.00 93.50 730 LYS A C 1
ATOM 5845 O O . LYS A 1 730 ? -11.297 -14.660 8.367 1.00 93.50 730 LYS A O 1
ATOM 5850 N N . TYR A 1 731 ? -10.797 -12.491 8.704 1.00 93.50 731 TYR A N 1
ATOM 5851 C CA . TYR A 1 731 ? -10.071 -12.319 7.447 1.00 93.50 731 TYR A CA 1
ATOM 5852 C C . TYR A 1 731 ? -8.863 -13.262 7.360 1.00 93.50 731 TYR A C 1
ATOM 5854 O O . TYR A 1 731 ? -8.753 -14.026 6.404 1.00 93.50 731 TYR A O 1
ATOM 5862 N N . LEU A 1 732 ? -7.990 -13.279 8.376 1.00 94.12 732 LEU A N 1
ATOM 5863 C CA . LEU A 1 732 ? -6.821 -14.172 8.412 1.00 94.12 732 LEU A CA 1
ATOM 5864 C C . LEU A 1 732 ? -7.217 -15.650 8.287 1.00 94.12 732 LEU A C 1
ATOM 5866 O O . LEU A 1 732 ? -6.584 -16.395 7.541 1.00 94.12 732 LEU A O 1
ATOM 5870 N N . ARG A 1 733 ? -8.287 -16.070 8.974 1.00 92.38 733 ARG A N 1
ATOM 5871 C CA . ARG A 1 733 ? -8.842 -17.431 8.887 1.00 92.38 733 ARG A CA 1
ATOM 5872 C C . ARG A 1 733 ? -9.292 -17.774 7.477 1.00 92.38 733 ARG A C 1
ATOM 5874 O O . ARG A 1 733 ? -9.022 -18.882 7.018 1.00 92.38 733 ARG A O 1
ATOM 5881 N N . GLU A 1 734 ? -9.975 -16.852 6.807 1.00 90.25 734 GLU A N 1
ATOM 5882 C CA . GLU A 1 734 ? -10.462 -17.062 5.446 1.00 90.25 734 GLU A CA 1
ATOM 5883 C C . GLU A 1 734 ? -9.292 -17.286 4.481 1.00 90.25 734 GLU A C 1
ATOM 5885 O O . GLU A 1 734 ? -9.266 -18.277 3.746 1.00 90.25 734 GLU A O 1
ATOM 5890 N N . ILE A 1 735 ? -8.251 -16.451 4.573 1.00 90.81 735 ILE A N 1
ATOM 5891 C CA . ILE A 1 735 ? -7.045 -16.609 3.749 1.00 90.81 735 ILE A CA 1
ATOM 5892 C C . ILE A 1 735 ? -6.291 -17.896 4.109 1.00 90.81 735 ILE A C 1
ATOM 5894 O O . ILE A 1 735 ? -5.886 -18.643 3.218 1.00 90.81 735 ILE A O 1
ATOM 5898 N N . PHE A 1 736 ? -6.138 -18.207 5.399 1.00 90.00 736 PHE A N 1
ATOM 5899 C CA . PHE A 1 736 ? -5.461 -19.419 5.873 1.00 90.00 736 PHE A CA 1
ATOM 5900 C C . PHE A 1 736 ? -6.144 -20.706 5.395 1.00 90.00 736 PHE A C 1
ATOM 5902 O O . PHE A 1 736 ? -5.481 -21.696 5.077 1.00 90.00 736 PHE A O 1
ATOM 5909 N N . ARG A 1 737 ? -7.475 -20.708 5.318 1.00 83.38 737 ARG A N 1
ATOM 5910 C CA . ARG A 1 737 ? -8.247 -21.894 4.938 1.00 83.38 737 ARG A CA 1
ATOM 5911 C C . ARG A 1 737 ? -8.337 -22.117 3.445 1.00 83.38 737 ARG A C 1
ATOM 5913 O O . ARG A 1 737 ? -8.618 -23.260 3.090 1.00 83.38 737 ARG A O 1
ATOM 5920 N N . HIS A 1 738 ? -8.153 -21.060 2.640 1.00 66.75 738 HIS A N 1
ATOM 5921 C CA . HIS A 1 738 ? -8.243 -21.025 1.171 1.00 66.75 738 HIS A CA 1
ATOM 5922 C C . HIS A 1 738 ? -8.986 -22.248 0.608 1.00 66.75 738 HIS A C 1
ATOM 5924 O O . HIS A 1 738 ? -8.391 -23.192 0.079 1.00 66.75 738 HIS A O 1
ATOM 5930 N N . ARG A 1 739 ? -10.303 -22.312 0.861 1.00 51.62 739 ARG A N 1
ATOM 5931 C CA . ARG A 1 739 ? -11.119 -23.479 0.505 1.00 51.62 739 ARG A CA 1
ATOM 5932 C C . ARG A 1 739 ? -11.520 -23.395 -0.962 1.00 51.62 739 ARG A C 1
ATOM 5934 O O . ARG A 1 739 ? -12.659 -23.071 -1.274 1.00 51.62 739 ARG A O 1
ATOM 5941 N N . ILE A 1 740 ? -10.647 -23.820 -1.870 1.00 51.22 740 ILE A N 1
ATOM 5942 C CA . ILE A 1 740 ? -11.111 -24.311 -3.176 1.00 51.22 740 ILE A CA 1
ATOM 5943 C C . ILE A 1 740 ? -11.510 -25.781 -2.995 1.00 51.22 740 ILE A C 1
ATOM 5945 O O . ILE A 1 740 ? -10.841 -26.698 -3.473 1.00 51.22 740 ILE A O 1
ATOM 5949 N N . SER A 1 741 ? -12.586 -26.058 -2.247 1.00 44.41 741 SER A N 1
ATOM 5950 C CA . SER A 1 741 ? -13.171 -27.398 -2.333 1.00 44.41 741 SER A CA 1
ATOM 5951 C C . SER A 1 741 ? -13.758 -27.528 -3.733 1.00 44.41 741 SER A C 1
ATOM 5953 O O . SER A 1 741 ? -14.639 -26.744 -4.081 1.00 44.41 741 SER A O 1
ATOM 5955 N N . LYS A 1 742 ? -13.295 -28.492 -4.541 1.00 44.53 742 LYS A N 1
ATOM 5956 C CA . LYS A 1 742 ? -13.991 -28.851 -5.784 1.00 44.53 742 LYS A CA 1
ATOM 5957 C C . LYS A 1 742 ? -15.451 -29.105 -5.422 1.00 44.53 742 LYS A C 1
ATOM 5959 O O . LYS A 1 742 ? -15.729 -30.053 -4.683 1.00 44.53 742 LYS A O 1
ATOM 5964 N N . THR A 1 743 ? -16.354 -28.245 -5.887 1.00 49.34 743 THR A N 1
ATOM 5965 C CA . THR A 1 743 ? -17.789 -28.406 -5.666 1.00 49.34 743 THR A CA 1
ATOM 5966 C C . THR A 1 743 ? -18.159 -29.793 -6.166 1.00 49.34 743 THR A C 1
ATOM 5968 O O . THR A 1 743 ? -18.023 -30.090 -7.354 1.00 49.34 743 THR A O 1
ATOM 5971 N N . ARG A 1 744 ? -18.536 -30.691 -5.251 1.00 52.16 744 ARG A N 1
ATOM 5972 C CA . ARG A 1 744 ? -19.035 -32.005 -5.657 1.00 52.16 744 ARG A CA 1
ATOM 5973 C C . ARG A 1 744 ? -20.318 -31.770 -6.439 1.00 52.16 744 ARG A C 1
ATOM 5975 O O . ARG A 1 744 ? -21.091 -30.886 -6.083 1.00 52.16 744 ARG A O 1
ATOM 5982 N N . MET A 1 745 ? -20.533 -32.541 -7.500 1.00 59.59 745 MET A N 1
ATOM 5983 C CA . MET A 1 745 ? -21.795 -32.488 -8.227 1.00 59.59 745 MET A CA 1
ATOM 5984 C C . MET A 1 745 ? -22.916 -32.838 -7.245 1.00 59.59 745 MET A C 1
ATOM 5986 O O . MET A 1 745 ? -22.978 -33.957 -6.738 1.00 59.59 745 MET A O 1
ATOM 5990 N N . ILE A 1 746 ? -23.757 -31.858 -6.928 1.00 71.00 746 ILE A N 1
ATOM 5991 C CA . ILE A 1 746 ? -24.941 -32.062 -6.102 1.00 71.00 746 ILE A CA 1
ATOM 5992 C C . ILE A 1 746 ? -26.042 -32.488 -7.069 1.00 71.00 746 ILE A C 1
ATOM 5994 O O . ILE A 1 746 ? -26.532 -31.679 -7.852 1.00 71.00 746 ILE A O 1
ATOM 5998 N N . SER A 1 747 ? -26.381 -33.774 -7.066 1.00 67.69 747 SER A N 1
ATOM 5999 C CA . SER A 1 747 ? -27.497 -34.302 -7.848 1.00 67.69 747 SER A CA 1
ATOM 6000 C C . SER A 1 747 ? -28.742 -34.375 -6.970 1.00 67.69 747 SER A C 1
ATOM 6002 O O . SER A 1 747 ? -28.708 -34.951 -5.885 1.00 67.69 747 SER A O 1
ATOM 6004 N N . LEU A 1 748 ? -29.856 -33.824 -7.454 1.00 64.69 748 LEU A N 1
ATOM 6005 C CA . LEU A 1 748 ? -31.185 -34.033 -6.859 1.00 64.69 748 LEU A CA 1
ATOM 6006 C C . LEU A 1 748 ? -31.698 -35.461 -7.088 1.00 64.69 748 LEU A C 1
ATOM 6008 O O . LEU A 1 748 ? -32.588 -35.931 -6.384 1.00 64.69 748 LEU A O 1
ATOM 6012 N N . ASN A 1 749 ? -31.117 -36.155 -8.065 1.00 70.75 749 ASN A N 1
ATOM 6013 C CA . ASN A 1 749 ? -31.351 -37.564 -8.315 1.00 70.75 749 ASN A CA 1
ATOM 6014 C C . ASN A 1 749 ? -30.306 -38.310 -7.490 1.00 70.75 749 ASN A C 1
ATOM 6016 O O . ASN A 1 749 ? -29.155 -38.409 -7.915 1.00 70.75 749 ASN A O 1
ATOM 6020 N N . GLY A 1 750 ? -30.667 -38.705 -6.270 1.00 55.47 750 GLY A N 1
ATOM 6021 C CA . GLY A 1 750 ? -29.753 -39.346 -5.332 1.00 55.47 750 GLY A CA 1
ATOM 6022 C C . GLY A 1 750 ? -29.117 -40.599 -5.927 1.00 55.47 750 GLY A C 1
ATOM 6023 O O . GLY A 1 750 ? -29.720 -41.664 -5.925 1.00 55.47 750 GLY A O 1
ATOM 6024 N N . GLU A 1 751 ? -27.883 -40.468 -6.389 1.00 49.16 751 GLU A N 1
ATOM 6025 C CA . GLU A 1 751 ? -26.944 -41.572 -6.453 1.00 49.16 751 GLU A CA 1
ATOM 6026 C C . GLU A 1 751 ? -25.852 -41.243 -5.443 1.00 49.16 751 GLU A C 1
ATOM 6028 O O . GLU A 1 751 ? -25.071 -40.303 -5.614 1.00 49.16 751 GLU A O 1
ATOM 6033 N N . GLU A 1 752 ? -25.849 -41.983 -4.334 1.00 45.84 752 GLU A N 1
ATOM 6034 C CA . GLU A 1 752 ? -24.695 -42.057 -3.452 1.00 45.84 752 GLU A CA 1
ATOM 6035 C C . GLU A 1 752 ? -23.511 -42.497 -4.310 1.00 45.84 752 GLU A C 1
ATOM 6037 O O . GLU A 1 752 ? -23.405 -43.658 -4.705 1.00 45.84 752 GLU A O 1
ATOM 6042 N N . GLY A 1 753 ? -22.636 -41.548 -4.646 1.00 43.62 753 GLY A N 1
ATOM 6043 C CA . GLY A 1 753 ? -21.372 -41.853 -5.290 1.00 43.62 753 GLY A CA 1
ATOM 6044 C C . GLY A 1 753 ? -20.652 -42.895 -4.446 1.00 43.62 753 GLY A C 1
ATOM 6045 O O . GLY A 1 753 ? -20.256 -42.616 -3.314 1.00 43.62 753 GLY A O 1
ATOM 6046 N N . SER A 1 754 ? -20.520 -44.096 -5.001 1.00 39.62 754 SER A N 1
ATOM 6047 C CA . SER A 1 754 ? -19.783 -45.219 -4.447 1.00 39.62 754 SER A CA 1
ATOM 6048 C C . SER A 1 754 ? -18.353 -44.789 -4.132 1.00 39.62 754 SER A C 1
ATOM 6050 O O . SER A 1 754 ? -17.459 -44.817 -4.980 1.00 39.62 754 SER A O 1
ATOM 6052 N N . GLY A 1 755 ? -18.140 -44.377 -2.887 1.00 45.62 755 GLY A N 1
ATOM 6053 C CA . GLY A 1 755 ? -16.831 -44.325 -2.274 1.00 45.62 755 GLY A CA 1
ATOM 6054 C C . GLY A 1 755 ? -16.360 -45.749 -2.015 1.00 45.62 755 GLY A C 1
ATOM 6055 O O . GLY A 1 755 ? -16.637 -46.316 -0.966 1.00 45.62 755 GLY A O 1
ATOM 6056 N N . SER A 1 756 ? -15.622 -46.319 -2.961 1.00 37.50 756 SER A N 1
ATOM 6057 C CA . SER A 1 756 ? -14.733 -47.451 -2.705 1.00 37.50 756 SER A CA 1
ATOM 6058 C C . SER A 1 756 ? -13.575 -47.402 -3.695 1.00 37.50 756 SER A C 1
ATOM 6060 O O . SER A 1 756 ? -13.760 -47.656 -4.883 1.00 37.50 756 SER A O 1
ATOM 6062 N N . GLY A 1 757 ? -12.385 -47.052 -3.205 1.00 30.31 757 GLY A N 1
ATOM 6063 C CA . GLY A 1 757 ? -11.174 -47.053 -4.023 1.00 30.31 757 GLY A CA 1
ATOM 6064 C C . GLY A 1 757 ? -9.938 -46.457 -3.358 1.00 30.31 757 GLY A C 1
ATOM 6065 O O . GLY A 1 757 ? -9.164 -45.778 -4.018 1.00 30.31 757 GLY A O 1
ATOM 6066 N N . LEU A 1 758 ? -9.748 -46.684 -2.056 1.00 34.03 758 LEU A N 1
ATOM 6067 C CA . LEU A 1 758 ? -8.411 -46.660 -1.461 1.00 34.03 758 LEU A CA 1
ATOM 6068 C C . LEU A 1 758 ? -7.690 -47.933 -1.929 1.00 34.03 758 LEU A C 1
ATOM 6070 O O . LEU A 1 758 ? -8.166 -49.020 -1.612 1.00 34.03 758 LEU A O 1
ATOM 6074 N N . THR A 1 759 ? -6.597 -47.784 -2.684 1.00 29.14 759 THR A N 1
ATOM 6075 C CA . THR A 1 759 ? -5.317 -48.539 -2.652 1.00 29.14 759 THR A CA 1
ATOM 6076 C C . THR A 1 759 ? -4.672 -48.637 -4.037 1.00 29.14 759 THR A C 1
ATOM 6078 O O . THR A 1 759 ? -5.310 -49.064 -4.992 1.00 29.14 759 THR A O 1
ATOM 6081 N N . LEU A 1 760 ? -3.402 -48.223 -4.105 1.00 27.09 760 LEU A N 1
ATOM 6082 C CA . LEU A 1 760 ? -2.243 -48.915 -4.703 1.00 27.09 760 LEU A CA 1
ATOM 6083 C C . LEU A 1 760 ? -1.025 -47.991 -4.481 1.00 27.09 760 LEU A C 1
ATOM 6085 O O . LEU A 1 760 ? -0.812 -47.030 -5.207 1.00 27.09 760 LEU A O 1
ATOM 6089 N N . SER A 1 761 ? -0.405 -48.058 -3.300 1.00 31.38 761 SER A N 1
ATOM 6090 C CA . SER A 1 761 ? 0.953 -48.606 -3.120 1.00 31.38 761 SER A CA 1
ATOM 6091 C C . SER A 1 761 ? 1.456 -49.539 -4.231 1.00 31.38 761 SER A C 1
ATOM 6093 O O . SER A 1 761 ? 0.804 -50.547 -4.508 1.00 31.38 761 SER A O 1
ATOM 6095 N N . GLY A 1 762 ? 2.650 -49.245 -4.758 1.00 28.83 762 GLY A N 1
ATOM 6096 C CA . GLY A 1 762 ? 3.480 -50.165 -5.541 1.00 28.83 762 GLY A CA 1
ATOM 6097 C C . GLY A 1 762 ? 4.587 -49.458 -6.332 1.00 28.83 762 GLY A C 1
ATOM 6098 O O . GLY A 1 762 ? 4.321 -49.020 -7.442 1.00 28.83 762 GLY A O 1
ATOM 6099 N N . ASP A 1 763 ? 5.763 -49.336 -5.707 1.00 34.50 763 ASP A N 1
ATOM 6100 C CA . ASP A 1 763 ? 7.137 -49.363 -6.251 1.00 34.50 763 ASP A CA 1
ATOM 6101 C C . ASP A 1 763 ? 7.385 -48.965 -7.725 1.00 34.50 763 ASP A C 1
ATOM 6103 O O . ASP A 1 763 ? 7.137 -49.754 -8.636 1.00 34.50 763 ASP A O 1
ATOM 6107 N N . ASP A 1 764 ? 7.916 -47.753 -7.939 1.00 33.44 764 ASP A N 1
ATOM 6108 C CA . ASP A 1 764 ? 9.282 -47.453 -8.440 1.00 33.44 764 ASP A CA 1
ATOM 6109 C C . ASP A 1 764 ? 9.542 -45.931 -8.421 1.00 33.44 764 ASP A C 1
ATOM 6111 O O . ASP A 1 764 ? 8.631 -45.161 -8.819 1.00 33.44 764 ASP A O 1
#

Nearest PDB structures (foldseek):
  8ibn-assembly1_D  TM=6.843E-01  e=1.737E-07  Klebsiella pneumoniae
  7ysz-assembly1_B  TM=4.075E-01  e=4.782E-06  Spiroplasma melliferum KC3
  7yop-assembly1_A  TM=4.150E-01  e=1.352E-05  Spiroplasma melliferum KC3
  1vqv-assembly1_A  TM=5.345E-01  e=2.203E-01  Aquifex aeolicus
  2yxz-assembly2_D  TM=4.850E-01  e=4.404E-01  Thermus thermophilus HB8

Solvent-accessible surface area (backbone atoms only — not comparable to full-atom values): 44302 Å² total; per-residue (Å²): 133,85,90,82,88,84,89,81,89,78,90,81,86,87,86,88,82,88,80,84,89,79,88,85,89,88,88,85,92,85,82,88,84,90,92,85,83,88,81,90,81,89,82,85,85,80,87,88,79,90,80,90,87,84,89,82,91,79,94,78,78,89,74,80,78,78,78,80,74,74,78,75,92,74,73,60,56,68,79,81,55,62,68,59,43,51,52,31,42,52,52,48,48,50,66,40,55,65,83,77,87,62,100,80,68,96,66,76,88,73,79,82,75,60,40,50,33,34,38,34,6,22,20,74,65,8,32,52,37,45,48,54,31,51,48,51,48,50,51,52,43,51,51,52,52,51,50,48,54,49,51,50,50,51,52,58,63,69,64,74,59,74,65,58,61,56,39,68,74,62,74,58,80,77,82,74,79,81,73,79,74,69,72,78,63,53,34,35,39,32,35,39,36,41,73,51,59,65,61,47,57,54,57,76,42,70,86,50,96,67,63,55,84,80,70,48,48,46,56,47,76,49,78,43,38,88,83,40,63,65,47,39,53,58,27,29,70,48,10,28,49,52,36,47,47,60,44,42,28,60,52,89,76,44,92,44,78,62,50,40,30,52,44,27,56,62,26,55,34,41,35,34,72,91,42,50,44,29,37,39,38,38,29,21,28,29,27,37,5,34,10,36,11,29,47,47,42,54,25,33,46,26,44,48,44,35,51,50,68,76,68,44,73,74,65,68,77,62,66,84,80,61,67,92,67,63,89,55,75,46,71,61,27,36,32,34,40,34,36,37,62,61,83,84,69,87,74,63,76,71,53,54,42,24,35,31,29,29,8,47,52,53,38,51,50,34,20,30,45,24,47,55,75,66,62,69,77,78,88,70,83,46,78,74,55,56,73,70,44,58,46,42,44,47,21,34,38,42,36,39,54,50,41,53,62,43,22,31,67,71,54,81,55,79,57,72,79,70,51,71,70,56,49,51,51,53,52,38,49,44,52,27,52,56,51,49,56,59,57,54,37,51,46,78,64,93,82,59,64,72,70,54,44,57,66,35,64,53,52,96,88,49,43,71,50,49,52,40,62,55,43,49,77,52,38,54,45,37,26,26,44,23,25,24,73,45,86,62,88,83,63,85,84,50,82,86,76,68,88,82,66,92,85,84,67,90,56,58,65,59,44,54,49,44,10,68,31,74,24,32,68,38,90,84,80,73,42,69,24,10,32,32,56,58,58,43,60,67,71,64,44,51,55,34,50,50,52,18,58,76,62,72,62,43,34,82,60,52,23,78,41,55,36,36,36,33,17,48,19,40,44,34,40,39,34,24,23,74,87,58,79,69,48,42,69,53,52,52,49,51,52,47,52,53,46,52,32,36,68,63,43,79,42,81,45,52,30,63,32,71,45,80,36,88,32,36,33,41,38,38,39,40,17,41,14,47,60,65,10,53,67,50,44,49,24,34,48,49,18,44,44,71,27,23,38,32,92,82,42,45,83,54,65,63,50,62,55,47,54,52,42,52,44,69,45,97,61,72,65,61,67,61,51,57,73,42,35,38,68,50,54,50,63,41,83,49,58,79,46,62,57,85,65,52,51,60,56,55,51,50,50,42,59,74,68,35,86,55,76,90,73,68,75,60,72,71,76,71,51,54,36,46,67,37,54,52,32,21,42,52,38,52,26,53,44,73,60,56,78,80,68,79,79,71,88,83,59,93,72,83,68,81,76,81,86,78,81,92,85,81,88,80,93,132

InterPro domains:
  IPR036525 Tubulin/FtsZ, GTPase domain superfamily [G3DSA:3.40.50.1440] (116-458)
  IPR036525 Tubulin/FtsZ, GTPase domain superfamily [SSF52490] (113-298)

Mean predicted aligned error: 15.04 Å

pLDDT: mean 71.29, std 21.58, range [22.47, 96.12]

Radius of gyration: 33.73 Å; Cα contacts (8 Å, |Δi|>4): 1117; chains: 1; bounding box: 134×84×128 Å

Secondary structure (DSSP, 8-state):
--------------------------------------------------------------------PPPPS--------HHHHHHHHHHHHHHHS-----SS------PPPPPSEEEEEEHHHHHHHHHHHHHHHHHHHHHHHHHHHHHHHHHHHH--STHHHHHHHTTPPPS---------PPEEEEEESSTTHHHHHHHHHTTS---HHHH-TTEEEEE-TTT-SS--TT-HHHHHHHHHHHHHS-GGG-S-TTHHHHHIIIIITTT-TT----EEEEEEETT-HHHHHHHHHHHHHHHHHHHHHHH-GGGGGGTTT-GGG---PPP-EEEEEEEEPPSS--S-THHHHHHHHHHHHHHHHHHHHHHHHT---TT---HHHHTT---S-SEEEEEETHHHHHHHHHTTTTTSS--HHHHHHHHHHHHHHHHHHHHHTTS-GGGS-HHHHHHHT--TTS-SS--HHHHHHH--EEEEEEEEEEPPP--TTSTTT--S--SSS--HHHHHHHHHSSSEE-TTT--EEEESS-SS-HHHHHHHHHHHHHTTS-GGGTTTSHHHHT--EEEEEEEE-TT----HHHHHHHHHHHHHH-TT-SEEEEEEEESS-SSEEEEEEEESGGGGSHHHHHHHHHHHHHHTB-TTTSSSSHHHHHHHHHHHSSS--HHHHHHHB-SB--THHHHTS-HHHHHHHHHHHHHHH---GGG---GGGGSPBHHHHHHHHHHHHHHHH----------SS---------------